Protein AF-A0A3D1F4R3-F1 (afdb_monomer_lite)

Foldseek 3Di:
DPPPPPVVVVVVVVVVQVVVCVVPQWQDTCLQQPDADPVQGRPQKDWDDDQKDKHKDQPADDPPHRIWIKIFHAQDFDPDKTKIKHKGAQDDAQFKKKKKWKKDKPDWPWKWKKKFFDAVNHTPDMDIFHTDDPGIDIDIDMDGSHRGRMMMIIIIGHGHNVRHRMMMIIGRTTMGRDLQQDDFDADDDAQDDDDPPPPPFFPDDDDAADDSFDDDDDVPDDDDHDHDDQDDLQQQWKKKKWWFAAAADQAWDWFWAKDDDLAKTWTWTRHHPQQQATKIKMWGQFPQGIWIAIADSQPAHRGHRDTKMKMKIAGAQFFQQDPPPPDGNIWIHIRNFIGDNVSRPGVDDTGRGGRDNDPDPDMDGQDHNPRDGGHGDIGTIDMHRHGDDPCSVVVSVPPPDPDPDRHDDHDDDDPPDDDDPVPPPAPPFWDKDWFAEFFKIKIKIAGDDPPPPPKWKWKWKDKQPDDIDGDDTFPDQVSSNITIDMDGRHHGQIKMKMKMWMDDPVCNPDIHIDIDIDTYHHPDAQAAAEDEDAFPDEAQAEADRNHAYEYDHPAAHAPAAVAQERYEYENHERYEDDQYEFEEHQQEPYEHGLYAQYEYANYEFEAYHDAADQDPLGFGADVVPVRHGAAARENYEYRGNYEHYEYAHYEQEYYNHAWGAPVSNQTGHYEHYEAELHPAPYEYAHYEFEYDLHHAHQENYYWPPLAELSIPPNENYEAEHYEFERHRAESYERGHNQGNYEYEHYEYAAYQEYYEPADQAGDDHEYAHYEYDNYAHSVRHHDENYEFEAPQDPRGYEYEYEHYEYEDQDEPYDYHPHHPRAGAAYEAWLYEANYQAPEDPHDPPRYAHEHYEYEPPRYPDDCVRRHVLYHYYDFAFPCVVVVGRDGDVPGPSPPSTDDPDPSCVVPD

Radius of gyration: 33.44 Å; chains: 1; bounding box: 70×73×120 Å

pLDDT: mean 76.3, std 21.91, range [22.16, 98.94]

Secondary structure (DSSP, 8-state):
--SSSHHHHHHHHHHHHHHHHHTTTB-STTTTS--B-TTSSBTT-EE--SSEEEEEESSS--TT-S-EEEEEE-S---SSPEEEEEEEESPPTT-EEEEEEEEEESSTT-EEEEEEEEETTEEEEEEEEEEP-SSPEEEEEEEE-TT-SEEEEEEEE--STTSTT-EEEEEEEEEEE-TTS---------S----TTS--S---------STT-----TTS-----PPPSS-TTTT-EEEEEEEEB---SS-EEEEEEEETTTEEEEEEE-STTSSEEEEEEEEEETTEEEEEE--TTTSEEEBTS-EEEEEEE-TTS-TT--TTS--SEEEEETTEEPPGGG---SS---S-PBP--S---EEESB-SSSPBP-SEEEEEEEEES---HHHHHHTTTSS---TT------SS--SPPPPTTSTTTTTSEEEEEEE-SS-EEEEEEE-S-SS---EEEEEEEETT---EEPPPBEEETTTTEEEEEE-SPPTT-EEEEEEEEE-GGGTT--EEEEEEEEPPPSS--EEEEEE--TTEEE--B-BTTBEEEEE-SS-EE-TTTSSEEEEEES-EEEEEES-EEE--SSEEEEEES-EEEEEES-EEE--S---EE-TTS-EEETTTTTEE--SEEEEEE-TT-EEEEEES-EEE--SS-PPPTTTSS--SEEEEEEES-----EEES-EEE-BTTB-BS-SEEEE-TTSTTSTT-BS-EEES-EEEEEEEEEEE--B--BTEEEES-EEEEEEEEEE---BSS--EEEES-EEES---TTS----SEE-B-TTSSSPPPEEEES-EE--SSBSEE--SSSSSSBPPEEEES-EE-SSB----PPBTTEE-TT-EE-TT--SS-GGGT-TT-EE----EEEGGGTEEEEPTT-TTSS-S---GGGGTT--

Structure (mmCIF, N/CA/C/O backbone):
data_AF-A0A3D1F4R3-F1
#
_entry.id   AF-A0A3D1F4R3-F1
#
loop_
_atom_site.group_PDB
_atom_site.id
_atom_site.type_symbol
_atom_site.label_atom_id
_atom_site.label_alt_id
_atom_site.label_comp_id
_atom_site.label_asym_id
_atom_site.label_entity_id
_atom_site.label_seq_id
_atom_site.pdbx_PDB_ins_code
_atom_site.Cartn_x
_atom_site.Cartn_y
_atom_site.Cartn_z
_atom_site.occupancy
_atom_site.B_iso_or_equiv
_atom_site.auth_seq_id
_atom_site.auth_comp_id
_atom_site.auth_asym_id
_atom_site.auth_atom_id
_atom_site.pdbx_PDB_model_num
ATOM 1 N N . MET A 1 1 ? -12.036 28.432 87.836 1.00 38.41 1 MET A N 1
ATOM 2 C CA . MET A 1 1 ? -12.453 29.304 86.710 1.00 38.41 1 MET A CA 1
ATOM 3 C C . MET A 1 1 ? -11.392 29.408 85.593 1.00 38.41 1 MET A C 1
ATOM 5 O O . MET A 1 1 ? -11.390 30.389 84.872 1.00 38.41 1 MET A O 1
ATOM 9 N N . ALA A 1 2 ? -10.542 28.392 85.364 1.00 32.62 2 ALA A N 1
ATOM 10 C CA . ALA A 1 2 ? -9.432 28.471 84.391 1.00 32.62 2 ALA A CA 1
ATOM 11 C C . ALA A 1 2 ? -9.363 27.272 83.414 1.00 32.62 2 ALA A C 1
ATOM 13 O O . ALA A 1 2 ? -8.291 26.897 82.965 1.00 32.62 2 ALA A O 1
ATOM 14 N N . GLN A 1 3 ? -10.503 26.640 83.102 1.00 31.12 3 GLN A N 1
ATOM 15 C CA . GLN A 1 3 ? -10.554 25.449 82.231 1.00 31.12 3 GLN A CA 1
ATOM 16 C C . GLN A 1 3 ? -11.621 25.517 81.125 1.00 31.12 3 GLN A C 1
ATOM 18 O O . GLN A 1 3 ? -11.899 24.519 80.470 1.00 31.12 3 GLN A O 1
ATOM 23 N N . ARG A 1 4 ? -12.225 26.691 80.892 1.00 30.98 4 ARG A N 1
ATOM 24 C CA . ARG A 1 4 ? -13.213 26.890 79.811 1.00 30.98 4 ARG A CA 1
ATOM 25 C C . ARG A 1 4 ? -12.735 27.785 78.667 1.00 30.98 4 ARG A C 1
ATOM 27 O O . ARG A 1 4 ? -13.433 27.894 77.669 1.00 30.98 4 ARG A O 1
ATOM 34 N N . THR A 1 5 ? -11.538 28.361 78.761 1.00 30.69 5 THR A N 1
ATOM 35 C CA . THR A 1 5 ? -10.995 29.275 77.743 1.00 30.69 5 THR A CA 1
ATOM 36 C C . THR A 1 5 ? -10.134 28.585 76.676 1.00 30.69 5 THR A C 1
ATOM 38 O O . THR A 1 5 ? -10.009 29.122 75.585 1.00 30.69 5 THR A O 1
ATOM 41 N N . SER A 1 6 ? -9.605 27.376 76.915 1.00 33.22 6 SER A N 1
ATOM 42 C CA . SER A 1 6 ? -8.703 26.700 75.955 1.00 33.22 6 SER A CA 1
ATOM 43 C C . SER A 1 6 ? -9.407 25.785 74.940 1.00 33.22 6 SER A C 1
ATOM 45 O O . SER A 1 6 ? -8.909 25.617 73.832 1.00 33.22 6 SER A O 1
ATOM 47 N N . PHE A 1 7 ? -10.584 25.231 75.262 1.00 31.80 7 PHE A N 1
ATOM 48 C CA . PHE A 1 7 ? -11.335 24.357 74.339 1.00 31.80 7 PHE A CA 1
ATOM 49 C C . PHE A 1 7 ? -12.100 25.132 73.253 1.00 31.80 7 PHE A C 1
ATOM 51 O O . PHE A 1 7 ? -12.283 24.629 72.148 1.00 31.80 7 PHE A O 1
ATOM 58 N N . ILE A 1 8 ? -12.498 26.375 73.542 1.00 36.41 8 ILE A N 1
ATOM 59 C CA . ILE A 1 8 ? -13.179 27.247 72.572 1.00 36.41 8 ILE A CA 1
ATOM 60 C C . ILE A 1 8 ? -12.174 27.798 71.544 1.00 36.41 8 ILE A C 1
ATOM 62 O O . ILE A 1 8 ? -12.519 27.923 70.373 1.00 36.41 8 ILE A O 1
ATOM 66 N N . CYS A 1 9 ? -10.908 28.016 71.926 1.00 35.34 9 CYS A N 1
ATOM 67 C CA . CYS A 1 9 ? -9.863 28.416 70.978 1.00 35.34 9 CYS A CA 1
ATOM 68 C C . CYS A 1 9 ? -9.461 27.290 70.009 1.00 35.34 9 CYS A C 1
ATOM 70 O O . CYS A 1 9 ? -9.210 27.582 68.848 1.00 35.34 9 CYS A O 1
ATOM 72 N N . LEU A 1 10 ? -9.447 26.014 70.423 1.00 35.97 10 LEU A N 1
ATOM 73 C CA . LEU A 1 10 ? -9.061 24.903 69.534 1.00 35.97 10 LEU A CA 1
ATOM 74 C C . LEU A 1 10 ? -10.151 24.572 68.493 1.00 35.97 10 LEU A C 1
ATOM 76 O O . LEU A 1 10 ? -9.836 24.331 67.332 1.00 35.97 10 LEU A O 1
ATOM 80 N N . LEU A 1 11 ? -11.432 24.632 68.885 1.00 38.41 11 LEU A N 1
ATOM 81 C CA . LEU A 1 11 ? -12.575 24.510 67.966 1.00 38.41 11 LEU A CA 1
ATOM 82 C C . LEU A 1 11 ? -12.727 25.746 67.065 1.00 38.41 11 LEU A C 1
ATOM 84 O O . LEU A 1 11 ? -13.069 25.601 65.896 1.00 38.41 11 LEU A O 1
ATOM 88 N N . GLY A 1 12 ? -12.410 26.941 67.577 1.00 34.69 12 GLY A N 1
ATOM 89 C CA . GLY A 1 12 ? -12.336 28.167 66.781 1.00 34.69 12 GLY A CA 1
ATOM 90 C C . GLY A 1 12 ? -11.224 28.116 65.731 1.00 34.69 12 GLY A C 1
ATOM 91 O O . GLY A 1 12 ? -11.466 28.467 64.586 1.00 34.69 12 GLY A O 1
ATOM 92 N N . ILE A 1 13 ? -10.041 27.599 66.075 1.00 42.53 13 ILE A N 1
ATOM 93 C CA . ILE A 1 13 ? -8.918 27.425 65.139 1.00 42.53 13 ILE A CA 1
ATOM 94 C C . ILE A 1 13 ? -9.228 26.329 64.099 1.00 42.53 13 ILE A C 1
ATOM 96 O O . ILE A 1 13 ? -8.999 26.551 62.916 1.00 42.53 13 ILE A O 1
ATOM 100 N N . LEU A 1 14 ? -9.835 25.194 64.478 1.00 40.38 14 LEU A N 1
ATOM 101 C CA . LEU A 1 14 ? -10.256 24.160 63.515 1.00 40.38 14 LEU A CA 1
ATOM 102 C C . LEU A 1 14 ? -11.372 24.628 62.564 1.00 40.38 14 LEU A C 1
ATOM 104 O O . LEU A 1 14 ? -11.345 24.261 61.389 1.00 40.38 14 LEU A O 1
ATOM 108 N N . ALA A 1 15 ? -12.321 25.440 63.044 1.00 39.28 15 ALA A N 1
ATOM 109 C CA . ALA A 1 15 ? -13.398 26.000 62.227 1.00 39.28 15 ALA A CA 1
ATOM 110 C C . ALA A 1 15 ? -12.913 27.144 61.320 1.00 39.28 15 ALA A C 1
ATOM 112 O O . ALA A 1 15 ? -13.314 27.209 60.161 1.00 39.28 15 ALA A O 1
ATOM 113 N N . ILE A 1 16 ? -12.004 28.000 61.805 1.00 40.66 16 ILE A N 1
ATOM 114 C CA . ILE A 1 16 ? -11.392 29.070 61.005 1.00 40.66 16 ILE A CA 1
ATOM 115 C C . ILE A 1 16 ? -10.488 28.468 59.913 1.00 40.66 16 ILE A C 1
ATOM 117 O O . ILE A 1 16 ? -10.554 28.928 58.777 1.00 40.66 16 ILE A O 1
ATOM 121 N N . ILE A 1 17 ? -9.750 27.380 60.183 1.00 44.03 17 ILE A N 1
ATOM 122 C CA . ILE A 1 17 ? -8.890 26.709 59.184 1.00 44.03 17 ILE A CA 1
ATOM 123 C C . ILE A 1 17 ? -9.695 25.843 58.188 1.00 44.03 17 ILE A C 1
ATOM 125 O O . ILE A 1 17 ? -9.365 25.823 57.005 1.00 44.03 17 ILE A O 1
ATOM 129 N N . HIS A 1 18 ? -10.789 25.182 58.604 1.00 37.56 18 HIS A N 1
ATOM 130 C CA . HIS A 1 18 ? -11.711 24.542 57.643 1.00 37.56 18 HIS A CA 1
ATOM 131 C C . HIS A 1 18 ? -12.412 25.580 56.750 1.00 37.56 18 HIS A C 1
ATOM 133 O O . HIS A 1 18 ? -12.652 25.311 55.575 1.00 37.56 18 HIS A O 1
ATOM 139 N N . SER A 1 19 ? -12.704 26.779 57.274 1.00 36.06 19 SER A N 1
ATOM 140 C CA . SER A 1 19 ? -13.330 27.849 56.487 1.00 36.06 19 SER A CA 1
ATOM 141 C C . SER A 1 19 ? -12.382 28.509 55.478 1.00 36.06 19 SER A C 1
ATOM 143 O O . SER A 1 19 ? -12.839 28.916 54.414 1.00 36.06 19 SER A O 1
ATOM 145 N N . THR A 1 20 ? -11.069 28.570 55.746 1.00 36.72 20 THR A N 1
ATOM 146 C CA . THR A 1 20 ? -10.085 29.118 54.795 1.00 36.72 20 THR A CA 1
ATOM 147 C C . THR A 1 20 ? -9.670 28.116 53.713 1.00 36.72 20 THR A C 1
ATOM 149 O O . THR A 1 20 ? -9.399 28.539 52.592 1.00 36.72 20 THR A O 1
ATOM 152 N N . ALA A 1 21 ? -9.685 26.804 53.991 1.00 41.25 21 ALA A N 1
ATOM 153 C CA . ALA A 1 21 ? -9.485 25.763 52.971 1.00 41.25 21 ALA A CA 1
ATOM 154 C C . ALA A 1 21 ? -10.664 25.696 51.975 1.00 41.25 21 ALA A C 1
ATOM 156 O O . ALA A 1 21 ? -10.457 25.629 50.763 1.00 41.25 21 ALA A O 1
ATOM 157 N N . LEU A 1 22 ? -11.903 25.831 52.468 1.00 39.38 22 LEU A N 1
ATOM 158 C CA . LEU A 1 22 ? -13.107 25.882 51.627 1.00 39.38 22 LEU A CA 1
ATOM 159 C C . LEU A 1 22 ? -13.257 27.192 50.834 1.00 39.38 22 LEU A C 1
ATOM 161 O O . LEU A 1 22 ? -13.937 27.199 49.813 1.00 39.38 22 LEU A O 1
ATOM 165 N N . ALA A 1 23 ? -12.611 28.286 51.252 1.00 37.50 23 ALA A N 1
ATOM 166 C CA . ALA A 1 23 ? -12.743 29.583 50.585 1.00 37.50 23 ALA A CA 1
ATOM 167 C C . ALA A 1 23 ? -12.067 29.660 49.196 1.00 37.50 23 ALA A C 1
ATOM 169 O O . ALA A 1 23 ? -12.434 30.532 48.417 1.00 37.50 23 ALA A O 1
ATOM 170 N N . ASN A 1 24 ? -11.129 28.754 48.866 1.00 46.06 24 ASN A N 1
ATOM 171 C CA . ASN A 1 24 ? -10.344 28.789 47.615 1.00 46.06 24 ASN A CA 1
ATOM 172 C C . ASN A 1 24 ? -10.316 27.456 46.827 1.00 46.06 24 ASN A C 1
ATOM 174 O O . ASN A 1 24 ? -9.510 27.313 45.909 1.00 46.06 24 ASN A O 1
ATOM 178 N N . GLY A 1 25 ? -11.132 26.457 47.188 1.00 60.62 25 GLY A N 1
ATOM 179 C CA . GLY A 1 25 ? -11.196 25.167 46.475 1.00 60.62 25 GLY A CA 1
ATOM 180 C C . GLY A 1 25 ? -10.001 24.218 46.680 1.00 60.62 25 GLY A C 1
ATOM 181 O O . GLY A 1 25 ? -9.913 23.201 45.995 1.00 60.62 25 GLY A O 1
ATOM 182 N N . ASN A 1 26 ? -9.084 24.519 47.610 1.00 77.88 26 ASN A N 1
ATOM 183 C CA . ASN A 1 26 ? -7.955 23.648 47.953 1.00 77.88 26 ASN A CA 1
ATOM 184 C C . ASN A 1 26 ? -8.375 22.605 49.000 1.00 77.88 26 ASN A C 1
ATOM 186 O O . ASN A 1 26 ? -8.787 22.945 50.108 1.00 77.88 26 ASN A O 1
ATOM 190 N N . LEU A 1 27 ? -8.211 21.333 48.664 1.00 85.62 27 LEU A N 1
ATOM 191 C CA . LEU A 1 27 ? -8.521 20.188 49.506 1.00 85.62 27 LEU A CA 1
ATOM 192 C C . LEU A 1 27 ? -7.416 19.857 50.517 1.00 85.62 27 LEU A C 1
ATOM 194 O O . LEU A 1 27 ? -7.692 19.164 51.493 1.00 85.62 27 LEU A O 1
ATOM 198 N N . VAL A 1 28 ? -6.184 20.348 50.328 1.00 89.44 28 VAL A N 1
ATOM 199 C CA . VAL A 1 28 ? -5.110 20.196 51.324 1.00 89.44 28 VAL A CA 1
ATOM 200 C C . VAL A 1 28 ? -5.215 21.297 52.378 1.00 89.44 28 VAL A C 1
ATOM 202 O O . VAL A 1 28 ? -5.102 22.487 52.088 1.00 89.44 28 VAL A O 1
ATOM 205 N N . SER A 1 29 ? -5.374 20.891 53.634 1.00 87.94 29 SER A N 1
ATOM 206 C CA . SER A 1 29 ? -5.374 21.778 54.797 1.00 87.94 29 SER A CA 1
ATOM 207 C C . SER A 1 29 ? -3.954 22.160 55.219 1.00 87.94 29 SER A C 1
ATOM 209 O O . SER A 1 29 ? -3.054 21.323 55.190 1.00 87.94 29 SER A O 1
ATOM 211 N N . ASN A 1 30 ? -3.759 23.404 55.676 1.00 89.06 30 ASN A N 1
ATOM 212 C CA . ASN A 1 30 ? -2.442 23.939 56.065 1.00 89.06 30 ASN A CA 1
ATOM 213 C C . ASN A 1 30 ? -1.376 23.732 54.966 1.00 89.06 30 ASN A C 1
ATOM 215 O O . ASN A 1 30 ? -0.253 23.303 55.239 1.00 89.06 30 ASN A O 1
ATOM 219 N N . SER A 1 31 ? -1.766 23.977 53.710 1.00 88.62 31 SER A N 1
ATOM 220 C CA . SER A 1 31 ? -0.953 23.737 52.510 1.00 88.62 31 SER A CA 1
ATOM 221 C C . SER A 1 31 ? 0.339 24.546 52.468 1.00 88.62 31 SER A C 1
ATOM 223 O O . SER A 1 31 ? 1.328 24.103 51.894 1.00 88.62 31 SER A O 1
ATOM 225 N N . ASP A 1 32 ? 0.331 25.733 53.071 1.00 86.88 32 ASP A N 1
ATOM 226 C CA . ASP A 1 32 ? 1.470 26.645 53.135 1.00 86.88 32 ASP A CA 1
ATOM 227 C C . ASP A 1 32 ? 2.368 26.405 54.359 1.00 86.88 32 ASP A C 1
ATOM 229 O O . ASP A 1 32 ? 3.336 27.135 54.533 1.00 86.88 32 ASP A O 1
ATOM 233 N N . PHE A 1 33 ? 2.053 25.417 55.206 1.00 92.81 33 PHE A N 1
ATOM 234 C CA . PHE A 1 33 ? 2.781 25.077 56.432 1.00 92.81 33 PHE A CA 1
ATOM 235 C C . PHE A 1 33 ? 2.866 26.190 57.496 1.00 92.81 33 PHE A C 1
ATOM 237 O O . PHE A 1 33 ? 3.702 26.111 58.396 1.00 92.81 33 PHE A O 1
ATOM 244 N N . SER A 1 34 ? 1.998 27.206 57.444 1.00 88.88 34 SER A N 1
ATOM 245 C CA . SER A 1 34 ? 2.044 28.357 58.362 1.00 88.88 34 SER A CA 1
ATOM 246 C C . SER A 1 34 ? 1.515 28.061 59.772 1.00 88.88 34 SER A C 1
ATOM 248 O O . SER A 1 34 ? 1.960 28.668 60.748 1.00 88.88 34 SER A O 1
ATOM 250 N N . ALA A 1 35 ? 0.561 27.135 59.919 1.00 88.62 35 ALA A N 1
ATOM 251 C CA . ALA A 1 35 ? -0.033 26.835 61.219 1.00 88.62 35 ALA A CA 1
ATOM 252 C C . ALA A 1 35 ? 0.818 25.813 61.986 1.00 88.62 35 ALA A C 1
ATOM 254 O O . ALA A 1 35 ? 0.887 24.648 61.591 1.00 88.62 35 ALA A O 1
ATOM 255 N N . LEU A 1 36 ? 1.431 26.229 63.101 1.00 91.25 36 LEU A N 1
ATOM 256 C CA . LEU A 1 36 ? 2.336 25.405 63.915 1.00 91.25 36 LEU A CA 1
ATOM 257 C C . LEU A 1 36 ? 1.682 24.867 65.195 1.00 91.25 36 LEU A C 1
ATOM 259 O O . LEU A 1 36 ? 0.836 25.513 65.813 1.00 91.25 36 LEU A O 1
ATOM 263 N N . GLY A 1 37 ? 2.093 23.665 65.603 1.00 87.62 37 GLY A N 1
ATOM 264 C CA . GLY A 1 37 ? 1.657 23.004 66.833 1.00 87.62 37 GLY A CA 1
ATOM 265 C C . GLY A 1 37 ? 2.615 23.239 68.001 1.00 87.62 37 GLY A C 1
ATOM 266 O O . GLY A 1 37 ? 3.648 23.885 67.862 1.00 87.62 37 GLY A O 1
ATOM 267 N N . GLY A 1 38 ? 2.319 22.645 69.163 1.00 82.25 38 GLY A N 1
ATOM 268 C CA . GLY A 1 38 ? 3.169 22.764 70.361 1.00 82.25 38 GLY A CA 1
ATOM 269 C C . GLY A 1 38 ? 4.591 22.198 70.210 1.00 82.25 38 GLY A C 1
ATOM 270 O O . GLY A 1 38 ? 5.454 22.511 71.022 1.00 82.25 38 GLY A O 1
ATOM 271 N N . SER A 1 39 ? 4.842 21.390 69.175 1.00 84.56 39 SER A N 1
ATOM 272 C CA . SER A 1 39 ? 6.164 20.875 68.798 1.00 84.56 39 SER A CA 1
ATOM 273 C C . SER A 1 39 ? 6.941 21.788 67.840 1.00 84.56 39 SER A C 1
ATOM 275 O O . SER A 1 39 ? 8.059 21.448 67.469 1.00 84.56 39 SER A O 1
ATOM 277 N N . GLY A 1 40 ? 6.355 22.906 67.395 1.00 89.25 40 GLY A N 1
ATOM 278 C CA . GLY A 1 40 ? 6.938 23.777 66.368 1.00 89.25 40 GLY A CA 1
ATOM 279 C C . GLY A 1 40 ? 6.824 23.242 64.934 1.00 89.25 40 GLY A C 1
ATOM 280 O O . GLY A 1 40 ? 7.346 23.868 64.019 1.00 89.25 40 GLY A O 1
ATOM 281 N N . LEU A 1 41 ? 6.142 22.110 64.720 1.00 94.31 41 LEU A N 1
ATOM 282 C CA . LEU A 1 41 ? 5.868 21.558 63.388 1.00 94.31 41 LEU A CA 1
ATOM 283 C C . LEU A 1 41 ? 4.496 21.987 62.857 1.00 94.31 41 LEU A C 1
ATOM 285 O O . LEU A 1 41 ? 3.577 22.182 63.662 1.00 94.31 41 LEU A O 1
ATOM 289 N N . PRO A 1 42 ? 4.316 22.052 61.524 1.00 93.38 42 PRO A N 1
ATOM 290 C CA . PRO A 1 42 ? 3.013 22.300 60.923 1.00 93.38 42 PRO A CA 1
ATOM 291 C C . PRO A 1 42 ? 1.938 21.299 61.382 1.00 93.38 42 PRO A C 1
ATOM 293 O O . PRO A 1 42 ? 2.134 20.081 61.342 1.00 93.38 42 PRO A O 1
ATOM 296 N N . ILE A 1 43 ? 0.781 21.793 61.826 1.00 89.56 43 ILE A N 1
ATOM 297 C CA . ILE A 1 43 ? -0.362 20.944 62.208 1.00 89.56 43 ILE A CA 1
ATOM 298 C C . ILE A 1 43 ? -1.113 20.426 60.973 1.00 89.56 43 ILE A C 1
ATOM 300 O O . ILE A 1 43 ? -0.937 20.944 59.876 1.00 89.56 43 ILE A O 1
ATOM 304 N N . LEU A 1 44 ? -1.977 19.418 61.153 1.00 90.44 44 LEU A N 1
ATOM 305 C CA . LEU A 1 44 ? -2.793 18.779 60.096 1.00 90.44 44 LEU A CA 1
ATOM 306 C C . LEU A 1 44 ? -2.005 17.958 59.056 1.00 90.44 44 LEU A C 1
ATOM 308 O O . LEU A 1 44 ? -2.591 17.421 58.118 1.00 90.44 44 LEU A O 1
ATOM 312 N N . TRP A 1 45 ? -0.702 17.788 59.261 1.00 94.19 45 TRP A N 1
ATOM 313 C CA . TRP A 1 45 ? 0.145 16.881 58.494 1.00 94.19 45 TRP A CA 1
ATOM 314 C C . TRP A 1 45 ? 0.579 15.691 59.349 1.00 94.19 45 TRP A C 1
ATOM 316 O O . TRP A 1 45 ? 0.777 15.808 60.558 1.00 94.19 45 TRP A O 1
ATOM 326 N N . SER A 1 46 ? 0.714 14.529 58.712 1.00 94.94 46 SER A N 1
ATOM 327 C CA . SER A 1 46 ? 1.279 13.323 59.315 1.00 94.94 46 SER A CA 1
ATOM 328 C C . SER A 1 46 ? 2.718 13.140 58.855 1.00 94.94 46 SER A C 1
ATOM 330 O O . SER A 1 46 ? 3.003 13.164 57.659 1.00 94.94 46 SER A O 1
ATOM 332 N N . TYR A 1 47 ? 3.614 12.912 59.806 1.00 95.44 47 TYR A N 1
ATOM 333 C CA . TYR A 1 47 ? 5.049 12.798 59.573 1.00 95.44 47 TYR A CA 1
ATOM 334 C C . TYR A 1 47 ? 5.477 11.341 59.712 1.00 95.44 47 TYR A C 1
ATOM 336 O O . TYR A 1 47 ? 5.083 10.665 60.663 1.00 95.44 47 TYR A O 1
ATOM 344 N N . GLY A 1 48 ? 6.268 10.840 58.765 1.00 92.06 48 GLY A N 1
ATOM 345 C CA . GLY A 1 48 ? 6.854 9.510 58.883 1.00 92.06 48 GLY A CA 1
ATOM 346 C C . GLY A 1 48 ? 7.879 9.436 60.019 1.00 92.06 48 GLY A C 1
ATOM 347 O O . GLY A 1 48 ? 8.432 10.450 60.436 1.00 92.06 48 GLY A O 1
ATOM 348 N N . SER A 1 49 ? 8.186 8.223 60.471 1.00 89.88 49 SER A N 1
ATOM 349 C CA . SER A 1 49 ? 9.213 7.955 61.487 1.00 89.88 49 SER A CA 1
ATOM 350 C C . SER A 1 49 ? 10.419 7.226 60.892 1.00 89.88 49 SER A C 1
ATOM 352 O O . SER A 1 49 ? 10.256 6.284 60.116 1.00 89.88 49 SER A O 1
ATOM 354 N N . GLY A 1 50 ? 11.627 7.599 61.301 1.00 91.25 50 GLY A N 1
ATOM 355 C CA . GLY A 1 50 ? 12.872 6.963 60.880 1.00 91.25 50 GLY A CA 1
ATOM 356 C C . GLY A 1 50 ? 14.083 7.758 61.355 1.00 91.25 50 GLY A C 1
ATOM 357 O O . GLY A 1 50 ? 13.943 8.639 62.197 1.00 91.25 50 GLY A O 1
ATOM 358 N N . ASP A 1 51 ? 15.261 7.468 60.800 1.00 94.44 51 ASP A N 1
ATOM 359 C CA . ASP A 1 51 ? 16.453 8.298 61.016 1.00 94.44 51 ASP A CA 1
ATOM 360 C C . ASP A 1 51 ? 16.400 9.521 60.090 1.00 94.44 51 ASP A C 1
ATOM 362 O O . ASP A 1 51 ? 17.042 9.567 59.039 1.00 94.44 51 ASP A O 1
ATOM 366 N N . TYR A 1 52 ? 15.496 10.440 60.423 1.00 95.62 52 TYR A N 1
ATOM 367 C CA . TYR A 1 52 ? 15.313 11.757 59.821 1.00 95.62 52 TYR A CA 1
ATOM 368 C C . TYR A 1 52 ? 14.452 12.631 60.743 1.00 95.62 52 TYR A C 1
ATOM 370 O O . TYR A 1 52 ? 13.677 12.119 61.554 1.00 95.62 52 TYR A O 1
ATOM 378 N N . SER A 1 53 ? 14.564 13.949 60.614 1.00 95.94 53 SER A N 1
ATOM 379 C CA . SER A 1 53 ? 13.801 14.925 61.398 1.00 95.94 53 SER A CA 1
ATOM 380 C C . SER A 1 53 ? 13.079 15.920 60.495 1.00 95.94 53 SER A C 1
ATOM 382 O O . SER A 1 53 ? 13.480 16.138 59.355 1.00 95.94 53 SER A O 1
ATOM 384 N N . PHE A 1 54 ? 12.006 16.521 61.012 1.00 97.44 54 PHE A N 1
ATOM 385 C CA . PHE A 1 54 ? 11.294 17.609 60.345 1.00 97.44 54 PHE A CA 1
ATOM 386 C C . PHE A 1 54 ? 11.487 18.913 61.111 1.00 97.44 54 PHE A C 1
ATOM 388 O O . PHE A 1 54 ? 11.594 18.890 62.341 1.00 97.44 54 PHE A O 1
ATOM 395 N N . ALA A 1 55 ? 11.475 20.038 60.402 1.00 95.94 55 ALA A N 1
ATOM 396 C CA . ALA A 1 55 ? 11.413 21.363 61.006 1.00 95.94 55 ALA A CA 1
ATOM 397 C C . ALA A 1 55 ? 10.648 22.344 60.108 1.00 95.94 55 ALA A C 1
ATOM 399 O O . ALA A 1 55 ? 10.626 22.216 58.888 1.00 95.94 55 ALA A O 1
ATOM 400 N N . TYR A 1 56 ? 10.019 23.340 60.721 1.00 95.69 56 TYR A N 1
ATOM 401 C CA . TYR A 1 56 ? 9.538 24.517 60.003 1.00 95.69 56 TYR A CA 1
ATOM 402 C C . TYR A 1 56 ? 10.729 25.408 59.611 1.00 95.69 56 TYR A C 1
ATOM 404 O O . TYR A 1 56 ? 11.660 25.560 60.405 1.00 95.69 56 TYR A O 1
ATOM 412 N N . SER A 1 57 ? 10.695 26.008 58.419 1.00 92.94 57 SER A N 1
ATOM 413 C CA . SER A 1 57 ? 11.680 27.001 57.979 1.00 92.94 57 SER A CA 1
ATOM 414 C C . SER A 1 57 ? 10.999 28.257 57.445 1.00 92.94 57 SER A C 1
ATOM 416 O O . SER A 1 57 ? 10.146 28.193 56.566 1.00 92.94 57 SER A O 1
ATOM 418 N N . ASP A 1 58 ? 11.437 29.407 57.947 1.00 92.50 58 ASP A N 1
ATOM 419 C CA . ASP A 1 58 ? 11.141 30.760 57.461 1.00 92.50 58 ASP A CA 1
ATOM 420 C C . ASP A 1 58 ? 12.390 31.431 56.864 1.00 92.50 58 ASP A C 1
ATOM 422 O O . ASP A 1 58 ? 12.484 32.656 56.790 1.00 92.50 58 ASP A O 1
ATOM 426 N N . THR A 1 59 ? 13.375 30.628 56.459 1.00 90.94 59 THR A N 1
ATOM 427 C CA . THR A 1 59 ? 14.655 31.100 55.911 1.00 90.94 59 THR A CA 1
ATOM 428 C C . THR A 1 59 ? 14.971 30.521 54.538 1.00 90.94 59 THR A C 1
ATOM 430 O O . THR A 1 59 ? 15.676 31.172 53.775 1.00 90.94 59 THR A O 1
ATOM 433 N N . GLU A 1 60 ? 14.430 29.347 54.203 1.00 92.12 60 GLU A N 1
ATOM 434 C CA . GLU A 1 60 ? 14.586 28.692 52.903 1.00 92.12 60 GLU A CA 1
ATOM 435 C C . GLU A 1 60 ? 13.201 28.362 52.330 1.00 92.12 60 GLU A C 1
ATOM 437 O O . GLU A 1 60 ? 12.496 27.484 52.834 1.00 92.12 60 GLU A O 1
ATOM 442 N N . TYR A 1 61 ? 12.775 29.097 51.304 1.00 93.25 61 TYR A N 1
ATOM 443 C CA . TYR A 1 61 ? 11.462 28.972 50.663 1.00 93.25 61 TYR A CA 1
ATOM 444 C C . TYR A 1 61 ? 11.506 29.514 49.221 1.00 93.25 61 TYR A C 1
ATOM 446 O O . TYR A 1 61 ? 12.333 30.374 48.910 1.00 93.25 61 TYR A O 1
ATOM 454 N N . PRO A 1 62 ? 10.617 29.053 48.321 1.00 88.62 62 PRO A N 1
ATOM 455 C CA . PRO A 1 62 ? 10.602 29.505 46.933 1.00 88.62 62 PRO A CA 1
ATOM 456 C C . PRO A 1 62 ? 10.099 30.949 46.809 1.00 88.62 62 PRO A C 1
ATOM 458 O O . PRO A 1 62 ? 9.359 31.455 47.660 1.00 88.62 62 PRO A O 1
ATOM 461 N N . ALA A 1 63 ? 10.456 31.607 45.703 1.00 77.88 63 ALA A N 1
ATOM 462 C CA . ALA A 1 63 ? 10.021 32.969 45.411 1.00 77.88 63 ALA A CA 1
ATOM 463 C C . ALA A 1 63 ? 8.486 33.104 45.483 1.00 77.88 63 ALA A C 1
ATOM 465 O O . ALA A 1 63 ? 7.739 32.297 44.930 1.00 77.88 63 ALA A O 1
ATOM 466 N N . GLY A 1 64 ? 8.009 34.138 46.183 1.00 78.69 64 GLY A N 1
ATOM 467 C CA . GLY A 1 64 ? 6.577 34.381 46.387 1.00 78.69 64 GLY A CA 1
ATOM 468 C C . GLY A 1 64 ? 5.932 33.563 47.513 1.00 78.69 64 GLY A C 1
ATOM 469 O O . GLY A 1 64 ? 4.717 33.656 47.694 1.00 78.69 64 GLY A O 1
ATOM 470 N N . LYS A 1 65 ? 6.710 32.784 48.277 1.00 88.50 65 LYS A N 1
ATOM 471 C CA . LYS A 1 65 ? 6.299 32.158 49.546 1.00 88.50 65 LYS A CA 1
ATOM 472 C C . LYS A 1 65 ? 7.060 32.779 50.718 1.00 88.50 65 LYS A C 1
ATOM 474 O O . LYS A 1 65 ? 7.927 33.624 50.517 1.00 88.50 65 LYS A O 1
ATOM 479 N N . SER A 1 66 ? 6.691 32.397 51.937 1.00 86.94 66 SER A N 1
ATOM 480 C CA . SER A 1 66 ? 7.293 32.931 53.171 1.00 86.94 66 SER A CA 1
ATOM 481 C C . SER A 1 66 ? 7.798 31.846 54.122 1.00 86.94 66 SER A C 1
ATOM 483 O O . SER A 1 66 ? 8.460 32.163 55.105 1.00 86.94 66 SER A O 1
ATOM 485 N N . GLN A 1 67 ? 7.508 30.577 53.824 1.00 93.44 67 GLN A N 1
ATOM 486 C CA . GLN A 1 67 ? 7.922 29.447 54.642 1.00 93.44 67 GLN A CA 1
ATOM 487 C C . GLN A 1 67 ? 7.955 28.137 53.845 1.00 93.44 67 GLN A C 1
ATOM 489 O O . GLN A 1 67 ? 7.360 28.026 52.767 1.00 93.44 67 GLN A O 1
ATOM 494 N N . SER A 1 68 ? 8.618 27.135 54.413 1.00 96.44 68 SER A N 1
ATOM 495 C CA . SER A 1 68 ? 8.630 25.751 53.951 1.00 96.44 68 SER A CA 1
ATOM 496 C C . SER A 1 68 ? 8.685 24.768 55.129 1.00 96.44 68 SER A C 1
ATOM 498 O O . SER A 1 68 ? 8.920 25.136 56.284 1.00 96.44 68 SER A O 1
ATOM 500 N N . LEU A 1 69 ? 8.456 23.493 54.831 1.00 97.44 69 LEU A N 1
ATOM 501 C CA . LEU A 1 69 ? 8.716 22.373 55.723 1.00 97.44 69 LEU A CA 1
ATOM 502 C C . LEU A 1 69 ? 9.987 21.656 55.269 1.00 97.44 69 LEU A C 1
ATOM 504 O O . LEU A 1 69 ? 10.084 21.237 54.115 1.00 97.44 69 LEU A O 1
ATOM 508 N N . THR A 1 70 ? 10.920 21.445 56.192 1.00 97.19 70 THR A N 1
ATOM 509 C CA . THR A 1 70 ? 12.161 20.713 55.942 1.00 97.19 70 THR A CA 1
ATOM 510 C C . THR A 1 70 ? 12.080 19.282 56.458 1.00 97.19 70 THR A C 1
ATOM 512 O O . THR A 1 70 ? 11.389 18.994 57.439 1.00 97.19 70 THR A O 1
ATOM 515 N N . ALA A 1 71 ? 12.805 18.384 55.797 1.00 97.12 71 ALA A N 1
ATOM 516 C CA . ALA A 1 71 ? 13.026 17.006 56.200 1.00 97.12 71 ALA A CA 1
ATOM 517 C C . ALA A 1 71 ? 14.514 16.657 56.040 1.00 97.12 71 ALA A C 1
ATOM 519 O O . ALA A 1 71 ? 15.000 16.492 54.920 1.00 97.12 71 ALA A O 1
ATOM 520 N N . THR A 1 72 ? 15.243 16.552 57.151 1.00 97.25 72 THR A N 1
ATOM 521 C CA . THR A 1 72 ? 16.683 16.258 57.161 1.00 97.25 72 THR A CA 1
ATOM 522 C C . THR A 1 72 ? 16.913 14.778 57.422 1.00 97.25 72 THR A C 1
ATOM 524 O O . THR A 1 72 ? 16.501 14.254 58.457 1.00 97.25 72 THR A O 1
ATOM 527 N N . VAL A 1 73 ? 17.579 14.093 56.493 1.00 96.50 73 VAL A N 1
ATOM 528 C CA . VAL A 1 73 ? 17.936 12.677 56.638 1.00 96.50 73 VAL A CA 1
ATOM 529 C C . VAL A 1 73 ? 19.083 12.535 57.630 1.00 96.50 73 VAL A C 1
ATOM 531 O O . VAL A 1 73 ? 20.062 13.268 57.551 1.00 96.50 73 VAL A O 1
ATOM 534 N N . GLY A 1 74 ? 18.978 11.580 58.552 1.00 92.25 74 GLY A N 1
ATOM 535 C CA . GLY A 1 74 ? 20.035 11.268 59.505 1.00 92.25 74 GLY A CA 1
ATOM 536 C C . GLY A 1 74 ? 21.207 10.500 58.885 1.00 92.25 74 GLY A C 1
ATOM 537 O O . GLY A 1 74 ? 21.454 10.520 57.677 1.00 92.25 74 GLY A O 1
ATOM 538 N N . SER A 1 75 ? 21.939 9.797 59.742 1.00 90.81 75 SER A N 1
ATOM 539 C CA . SER A 1 75 ? 23.169 9.073 59.388 1.00 90.81 75 SER A CA 1
ATOM 540 C C . SER A 1 75 ? 22.937 7.667 58.817 1.00 90.81 75 SER A C 1
ATOM 542 O O . SER A 1 75 ? 23.836 7.084 58.213 1.00 90.81 75 SER A O 1
ATOM 544 N N . GLN A 1 76 ? 21.743 7.103 59.003 1.00 89.75 76 GLN A N 1
ATOM 545 C CA . GLN A 1 76 ? 21.379 5.748 58.614 1.00 89.75 76 GLN A CA 1
ATOM 546 C C . GLN A 1 76 ? 20.550 5.746 57.336 1.00 89.75 76 GLN A C 1
ATOM 548 O O . GLN A 1 76 ? 19.400 6.210 57.286 1.00 89.75 76 GLN A O 1
ATOM 553 N N . SER A 1 77 ? 21.131 5.131 56.309 1.00 87.75 77 SER A N 1
ATOM 554 C CA . SER A 1 77 ? 20.450 4.937 55.041 1.00 87.75 77 SER A CA 1
ATOM 555 C C . SER A 1 77 ? 19.355 3.866 55.116 1.00 87.75 77 SER A C 1
ATOM 557 O O . SER A 1 77 ? 19.478 2.888 55.851 1.00 87.75 77 SER A O 1
ATOM 559 N N . SER A 1 78 ? 18.293 4.034 54.331 1.00 89.00 78 SER A N 1
ATOM 560 C CA . SER A 1 78 ? 17.232 3.045 54.133 1.00 89.00 78 SER A CA 1
ATOM 561 C C . SER A 1 78 ? 16.746 3.071 52.685 1.00 89.00 78 SER A C 1
ATOM 563 O O . SER A 1 78 ? 16.702 4.130 52.058 1.00 89.00 78 SER A O 1
ATOM 565 N N . SER A 1 79 ? 16.334 1.913 52.164 1.00 87.00 79 SER A N 1
ATOM 566 C CA . SER A 1 79 ? 15.635 1.813 50.875 1.00 87.00 79 SER A CA 1
ATOM 567 C C . SER A 1 79 ? 14.201 2.358 50.943 1.00 87.00 79 SER A C 1
ATOM 569 O O . SER A 1 79 ? 13.629 2.726 49.918 1.00 87.00 79 SER A O 1
ATOM 571 N N . SER A 1 80 ? 13.615 2.462 52.143 1.00 90.56 80 SER A N 1
ATOM 572 C CA . SER A 1 80 ? 12.301 3.078 52.350 1.00 90.56 80 SER A CA 1
ATOM 573 C C . SER A 1 80 ? 12.386 4.602 52.252 1.00 90.56 80 SER A C 1
ATOM 575 O O . SER A 1 80 ? 13.201 5.216 52.940 1.00 90.56 80 SER A O 1
ATOM 577 N N . GLN A 1 81 ? 11.489 5.228 51.497 1.00 94.12 81 GLN A N 1
ATOM 578 C CA . GLN A 1 81 ? 11.407 6.688 51.391 1.00 94.12 81 GLN A CA 1
ATOM 579 C C . GLN A 1 81 ? 10.811 7.321 52.655 1.00 94.12 81 GLN A C 1
ATOM 581 O O . GLN A 1 81 ? 9.889 6.769 53.262 1.00 94.12 81 GLN A O 1
ATOM 586 N N . GLY A 1 82 ? 11.303 8.505 53.022 1.00 96.69 82 GLY A N 1
ATOM 587 C CA . GLY A 1 82 ? 10.667 9.339 54.039 1.00 96.69 82 GLY A CA 1
ATOM 588 C C . GLY A 1 82 ? 9.425 10.045 53.490 1.00 96.69 82 GLY A C 1
ATOM 589 O O . GLY A 1 82 ? 9.222 10.111 52.272 1.00 96.69 82 GLY A O 1
ATOM 590 N N . TYR A 1 83 ? 8.553 10.527 54.381 1.00 97.44 83 TYR A N 1
ATOM 591 C CA . TYR A 1 83 ? 7.349 11.247 53.970 1.00 97.44 83 TYR A CA 1
ATOM 592 C C . TYR A 1 83 ? 6.799 12.226 54.994 1.00 97.44 83 TYR A C 1
ATOM 594 O O . TYR A 1 83 ? 6.848 11.988 56.200 1.00 97.44 83 TYR A O 1
ATOM 602 N N . VAL A 1 84 ? 6.158 13.256 54.459 1.00 97.06 84 VAL A N 1
ATOM 603 C CA . VAL A 1 84 ? 5.096 14.024 55.104 1.00 97.06 84 VAL A CA 1
ATOM 604 C C . VAL A 1 84 ? 3.829 13.844 54.267 1.00 97.06 84 VAL A C 1
ATOM 606 O O . VAL A 1 84 ? 3.909 13.843 53.041 1.00 97.06 84 VAL A O 1
ATOM 609 N N . GLN A 1 85 ? 2.673 13.619 54.891 1.00 96.69 85 GLN A N 1
ATOM 610 C CA . GLN A 1 85 ? 1.450 13.277 54.163 1.00 96.69 85 GLN A CA 1
ATOM 611 C C . GLN A 1 85 ? 0.179 13.868 54.771 1.00 96.69 85 GLN A C 1
ATOM 613 O O . GLN A 1 85 ? 0.099 14.095 55.980 1.00 96.69 85 GLN A O 1
ATOM 618 N N . GLN A 1 86 ? -0.843 14.025 53.936 1.00 96.06 86 GLN A N 1
ATOM 619 C CA . GLN A 1 86 ? -2.210 14.318 54.349 1.00 96.06 86 GLN A CA 1
ATOM 620 C C . GLN A 1 86 ? -3.181 13.463 53.531 1.00 96.06 86 GLN A C 1
ATOM 622 O O . GLN A 1 86 ? -3.040 13.335 52.314 1.00 96.06 86 GLN A O 1
ATOM 627 N N . GLN A 1 87 ? -4.149 12.846 54.207 1.00 93.75 87 GLN A N 1
ATOM 628 C CA . GLN A 1 87 ? -5.187 12.049 53.562 1.00 93.75 87 GLN A CA 1
ATOM 629 C C . GLN A 1 87 ? -6.462 12.876 53.409 1.00 93.75 87 GLN A C 1
ATOM 631 O O . GLN A 1 87 ? -6.950 13.463 54.373 1.00 93.75 87 GLN A O 1
ATOM 636 N N . ILE A 1 88 ? -6.980 12.895 52.190 1.00 92.94 88 ILE A N 1
ATOM 637 C CA . ILE A 1 88 ? -8.173 13.602 51.754 1.00 92.94 88 ILE A CA 1
ATOM 638 C C . ILE A 1 88 ? -9.291 12.575 51.586 1.00 92.94 88 ILE A C 1
ATOM 640 O O . ILE A 1 88 ? -9.137 11.571 50.885 1.00 92.94 88 ILE A O 1
ATOM 644 N N . TYR A 1 89 ? -10.408 12.819 52.261 1.00 86.81 89 TYR A N 1
ATOM 645 C CA . TYR A 1 89 ? -11.572 11.938 52.280 1.00 86.81 89 TYR A CA 1
ATOM 646 C C . TYR A 1 89 ? -12.693 12.507 51.414 1.00 86.81 89 TYR A C 1
ATOM 648 O O . TYR A 1 89 ? -12.766 13.718 51.222 1.00 86.81 89 TYR A O 1
ATOM 656 N N . ASN A 1 90 ? -13.599 11.637 50.961 1.00 82.31 90 ASN A N 1
ATOM 657 C CA . ASN A 1 90 ? -14.792 12.003 50.189 1.00 82.31 90 ASN A CA 1
ATOM 658 C C . ASN A 1 90 ? -14.470 12.707 48.864 1.00 82.31 90 ASN A C 1
ATOM 660 O O . ASN A 1 90 ? -15.211 13.589 48.434 1.00 82.31 90 ASN A O 1
ATOM 664 N N . ILE A 1 91 ? -13.369 12.316 48.221 1.00 81.00 91 ILE A N 1
ATOM 665 C CA . ILE A 1 91 ? -13.094 12.768 46.858 1.00 81.00 91 ILE A CA 1
ATOM 666 C C . ILE A 1 91 ? -14.089 12.112 45.894 1.00 81.00 91 ILE A C 1
ATOM 668 O O . ILE A 1 91 ? -14.565 10.998 46.129 1.00 81.00 91 ILE A O 1
ATOM 672 N N . LYS A 1 92 ? -14.419 12.816 44.815 1.00 71.44 92 LYS A N 1
ATOM 673 C CA . LYS A 1 92 ? -15.308 12.322 43.769 1.00 71.44 92 LYS A CA 1
ATOM 674 C C . LYS A 1 92 ? -14.566 11.224 42.996 1.00 71.44 92 LYS A C 1
ATOM 676 O O . LYS A 1 92 ? -13.458 11.494 42.526 1.00 71.44 92 LYS A O 1
ATOM 681 N N . PRO A 1 93 ? -15.116 10.005 42.873 1.00 60.94 93 PRO A N 1
ATOM 682 C CA . PRO A 1 93 ? -14.549 9.000 41.982 1.00 60.94 93 PRO A CA 1
ATOM 683 C C . PRO A 1 93 ? -14.689 9.463 40.526 1.00 60.94 93 PRO A C 1
ATOM 685 O O . PRO A 1 93 ? -15.630 10.186 40.199 1.00 60.94 93 PRO A O 1
ATOM 688 N N . HIS A 1 94 ? -13.762 9.042 39.669 1.00 54.25 94 HIS A N 1
ATOM 689 C CA . HIS A 1 94 ? -13.678 9.398 38.250 1.00 54.25 94 HIS A CA 1
ATOM 690 C C . HIS A 1 94 ? -13.740 10.910 38.014 1.00 54.25 94 HIS A C 1
ATOM 692 O O . HIS A 1 94 ? -14.492 11.413 37.179 1.00 54.25 94 HIS A O 1
ATOM 698 N N . HIS A 1 95 ? -13.000 11.643 38.838 1.00 59.56 95 HIS A N 1
ATOM 699 C CA . HIS A 1 95 ? -12.960 13.092 38.823 1.00 59.56 95 HIS A CA 1
ATOM 700 C C . HIS A 1 95 ? -11.517 13.562 38.767 1.00 59.56 95 HIS A C 1
ATOM 702 O O . HIS A 1 95 ? -10.621 12.934 39.332 1.00 59.56 95 HIS A O 1
ATOM 708 N N . GLN A 1 96 ? -11.295 14.664 38.070 1.00 65.44 96 GLN A N 1
ATOM 709 C CA . GLN A 1 96 ? -9.966 15.191 37.834 1.00 65.44 96 GLN A CA 1
ATOM 710 C C . GLN A 1 96 ? -9.527 16.099 38.974 1.00 65.44 96 GLN A C 1
ATOM 712 O O . GLN A 1 96 ? -10.290 16.894 39.526 1.00 65.44 96 GLN A O 1
ATOM 717 N N . TYR A 1 97 ? -8.268 15.927 39.341 1.00 75.44 97 TYR A N 1
ATOM 718 C CA . TYR A 1 97 ? -7.623 16.615 40.436 1.00 75.44 97 TYR A CA 1
ATOM 719 C C . TYR A 1 97 ? -6.274 17.133 39.977 1.00 75.44 97 TYR A C 1
ATOM 721 O O . TYR A 1 97 ? -5.565 16.474 39.218 1.00 75.44 97 TYR A O 1
ATOM 729 N N . ARG A 1 98 ? -5.882 18.286 40.512 1.00 79.00 98 ARG A N 1
ATOM 730 C CA . ARG A 1 98 ? -4.566 18.873 40.274 1.00 79.00 98 ARG A CA 1
ATOM 731 C C . ARG A 1 98 ? -3.811 19.021 41.586 1.00 79.00 98 ARG A C 1
ATOM 733 O O . ARG A 1 98 ? -4.236 19.766 42.471 1.00 79.00 98 ARG A O 1
ATOM 740 N N . LEU A 1 99 ? -2.692 18.311 41.711 1.00 86.38 99 LEU A N 1
ATOM 741 C CA . LEU A 1 99 ? -1.753 18.403 42.827 1.00 86.38 99 LEU A CA 1
ATOM 742 C C . LEU A 1 99 ? -0.584 19.303 42.434 1.00 86.38 99 LEU A C 1
ATOM 744 O O . LEU A 1 99 ? 0.161 18.988 41.509 1.00 86.38 99 LEU A O 1
ATOM 748 N N . THR A 1 100 ? -0.400 20.392 43.173 1.00 84.94 100 THR A N 1
ATOM 749 C CA . THR A 1 100 ? 0.701 21.335 42.969 1.00 84.94 100 THR A CA 1
ATOM 750 C C . THR A 1 100 ? 1.545 21.498 44.223 1.00 84.94 100 THR A C 1
ATOM 752 O O . THR A 1 100 ? 1.029 21.362 45.330 1.00 84.94 100 THR A O 1
ATOM 755 N N . GLY A 1 101 ? 2.806 21.883 44.078 1.00 89.62 101 GLY A N 1
ATOM 756 C CA . GLY A 1 101 ? 3.633 22.323 45.197 1.00 89.62 101 GLY A CA 1
ATOM 757 C C . GLY A 1 101 ? 5.079 22.531 44.789 1.00 89.62 101 GLY A C 1
ATOM 758 O O . GLY A 1 101 ? 5.485 22.177 43.690 1.00 89.62 101 GLY A O 1
ATOM 759 N N . TRP A 1 102 ? 5.869 23.110 45.678 1.00 93.19 102 TRP A N 1
ATOM 760 C CA . TRP A 1 102 ? 7.289 23.337 45.450 1.00 93.19 102 TRP A CA 1
ATOM 761 C C . TRP A 1 102 ? 8.121 22.308 46.205 1.00 93.19 102 TRP A C 1
ATOM 763 O O . TRP A 1 102 ? 7.864 22.044 47.384 1.00 93.19 102 TRP A O 1
ATOM 773 N N . VAL A 1 103 ? 9.134 21.764 45.534 1.00 95.81 103 VAL A N 1
ATOM 774 C CA . VAL A 1 103 ? 10.126 20.863 46.127 1.00 95.81 103 VAL A CA 1
ATOM 775 C C . VAL A 1 103 ? 11.533 21.400 45.897 1.00 95.81 103 VAL A C 1
ATOM 777 O O . VAL A 1 103 ? 11.843 21.934 44.835 1.00 95.81 103 VAL A O 1
ATOM 780 N N . HIS A 1 104 ? 12.394 21.252 46.891 1.00 94.56 104 HIS A N 1
ATOM 781 C CA . HIS A 1 104 ? 13.825 21.526 46.788 1.00 94.56 104 HIS A CA 1
ATOM 782 C C . HIS A 1 104 ? 14.581 20.529 47.664 1.00 94.56 104 HIS A C 1
ATOM 784 O O . HIS A 1 104 ? 14.006 19.952 48.587 1.00 94.56 104 HIS A O 1
ATOM 790 N N . ALA A 1 105 ? 15.861 20.311 47.398 1.00 96.62 105 ALA A N 1
ATOM 791 C CA . ALA A 1 105 ? 16.740 19.621 48.324 1.00 96.62 105 ALA A CA 1
ATOM 792 C C . ALA A 1 105 ? 18.182 20.093 48.152 1.00 96.62 105 ALA A C 1
ATOM 794 O O . ALA A 1 105 ? 18.557 20.613 47.105 1.00 96.62 105 ALA A O 1
ATOM 795 N N . THR A 1 106 ? 19.002 19.860 49.175 1.00 96.06 106 THR A N 1
ATOM 796 C CA . THR A 1 106 ? 20.438 20.188 49.159 1.00 96.06 106 THR A CA 1
ATOM 797 C C . THR A 1 106 ? 21.242 19.377 48.135 1.00 96.06 106 THR A C 1
ATOM 799 O O . THR A 1 106 ? 22.395 19.708 47.868 1.00 96.06 106 THR A O 1
ATOM 802 N N . ILE A 1 107 ? 20.641 18.327 47.567 1.00 94.75 107 ILE A N 1
ATOM 803 C CA . ILE A 1 107 ? 21.164 17.537 46.453 1.00 94.75 107 ILE A CA 1
ATOM 804 C C . ILE A 1 107 ? 20.030 17.210 45.474 1.00 94.75 107 ILE A C 1
ATOM 806 O O . ILE A 1 107 ? 18.871 17.063 45.878 1.00 94.75 107 ILE A O 1
ATOM 810 N N . ASP A 1 108 ? 20.366 17.078 44.198 1.00 93.50 108 ASP A N 1
ATOM 811 C CA . ASP A 1 108 ? 19.424 16.695 43.147 1.00 93.50 108 ASP A CA 1
ATOM 812 C C . ASP A 1 108 ? 18.869 15.279 43.356 1.00 93.50 108 ASP A C 1
ATOM 814 O O . ASP A 1 108 ? 19.418 14.456 44.097 1.00 93.50 108 ASP A O 1
ATOM 818 N N . ASP A 1 109 ? 17.732 15.005 42.721 1.00 94.62 109 ASP A N 1
ATOM 819 C CA . ASP A 1 109 ? 17.057 13.706 42.720 1.00 94.62 109 ASP A CA 1
ATOM 820 C C . ASP A 1 109 ? 16.576 13.200 44.096 1.00 94.62 109 ASP A C 1
ATOM 822 O O . ASP A 1 109 ? 16.226 12.024 44.264 1.00 94.62 109 ASP A O 1
ATOM 826 N N . MET A 1 110 ? 16.482 14.073 45.100 1.00 95.88 110 MET A N 1
ATOM 827 C CA . MET A 1 110 ? 16.124 13.687 46.466 1.00 95.88 110 MET A CA 1
ATOM 828 C C . MET A 1 110 ? 14.624 13.803 46.763 1.00 95.88 110 MET A C 1
ATOM 830 O O . MET A 1 110 ? 14.027 12.831 47.234 1.00 95.88 110 MET A O 1
ATOM 834 N N . ALA A 1 111 ? 14.025 14.973 46.542 1.00 97.06 111 ALA A N 1
ATOM 835 C CA . ALA A 1 111 ? 12.676 15.355 46.962 1.00 97.06 111 ALA A CA 1
ATOM 836 C C . ALA A 1 111 ? 11.683 15.369 45.791 1.00 97.06 111 ALA A C 1
ATOM 838 O O . ALA A 1 111 ? 12.028 15.773 44.685 1.00 97.06 111 ALA A O 1
ATOM 839 N N . PHE A 1 112 ? 10.444 14.935 46.025 1.00 97.88 112 PHE A N 1
ATOM 840 C CA . PHE A 1 112 ? 9.377 14.901 45.016 1.00 97.88 112 PHE A CA 1
ATOM 841 C C . PHE A 1 112 ? 7.991 14.867 45.676 1.00 97.88 112 PHE A C 1
ATOM 843 O O . PHE A 1 112 ? 7.865 14.556 46.864 1.00 97.88 112 PHE A O 1
ATOM 850 N N . LEU A 1 113 ? 6.938 15.160 44.912 1.00 96.50 113 LEU A N 1
ATOM 851 C CA . LEU A 1 113 ? 5.558 14.956 45.350 1.00 96.50 113 LEU A CA 1
ATOM 852 C C . LEU A 1 113 ? 5.048 13.589 44.896 1.00 96.50 113 LEU A C 1
ATOM 854 O O . LEU A 1 113 ? 5.446 13.042 43.870 1.00 96.50 113 LEU A O 1
ATOM 858 N N . GLN A 1 114 ? 4.142 13.014 45.670 1.00 97.50 114 GLN A N 1
ATOM 859 C CA . GLN A 1 114 ? 3.467 11.769 45.336 1.00 97.50 114 GLN A CA 1
ATOM 860 C C . GLN A 1 114 ? 2.018 11.866 45.787 1.00 97.50 114 GLN A C 1
ATOM 862 O O . GLN A 1 114 ? 1.719 12.504 46.795 1.00 97.50 114 GLN A O 1
ATOM 867 N N . PHE A 1 115 ? 1.124 11.174 45.096 1.00 96.12 115 PHE A N 1
ATOM 868 C CA . PHE A 1 115 ? -0.183 10.864 45.650 1.00 96.12 115 PHE A CA 1
ATOM 869 C C . PHE A 1 115 ? -0.489 9.373 45.546 1.00 96.12 115 PHE A C 1
ATOM 871 O O . PHE A 1 115 ? 0.077 8.650 44.723 1.00 96.12 115 PHE A O 1
ATOM 878 N N . LYS A 1 116 ? -1.390 8.910 46.409 1.00 96.00 116 LYS A N 1
ATOM 879 C CA . LYS A 1 116 ? -1.959 7.566 46.362 1.00 96.00 116 LYS A CA 1
ATOM 880 C C . LYS A 1 116 ? -3.465 7.635 46.217 1.00 96.00 116 LYS A C 1
ATOM 882 O O . LYS A 1 116 ? -4.113 8.396 46.935 1.00 96.00 116 LYS A O 1
ATOM 887 N N . ARG A 1 117 ? -4.002 6.796 45.341 1.00 94.38 117 ARG A N 1
ATOM 888 C CA . ARG A 1 117 ? -5.436 6.540 45.224 1.00 94.38 117 ARG A CA 1
ATOM 889 C C . ARG A 1 117 ? -5.824 5.467 46.221 1.00 94.38 117 ARG A C 1
ATOM 891 O O . ARG A 1 117 ? -5.188 4.415 46.270 1.00 94.38 117 ARG A O 1
ATOM 898 N N . LEU A 1 118 ? -6.841 5.744 47.023 1.00 87.44 118 LEU A N 1
ATOM 899 C CA . LEU A 1 118 ? -7.305 4.857 48.076 1.00 87.44 118 LEU A CA 1
ATOM 900 C C . LEU A 1 118 ? -8.805 4.582 47.894 1.00 87.44 118 LEU A C 1
ATOM 902 O O . LEU A 1 118 ? -9.586 5.495 47.620 1.00 87.44 118 LEU A O 1
ATOM 906 N N . ASN A 1 119 ? -9.220 3.334 48.092 1.00 85.06 119 ASN A N 1
ATOM 907 C CA . ASN A 1 119 ? -10.626 2.977 48.248 1.00 85.06 119 ASN A CA 1
ATOM 908 C C . ASN A 1 119 ? -10.823 2.333 49.618 1.00 85.06 119 ASN A C 1
ATOM 910 O O . ASN A 1 119 ? -10.242 1.288 49.900 1.00 85.06 119 ASN A O 1
ATOM 914 N N . GLN A 1 120 ? -11.601 2.980 50.490 1.00 82.94 120 GLN A N 1
ATOM 915 C CA . GLN A 1 120 ? -11.823 2.517 51.869 1.00 82.94 120 GLN A CA 1
ATOM 916 C C . GLN A 1 120 ? -10.506 2.246 52.635 1.00 82.94 120 GLN A C 1
ATOM 918 O O . GLN A 1 120 ? -10.401 1.302 53.413 1.00 82.94 120 GLN A O 1
ATOM 923 N N . GLY A 1 121 ? -9.481 3.074 52.406 1.00 79.56 121 GLY A N 1
ATOM 924 C CA . GLY A 1 121 ? -8.159 2.953 53.028 1.00 79.56 121 GLY A CA 1
ATOM 925 C C . GLY A 1 121 ? -7.192 1.976 52.348 1.00 79.56 121 GLY A C 1
ATOM 926 O O . GLY A 1 121 ? -6.002 2.012 52.661 1.00 79.56 121 GLY A O 1
ATOM 927 N N . ALA A 1 122 ? -7.648 1.148 51.402 1.00 86.00 122 ALA A N 1
ATOM 928 C CA . ALA A 1 122 ? -6.779 0.278 50.611 1.00 86.00 122 ALA A CA 1
ATOM 929 C C . ALA A 1 122 ? -6.198 1.030 49.407 1.00 86.00 122 ALA A C 1
ATOM 931 O O . ALA A 1 122 ? -6.917 1.732 48.700 1.00 86.00 122 ALA A O 1
ATOM 932 N N . GLU A 1 123 ? -4.896 0.880 49.167 1.00 90.69 123 GLU A N 1
ATOM 933 C CA . GLU A 1 123 ? -4.213 1.517 48.042 1.00 90.69 123 GLU A CA 1
ATOM 934 C C . GLU A 1 123 ? -4.553 0.844 46.712 1.00 90.69 123 GLU A C 1
ATOM 936 O O . GLU A 1 123 ? -4.342 -0.354 46.555 1.00 90.69 123 GLU A O 1
ATOM 941 N N . ILE A 1 124 ? -5.050 1.638 45.759 1.00 83.62 124 ILE A N 1
ATOM 942 C CA . ILE A 1 124 ? -5.291 1.226 44.371 1.00 83.62 124 ILE A CA 1
ATOM 943 C C . ILE A 1 124 ? -3.995 1.372 43.573 1.00 83.62 124 ILE A C 1
ATOM 945 O O . ILE A 1 124 ? -3.491 0.414 43.000 1.00 83.62 124 ILE A O 1
ATOM 949 N N . ASN A 1 125 ? -3.454 2.591 43.528 1.00 86.94 125 ASN A N 1
ATOM 950 C CA . ASN A 1 125 ? -2.185 2.891 42.878 1.00 86.94 125 ASN A CA 1
ATOM 951 C C . ASN A 1 125 ? -1.546 4.151 43.481 1.00 86.94 125 ASN A C 1
ATOM 953 O O . ASN A 1 125 ? -2.141 4.857 44.304 1.00 86.94 125 ASN A O 1
ATOM 957 N N . ARG A 1 126 ? -0.321 4.443 43.046 1.00 91.69 126 ARG A N 1
ATOM 958 C CA . ARG A 1 126 ? 0.433 5.641 43.420 1.00 91.69 126 ARG A CA 1
ATOM 959 C C . ARG A 1 126 ? 1.095 6.252 42.195 1.00 91.69 126 ARG A C 1
ATOM 961 O O . ARG A 1 126 ? 1.489 5.523 41.292 1.00 91.69 126 ARG A O 1
ATOM 968 N N . VAL A 1 127 ? 1.249 7.569 42.199 1.00 82.25 127 VAL A N 1
ATOM 969 C CA . VAL A 1 127 ? 1.930 8.319 41.136 1.00 82.25 127 VAL A CA 1
ATOM 970 C C . VAL A 1 127 ? 2.876 9.318 41.782 1.00 82.25 127 VAL A C 1
ATOM 972 O O . VAL A 1 127 ? 2.513 9.981 42.756 1.00 82.25 127 VAL A O 1
ATOM 975 N N . SER A 1 128 ? 4.093 9.395 41.255 1.00 91.81 128 SER A N 1
ATOM 976 C CA . SER A 1 128 ? 5.154 10.286 41.718 1.00 91.81 128 SER A CA 1
ATOM 977 C C . SER A 1 128 ? 5.478 11.325 40.657 1.00 91.81 128 SER A C 1
ATOM 979 O O . SER A 1 128 ? 5.495 11.002 39.475 1.00 91.81 128 SER A O 1
ATOM 981 N N . SER A 1 129 ? 5.766 12.549 41.091 1.00 89.75 129 SER A N 1
ATOM 982 C CA . SER A 1 129 ? 6.287 13.596 40.221 1.00 89.75 129 SER A CA 1
ATOM 983 C C . SER A 1 129 ? 7.746 13.340 39.848 1.00 89.75 129 SER A C 1
ATOM 985 O O . SER A 1 129 ? 8.428 12.512 40.461 1.00 89.75 129 SER A O 1
ATOM 987 N N . GLN A 1 130 ? 8.253 14.154 38.919 1.00 86.75 130 GLN A N 1
ATOM 988 C CA . GLN A 1 130 ? 9.689 14.399 38.799 1.00 86.75 130 GLN A CA 1
ATOM 989 C C . GLN A 1 130 ? 10.296 14.837 40.143 1.00 86.75 130 GLN A C 1
ATOM 991 O O . GLN A 1 130 ? 9.600 15.365 41.023 1.00 86.75 130 GLN A O 1
ATOM 996 N N . ARG A 1 131 ? 11.595 14.586 40.299 1.00 91.81 131 ARG A N 1
ATOM 997 C CA . ARG A 1 131 ? 12.370 14.956 41.487 1.00 91.81 131 ARG A CA 1
ATOM 998 C C . ARG A 1 131 ? 12.915 16.374 41.358 1.00 91.81 131 ARG A C 1
ATOM 1000 O O . ARG A 1 131 ? 12.891 16.951 40.275 1.00 91.81 131 ARG A O 1
ATOM 1007 N N . ASN A 1 132 ? 13.376 16.944 42.469 1.00 93.00 132 ASN A N 1
ATOM 1008 C CA . ASN A 1 132 ? 14.050 18.236 42.448 1.00 93.00 132 ASN A CA 1
ATOM 1009 C C . ASN A 1 132 ? 15.326 18.169 41.595 1.00 93.00 132 ASN A C 1
ATOM 1011 O O . ASN A 1 132 ? 16.079 17.198 41.679 1.00 93.00 132 ASN A O 1
ATOM 1015 N N . SER A 1 133 ? 15.576 19.234 40.839 1.00 84.31 133 SER A N 1
ATOM 1016 C CA . SER A 1 133 ? 16.798 19.433 40.061 1.00 84.31 133 SER A CA 1
ATOM 1017 C C . SER A 1 133 ? 17.259 20.878 40.242 1.00 84.31 133 SER A C 1
ATOM 1019 O O . SER A 1 133 ? 16.575 21.816 39.831 1.00 84.31 133 SER A O 1
ATOM 1021 N N . GLY A 1 134 ? 18.406 21.074 40.882 1.00 82.44 134 GLY A N 1
ATOM 1022 C CA . GLY A 1 134 ? 18.934 22.364 41.297 1.00 82.44 134 GLY A CA 1
ATOM 1023 C C . GLY A 1 134 ? 18.123 23.004 42.430 1.00 82.44 134 GLY A C 1
ATOM 1024 O O . GLY A 1 134 ? 17.899 22.418 43.490 1.00 82.44 134 GLY A O 1
ATOM 1025 N N . GLY A 1 135 ? 17.718 24.260 42.221 1.00 86.62 135 GLY A N 1
ATOM 1026 C CA . GLY A 1 135 ? 16.966 25.058 43.192 1.00 86.62 135 GLY A CA 1
ATOM 1027 C C . GLY A 1 135 ? 15.523 24.583 43.414 1.00 86.62 135 GLY A C 1
ATOM 1028 O O . GLY A 1 135 ? 15.181 23.407 43.277 1.00 86.62 135 GLY A O 1
ATOM 1029 N N . TRP A 1 136 ? 14.650 25.514 43.788 1.00 91.19 136 TRP A N 1
ATOM 1030 C CA . TRP A 1 136 ? 13.226 25.230 43.950 1.00 91.19 136 TRP A CA 1
ATOM 1031 C C . TRP A 1 136 ? 12.573 24.827 42.627 1.00 91.19 136 TRP A C 1
ATOM 1033 O O . TRP A 1 136 ? 12.550 25.593 41.669 1.00 91.19 136 TRP A O 1
ATOM 1043 N N . THR A 1 137 ? 12.003 23.625 42.603 1.00 87.50 137 THR A N 1
ATOM 1044 C CA . THR A 1 137 ? 11.274 23.050 41.471 1.00 87.50 137 THR A CA 1
ATOM 1045 C C . THR A 1 137 ? 9.775 23.125 41.751 1.00 87.50 137 THR A C 1
ATOM 1047 O O . THR A 1 137 ? 9.308 22.613 42.773 1.00 87.50 137 THR A O 1
ATOM 1050 N N . TYR A 1 138 ? 9.007 23.756 40.860 1.00 86.69 138 TYR A N 1
ATOM 1051 C CA . TYR A 1 138 ? 7.546 23.716 40.928 1.00 86.69 138 TYR A CA 1
ATOM 1052 C C . TYR A 1 138 ? 7.032 22.417 40.312 1.00 86.69 138 TYR A C 1
ATOM 1054 O O . TYR A 1 138 ? 7.420 22.043 39.207 1.00 86.69 138 TYR A O 1
ATOM 1062 N N . ILE A 1 139 ? 6.156 21.733 41.036 1.00 82.06 139 ILE A N 1
ATOM 1063 C CA . ILE A 1 139 ? 5.522 20.491 40.623 1.00 82.06 139 ILE A CA 1
ATOM 1064 C C . ILE A 1 139 ? 4.041 20.759 40.408 1.00 82.06 139 ILE A C 1
ATOM 1066 O O . ILE A 1 139 ? 3.373 21.288 41.294 1.00 82.06 139 ILE A O 1
ATOM 1070 N N . GLU A 1 140 ? 3.536 20.322 39.260 1.00 82.69 140 GLU A N 1
ATOM 1071 C CA . GLU A 1 140 ? 2.118 20.272 38.923 1.00 82.69 140 GLU A CA 1
ATOM 1072 C C . GLU A 1 140 ? 1.814 18.896 38.319 1.00 82.69 140 GLU A C 1
ATOM 1074 O O . GLU A 1 140 ? 2.501 18.441 37.406 1.00 82.69 140 GLU A O 1
ATOM 1079 N N . MET A 1 141 ? 0.827 18.199 38.878 1.00 75.69 141 MET A N 1
ATOM 1080 C CA . MET A 1 141 ? 0.356 16.895 38.415 1.00 75.69 141 MET A CA 1
ATOM 1081 C C . MET A 1 141 ? -1.167 16.919 38.316 1.00 75.69 141 MET A C 1
ATOM 1083 O O . MET A 1 141 ? -1.838 17.067 39.338 1.00 75.69 141 MET A O 1
ATOM 1087 N N . THR A 1 142 ? -1.702 16.705 37.118 1.00 73.38 142 THR A N 1
ATOM 1088 C CA . THR A 1 142 ? -3.142 16.521 36.889 1.00 73.38 142 THR A CA 1
ATOM 1089 C C . THR A 1 142 ? -3.460 15.036 36.749 1.00 73.38 142 THR A C 1
ATOM 1091 O O . THR A 1 142 ? -2.707 14.291 36.117 1.00 73.38 142 THR A O 1
ATOM 1094 N N . PHE A 1 143 ? -4.527 14.572 37.398 1.00 68.00 143 PHE A N 1
ATOM 1095 C CA . PHE A 1 143 ? -4.862 13.154 37.456 1.00 68.00 143 PHE A CA 1
ATOM 1096 C C . PHE A 1 143 ? -6.342 12.874 37.744 1.00 68.00 143 PHE A C 1
ATOM 1098 O O . PHE A 1 143 ? -6.973 13.528 38.568 1.00 68.00 143 PHE A O 1
ATOM 1105 N N . ASP A 1 144 ? -6.864 11.798 37.149 1.00 75.38 144 ASP A N 1
ATOM 1106 C CA . ASP A 1 144 ? -8.190 11.254 37.462 1.00 75.38 144 ASP A CA 1
ATOM 1107 C C . ASP A 1 144 ? -8.147 10.429 38.758 1.00 75.38 144 ASP A C 1
ATOM 1109 O O . ASP A 1 144 ? -7.201 9.664 38.978 1.00 75.38 144 ASP A O 1
ATOM 1113 N N . SER A 1 145 ? -9.144 10.552 39.630 1.00 71.25 145 SER A N 1
ATOM 1114 C CA . SER A 1 145 ? -9.243 9.786 40.878 1.00 71.25 145 SER A CA 1
ATOM 1115 C C . SER A 1 145 ? -9.554 8.297 40.686 1.00 71.25 145 SER A C 1
ATOM 1117 O O . SER A 1 145 ? -9.365 7.520 41.620 1.00 71.25 145 SER A O 1
ATOM 1119 N N . LEU A 1 146 ? -9.954 7.859 39.493 1.00 75.50 146 LEU A N 1
ATOM 1120 C CA . LEU A 1 146 ? -10.448 6.517 39.181 1.00 75.50 146 LEU A CA 1
ATOM 1121 C C . LEU A 1 146 ? -11.578 6.121 40.150 1.00 75.50 146 LEU A C 1
ATOM 1123 O O . LEU A 1 146 ? -12.286 6.969 40.680 1.00 75.50 146 LEU A O 1
ATOM 1127 N N . GLY A 1 147 ? -11.725 4.837 40.473 1.00 70.69 147 GLY A N 1
ATOM 1128 C CA . GLY A 1 147 ? -12.669 4.390 41.504 1.00 70.69 147 GLY A CA 1
ATOM 1129 C C . GLY A 1 147 ? -12.294 4.775 42.948 1.00 70.69 147 GLY A C 1
ATOM 1130 O O . GLY A 1 147 ? -12.851 4.200 43.883 1.00 70.69 147 GLY A O 1
ATOM 1131 N N . ALA A 1 148 ? -11.323 5.669 43.174 1.00 76.19 148 ALA A N 1
ATOM 1132 C CA . ALA A 1 148 ? -10.910 6.056 44.519 1.00 76.19 148 ALA A CA 1
ATOM 1133 C C . ALA A 1 148 ? -11.937 6.983 45.177 1.00 76.19 148 ALA A C 1
ATOM 1135 O O . ALA A 1 148 ? -12.438 7.919 44.562 1.00 76.19 148 ALA A O 1
ATOM 1136 N N . ASN A 1 149 ? -12.193 6.760 46.466 1.00 83.38 149 ASN A N 1
ATOM 1137 C CA . ASN A 1 149 ? -12.988 7.664 47.310 1.00 83.38 149 ASN A CA 1
ATOM 1138 C C . ASN A 1 149 ? -12.124 8.458 48.302 1.00 83.38 149 ASN A C 1
ATOM 1140 O O . ASN A 1 149 ? -12.630 9.282 49.070 1.00 83.38 149 ASN A O 1
ATOM 1144 N N . GLN A 1 150 ? -10.813 8.215 48.289 1.00 91.50 150 GLN A N 1
ATOM 1145 C CA . GLN A 1 150 ? -9.824 8.855 49.140 1.00 91.50 150 GLN A CA 1
ATOM 1146 C C . GLN A 1 150 ? -8.531 9.095 48.345 1.00 91.50 150 GLN A C 1
ATOM 1148 O O . GLN A 1 150 ? -8.130 8.278 47.512 1.00 91.50 150 GLN A O 1
ATOM 1153 N N . LEU A 1 151 ? -7.843 10.197 48.638 1.00 93.56 151 LEU A N 1
ATOM 1154 C CA . LEU A 1 151 ? -6.493 10.474 48.142 1.00 93.56 151 LEU A CA 1
ATOM 1155 C C . LEU A 1 151 ? -5.547 10.650 49.316 1.00 93.56 151 LEU A C 1
ATOM 1157 O O . LEU A 1 151 ? -5.920 11.200 50.343 1.00 93.56 151 LEU A O 1
ATOM 1161 N N . MET A 1 152 ? -4.301 10.228 49.170 1.00 96.31 152 MET A N 1
ATOM 1162 C CA . MET A 1 152 ? -3.243 10.582 50.110 1.00 96.31 152 MET A CA 1
ATOM 1163 C C . MET A 1 152 ? -2.183 11.369 49.365 1.00 96.31 152 MET A C 1
ATOM 1165 O O . MET A 1 152 ? -1.585 10.829 48.445 1.00 96.31 152 MET A O 1
ATOM 1169 N N . VAL A 1 153 ? -1.978 12.626 49.747 1.00 96.88 153 VAL A N 1
ATOM 1170 C CA . VAL A 1 153 ? -0.988 13.543 49.168 1.00 96.88 153 VAL A CA 1
ATOM 1171 C C . VAL A 1 153 ? 0.270 13.508 50.024 1.00 96.88 153 VAL A C 1
ATOM 1173 O O . VAL A 1 153 ? 0.174 13.552 51.251 1.00 96.88 153 VAL A O 1
ATOM 1176 N N . LEU A 1 154 ? 1.444 13.408 49.398 1.00 97.75 154 LEU A N 1
ATOM 1177 C CA . LEU A 1 154 ? 2.717 13.211 50.083 1.00 97.75 154 LEU A CA 1
ATOM 1178 C C . LEU A 1 154 ? 3.831 14.088 49.507 1.00 97.75 154 LEU A C 1
ATOM 1180 O O . LEU A 1 154 ? 4.042 14.118 48.297 1.00 97.75 154 LEU A O 1
ATOM 1184 N N . GLY A 1 155 ? 4.612 14.697 50.396 1.00 97.56 155 GLY A N 1
ATOM 1185 C CA . GLY A 1 155 ? 5.987 15.099 50.115 1.00 97.56 155 GLY A CA 1
ATOM 1186 C C . GLY A 1 155 ? 6.916 13.933 50.443 1.00 97.56 155 GLY A C 1
ATOM 1187 O O . GLY A 1 155 ? 6.904 13.428 51.569 1.00 97.56 155 GLY A O 1
ATOM 1188 N N . ARG A 1 156 ? 7.683 13.458 49.462 1.00 98.06 156 ARG A N 1
ATOM 1189 C CA . ARG A 1 156 ? 8.574 12.295 49.570 1.00 98.06 156 ARG A CA 1
ATOM 1190 C C . ARG A 1 156 ? 10.030 12.704 49.420 1.00 98.06 156 ARG A C 1
ATOM 1192 O O . ARG A 1 156 ? 10.349 13.614 48.663 1.00 98.06 156 ARG A O 1
ATOM 1199 N N . PHE A 1 157 ? 10.911 11.977 50.103 1.00 97.75 157 PHE A N 1
ATOM 1200 C CA . PHE A 1 157 ? 12.355 12.159 49.982 1.00 97.75 157 PHE A CA 1
ATOM 1201 C C . PHE A 1 157 ? 13.119 10.836 50.097 1.00 97.75 157 PHE A C 1
ATOM 1203 O O . PHE A 1 157 ? 12.714 9.911 50.814 1.00 97.75 157 PHE A O 1
ATOM 1210 N N . VAL A 1 158 ? 14.225 10.738 49.358 1.00 96.38 158 VAL A N 1
ATOM 1211 C CA . VAL A 1 158 ? 15.128 9.579 49.377 1.00 96.38 158 VAL A CA 1
ATOM 1212 C C . VAL A 1 158 ? 16.058 9.648 50.578 1.00 96.38 158 VAL A C 1
ATOM 1214 O O . VAL A 1 158 ? 16.447 10.721 51.024 1.00 96.38 158 VAL A O 1
ATOM 1217 N N . ARG A 1 159 ? 16.413 8.476 51.104 1.00 94.31 159 ARG A N 1
ATOM 1218 C CA . ARG A 1 159 ? 17.319 8.331 52.246 1.00 94.31 159 ARG A CA 1
ATOM 1219 C C . ARG A 1 159 ? 18.281 7.155 52.097 1.00 94.31 159 ARG A C 1
ATOM 1221 O O . ARG A 1 159 ? 18.654 6.540 53.087 1.00 94.31 159 ARG A O 1
ATOM 1228 N N . THR A 1 160 ? 18.653 6.795 50.872 1.00 93.56 160 THR A N 1
ATOM 1229 C CA . THR A 1 160 ? 19.727 5.822 50.611 1.00 93.56 160 THR A CA 1
ATOM 1230 C C . THR A 1 160 ? 21.098 6.463 50.877 1.00 93.56 160 THR A C 1
ATOM 1232 O O . THR A 1 160 ? 21.176 7.648 51.197 1.00 93.56 160 THR A O 1
ATOM 1235 N N . ALA A 1 161 ? 22.189 5.693 50.794 1.00 87.94 161 ALA A N 1
ATOM 1236 C CA . ALA A 1 161 ? 23.520 6.107 51.262 1.00 87.94 161 ALA A CA 1
ATOM 1237 C C . ALA A 1 161 ? 24.050 7.435 50.672 1.00 87.94 161 ALA A C 1
ATOM 1239 O O . ALA A 1 161 ? 24.841 8.102 51.327 1.00 87.94 161 ALA A O 1
ATOM 1240 N N . GLY A 1 162 ? 23.589 7.856 49.487 1.00 89.12 162 GLY A N 1
ATOM 1241 C CA . GLY A 1 162 ? 23.959 9.141 48.871 1.00 89.12 162 GLY A CA 1
ATOM 1242 C C . GLY A 1 162 ? 23.228 10.376 49.420 1.00 89.12 162 GLY A C 1
ATOM 1243 O O . GLY A 1 162 ? 23.608 11.495 49.099 1.00 89.12 162 GLY A O 1
ATOM 1244 N N . TYR A 1 163 ? 22.203 10.189 50.257 1.00 92.69 163 TYR A N 1
ATOM 1245 C CA . TYR A 1 163 ? 21.309 11.258 50.725 1.00 92.69 163 TYR A CA 1
ATOM 1246 C C . TYR A 1 163 ? 21.358 11.467 52.247 1.00 92.69 163 TYR A C 1
ATOM 1248 O O . TYR A 1 163 ? 20.590 12.255 52.792 1.00 92.69 163 TYR A O 1
ATOM 1256 N N . THR A 1 164 ? 22.237 10.763 52.969 1.00 91.94 164 THR A N 1
ATOM 1257 C CA . THR A 1 164 ? 22.403 10.952 54.421 1.00 91.94 164 THR A CA 1
ATOM 1258 C C . THR A 1 164 ? 22.899 12.361 54.733 1.00 91.94 164 THR A C 1
ATOM 1260 O O . THR A 1 164 ? 23.776 12.869 54.034 1.00 91.94 164 THR A O 1
ATOM 1263 N N . ASN A 1 165 ? 22.375 12.977 55.794 1.00 93.44 165 ASN A N 1
ATOM 1264 C CA . ASN A 1 165 ? 22.627 14.373 56.179 1.00 93.44 165 ASN A CA 1
ATOM 1265 C C . ASN A 1 165 ? 22.182 15.431 55.149 1.00 93.44 165 ASN A C 1
ATOM 1267 O O . ASN A 1 165 ? 22.504 16.607 55.313 1.00 93.44 165 ASN A O 1
ATOM 1271 N N . GLN A 1 166 ? 21.445 15.041 54.105 1.00 96.88 166 GLN A N 1
ATOM 1272 C CA . GLN A 1 166 ? 20.841 15.971 53.149 1.00 96.88 166 GLN A CA 1
ATOM 1273 C C . GLN A 1 166 ? 19.451 16.402 53.628 1.00 96.88 166 GLN A C 1
ATOM 1275 O O . GLN A 1 166 ? 18.806 15.705 54.417 1.00 96.88 166 GLN A O 1
ATOM 1280 N N . THR A 1 167 ? 18.987 17.560 53.160 1.00 97.62 167 THR A N 1
ATOM 1281 C CA . THR A 1 167 ? 17.693 18.132 53.555 1.00 97.62 167 THR A CA 1
ATOM 1282 C C . THR A 1 167 ? 16.799 18.317 52.340 1.00 97.62 167 THR A C 1
ATOM 1284 O O . THR A 1 167 ? 17.210 18.934 51.363 1.00 97.62 167 THR A O 1
ATOM 1287 N N . ALA A 1 168 ? 15.575 17.792 52.420 1.00 97.81 168 ALA A N 1
ATOM 1288 C CA . ALA A 1 168 ? 14.488 18.061 51.486 1.00 97.81 168 ALA A CA 1
ATOM 1289 C C . ALA A 1 168 ? 13.582 19.173 52.028 1.00 97.81 168 ALA A C 1
ATOM 1291 O O . ALA A 1 168 ? 13.369 19.267 53.235 1.00 97.81 168 ALA A O 1
ATOM 1292 N N . TYR A 1 169 ? 13.012 19.971 51.135 1.00 98.06 169 TYR A N 1
ATOM 1293 C CA . TYR A 1 169 ? 12.137 21.093 51.438 1.00 98.06 169 TYR A CA 1
ATOM 1294 C C . TYR A 1 169 ? 10.845 20.977 50.633 1.00 98.06 169 TYR A C 1
ATOM 1296 O O . TYR A 1 169 ? 10.864 20.652 49.443 1.00 98.06 169 TYR A O 1
ATOM 1304 N N . PHE A 1 170 ? 9.726 21.282 51.283 1.00 97.81 170 PHE A N 1
ATOM 1305 C CA . PHE A 1 170 ? 8.395 21.283 50.690 1.00 97.81 170 PHE A CA 1
ATOM 1306 C C . PHE A 1 170 ? 7.702 22.600 51.010 1.00 97.81 170 PHE A C 1
ATOM 1308 O O . PHE A 1 170 ? 7.654 23.007 52.170 1.00 97.81 170 PHE A O 1
ATOM 1315 N N . ALA A 1 171 ? 7.126 23.255 50.010 1.00 92.56 171 ALA A N 1
ATOM 1316 C CA . ALA A 1 171 ? 6.357 24.474 50.225 1.00 92.56 171 ALA A CA 1
ATOM 1317 C C . ALA A 1 171 ? 5.069 24.463 49.403 1.00 92.56 171 ALA A C 1
ATOM 1319 O O . ALA A 1 171 ? 5.059 24.058 48.242 1.00 92.56 171 ALA A O 1
ATOM 1320 N N . ASP A 1 172 ? 3.989 24.954 50.011 1.00 90.19 172 ASP A N 1
ATOM 1321 C CA . ASP A 1 172 ? 2.722 25.234 49.335 1.00 90.19 172 ASP A CA 1
ATOM 1322 C C . ASP A 1 172 ? 2.117 24.026 48.587 1.00 90.19 172 ASP A C 1
ATOM 1324 O O . ASP A 1 172 ? 1.759 24.131 47.415 1.00 90.19 172 ASP A O 1
ATOM 1328 N N . ILE A 1 173 ? 2.012 22.869 49.255 1.00 94.38 173 ILE A N 1
ATOM 1329 C CA . ILE A 1 173 ? 1.405 21.662 48.669 1.00 94.38 173 ILE A CA 1
ATOM 1330 C C . ILE A 1 173 ? -0.116 21.822 48.650 1.00 94.38 173 ILE A C 1
ATOM 1332 O O . ILE A 1 173 ? -0.755 21.830 49.701 1.00 94.38 173 ILE A O 1
ATOM 1336 N N . ARG A 1 174 ? -0.707 21.909 47.461 1.00 87.94 174 ARG A N 1
ATOM 1337 C CA . ARG A 1 174 ? -2.144 22.123 47.250 1.00 87.94 174 ARG A CA 1
ATOM 1338 C C . ARG A 1 174 ? -2.738 21.024 46.389 1.00 87.94 174 ARG A C 1
ATOM 1340 O O . ARG A 1 174 ? -2.089 20.541 45.468 1.00 87.94 174 ARG A O 1
ATOM 1347 N N . LEU A 1 175 ? -3.984 20.672 46.663 1.00 87.81 175 LEU A N 1
ATOM 1348 C CA . LEU A 1 175 ? -4.777 19.778 45.831 1.00 87.81 175 LEU A CA 1
ATOM 1349 C C . LEU A 1 175 ? -6.072 20.488 45.496 1.00 87.81 175 LEU A C 1
ATOM 1351 O O . LEU A 1 175 ? -6.794 20.880 46.401 1.00 87.81 175 LEU A O 1
ATOM 1355 N N . PHE A 1 176 ? -6.399 20.606 44.226 1.00 77.38 176 PHE A N 1
ATOM 1356 C CA . PHE A 1 176 ? -7.672 21.164 43.800 1.00 77.38 176 PHE A CA 1
ATOM 1357 C C . PHE A 1 176 ? -8.491 20.062 43.142 1.00 77.38 176 PHE A C 1
ATOM 1359 O O . PHE A 1 176 ? -7.923 19.218 42.444 1.00 77.38 176 PHE A O 1
ATOM 1366 N N . GLU A 1 177 ? -9.811 20.078 43.341 1.00 68.94 177 GLU A N 1
ATOM 1367 C CA . GLU A 1 177 ? -10.681 19.602 42.259 1.00 68.94 177 GLU A CA 1
ATOM 1368 C C . G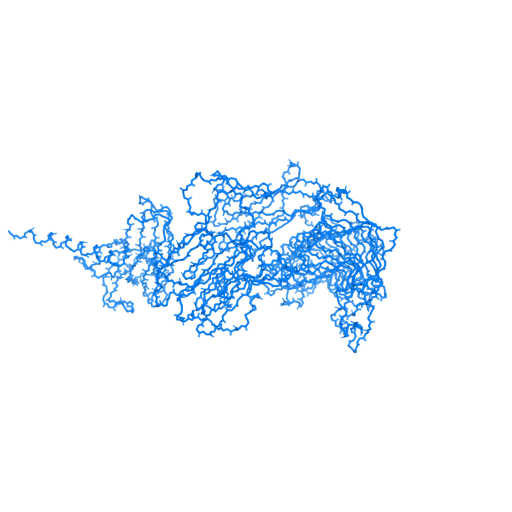LU A 1 177 ? -10.313 20.437 41.037 1.00 68.94 177 GLU A C 1
ATOM 1370 O O . GLU A 1 177 ? -10.164 21.654 41.165 1.00 68.94 177 GLU A O 1
ATOM 1375 N N . ASP A 1 178 ? -10.074 19.797 39.901 1.00 52.03 178 ASP A N 1
ATOM 1376 C CA . ASP A 1 178 ? -9.776 20.514 38.671 1.00 52.03 178 ASP A CA 1
ATOM 1377 C C . ASP A 1 178 ? -11.077 20.670 37.868 1.00 52.03 178 ASP A C 1
ATOM 1379 O O . ASP A 1 178 ? -11.449 19.758 37.125 1.00 52.03 178 ASP A O 1
ATOM 1383 N N . PRO A 1 179 ? -11.832 21.776 38.037 1.00 40.59 179 PRO A N 1
ATOM 1384 C CA . PRO A 1 179 ? -13.052 22.013 37.268 1.00 40.59 179 PRO A CA 1
ATOM 1385 C C . PRO A 1 179 ? -12.773 22.246 35.772 1.00 40.59 179 PRO A C 1
ATOM 1387 O O . PRO A 1 179 ? -13.709 22.195 34.974 1.00 40.59 179 PRO A O 1
ATOM 1390 N N . ASP A 1 180 ? -11.509 22.468 35.383 1.00 37.56 180 ASP A N 1
ATOM 1391 C CA . ASP A 1 180 ? -11.079 22.680 33.993 1.00 37.56 180 ASP A CA 1
ATOM 1392 C C . ASP A 1 180 ? -10.818 21.350 33.251 1.00 37.56 180 ASP A C 1
ATOM 1394 O O . ASP A 1 180 ? -10.387 21.341 32.099 1.00 37.56 180 ASP A O 1
ATOM 1398 N N . ALA A 1 181 ? -11.138 20.209 33.867 1.00 36.75 181 ALA A N 1
ATOM 1399 C CA . ALA A 1 181 ? -10.971 18.899 33.263 1.00 36.75 181 ALA A CA 1
ATOM 1400 C C . ALA A 1 181 ? -12.324 18.264 32.895 1.00 36.75 181 ALA A C 1
ATOM 1402 O O . ALA A 1 181 ? -12.890 17.431 33.603 1.00 36.75 181 ALA A O 1
ATOM 1403 N N . LEU A 1 182 ? -12.748 18.654 31.690 1.00 35.81 182 LEU A N 1
ATOM 1404 C CA . LEU A 1 182 ? -13.696 18.000 30.784 1.00 35.81 182 LEU A CA 1
ATOM 1405 C C . LEU A 1 182 ? -15.191 18.243 31.025 1.00 35.81 182 LEU A C 1
ATOM 1407 O O . LEU A 1 182 ? -15.858 17.558 31.799 1.00 35.81 182 LEU A O 1
ATOM 1411 N N . LEU A 1 183 ? -15.748 19.147 30.213 1.00 34.41 183 LEU A N 1
ATOM 1412 C CA . LEU A 1 183 ? -17.176 19.187 29.911 1.00 34.41 183 LEU A CA 1
ATOM 1413 C C . LEU A 1 183 ? -17.495 18.279 28.717 1.00 34.41 183 LEU A C 1
ATOM 1415 O O . LEU A 1 183 ? -16.826 18.320 27.685 1.00 34.41 183 LEU A O 1
ATOM 1419 N N . ARG A 1 184 ? -18.540 17.463 28.866 1.00 31.77 184 ARG A N 1
ATOM 1420 C CA . ARG A 1 184 ? -19.054 16.528 27.857 1.00 31.77 184 ARG A CA 1
ATOM 1421 C C . ARG A 1 184 ? -20.357 17.047 27.270 1.00 31.77 184 ARG A C 1
ATOM 1423 O O . ARG A 1 184 ? -21.218 17.490 28.026 1.00 31.77 184 ARG A O 1
ATOM 1430 N N . LEU A 1 185 ? -20.526 16.899 25.958 1.00 32.56 185 LEU A N 1
ATOM 1431 C CA . LEU A 1 185 ? -21.755 17.221 25.236 1.00 32.56 185 LEU A CA 1
ATOM 1432 C C . LEU A 1 185 ? -22.319 15.947 24.605 1.00 32.56 185 LEU A C 1
ATOM 1434 O O . LEU A 1 185 ? -21.774 15.469 23.615 1.00 32.56 185 LEU A O 1
ATOM 1438 N N . PRO A 1 186 ? -23.378 15.341 25.162 1.00 28.91 186 PRO A N 1
ATOM 1439 C CA . PRO A 1 186 ? -23.985 14.177 24.538 1.00 28.91 186 PRO A CA 1
ATOM 1440 C C . PRO A 1 186 ? -24.806 14.603 23.312 1.00 28.91 186 PRO A C 1
ATOM 1442 O O . PRO A 1 186 ? -25.816 15.292 23.446 1.00 28.91 186 PRO A O 1
ATOM 1445 N N . LEU A 1 187 ? -24.423 14.131 22.124 1.00 35.53 187 LEU A N 1
ATOM 1446 C CA . LEU A 1 187 ? -25.337 14.029 20.987 1.00 35.53 187 LEU A CA 1
ATOM 1447 C C . LEU A 1 187 ? -26.007 12.653 21.047 1.00 35.53 187 LEU A C 1
ATOM 1449 O O . LEU A 1 187 ? -25.355 11.643 20.817 1.00 35.53 187 LEU A O 1
ATOM 1453 N N . THR A 1 188 ? -27.299 12.568 21.357 1.00 28.38 188 THR A N 1
ATOM 1454 C CA . THR A 1 188 ? -28.058 11.326 21.122 1.00 28.38 188 THR A CA 1
ATOM 1455 C C . THR A 1 188 ? -29.371 11.654 20.436 1.00 28.38 188 THR A C 1
ATOM 1457 O O . THR A 1 188 ? -30.133 12.494 20.911 1.00 28.38 188 THR A O 1
ATOM 1460 N N . GLN A 1 189 ? -29.666 10.949 19.344 1.00 33.56 189 GLN A N 1
ATOM 1461 C CA . GLN A 1 189 ? -31.044 10.630 19.005 1.00 33.56 189 GLN A CA 1
ATOM 1462 C C . GLN A 1 189 ? -31.143 9.133 18.703 1.00 33.56 189 GLN A C 1
ATOM 1464 O O . GLN A 1 189 ? -30.288 8.546 18.045 1.00 33.56 189 GLN A O 1
ATOM 1469 N N . ASN A 1 190 ? -32.175 8.533 19.287 1.00 30.53 190 ASN A N 1
ATOM 1470 C CA . ASN A 1 190 ? -32.396 7.109 19.515 1.00 30.53 190 ASN A CA 1
ATOM 1471 C C . ASN A 1 190 ? -32.715 6.308 18.243 1.00 30.53 190 ASN A C 1
ATOM 1473 O O . ASN A 1 190 ? -33.802 5.747 18.138 1.00 30.53 190 ASN A O 1
ATOM 1477 N N . GLY A 1 191 ? -31.800 6.257 17.281 1.00 30.77 191 GLY A N 1
ATOM 1478 C CA . GLY A 1 191 ? -31.848 5.299 16.175 1.00 30.77 191 GLY A CA 1
ATOM 1479 C C . GLY A 1 191 ? -33.081 5.319 15.265 1.00 30.77 191 GLY A C 1
ATOM 1480 O O . GLY A 1 191 ? -33.216 4.438 14.423 1.00 30.77 191 GLY A O 1
ATOM 1481 N N . GLU A 1 192 ? -33.956 6.319 15.346 1.00 27.11 192 GLU A N 1
ATOM 1482 C CA . GLU A 1 192 ? -35.009 6.489 14.348 1.00 27.11 192 GLU A CA 1
ATOM 1483 C C . GLU A 1 192 ? -34.510 7.340 13.178 1.00 27.11 192 GLU A C 1
ATOM 1485 O O . GLU A 1 192 ? -33.863 8.374 13.345 1.00 27.11 192 GLU A O 1
ATOM 1490 N N . GLN A 1 193 ? -34.796 6.840 11.979 1.00 28.56 193 GLN A N 1
ATOM 1491 C CA . GLN A 1 193 ? -34.461 7.408 10.681 1.00 28.56 193 GLN A CA 1
ATOM 1492 C C . GLN A 1 193 ? -34.980 8.853 10.580 1.00 28.56 193 GLN A C 1
ATOM 1494 O O . GLN A 1 193 ? -36.182 9.077 10.454 1.00 28.56 193 GLN A O 1
ATOM 1499 N N . ALA A 1 194 ? -34.079 9.837 10.633 1.00 28.70 194 ALA A N 1
ATOM 1500 C CA . ALA A 1 194 ? -34.407 11.209 10.271 1.00 28.70 194 ALA A CA 1
ATOM 1501 C C . ALA A 1 194 ? -34.385 11.331 8.740 1.00 28.70 194 ALA A C 1
ATOM 1503 O O . ALA A 1 194 ? -33.366 11.068 8.098 1.00 28.70 194 ALA A O 1
ATOM 1504 N N . ASP A 1 195 ? -35.534 11.689 8.175 1.00 30.56 195 ASP A N 1
ATOM 1505 C CA . ASP A 1 195 ? -35.707 12.082 6.779 1.00 30.56 195 ASP A CA 1
ATOM 1506 C C . ASP A 1 195 ? -34.705 13.196 6.423 1.00 30.56 195 ASP A C 1
ATOM 1508 O O . ASP A 1 195 ? -34.629 14.229 7.090 1.00 30.56 195 ASP A O 1
ATOM 1512 N N . SER A 1 196 ? -33.883 12.961 5.402 1.00 28.75 196 SER A N 1
ATOM 1513 C CA . SER A 1 196 ? -32.697 13.755 5.068 1.00 28.75 196 SER A CA 1
ATOM 1514 C C . SER A 1 196 ? -33.001 15.055 4.312 1.00 28.75 196 SER A C 1
ATOM 1516 O O . SER A 1 196 ? -32.095 15.648 3.734 1.00 28.75 196 SER A O 1
ATOM 1518 N N . SER A 1 197 ? -34.250 15.526 4.300 1.00 28.14 197 SER A N 1
ATOM 1519 C CA . SER A 1 197 ? -34.662 16.738 3.579 1.00 28.14 197 SER A CA 1
ATOM 1520 C C . SER A 1 197 ? -34.715 18.019 4.433 1.00 28.14 197 SER A C 1
ATOM 1522 O O . SER A 1 197 ? -35.257 19.018 3.969 1.00 28.14 197 SER A O 1
ATOM 1524 N N . ILE A 1 198 ? -34.202 18.012 5.674 1.00 31.22 198 ILE A N 1
ATOM 1525 C CA . ILE A 1 198 ? -34.323 19.137 6.637 1.00 31.22 198 ILE A CA 1
ATOM 1526 C C . ILE A 1 198 ? -32.999 19.841 7.002 1.00 31.22 198 ILE A C 1
ATOM 1528 O O . ILE A 1 198 ? -33.032 20.832 7.726 1.00 31.22 198 ILE A O 1
ATOM 1532 N N . TYR A 1 199 ? -31.845 19.390 6.494 1.00 31.45 199 TYR A N 1
ATOM 1533 C CA . TYR A 1 199 ? -30.515 19.903 6.886 1.00 31.45 199 TYR A CA 1
ATOM 1534 C C . TYR A 1 199 ? -29.865 20.883 5.885 1.00 31.45 199 TYR A C 1
ATOM 1536 O O . TYR A 1 199 ? -28.671 21.148 5.980 1.00 31.45 199 TYR A O 1
ATOM 1544 N N . ASP A 1 200 ? -30.630 21.455 4.950 1.00 28.66 200 ASP A N 1
ATOM 1545 C CA . ASP A 1 200 ? -30.123 22.367 3.904 1.00 28.66 200 ASP A CA 1
ATOM 1546 C C . ASP A 1 200 ? -30.225 23.869 4.272 1.00 28.66 200 ASP A C 1
ATOM 1548 O O . ASP A 1 200 ? -30.518 24.712 3.426 1.00 28.66 200 ASP A O 1
ATOM 1552 N N . HIS A 1 201 ? -30.014 24.245 5.543 1.00 29.66 201 HIS A N 1
ATOM 1553 C CA . HIS A 1 201 ? -30.011 25.662 5.946 1.00 29.66 201 HIS A CA 1
ATOM 1554 C C . HIS A 1 201 ? -28.864 26.040 6.898 1.00 29.66 201 HIS A C 1
ATOM 1556 O O . HIS A 1 201 ? -28.618 25.387 7.910 1.00 29.66 201 HIS A O 1
ATOM 1562 N N . SER A 1 202 ? -28.199 27.154 6.562 1.00 28.89 202 SER A N 1
ATOM 1563 C CA . SER A 1 202 ? -27.167 27.850 7.339 1.00 28.89 202 SER A CA 1
ATOM 1564 C C . SER A 1 202 ? -27.618 28.151 8.772 1.00 28.89 202 SER A C 1
ATOM 1566 O O . SER A 1 202 ? -28.667 28.770 8.964 1.00 28.89 202 SER A O 1
ATOM 1568 N N . ILE A 1 203 ? -26.792 27.820 9.767 1.00 35.16 203 ILE A N 1
ATOM 1569 C CA . ILE A 1 203 ? -26.963 28.313 11.140 1.00 35.16 203 ILE A CA 1
ATOM 1570 C C . ILE A 1 203 ? -26.428 29.755 11.183 1.00 35.16 203 ILE A C 1
ATOM 1572 O O . ILE A 1 203 ? -25.236 29.976 11.370 1.00 35.16 203 ILE A O 1
ATOM 1576 N N . GLN A 1 204 ? -27.298 30.743 10.953 1.00 33.50 204 GLN A N 1
ATOM 1577 C CA . GLN A 1 204 ? -27.006 32.154 11.228 1.00 33.50 204 GLN A CA 1
ATOM 1578 C C . GLN A 1 204 ? -27.574 32.531 12.600 1.00 33.50 204 GLN A C 1
ATOM 1580 O O . GLN A 1 204 ? -28.793 32.562 12.715 1.00 33.50 204 GLN A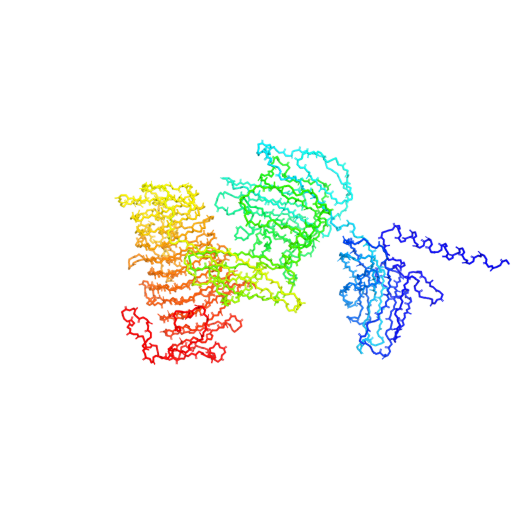 O 1
ATOM 1585 N N . ASP A 1 205 ? -26.747 32.878 13.595 1.00 36.56 205 ASP A N 1
ATOM 1586 C CA . ASP A 1 205 ? -27.079 33.996 14.500 1.00 36.56 205 ASP A CA 1
ATOM 1587 C C . ASP A 1 205 ? -25.890 34.510 15.346 1.00 36.56 205 ASP A C 1
ATOM 1589 O O . ASP A 1 205 ? -24.848 33.870 15.456 1.00 36.56 205 ASP A O 1
ATOM 1593 N N . THR A 1 206 ? -26.070 35.706 15.919 1.00 29.92 206 THR A N 1
ATOM 1594 C CA . THR A 1 206 ? -25.130 36.836 15.968 1.00 29.92 206 THR A CA 1
ATOM 1595 C C . THR A 1 206 ? -24.905 37.452 17.363 1.00 29.92 206 THR A C 1
ATOM 1597 O O . THR A 1 206 ? -24.533 38.618 17.438 1.00 29.92 206 THR A O 1
ATOM 1600 N N . ASN A 1 207 ? -25.079 36.746 18.491 1.00 29.47 207 ASN A N 1
ATOM 1601 C CA . ASN A 1 207 ? -24.776 37.323 19.822 1.00 29.47 207 ASN A CA 1
ATOM 1602 C C . ASN A 1 207 ? -24.296 36.281 20.859 1.00 29.47 207 ASN A C 1
ATOM 1604 O O . ASN A 1 207 ? -25.093 35.477 21.338 1.00 29.47 207 ASN A O 1
ATOM 1608 N N . LEU A 1 208 ? -23.011 36.325 21.256 1.00 36.25 208 LEU A N 1
ATOM 1609 C CA . LEU A 1 208 ? -22.355 35.340 22.141 1.00 36.25 208 LEU A CA 1
ATOM 1610 C C . LEU A 1 208 ? -21.826 35.939 23.450 1.00 36.25 208 LEU A C 1
ATOM 1612 O O . LEU A 1 208 ? -21.299 37.050 23.471 1.00 36.25 208 LEU A O 1
ATOM 1616 N N . SER A 1 209 ? -21.899 35.168 24.548 1.00 33.81 209 SER A N 1
ATOM 1617 C CA . SER A 1 209 ? -21.238 35.459 25.832 1.00 33.81 209 SER A CA 1
ATOM 1618 C C . SER A 1 209 ? -21.162 34.125 26.704 1.00 33.81 209 SER A C 1
ATOM 1620 O O . SER A 1 209 ? -22.068 33.321 26.491 1.00 33.81 209 SER A O 1
ATOM 1622 N N . TRP A 1 210 ? -20.131 33.838 27.589 1.00 30.77 210 TRP A N 1
ATOM 1623 C CA . TRP A 1 210 ? -19.873 32.655 28.553 1.00 30.77 210 TRP A CA 1
ATOM 1624 C C . TRP A 1 210 ? -20.154 32.617 30.126 1.00 30.77 210 TRP A C 1
ATOM 1626 O O . TRP A 1 210 ? -20.159 33.599 30.858 1.00 30.77 210 TRP A O 1
ATOM 1636 N N . GLY A 1 211 ? -20.294 31.411 30.699 1.00 29.19 211 GLY A N 1
ATOM 1637 C CA . GLY A 1 211 ? -20.209 31.155 32.147 1.00 29.19 211 GLY A CA 1
ATOM 1638 C C . GLY A 1 211 ? -19.710 29.735 32.442 1.00 29.19 211 GLY A C 1
ATOM 1639 O O . GLY A 1 211 ? -20.153 28.787 31.811 1.00 29.19 211 GLY A O 1
ATOM 1640 N N . ALA A 1 212 ? -18.771 29.582 33.385 1.00 32.34 212 ALA A N 1
ATOM 1641 C CA . ALA A 1 212 ? -18.233 28.297 33.875 1.00 32.34 212 ALA A CA 1
ATOM 1642 C C . ALA A 1 212 ? -17.557 27.347 32.851 1.00 32.34 212 ALA A C 1
ATOM 1644 O O . ALA A 1 212 ? -17.407 26.161 33.135 1.00 32.34 212 ALA A O 1
ATOM 1645 N N . GLY A 1 213 ? -17.062 27.862 31.719 1.00 35.91 213 GLY A N 1
ATOM 1646 C CA . GLY A 1 213 ? -15.939 27.233 31.010 1.00 35.91 213 GLY A CA 1
ATOM 1647 C C . GLY A 1 213 ? -16.182 26.600 29.631 1.00 35.91 213 GLY A C 1
ATOM 1648 O O . GLY A 1 213 ? -15.193 26.152 29.060 1.00 35.91 213 GLY A O 1
ATOM 1649 N N . TYR A 1 214 ? -17.408 26.536 29.080 1.00 34.97 214 TYR A N 1
ATOM 1650 C CA . TYR A 1 214 ? -17.686 25.725 27.870 1.00 34.97 214 TYR A CA 1
ATOM 1651 C C . TYR A 1 214 ? -18.973 26.130 27.087 1.00 34.97 214 TYR A C 1
ATOM 1653 O O . TYR A 1 214 ? -19.835 26.800 27.654 1.00 34.97 214 TYR A O 1
ATOM 1661 N N . LEU A 1 215 ? -19.127 25.683 25.819 1.00 34.38 215 LEU A N 1
ATOM 1662 C CA . LEU A 1 215 ? -20.257 25.959 24.887 1.00 34.38 215 LEU A CA 1
ATOM 1663 C C . LEU A 1 215 ? -20.692 24.694 24.093 1.00 34.38 215 LEU A C 1
ATOM 1665 O O . LEU A 1 215 ? -19.825 23.920 23.697 1.00 34.38 215 LEU A O 1
ATOM 1669 N N . SER A 1 216 ? -22.000 24.499 23.822 1.00 37.09 216 SER A N 1
ATOM 1670 C CA . SER A 1 216 ? -22.585 23.313 23.140 1.00 37.09 216 SER A CA 1
ATOM 1671 C C . SER A 1 216 ? -23.794 23.603 22.250 1.00 37.09 216 SER A C 1
ATOM 1673 O O . SER A 1 216 ? -24.535 24.516 22.589 1.00 37.09 216 SER A O 1
ATOM 1675 N N . CYS A 1 217 ? -24.079 22.796 21.214 1.00 35.69 217 CYS A N 1
ATOM 1676 C CA . CYS A 1 217 ? -25.331 22.884 20.438 1.00 35.69 217 CYS A CA 1
ATOM 1677 C C . CYS A 1 217 ? -25.977 21.507 20.165 1.00 35.69 217 CYS A C 1
ATOM 1679 O O . CYS A 1 217 ? -25.299 20.539 19.824 1.00 35.69 217 CYS A O 1
ATOM 1681 N N . ASN A 1 218 ? -27.303 21.420 20.319 1.00 35.81 218 ASN A N 1
ATOM 1682 C CA . ASN A 1 218 ? -28.152 20.336 19.826 1.00 35.81 218 ASN A CA 1
ATOM 1683 C C . ASN A 1 218 ? -28.856 20.849 18.561 1.00 35.81 218 ASN A C 1
ATOM 1685 O O . ASN A 1 218 ? -29.415 21.939 18.549 1.00 35.81 218 ASN A O 1
ATOM 1689 N N . GLY A 1 219 ? -28.842 20.091 17.472 1.00 35.62 219 GLY A N 1
ATOM 1690 C CA . GLY A 1 219 ? -29.393 20.548 16.194 1.00 35.62 219 GLY A CA 1
ATOM 1691 C C . GLY A 1 219 ? -30.919 20.711 16.138 1.00 35.62 219 GLY A C 1
ATOM 1692 O O . GLY A 1 219 ? -31.462 20.391 15.095 1.00 35.62 219 GLY A O 1
ATOM 1693 N N . ASN A 1 220 ? -31.619 21.129 17.209 1.00 30.52 220 ASN A N 1
ATOM 1694 C CA . ASN A 1 220 ? -33.069 21.373 17.189 1.00 30.52 220 ASN A CA 1
ATOM 1695 C C . ASN A 1 220 ? -33.650 22.401 18.200 1.00 30.52 220 ASN A C 1
ATOM 1697 O O . ASN A 1 220 ? -34.866 22.578 18.165 1.00 30.52 220 ASN A O 1
ATOM 1701 N N . GLN A 1 221 ? -32.899 23.102 19.071 1.00 29.52 221 GLN A N 1
ATOM 1702 C CA . GLN A 1 221 ? -33.445 24.269 19.814 1.00 29.52 221 GLN A CA 1
ATOM 1703 C C . GLN A 1 221 ? -32.378 25.114 20.544 1.00 29.52 221 GLN A C 1
ATOM 1705 O O . GLN A 1 221 ? -31.405 24.570 21.043 1.00 29.52 221 GLN A O 1
ATOM 1710 N N . GLU A 1 222 ? -32.611 26.434 20.610 1.00 31.12 222 GLU A N 1
ATOM 1711 C CA . GLU A 1 222 ? -31.841 27.496 21.297 1.00 31.12 222 GLU A CA 1
ATOM 1712 C C . GLU A 1 222 ? -31.083 27.073 22.573 1.00 31.12 222 GLU A C 1
ATOM 1714 O O . GLU A 1 222 ? -31.661 26.478 23.486 1.00 31.12 222 GLU A O 1
ATOM 1719 N N . ILE A 1 223 ? -29.821 27.508 22.692 1.00 32.34 223 ILE A N 1
ATOM 1720 C CA . ILE A 1 223 ? -29.161 27.688 23.992 1.00 32.34 223 ILE A CA 1
ATOM 1721 C C . ILE A 1 223 ? -28.827 29.173 24.163 1.00 32.34 223 ILE A C 1
ATOM 1723 O O . ILE A 1 223 ? -27.987 29.723 23.452 1.00 32.34 223 ILE A O 1
ATOM 1727 N N . ASP A 1 224 ? -29.524 29.786 25.122 1.00 29.44 224 ASP A N 1
ATOM 1728 C CA . ASP A 1 224 ? -29.368 31.159 25.608 1.00 29.44 224 ASP A CA 1
ATOM 1729 C C . ASP A 1 224 ? -27.958 31.446 26.169 1.00 29.44 224 ASP A C 1
ATOM 1731 O O . ASP A 1 224 ? -27.367 30.640 26.892 1.00 29.44 224 ASP A O 1
ATOM 1735 N N . ALA A 1 225 ? -27.449 32.643 25.862 1.00 30.34 225 ALA A N 1
ATOM 1736 C CA . ALA A 1 225 ? -26.114 33.159 26.179 1.00 30.34 225 ALA A CA 1
ATOM 1737 C C . ALA A 1 225 ? -25.920 33.661 27.633 1.00 30.34 225 ALA A C 1
ATOM 1739 O O . ALA A 1 225 ? -26.864 34.092 28.288 1.00 30.34 225 ALA A O 1
ATOM 1740 N N . LEU A 1 226 ? -24.666 33.738 28.104 1.00 31.22 226 LEU A N 1
ATOM 1741 C CA . LEU A 1 226 ? -24.196 34.414 29.350 1.00 31.22 226 LEU A CA 1
ATOM 1742 C C . LEU A 1 226 ? -22.667 34.485 29.305 1.00 31.22 226 LEU A C 1
ATOM 1744 O O . LEU A 1 226 ? -22.294 33.364 29.081 1.00 31.22 226 LEU A O 1
ATOM 1748 N N . GLY A 1 227 ? -21.909 35.614 29.555 1.00 31.53 227 GLY A N 1
ATOM 1749 C CA . GLY A 1 227 ? -20.552 36.209 29.137 1.00 31.53 227 GLY A CA 1
ATOM 1750 C C . GLY A 1 227 ? -19.074 35.829 29.511 1.00 31.53 227 GLY A C 1
ATOM 1751 O O . GLY A 1 227 ? -18.710 35.739 30.675 1.00 31.53 227 GLY A O 1
ATOM 1752 N N . LEU A 1 228 ? -18.134 35.781 28.520 1.00 35.78 228 LEU A N 1
ATOM 1753 C CA . LEU A 1 228 ? -16.686 35.491 28.749 1.00 35.78 228 LEU A CA 1
ATOM 1754 C C . LEU A 1 228 ? -16.014 36.592 29.546 1.00 35.78 228 LEU A C 1
ATOM 1756 O O . LEU A 1 228 ? -16.094 37.750 29.136 1.00 35.78 228 LEU A O 1
ATOM 1760 N N . PRO A 1 229 ? -15.246 36.258 30.598 1.00 35.12 229 PRO A N 1
ATOM 1761 C CA . PRO A 1 229 ? -14.331 37.215 31.182 1.00 35.12 229 PRO A CA 1
ATOM 1762 C C . PRO A 1 229 ? -13.241 37.556 30.161 1.00 35.12 229 PRO A C 1
ATOM 1764 O O . PRO A 1 229 ? -12.496 36.689 29.703 1.00 35.12 229 PRO A O 1
ATOM 1767 N N . SER A 1 230 ? -13.109 38.839 29.838 1.00 42.34 230 SER A N 1
ATOM 1768 C CA . SER A 1 230 ? -11.912 39.385 29.207 1.00 42.34 230 SER A CA 1
ATOM 1769 C C . SER A 1 230 ? -10.702 39.139 30.122 1.00 42.34 230 SER A C 1
ATOM 1771 O O . SER A 1 230 ? -10.586 39.774 31.172 1.00 42.34 230 SER A O 1
ATOM 1773 N N . GLY A 1 231 ? -9.813 38.214 29.743 1.00 43.44 231 GLY A N 1
ATOM 1774 C CA . GLY A 1 231 ? -8.540 37.973 30.432 1.00 43.44 231 GLY A CA 1
ATOM 1775 C C . GLY A 1 231 ? -7.954 36.573 30.205 1.00 43.44 231 GLY A C 1
ATOM 1776 O O . GLY A 1 231 ? -8.321 35.639 30.903 1.00 43.44 231 GLY A O 1
ATOM 1777 N N . ASN A 1 232 ? -7.027 36.443 29.245 1.00 52.41 232 ASN A N 1
ATOM 1778 C CA . ASN A 1 232 ? -6.062 35.338 29.049 1.00 52.41 232 ASN A CA 1
ATOM 1779 C C . ASN A 1 232 ? -6.528 33.898 29.368 1.00 52.41 232 ASN A C 1
ATOM 1781 O O . ASN A 1 232 ? -5.840 33.151 30.059 1.00 52.41 232 ASN A O 1
ATOM 1785 N N . VAL A 1 233 ? -7.668 33.469 28.821 1.00 50.06 233 VAL A N 1
ATOM 1786 C CA . VAL A 1 233 ? -8.226 32.122 29.058 1.00 50.06 233 VAL A CA 1
ATOM 1787 C C . VAL A 1 233 ? -7.426 31.015 28.341 1.00 50.06 233 VAL A C 1
ATOM 1789 O O . VAL A 1 233 ? -7.374 29.893 28.832 1.00 50.06 233 VAL A O 1
ATOM 1792 N N . LEU A 1 234 ? -6.736 31.318 27.236 1.00 58.34 234 LEU A N 1
ATOM 1793 C CA . LEU A 1 234 ? -6.028 30.329 26.402 1.00 58.34 234 LEU A CA 1
ATOM 1794 C C . LEU A 1 234 ? -4.500 30.322 26.576 1.00 58.34 234 LEU A C 1
ATOM 1796 O O . LEU A 1 234 ? -3.783 29.768 25.745 1.00 58.34 234 LEU A O 1
ATOM 1800 N N . SER A 1 235 ? -3.967 30.908 27.654 1.00 59.72 235 SER A N 1
ATOM 1801 C CA . SER A 1 235 ? -2.511 30.940 27.894 1.00 59.72 235 SER A CA 1
ATOM 1802 C C . SER A 1 235 ? -1.866 29.549 27.949 1.00 59.72 235 SER A C 1
ATOM 1804 O O . SER A 1 235 ? -0.667 29.427 27.733 1.00 59.72 235 SER A O 1
ATOM 1806 N N . ASN A 1 236 ? -2.666 28.512 28.217 1.00 59.06 236 ASN A N 1
ATOM 1807 C CA . ASN A 1 236 ? -2.224 27.125 28.362 1.00 59.06 236 ASN A CA 1
ATOM 1808 C C . ASN A 1 236 ? -2.565 26.256 27.134 1.00 59.06 236 ASN A C 1
ATOM 1810 O O . ASN A 1 236 ? -2.395 25.039 27.182 1.00 59.06 236 ASN A O 1
ATOM 1814 N N . GLY A 1 237 ? -3.070 26.860 26.052 1.00 70.38 237 GLY A N 1
ATOM 1815 C CA . GLY A 1 237 ? -3.383 26.194 24.786 1.00 70.38 237 GLY A CA 1
ATOM 1816 C C . GLY A 1 237 ? -4.864 26.057 24.476 1.00 70.38 237 GLY A C 1
ATOM 1817 O O . GLY A 1 237 ? -5.718 26.625 25.158 1.00 70.38 237 GLY A O 1
ATOM 1818 N N . VAL A 1 238 ? -5.156 25.305 23.418 1.00 71.31 238 VAL A N 1
ATOM 1819 C CA . VAL A 1 238 ? -6.516 24.994 22.964 1.00 71.31 238 VAL A CA 1
ATOM 1820 C C . VAL A 1 238 ? -6.533 23.606 22.342 1.00 71.31 238 VAL A C 1
ATOM 1822 O O . VAL A 1 238 ? -5.587 23.229 21.649 1.00 71.31 238 VAL A O 1
ATOM 1825 N N . SER A 1 239 ? -7.599 22.847 22.588 1.00 71.50 239 SER A N 1
ATOM 1826 C CA . SER A 1 239 ? -7.805 21.553 21.937 1.00 71.50 239 SER A CA 1
ATOM 1827 C C . SER A 1 239 ? -9.231 21.413 21.424 1.00 71.50 239 SER A C 1
ATOM 1829 O O . SER A 1 239 ? -10.173 21.878 22.059 1.00 71.50 239 SER A O 1
ATOM 1831 N N . PHE A 1 240 ? -9.391 20.761 20.284 1.00 75.00 240 PHE A N 1
ATOM 1832 C CA . PHE A 1 240 ? -10.655 20.551 19.592 1.00 75.00 240 PHE A CA 1
ATOM 1833 C C . PHE A 1 240 ? -10.776 19.084 19.171 1.00 75.00 240 PHE A C 1
ATOM 1835 O O . PHE A 1 240 ? -9.773 18.451 18.839 1.00 75.00 240 PHE A O 1
ATOM 1842 N N . GLY A 1 241 ? -11.992 18.545 19.163 1.00 69.06 241 GLY A N 1
ATOM 1843 C CA . GLY A 1 241 ? -12.271 17.203 18.661 1.00 69.06 241 GLY A CA 1
ATOM 1844 C C . GLY A 1 241 ? -13.689 17.081 18.121 1.00 69.06 241 GLY A C 1
ATOM 1845 O O . GLY A 1 241 ? -14.611 17.616 18.727 1.00 69.06 241 GLY A O 1
ATOM 1846 N N . ALA A 1 242 ? -13.877 16.377 17.010 1.00 65.19 242 ALA A N 1
ATOM 1847 C CA . ALA A 1 242 ? -15.194 16.090 16.452 1.00 65.19 242 ALA A CA 1
ATOM 1848 C C . ALA A 1 242 ? -15.193 14.768 15.684 1.00 65.19 242 ALA A C 1
ATOM 1850 O O . ALA A 1 242 ? -14.211 14.471 15.002 1.00 65.19 242 ALA A O 1
ATOM 1851 N N . TRP A 1 243 ? -16.284 13.997 15.724 1.00 58.47 243 TRP A N 1
ATOM 1852 C CA . TRP A 1 243 ? -16.511 13.020 14.656 1.00 58.47 243 TRP A CA 1
ATOM 1853 C C . TRP A 1 243 ? -17.262 13.676 13.531 1.00 58.47 243 TRP A C 1
ATOM 1855 O O . TRP A 1 243 ? -18.234 14.398 13.729 1.00 58.47 243 TRP A O 1
ATOM 1865 N N . VAL A 1 244 ? -16.799 13.408 12.329 1.00 61.03 244 VAL A N 1
ATOM 1866 C CA . VAL A 1 244 ? -17.323 14.009 11.120 1.00 61.03 244 VAL A CA 1
ATOM 1867 C C . VAL A 1 244 ? -17.490 12.912 10.088 1.00 61.03 244 VAL A C 1
ATOM 1869 O O . VAL A 1 244 ? -16.708 11.965 10.030 1.00 61.03 244 VAL A O 1
ATOM 1872 N N . LYS A 1 245 ? -18.527 13.026 9.279 1.00 62.09 245 LYS A N 1
ATOM 1873 C CA . LYS A 1 245 ? -18.730 12.222 8.088 1.00 62.09 245 LYS A CA 1
ATOM 1874 C C . LYS A 1 245 ? -19.124 13.177 6.981 1.00 62.09 245 LYS A C 1
ATOM 1876 O O . LYS A 1 245 ? -20.164 13.826 7.046 1.00 62.09 245 LYS A O 1
ATOM 1881 N N . ILE A 1 246 ? -18.259 13.301 5.990 1.00 66.31 246 ILE A N 1
ATOM 1882 C CA . ILE A 1 246 ? -18.439 14.222 4.870 1.00 66.31 246 ILE A CA 1
ATOM 1883 C C . ILE A 1 246 ? -18.840 13.445 3.619 1.00 66.31 246 ILE A C 1
ATOM 1885 O O . ILE A 1 246 ? -18.599 12.242 3.525 1.00 66.31 246 ILE A O 1
ATOM 1889 N N . GLN A 1 247 ? -19.440 14.136 2.659 1.00 63.22 247 GLN A N 1
ATOM 1890 C CA . GLN A 1 247 ? -19.766 13.573 1.351 1.00 63.22 247 GLN A CA 1
ATOM 1891 C C . GLN A 1 247 ? -18.769 14.068 0.308 1.00 63.22 247 GLN A C 1
ATOM 1893 O O . GLN A 1 247 ? -18.197 15.151 0.460 1.00 63.22 247 GLN A O 1
ATOM 1898 N N . ALA A 1 248 ? -18.570 13.273 -0.743 1.00 59.81 248 ALA A N 1
ATOM 1899 C CA . ALA A 1 248 ? -17.808 13.712 -1.903 1.00 59.81 248 ALA A CA 1
ATOM 1900 C C . ALA A 1 248 ? -18.463 14.954 -2.533 1.00 59.81 248 ALA A C 1
ATOM 1902 O O . ALA A 1 248 ? -19.689 15.093 -2.534 1.00 59.81 248 ALA A O 1
ATOM 1903 N N . SER A 1 249 ? -17.643 15.860 -3.064 1.00 60.25 249 SER A N 1
ATOM 1904 C CA . SER A 1 249 ? -18.085 17.087 -3.729 1.00 60.25 249 SER A CA 1
ATOM 1905 C C . SER A 1 249 ? -17.420 17.189 -5.097 1.00 60.25 249 SER A C 1
ATOM 1907 O O . SER A 1 249 ? -16.218 16.974 -5.216 1.00 60.25 249 SER A O 1
ATOM 1909 N N . SER A 1 250 ? -18.182 17.567 -6.126 1.00 57.41 250 SER A N 1
ATOM 1910 C CA . SER A 1 250 ? -17.659 17.807 -7.482 1.00 57.41 250 SER A CA 1
ATOM 1911 C C . SER A 1 250 ? -16.968 19.172 -7.629 1.00 57.41 250 SER A C 1
ATOM 1913 O O . SER A 1 250 ? -16.569 19.561 -8.723 1.00 57.41 250 SER A O 1
ATOM 1915 N N . THR A 1 251 ? -16.895 19.953 -6.550 1.00 63.38 251 THR A N 1
ATOM 1916 C CA . THR A 1 251 ? -16.245 21.268 -6.497 1.00 63.38 251 THR A CA 1
ATOM 1917 C C . THR A 1 251 ? -15.516 21.445 -5.176 1.00 63.38 251 THR A C 1
ATOM 1919 O O . THR A 1 251 ? -16.038 21.027 -4.137 1.00 63.38 251 THR A O 1
ATOM 1922 N N . ASP A 1 252 ? -14.393 22.159 -5.203 1.00 75.94 252 ASP A N 1
ATOM 1923 C CA . ASP A 1 252 ? -13.682 22.578 -3.998 1.00 75.94 252 ASP A CA 1
ATOM 1924 C C . ASP A 1 252 ? -14.613 23.340 -3.041 1.00 75.94 252 ASP A C 1
ATOM 1926 O O . ASP A 1 252 ? -15.305 24.289 -3.425 1.00 75.94 252 ASP A O 1
ATOM 1930 N N . ARG A 1 253 ? -14.635 22.926 -1.775 1.00 77.56 253 ARG A N 1
ATOM 1931 C 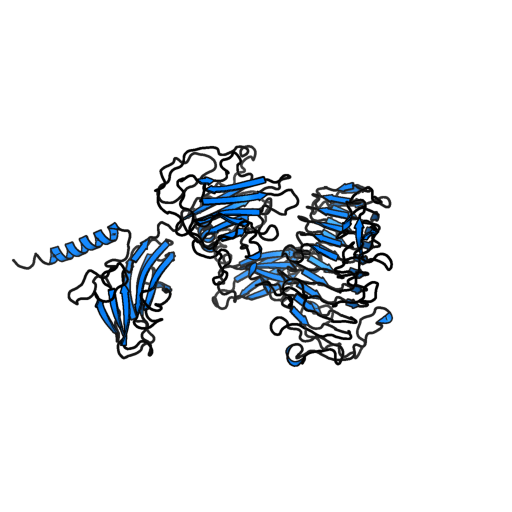CA . ARG A 1 253 ? -15.431 23.533 -0.711 1.00 77.56 253 ARG A CA 1
ATOM 1932 C C . ARG A 1 253 ? -14.690 23.442 0.617 1.00 77.56 253 ARG A C 1
ATOM 1934 O O . ARG A 1 253 ? -14.157 22.400 0.980 1.00 77.56 253 ARG A O 1
ATOM 1941 N N . TYR A 1 254 ? -14.734 24.523 1.384 1.00 83.75 254 TYR A N 1
ATOM 1942 C CA . TYR A 1 254 ? -14.314 24.520 2.779 1.00 83.75 254 TYR A CA 1
ATOM 1943 C C . TYR A 1 254 ? -15.518 24.247 3.683 1.00 83.75 254 TYR A C 1
ATOM 1945 O O . TYR A 1 254 ? -16.543 24.921 3.580 1.00 83.75 254 TYR A O 1
ATOM 1953 N N . LEU A 1 255 ? -15.404 23.245 4.550 1.00 80.56 255 LEU A N 1
ATOM 1954 C CA . LEU A 1 255 ? -16.412 22.883 5.539 1.00 80.56 255 LEU A CA 1
ATOM 1955 C C . LEU A 1 255 ? -15.930 23.362 6.916 1.00 80.56 255 LEU A C 1
ATOM 1957 O O . LEU A 1 255 ? -15.097 22.689 7.530 1.00 80.56 255 LEU A O 1
ATOM 1961 N N . PRO A 1 256 ? -16.400 24.520 7.412 1.00 76.81 256 PRO A N 1
ATOM 1962 C CA . PRO A 1 256 ? -15.937 25.050 8.690 1.00 76.81 256 PRO A CA 1
ATOM 1963 C C . PRO A 1 256 ? -16.351 24.113 9.825 1.00 76.81 256 PRO A C 1
ATOM 1965 O O . PRO A 1 256 ? -17.508 23.715 9.899 1.00 76.81 256 PRO A O 1
ATOM 1968 N N . LEU A 1 257 ? -15.424 23.769 10.720 1.00 74.94 257 LEU A N 1
ATOM 1969 C CA . LEU A 1 257 ? -15.733 23.035 11.950 1.00 74.94 257 LEU A CA 1
ATOM 1970 C C . LEU A 1 257 ? -15.832 23.990 13.139 1.00 74.94 257 LEU A C 1
ATOM 1972 O O . LEU A 1 257 ? -16.802 23.955 13.897 1.00 74.94 257 LEU A O 1
ATOM 1976 N N . ILE A 1 258 ? -14.851 24.879 13.269 1.00 76.69 258 ILE A N 1
ATOM 1977 C CA . ILE A 1 258 ? -14.821 25.937 14.275 1.00 76.69 258 ILE A CA 1
ATOM 1978 C C . ILE A 1 258 ? -14.051 27.145 13.735 1.00 76.69 258 ILE A C 1
ATOM 1980 O O . ILE A 1 258 ? -12.994 27.003 13.123 1.00 76.69 258 ILE A O 1
ATOM 1984 N N . GLN A 1 259 ? -14.575 28.336 13.993 1.00 75.25 259 GLN A N 1
ATOM 1985 C CA . GLN A 1 259 ? -13.955 29.615 13.683 1.00 75.25 259 GLN A CA 1
ATOM 1986 C C . GLN A 1 259 ? -14.039 30.500 14.931 1.00 75.25 259 GLN A C 1
ATOM 1988 O O . GLN A 1 259 ? -15.103 30.942 15.345 1.00 75.25 259 GLN A O 1
ATOM 1993 N N . TRP A 1 260 ? -12.900 30.733 15.566 1.00 75.38 260 TRP A N 1
ATOM 1994 C CA . TRP A 1 260 ? -12.731 31.638 16.692 1.00 75.38 260 TRP A CA 1
ATOM 1995 C C . TRP A 1 260 ? -11.910 32.832 16.221 1.00 75.38 260 TRP A C 1
ATOM 1997 O O . TRP A 1 260 ? -10.693 32.733 16.029 1.00 75.38 260 TRP A O 1
ATOM 2007 N N . ASP A 1 261 ? -12.589 33.957 16.014 1.00 70.56 261 ASP A N 1
ATOM 2008 C CA . ASP A 1 261 ? -12.009 35.110 15.336 1.00 70.56 261 ASP A CA 1
ATOM 2009 C C . ASP A 1 261 ? -10.746 35.624 16.032 1.00 70.56 261 ASP A C 1
ATOM 2011 O O . ASP A 1 261 ? -10.732 35.950 17.218 1.00 70.56 261 ASP A O 1
ATOM 2015 N N . GLY A 1 262 ? -9.657 35.671 15.260 1.00 70.06 262 GLY A N 1
ATOM 2016 C CA . GLY A 1 262 ? -8.340 36.084 15.734 1.00 70.06 262 GLY A CA 1
ATOM 2017 C C . GLY A 1 262 ? -7.630 35.081 16.651 1.00 70.06 262 GLY A C 1
ATOM 2018 O O . GLY A 1 262 ? -6.579 35.443 17.173 1.00 70.06 262 GLY A O 1
ATOM 2019 N N . ILE A 1 263 ? -8.156 33.861 16.842 1.00 72.88 263 ILE A N 1
ATOM 2020 C CA . ILE A 1 263 ? -7.592 32.822 17.727 1.00 72.88 263 ILE A CA 1
ATOM 2021 C C . ILE A 1 263 ? -7.341 31.498 17.006 1.00 72.88 263 ILE A C 1
ATOM 2023 O O . ILE A 1 263 ? -6.205 31.034 16.985 1.00 72.88 263 ILE A O 1
ATOM 2027 N N . LEU A 1 264 ? -8.381 30.861 16.471 1.00 78.12 264 LEU A N 1
ATOM 2028 C CA . LEU A 1 264 ? -8.330 29.493 15.947 1.00 78.12 264 LEU A CA 1
ATOM 2029 C C . LEU A 1 264 ? -9.311 29.362 14.787 1.00 78.12 264 LEU A C 1
ATOM 2031 O O . LEU A 1 264 ? -10.483 29.664 14.958 1.00 78.12 264 LEU A O 1
ATOM 2035 N N . SER A 1 265 ? -8.879 28.831 13.655 1.00 83.44 265 SER A N 1
ATOM 2036 C CA . SER A 1 265 ? -9.769 28.297 12.628 1.00 83.44 265 SER A CA 1
ATOM 2037 C C . SER A 1 265 ? -9.461 26.821 12.418 1.00 83.44 265 SER A C 1
ATOM 2039 O O . SER A 1 265 ? -8.306 26.402 12.453 1.00 83.44 265 SER A O 1
ATOM 2041 N N . CYS A 1 266 ? -10.497 26.010 12.248 1.00 86.19 266 CYS A N 1
ATOM 2042 C CA . CYS A 1 266 ? -10.377 24.619 11.846 1.00 86.19 266 CYS A CA 1
ATOM 2043 C C . CYS A 1 266 ? -11.549 24.262 10.936 1.00 86.19 266 CYS A C 1
ATOM 2045 O O . CYS A 1 266 ? -12.707 24.584 11.221 1.00 86.19 266 CYS A O 1
ATOM 2047 N N . GLY A 1 267 ? -11.251 23.572 9.847 1.00 87.62 267 GLY A N 1
ATOM 2048 C CA . GLY A 1 267 ? -12.249 23.100 8.906 1.00 87.62 267 GLY A CA 1
ATOM 2049 C C . GLY A 1 267 ? -11.678 22.058 7.969 1.00 87.62 267 GLY A C 1
ATOM 2050 O O . GLY A 1 267 ? -10.512 21.679 8.065 1.00 87.62 267 GLY A O 1
ATOM 2051 N N . ILE A 1 268 ? -12.534 21.561 7.088 1.00 85.12 268 ILE A N 1
ATOM 2052 C CA . ILE A 1 268 ? -12.194 20.502 6.150 1.00 85.12 268 ILE A CA 1
ATOM 2053 C C . ILE A 1 268 ? -12.242 21.077 4.737 1.00 85.12 268 ILE A C 1
ATOM 2055 O O . ILE A 1 268 ? -13.312 21.426 4.246 1.00 85.12 268 ILE A O 1
ATOM 2059 N N . GLU A 1 269 ? -11.096 21.162 4.074 1.00 84.00 269 GLU A N 1
ATOM 2060 C CA . GLU A 1 269 ? -11.019 21.406 2.637 1.00 84.00 269 GLU A CA 1
ATOM 2061 C C . GLU A 1 269 ? -11.394 20.124 1.896 1.00 84.00 269 GLU A C 1
ATOM 2063 O O . GLU A 1 269 ? -10.613 19.175 1.801 1.00 84.00 269 GLU A O 1
ATOM 2068 N N . VAL A 1 270 ? -12.607 20.090 1.365 1.00 74.00 270 VAL A N 1
ATOM 2069 C CA . VAL A 1 270 ? -13.016 19.103 0.373 1.00 74.00 270 VAL A CA 1
ATOM 2070 C C . VAL A 1 270 ? -12.558 19.638 -0.970 1.00 74.00 270 VAL A C 1
ATOM 2072 O O . VAL A 1 270 ? -13.051 20.672 -1.410 1.00 74.00 270 VAL A O 1
ATOM 2075 N N . LYS A 1 271 ? -11.579 18.985 -1.592 1.00 63.88 271 LYS A N 1
ATOM 2076 C CA . LYS A 1 271 ? -11.189 19.303 -2.971 1.00 63.88 271 LYS A CA 1
ATOM 2077 C C . LYS A 1 271 ? -12.030 18.471 -3.934 1.00 63.88 271 LYS A C 1
ATOM 2079 O O . LYS A 1 271 ? -12.765 17.593 -3.478 1.00 63.88 271 LYS A O 1
ATOM 2084 N N . ASP A 1 272 ? -11.983 18.799 -5.221 1.00 52.41 272 ASP A N 1
ATOM 2085 C CA . ASP A 1 272 ? -12.707 18.072 -6.262 1.00 52.41 272 ASP A CA 1
ATOM 2086 C C . ASP A 1 272 ? -12.539 16.539 -6.150 1.00 52.41 272 ASP A C 1
ATOM 2088 O O . ASP A 1 272 ? -11.652 16.013 -5.470 1.00 52.41 272 ASP A O 1
ATOM 2092 N N . GLU A 1 273 ? -13.451 15.820 -6.802 1.00 42.00 273 GLU A N 1
ATOM 2093 C CA . GLU A 1 273 ? -13.710 14.372 -6.725 1.00 42.00 273 GLU A CA 1
ATOM 2094 C C . GLU A 1 273 ? -12.493 13.425 -6.863 1.00 42.00 273 GLU A C 1
ATOM 2096 O O . GLU A 1 273 ? -12.622 12.215 -6.679 1.00 42.00 273 GLU A O 1
ATOM 2101 N N . TYR A 1 274 ? -11.292 13.945 -7.122 1.00 44.12 274 TYR A N 1
ATOM 2102 C CA . TYR A 1 274 ? -10.054 13.186 -7.260 1.00 44.12 274 TYR A CA 1
ATOM 2103 C C . TYR A 1 274 ? -9.235 13.053 -5.958 1.00 44.12 274 TYR A C 1
ATOM 2105 O O . TYR A 1 274 ? -8.213 12.356 -5.962 1.00 44.12 274 TYR A O 1
ATOM 2113 N N . THR A 1 275 ? -9.648 13.650 -4.827 1.00 50.00 275 THR A N 1
ATOM 2114 C CA . THR A 1 275 ? -9.050 13.384 -3.498 1.00 50.00 275 THR A CA 1
ATOM 2115 C C . THR A 1 275 ? -9.885 12.375 -2.702 1.00 50.00 275 THR A C 1
ATOM 2117 O O . THR A 1 275 ? -11.086 12.532 -2.561 1.00 50.00 275 THR A O 1
ATOM 2120 N N . ARG A 1 276 ? -9.263 11.334 -2.118 1.00 51.66 276 ARG A N 1
ATOM 2121 C CA . ARG A 1 276 ? -9.908 10.248 -1.320 1.00 51.66 276 ARG A CA 1
ATOM 2122 C C . ARG A 1 276 ? -10.634 10.700 -0.030 1.00 51.66 276 ARG A C 1
ATOM 2124 O O . ARG A 1 276 ? -10.992 9.864 0.800 1.00 51.66 276 ARG A O 1
ATOM 2131 N N . GLY A 1 277 ? -10.791 12.001 0.181 1.00 66.38 277 GLY A N 1
ATOM 2132 C CA . GLY A 1 277 ? -11.326 12.604 1.392 1.00 66.38 277 GLY A CA 1
ATOM 2133 C C . GLY A 1 277 ? -10.986 14.089 1.498 1.00 66.38 277 GLY A C 1
ATOM 2134 O O . GLY A 1 277 ? -10.289 14.643 0.645 1.00 66.38 277 GLY A O 1
ATOM 2135 N N . GLY A 1 278 ? -11.468 14.712 2.570 1.00 71.88 278 GLY A N 1
ATOM 2136 C CA . GLY A 1 278 ? -11.217 16.110 2.903 1.00 71.88 278 GLY A CA 1
ATOM 2137 C C . GLY A 1 278 ? -9.971 16.303 3.769 1.00 71.88 278 GLY A C 1
ATOM 2138 O O . GLY A 1 278 ? -9.606 15.439 4.568 1.00 71.88 278 GLY A O 1
ATOM 2139 N N . ILE A 1 279 ? -9.317 17.445 3.613 1.00 79.44 279 ILE A N 1
ATOM 2140 C CA . ILE A 1 279 ? -8.082 17.817 4.307 1.00 79.44 279 ILE A CA 1
ATOM 2141 C C . ILE A 1 279 ? -8.453 18.675 5.500 1.00 79.44 279 ILE A C 1
ATOM 2143 O O . ILE A 1 279 ? -9.156 19.666 5.345 1.00 79.44 279 ILE A O 1
ATOM 2147 N N . VAL A 1 280 ? -7.989 18.314 6.687 1.00 81.50 280 VAL A N 1
ATOM 2148 C CA . VAL A 1 280 ? -8.212 19.135 7.873 1.00 81.50 280 VAL A CA 1
ATOM 2149 C C . VAL A 1 280 ? -7.202 20.271 7.854 1.00 81.50 280 VAL A C 1
ATOM 2151 O O . VAL A 1 280 ? -6.005 20.036 7.997 1.00 81.50 280 VAL A O 1
ATOM 2154 N N . THR A 1 281 ? -7.691 21.493 7.700 1.00 84.00 281 THR A N 1
ATOM 2155 C CA . THR A 1 281 ? -6.888 22.712 7.780 1.00 84.00 281 THR A CA 1
ATOM 2156 C C . THR A 1 281 ? -7.135 23.366 9.128 1.00 84.00 281 THR A C 1
ATOM 2158 O O . THR A 1 281 ? -8.282 23.543 9.543 1.00 84.00 281 THR A O 1
ATOM 2161 N N . VAL A 1 282 ? -6.055 23.729 9.812 1.00 83.94 282 VAL A N 1
ATOM 2162 C CA . VAL A 1 282 ? -6.078 24.414 11.103 1.00 83.94 282 VAL A CA 1
ATOM 2163 C C . VAL A 1 282 ? -5.177 25.631 11.053 1.00 83.94 282 VAL A C 1
ATOM 2165 O O . VAL A 1 282 ? -4.033 25.519 10.625 1.00 83.94 282 VAL A O 1
ATOM 2168 N N . THR A 1 283 ? -5.635 26.757 11.590 1.00 83.75 283 THR A N 1
ATOM 2169 C CA . THR A 1 283 ? -4.798 27.928 11.858 1.00 83.75 283 THR A CA 1
ATOM 2170 C C . THR A 1 283 ? -4.975 28.392 13.293 1.00 83.75 283 THR A C 1
ATOM 2172 O O . THR A 1 283 ? -6.092 28.596 13.750 1.00 83.75 283 THR A O 1
ATOM 2175 N N . VAL A 1 284 ? -3.873 28.630 14.000 1.00 80.69 284 VAL A N 1
ATOM 2176 C CA . VAL A 1 284 ? -3.850 29.256 15.326 1.00 80.69 284 VAL A CA 1
ATOM 2177 C C . VAL A 1 284 ? -3.140 30.598 15.234 1.00 80.69 284 VAL A C 1
ATOM 2179 O O . VAL A 1 284 ? -2.019 30.688 14.745 1.00 80.69 284 VAL A O 1
ATOM 2182 N N . GLN A 1 285 ? -3.771 31.658 15.722 1.00 80.44 285 GLN A N 1
ATOM 2183 C CA . GLN A 1 285 ? -3.180 32.990 15.775 1.00 80.44 285 GLN A CA 1
ATOM 2184 C C . GLN A 1 285 ? -2.359 33.151 17.053 1.00 80.44 285 GLN A C 1
ATOM 2186 O O . GLN A 1 285 ? -2.865 33.008 18.171 1.00 80.44 285 GLN A O 1
ATOM 2191 N N . THR A 1 286 ? -1.081 33.485 16.898 1.00 77.50 286 THR A N 1
ATOM 2192 C CA . THR A 1 286 ? -0.160 33.687 18.019 1.00 77.50 286 THR A CA 1
ATOM 2193 C C . THR A 1 286 ? 0.326 35.131 18.079 1.00 77.50 286 THR A C 1
ATOM 2195 O O . THR A 1 286 ? 0.217 35.894 17.119 1.00 77.50 286 THR A O 1
ATOM 2198 N N . ASN A 1 287 ? 0.922 35.519 19.203 1.00 75.88 287 ASN A N 1
ATOM 2199 C CA . ASN A 1 287 ? 1.587 36.811 19.352 1.00 75.88 287 ASN A CA 1
ATOM 2200 C C . ASN A 1 287 ? 2.824 36.989 18.444 1.00 75.88 287 ASN A C 1
ATOM 2202 O O . ASN A 1 287 ? 3.365 38.092 18.397 1.00 75.88 287 ASN A O 1
ATOM 2206 N N . GLN A 1 288 ? 3.279 35.933 17.762 1.00 74.25 288 GLN A N 1
ATOM 2207 C CA . GLN A 1 288 ? 4.359 35.967 16.770 1.00 74.25 288 GLN A CA 1
ATOM 2208 C C . GLN A 1 288 ? 3.845 35.879 15.319 1.00 74.25 288 GLN A C 1
ATOM 2210 O O . GLN A 1 288 ? 4.646 35.983 14.396 1.00 74.25 288 GLN A O 1
ATOM 2215 N N . GLY A 1 289 ? 2.532 35.720 15.109 1.00 73.75 289 GLY A N 1
ATOM 2216 C CA . GLY A 1 289 ? 1.911 35.495 13.798 1.00 73.75 289 GLY A CA 1
ATOM 2217 C C . GLY A 1 289 ? 1.058 34.215 13.744 1.00 73.75 289 GLY A C 1
ATOM 2218 O O . GLY A 1 289 ? 1.026 33.456 14.718 1.00 73.75 289 GLY A O 1
ATOM 2219 N N . PRO A 1 290 ? 0.326 33.972 12.643 1.00 76.19 290 PRO A N 1
ATOM 2220 C CA . PRO A 1 290 ? -0.445 32.745 12.449 1.00 76.19 290 PRO A CA 1
ATOM 2221 C C . PRO A 1 290 ? 0.457 31.516 12.301 1.00 76.19 290 PRO A C 1
ATOM 2223 O O . PRO A 1 290 ? 1.488 31.575 11.636 1.00 76.19 290 PRO A O 1
ATOM 2226 N N . VAL A 1 291 ? 0.021 30.391 12.860 1.00 73.00 291 VAL A N 1
ATOM 2227 C CA . VAL A 1 291 ? 0.594 29.058 12.650 1.00 73.00 291 VAL A CA 1
ATOM 2228 C C . VAL A 1 291 ? -0.489 28.186 12.027 1.00 73.00 291 VAL A C 1
ATOM 2230 O O . VAL A 1 291 ? -1.518 27.953 12.660 1.00 73.00 291 VAL A O 1
ATOM 2233 N N . SER A 1 292 ? -0.267 27.714 10.801 1.00 76.25 292 SER A N 1
ATOM 2234 C CA . SER A 1 292 ? -1.200 26.831 10.093 1.00 76.25 292 SER A CA 1
ATOM 2235 C C . SER A 1 292 ? -0.633 25.425 9.928 1.00 76.25 292 SER A C 1
ATOM 2237 O O . SER A 1 292 ? 0.570 25.257 9.732 1.00 76.25 292 SER A O 1
ATOM 2239 N N . LEU A 1 293 ? -1.514 24.429 9.976 1.00 73.19 293 LEU A N 1
ATOM 2240 C CA . LEU A 1 293 ? -1.225 23.026 9.709 1.00 73.19 293 LEU A CA 1
ATOM 2241 C C . LEU A 1 293 ? -2.340 22.446 8.836 1.00 73.19 293 LEU A C 1
ATOM 2243 O O . LEU A 1 293 ? -3.521 22.666 9.102 1.00 73.19 293 LEU A O 1
ATOM 2247 N N . LEU A 1 294 ? -1.951 21.684 7.818 1.00 72.12 294 LEU A N 1
ATOM 2248 C CA . LEU A 1 294 ? -2.858 20.900 6.993 1.00 72.12 294 LEU A CA 1
ATOM 2249 C C . LEU A 1 294 ? -2.600 19.423 7.277 1.00 72.12 294 LEU A C 1
ATOM 2251 O O . LEU A 1 294 ? -1.449 19.007 7.417 1.00 72.12 294 LEU A O 1
ATOM 2255 N N . SER A 1 295 ? -3.658 18.626 7.361 1.00 67.25 295 SER A N 1
ATOM 2256 C CA . SER A 1 295 ? -3.505 17.180 7.430 1.00 67.25 295 SER A CA 1
ATOM 2257 C C . SER A 1 295 ? -2.973 16.637 6.101 1.00 67.25 295 SER A C 1
ATOM 2259 O O . SER A 1 295 ? -3.234 17.183 5.026 1.00 67.25 295 SER A O 1
ATOM 2261 N N . ASP A 1 296 ? -2.193 15.559 6.151 1.00 60.41 296 ASP A N 1
ATOM 2262 C CA . ASP A 1 296 ? -1.645 14.966 4.933 1.00 60.41 296 ASP A CA 1
ATOM 2263 C C . ASP A 1 296 ? -2.784 14.413 4.055 1.00 60.41 296 ASP A C 1
ATOM 2265 O O . ASP A 1 296 ? -3.474 13.467 4.441 1.00 60.41 296 ASP A O 1
ATOM 2269 N N . GLN A 1 297 ? -2.957 14.959 2.844 1.00 54.94 297 GLN A N 1
ATOM 2270 C CA . GLN A 1 297 ? -3.952 14.495 1.860 1.00 54.94 297 GLN A CA 1
ATOM 2271 C C . GLN A 1 297 ? -3.812 12.992 1.546 1.00 54.94 297 GLN A C 1
ATOM 2273 O O . GLN A 1 297 ? -4.752 12.327 1.099 1.00 54.94 297 GLN A O 1
ATOM 2278 N N . SER A 1 298 ? -2.608 12.467 1.761 1.00 48.56 298 SER A N 1
ATOM 2279 C CA . SER A 1 298 ? -2.182 11.118 1.452 1.00 48.56 298 SER A CA 1
ATOM 2280 C C . SER A 1 298 ? -2.219 10.181 2.670 1.00 48.56 298 SER A C 1
ATOM 2282 O O . SER A 1 298 ? -2.088 8.981 2.511 1.00 48.56 298 SER A O 1
ATOM 2284 N N . GLU A 1 299 ? -2.462 10.647 3.893 1.00 52.91 299 GLU A N 1
ATOM 2285 C CA . GLU A 1 299 ? -2.448 9.752 5.069 1.00 52.91 299 GLU A CA 1
ATOM 2286 C C . GLU A 1 299 ? -3.538 10.076 6.092 1.00 52.91 299 GLU A C 1
ATOM 2288 O O . GLU A 1 299 ? -4.044 9.183 6.765 1.00 52.91 299 GLU A O 1
ATOM 2293 N N . GLN A 1 300 ? -3.947 11.340 6.169 1.00 60.97 300 GLN A N 1
ATOM 2294 C CA . GLN A 1 300 ? -4.766 11.917 7.230 1.00 60.97 300 GLN A CA 1
ATOM 2295 C C . GLN A 1 300 ? -5.909 12.731 6.627 1.00 60.97 300 GLN A C 1
ATOM 2297 O O . GLN A 1 300 ? -6.111 13.898 6.950 1.00 60.97 300 GLN A O 1
ATOM 2302 N N . CYS A 1 301 ? -6.659 12.132 5.711 1.00 64.19 301 CYS A N 1
ATOM 2303 C CA . CYS A 1 301 ? -7.862 12.751 5.167 1.00 64.19 301 CYS A CA 1
ATOM 2304 C C . CYS A 1 301 ? -9.110 12.228 5.880 1.00 64.19 301 CYS A C 1
ATOM 2306 O O . CYS A 1 301 ? -9.182 11.064 6.277 1.00 64.19 301 CYS A O 1
ATOM 2308 N N . VAL A 1 302 ? -10.122 13.078 5.984 1.00 65.69 302 VAL A N 1
ATOM 2309 C CA . VAL A 1 302 ? -11.473 12.677 6.364 1.00 65.69 302 VAL A CA 1
ATOM 2310 C C . VAL A 1 302 ? -12.079 11.946 5.170 1.00 65.69 302 VAL A C 1
ATOM 2312 O O . VAL A 1 302 ? -12.402 12.580 4.171 1.00 65.69 302 VAL A O 1
ATOM 2315 N N . THR A 1 303 ? -12.172 10.620 5.223 1.00 62.75 303 THR A N 1
ATOM 2316 C CA . THR A 1 303 ? -12.728 9.817 4.127 1.00 62.75 303 THR A CA 1
ATOM 2317 C C . THR A 1 303 ? -14.213 10.110 3.912 1.00 62.75 303 THR A C 1
ATOM 2319 O O . THR A 1 303 ? -14.952 10.420 4.850 1.00 62.75 303 THR A O 1
ATOM 2322 N N . TYR A 1 304 ? -14.656 10.031 2.655 1.00 62.94 304 TYR A N 1
ATOM 2323 C CA . TYR A 1 304 ? -16.063 10.231 2.316 1.00 62.94 304 TYR A CA 1
ATOM 2324 C C . TYR A 1 304 ? -16.933 9.096 2.854 1.00 62.94 304 TYR A C 1
ATOM 2326 O O . TYR A 1 304 ? -16.511 7.943 2.929 1.00 62.94 304 TYR A O 1
ATOM 2334 N N . ASP A 1 305 ? -18.159 9.443 3.240 1.00 53.38 3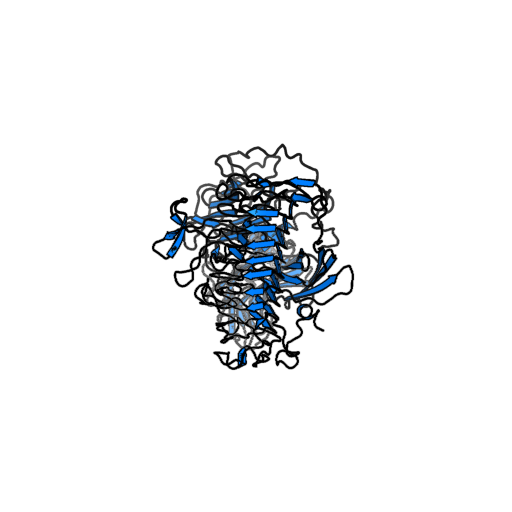05 ASP A N 1
ATOM 2335 C CA . ASP A 1 305 ? -19.208 8.529 3.691 1.00 53.38 305 ASP A CA 1
ATOM 2336 C C . ASP A 1 305 ? -18.847 7.632 4.889 1.00 53.38 305 ASP A C 1
ATOM 2338 O O . ASP A 1 305 ? -19.596 6.712 5.240 1.00 53.38 305 ASP A O 1
ATOM 2342 N N . GLN A 1 306 ? -17.766 7.951 5.599 1.00 50.94 306 GLN A N 1
ATOM 2343 C CA . GLN A 1 306 ? -17.312 7.264 6.801 1.00 50.94 306 GLN A CA 1
ATOM 2344 C C . GLN A 1 306 ? -17.223 8.236 7.975 1.00 50.94 306 GLN A C 1
ATOM 2346 O O . GLN A 1 306 ? -16.912 9.412 7.811 1.00 50.94 306 GLN A O 1
ATOM 2351 N N . TRP A 1 307 ? -17.513 7.732 9.173 1.00 55.31 307 TRP A N 1
ATOM 2352 C CA . TRP A 1 307 ? -17.275 8.476 10.403 1.00 55.31 307 TRP A CA 1
ATOM 2353 C C . TRP A 1 307 ? -15.780 8.498 10.703 1.00 55.31 307 TRP A C 1
ATOM 2355 O O . TRP A 1 307 ? -15.159 7.450 10.865 1.00 55.31 307 TRP A O 1
ATOM 2365 N N . VAL A 1 308 ? -15.224 9.697 10.813 1.00 55.91 308 VAL A N 1
ATOM 2366 C CA . VAL A 1 308 ? -13.814 9.937 11.105 1.00 55.91 308 VAL A CA 1
ATOM 2367 C C . VAL A 1 308 ? -13.707 10.879 12.289 1.00 55.91 308 VAL A C 1
ATOM 2369 O O . VAL A 1 308 ? -14.348 11.928 12.318 1.00 55.91 308 VAL A O 1
ATOM 2372 N N . TYR A 1 309 ? -12.869 10.526 13.259 1.00 64.38 309 TYR A N 1
ATOM 2373 C CA . TYR A 1 309 ? -12.507 11.447 14.325 1.00 64.38 309 TYR A CA 1
ATOM 2374 C C . TYR A 1 309 ? -11.423 12.411 13.850 1.00 64.38 309 TYR A C 1
ATOM 2376 O O . TYR A 1 309 ? -10.371 11.980 13.371 1.00 64.38 309 TYR A O 1
ATOM 2384 N N . VAL A 1 310 ? -11.679 13.702 14.021 1.00 70.50 310 VAL A N 1
ATOM 2385 C CA . VAL A 1 310 ? -10.723 14.787 13.820 1.00 70.50 310 VAL A CA 1
ATOM 2386 C C . VAL A 1 310 ? -10.414 15.389 15.180 1.00 70.50 310 VAL A C 1
ATOM 2388 O O . VAL A 1 310 ? -11.332 15.711 15.929 1.00 70.50 310 VAL A O 1
ATOM 2391 N N . SER A 1 311 ? -9.137 15.580 15.502 1.00 74.44 311 SER A N 1
ATOM 2392 C CA . SER A 1 311 ? -8.752 16.380 16.665 1.00 74.44 311 SER A CA 1
ATOM 2393 C C . SER A 1 311 ? -7.565 17.277 16.384 1.00 74.44 311 SER A C 1
ATOM 2395 O O . SER A 1 311 ? -6.731 16.990 15.531 1.00 74.44 311 SER A O 1
ATOM 2397 N N . VAL A 1 312 ? -7.521 18.386 17.106 1.00 78.38 312 VAL A N 1
ATOM 2398 C CA . VAL A 1 312 ? -6.553 19.459 16.932 1.00 78.38 312 VAL A CA 1
ATOM 2399 C C . VAL A 1 312 ? -6.092 19.894 18.307 1.00 78.38 312 VAL A C 1
ATOM 2401 O O . VAL A 1 312 ? -6.918 20.093 19.193 1.00 78.38 312 VAL A O 1
ATOM 2404 N N . MET A 1 313 ? -4.790 20.058 18.498 1.00 77.19 313 MET A N 1
ATOM 2405 C CA . MET A 1 313 ? -4.218 20.490 19.770 1.00 77.19 313 MET A CA 1
ATOM 2406 C C . MET A 1 313 ? -3.133 21.527 19.523 1.00 77.19 313 MET A C 1
ATOM 2408 O O . MET A 1 313 ? -2.231 21.287 18.725 1.00 77.19 313 MET A O 1
ATOM 2412 N N . TYR A 1 314 ? -3.190 22.648 20.237 1.00 77.75 314 TYR A N 1
ATOM 2413 C CA . TYR A 1 314 ? -2.140 23.661 20.245 1.00 77.75 314 TYR A CA 1
ATOM 2414 C C . TYR A 1 314 ? -1.591 23.867 21.654 1.00 77.75 314 TYR A C 1
ATOM 2416 O O . TYR A 1 314 ? -2.350 24.131 22.595 1.00 77.75 314 TYR A O 1
ATOM 2424 N N . LYS A 1 315 ? -0.266 23.794 21.784 1.00 76.25 315 LYS A N 1
ATOM 2425 C CA . LYS A 1 315 ? 0.491 23.995 23.017 1.00 76.25 315 LYS A CA 1
ATOM 2426 C C . LYS A 1 315 ? 1.387 25.240 22.892 1.00 76.25 315 LYS A C 1
ATOM 2428 O O . LYS A 1 315 ? 2.413 25.192 22.215 1.00 76.25 315 LYS A O 1
ATOM 2433 N N . PRO A 1 316 ? 1.032 26.352 23.560 1.00 73.88 316 PRO A N 1
ATOM 2434 C CA . PRO A 1 316 ? 1.824 27.574 23.568 1.00 73.88 316 PRO A CA 1
ATOM 2435 C C . PRO A 1 316 ? 3.254 27.346 24.060 1.00 73.88 316 PRO A C 1
ATOM 2437 O O . PRO A 1 316 ? 3.479 26.590 25.005 1.00 73.88 316 PRO A O 1
ATOM 2440 N N . GLY A 1 317 ? 4.217 28.038 23.450 1.00 68.06 317 GLY A N 1
ATOM 2441 C CA . GLY A 1 317 ? 5.614 28.029 23.901 1.00 68.06 317 GLY A CA 1
ATOM 2442 C C . GLY A 1 317 ? 6.433 26.787 23.523 1.00 68.06 317 GLY A C 1
ATOM 2443 O O . GLY A 1 317 ? 7.612 26.743 23.855 1.00 68.06 317 GLY A O 1
ATOM 2444 N N . VAL A 1 318 ? 5.854 25.820 22.807 1.00 64.56 318 VAL A N 1
ATOM 2445 C CA . VAL A 1 318 ? 6.588 24.706 22.185 1.00 64.56 318 VAL A CA 1
ATOM 2446 C C . VAL A 1 318 ? 6.784 25.020 20.705 1.00 64.56 318 VAL A C 1
ATOM 2448 O O . VAL A 1 318 ? 5.867 25.526 20.055 1.00 64.56 318 VAL A O 1
ATOM 2451 N N . ASP A 1 319 ? 7.984 24.774 20.177 1.00 62.34 319 ASP A N 1
ATOM 2452 C CA . ASP A 1 319 ? 8.251 24.948 18.749 1.00 62.34 319 ASP A CA 1
ATOM 2453 C C . ASP A 1 319 ? 7.344 23.988 17.949 1.00 62.34 319 ASP A C 1
ATOM 2455 O O . ASP A 1 319 ? 7.269 22.800 18.281 1.00 62.34 319 ASP A O 1
ATOM 2459 N N . PRO A 1 320 ? 6.636 24.463 16.908 1.00 57.59 320 PRO A N 1
ATOM 2460 C CA . PRO A 1 320 ? 5.834 23.600 16.042 1.00 57.59 320 PRO A CA 1
ATOM 2461 C C . PRO A 1 320 ? 6.609 22.409 15.445 1.00 57.59 320 PRO A C 1
ATOM 2463 O O . PRO A 1 320 ? 5.993 21.409 15.092 1.00 57.59 320 PRO A O 1
ATOM 2466 N N . SER A 1 321 ? 7.941 22.493 15.357 1.00 52.16 321 SER A N 1
ATOM 2467 C CA . SER A 1 321 ? 8.832 21.480 14.780 1.00 52.16 321 SER A CA 1
ATOM 2468 C C . SER A 1 321 ? 9.615 20.627 15.794 1.00 52.16 321 SER A C 1
ATOM 2470 O O . SER A 1 321 ? 10.235 19.645 15.386 1.00 52.16 321 SER A O 1
ATOM 2472 N N . ASP A 1 322 ? 9.587 20.938 17.098 1.00 52.19 322 ASP A N 1
ATOM 2473 C CA . ASP A 1 322 ? 10.363 20.198 18.110 1.00 52.19 322 ASP A CA 1
ATOM 2474 C C . ASP A 1 322 ? 9.770 18.800 18.361 1.00 52.19 322 ASP A C 1
ATOM 2476 O O . ASP A 1 322 ? 8.605 18.645 18.727 1.00 52.19 322 ASP A O 1
ATOM 2480 N N . SER A 1 323 ? 10.587 17.772 18.120 1.00 43.94 323 SER A N 1
ATOM 2481 C CA . SER A 1 323 ? 10.240 16.350 18.193 1.00 43.94 323 SER A CA 1
ATOM 2482 C C . SER A 1 323 ? 10.789 15.645 19.437 1.00 43.94 323 SER A C 1
ATOM 2484 O O . SER A 1 323 ? 10.515 14.461 19.639 1.00 43.94 323 SER A O 1
ATOM 2486 N N . THR A 1 324 ? 11.529 16.345 20.305 1.00 38.06 324 THR A N 1
ATOM 2487 C CA . THR A 1 324 ? 12.280 15.732 21.418 1.00 38.06 324 THR A CA 1
ATOM 2488 C C . THR A 1 324 ? 11.403 15.100 22.506 1.00 38.06 324 THR A C 1
ATOM 2490 O O . THR A 1 324 ? 11.906 14.330 23.324 1.00 38.06 324 THR A O 1
ATOM 2493 N N . MET A 1 325 ? 10.090 15.366 22.500 1.00 32.00 325 MET A N 1
ATOM 2494 C CA . MET A 1 325 ? 9.117 14.802 23.449 1.00 32.00 325 MET A CA 1
ATOM 2495 C C . MET A 1 325 ? 7.955 14.036 22.789 1.00 32.00 325 MET A C 1
ATOM 2497 O O . MET A 1 325 ? 6.984 13.713 23.467 1.00 32.00 325 MET A O 1
ATOM 2501 N N . GLY A 1 326 ? 8.012 13.753 21.482 1.00 40.78 326 GLY A N 1
ATOM 2502 C CA . GLY A 1 326 ? 6.950 13.016 20.779 1.00 40.78 326 GLY A CA 1
ATOM 2503 C C . GLY A 1 326 ? 5.661 13.807 20.493 1.00 40.78 326 GLY A C 1
ATOM 2504 O O . GLY A 1 326 ? 4.700 13.230 19.981 1.00 40.78 326 GLY A O 1
ATOM 2505 N N . GLU A 1 327 ? 5.612 15.121 20.754 1.00 48.72 327 GLU A N 1
ATOM 2506 C CA . GLU A 1 327 ? 4.429 15.984 20.572 1.00 48.72 327 GLU A CA 1
ATOM 2507 C C . GLU A 1 327 ? 4.819 17.382 20.049 1.00 48.72 327 GLU A C 1
ATOM 2509 O O . GLU A 1 327 ? 5.742 17.994 20.579 1.00 48.72 327 GLU A O 1
ATOM 2514 N N . HIS A 1 328 ? 4.103 17.889 19.032 1.00 57.31 328 HIS A N 1
ATOM 2515 C CA . HIS A 1 328 ? 4.366 19.185 18.382 1.00 57.31 328 HIS A CA 1
ATOM 2516 C C . HIS A 1 328 ? 3.547 20.321 19.012 1.00 57.31 328 HIS A C 1
ATOM 2518 O O . HIS A 1 328 ? 2.437 20.094 19.500 1.00 57.31 328 HIS A O 1
ATOM 2524 N N . GLY A 1 329 ? 4.045 21.564 18.925 1.00 60.62 329 GLY A N 1
ATOM 2525 C CA . GLY A 1 329 ? 3.325 22.766 19.376 1.00 60.62 329 GLY A CA 1
ATOM 2526 C C . GLY A 1 329 ? 1.945 22.971 18.724 1.00 60.62 329 GLY A C 1
ATOM 2527 O O . GLY A 1 329 ? 1.065 23.556 19.348 1.00 60.62 329 GLY A O 1
ATOM 2528 N N . LEU A 1 330 ? 1.715 22.435 17.519 1.00 72.44 330 LEU A N 1
ATOM 2529 C CA . LEU A 1 330 ? 0.404 22.281 16.876 1.00 72.44 330 LEU A CA 1
ATOM 2530 C C . LEU A 1 330 ? 0.311 20.862 16.300 1.00 72.44 330 LEU A C 1
ATOM 2532 O O . LEU A 1 330 ? 1.201 20.449 15.567 1.00 72.44 330 LEU A O 1
ATOM 2536 N N . THR A 1 331 ? -0.746 20.117 16.618 1.00 69.62 331 THR A N 1
ATOM 2537 C CA . THR A 1 331 ? -0.936 18.736 16.145 1.00 69.62 331 THR A CA 1
ATOM 2538 C C . THR A 1 331 ? -2.355 18.536 15.620 1.00 69.62 331 THR A C 1
ATOM 2540 O O . THR A 1 331 ? -3.313 18.965 16.264 1.00 69.62 331 THR A O 1
ATOM 2543 N N . VAL A 1 332 ? -2.491 17.832 14.494 1.00 74.12 332 VAL A N 1
ATOM 2544 C CA . VAL A 1 332 ? -3.770 17.363 13.941 1.00 74.12 332 VAL A CA 1
ATOM 2545 C C . VAL A 1 332 ? -3.785 15.836 13.953 1.00 74.12 332 VAL A C 1
ATOM 2547 O O . VAL A 1 332 ? -2.795 15.195 13.609 1.00 74.12 332 VAL A O 1
ATOM 2550 N N . TRP A 1 333 ? -4.911 15.246 14.345 1.00 67.12 333 TRP A N 1
ATOM 2551 C CA . TRP A 1 333 ? -5.174 13.819 14.199 1.00 67.12 333 TRP A CA 1
ATOM 2552 C C . TRP A 1 333 ? -6.409 13.609 13.348 1.00 67.12 333 TRP A C 1
ATOM 2554 O O . TRP A 1 333 ? -7.440 14.238 13.589 1.00 67.12 333 TRP A O 1
ATOM 2564 N N . VAL A 1 334 ? -6.320 12.673 12.410 1.00 64.12 334 VAL A N 1
ATOM 2565 C CA . VAL A 1 334 ? -7.440 12.251 11.569 1.00 64.12 334 VAL A CA 1
ATOM 2566 C C . VAL A 1 334 ? -7.484 10.731 11.571 1.00 64.12 334 VAL A C 1
ATOM 2568 O O . VAL A 1 334 ? -6.468 10.085 11.324 1.00 64.12 334 VAL A O 1
ATOM 2571 N N . ALA A 1 335 ? -8.638 10.154 11.911 1.00 56.34 335 ALA A N 1
ATOM 2572 C CA . ALA A 1 335 ? -8.830 8.702 12.006 1.00 56.34 335 ALA A CA 1
ATOM 2573 C C . ALA A 1 335 ? -7.785 7.996 12.903 1.00 56.34 335 ALA A C 1
ATOM 2575 O O . ALA A 1 335 ? -7.323 6.901 12.597 1.00 56.34 335 ALA A O 1
ATOM 2576 N N . GLY A 1 336 ? -7.368 8.643 13.998 1.00 50.88 336 GLY A N 1
ATOM 2577 C CA . GLY A 1 336 ? -6.361 8.092 14.915 1.00 50.88 336 GLY A CA 1
ATOM 2578 C C . GLY A 1 336 ? -4.916 8.142 14.403 1.00 50.88 336 GLY A C 1
ATOM 2579 O O . GLY A 1 336 ? -4.028 7.658 15.094 1.00 50.88 336 GLY A O 1
ATOM 2580 N N . THR A 1 337 ? -4.663 8.767 13.248 1.00 50.94 337 THR A N 1
ATOM 2581 C CA . THR A 1 337 ? -3.315 8.999 12.702 1.00 50.94 337 THR A CA 1
ATOM 2582 C C . THR A 1 337 ? -2.876 10.441 12.972 1.00 50.94 337 THR A C 1
ATOM 2584 O O . THR A 1 337 ? -3.638 11.370 12.698 1.00 50.94 337 THR A O 1
ATOM 2587 N N . LYS A 1 338 ? -1.666 10.633 13.513 1.00 57.78 338 LYS A N 1
ATOM 2588 C CA . LYS A 1 338 ? -1.083 11.937 13.887 1.00 57.78 338 LYS A CA 1
ATOM 2589 C C . LYS A 1 338 ? -0.348 12.592 12.716 1.00 57.78 338 LYS A C 1
ATOM 2591 O O . LYS A 1 338 ? 0.427 11.915 12.053 1.00 57.78 338 LYS A O 1
ATOM 2596 N N . SER A 1 339 ? -0.497 13.903 12.516 1.00 56.75 339 SER A N 1
ATOM 2597 C CA . SER A 1 339 ? 0.310 14.705 11.578 1.00 56.75 339 SER A CA 1
ATOM 2598 C C . SER A 1 339 ? 1.810 14.592 11.854 1.00 56.75 339 SER A C 1
ATOM 2600 O O . SER A 1 339 ? 2.265 15.014 12.919 1.00 56.75 339 SER A O 1
ATOM 2602 N N . GLU A 1 340 ? 2.557 14.042 10.890 1.00 48.66 340 GLU A N 1
ATOM 2603 C CA . GLU A 1 340 ? 4.022 13.986 10.915 1.00 48.66 340 GLU A CA 1
ATOM 2604 C C . GLU A 1 340 ? 4.621 15.355 10.539 1.00 48.66 340 GLU A C 1
ATOM 2606 O O . GLU A 1 340 ? 4.029 16.089 9.739 1.00 48.66 340 GLU A O 1
ATOM 2611 N N . PRO A 1 341 ? 5.811 15.715 11.050 1.00 40.62 341 PRO A N 1
ATOM 2612 C CA . PRO A 1 341 ? 6.417 17.028 10.827 1.00 40.62 341 PRO A CA 1
ATOM 2613 C C . PRO A 1 341 ? 6.786 17.320 9.362 1.00 40.62 341 PRO A C 1
ATOM 2615 O O . PRO A 1 341 ? 6.973 18.473 9.002 1.00 40.62 341 PRO A O 1
ATOM 2618 N N . GLU A 1 342 ? 6.852 16.328 8.474 1.00 40.88 342 GLU A N 1
ATOM 2619 C CA . GLU A 1 342 ? 7.046 16.572 7.033 1.00 40.88 342 GLU A CA 1
ATOM 2620 C C . GLU A 1 342 ? 5.750 16.971 6.295 1.00 40.88 342 GLU A C 1
ATOM 2622 O O . GLU A 1 342 ? 5.810 17.452 5.163 1.00 40.88 342 GLU A O 1
ATOM 2627 N N . ALA A 1 343 ? 4.579 16.802 6.927 1.00 39.00 343 ALA A N 1
ATOM 2628 C CA . ALA A 1 343 ? 3.285 17.298 6.442 1.00 39.00 343 ALA A CA 1
ATOM 2629 C C . ALA A 1 343 ? 3.037 18.775 6.820 1.00 39.00 343 ALA A C 1
ATOM 2631 O O . ALA A 1 343 ? 2.007 19.353 6.471 1.00 39.00 343 ALA A O 1
ATOM 2632 N N . LEU A 1 344 ? 3.996 19.408 7.505 1.00 41.53 344 LEU A N 1
ATOM 2633 C CA . LEU A 1 344 ? 3.996 20.826 7.848 1.00 41.53 344 LEU A CA 1
ATOM 2634 C C . LEU A 1 344 ? 4.233 21.685 6.593 1.00 41.53 344 LEU A C 1
ATOM 2636 O O . LEU A 1 344 ? 5.310 22.248 6.402 1.00 41.53 344 LEU A O 1
ATOM 2640 N N . TYR A 1 345 ? 3.212 21.861 5.749 1.00 44.75 345 TYR A N 1
ATOM 2641 C CA . TYR A 1 345 ? 3.154 23.041 4.882 1.00 44.75 345 TYR A CA 1
ATOM 2642 C C . TYR A 1 345 ? 2.770 24.244 5.751 1.00 44.75 345 TYR A C 1
ATOM 2644 O O . TYR A 1 345 ? 1.635 24.717 5.747 1.00 44.75 345 TYR A O 1
ATOM 2652 N N . ILE A 1 346 ? 3.710 24.696 6.583 1.00 48.50 346 ILE A N 1
ATOM 2653 C CA . ILE A 1 346 ? 3.536 25.919 7.359 1.00 48.50 346 ILE A CA 1
ATOM 2654 C C . ILE A 1 346 ? 3.690 27.062 6.355 1.00 48.50 346 ILE A C 1
ATOM 2656 O O . ILE A 1 346 ? 4.811 27.446 6.025 1.00 48.50 346 ILE A O 1
ATOM 2660 N N . GLU A 1 347 ? 2.578 27.621 5.869 1.00 44.28 347 GLU A N 1
ATOM 2661 C CA . GLU A 1 347 ? 2.610 28.795 4.977 1.00 44.28 347 GLU A CA 1
ATOM 2662 C C . GLU A 1 347 ? 3.374 29.983 5.597 1.00 44.28 347 GLU A C 1
ATOM 2664 O O . GLU A 1 347 ? 3.853 30.860 4.880 1.00 44.28 347 GLU A O 1
ATOM 2669 N N . HIS A 1 348 ? 3.558 29.987 6.922 1.00 46.78 348 HIS A N 1
ATOM 2670 C CA . HIS A 1 348 ? 4.265 31.024 7.662 1.00 46.78 348 HIS A CA 1
ATOM 2671 C C . HIS A 1 348 ? 5.102 30.468 8.832 1.00 46.78 348 HIS A C 1
ATOM 2673 O O . HIS A 1 348 ? 4.576 30.196 9.908 1.00 46.78 348 HIS A O 1
ATOM 2679 N N . GLN A 1 349 ? 6.418 30.301 8.645 1.00 47.12 349 GLN A N 1
ATOM 2680 C CA . GLN A 1 349 ? 7.326 29.904 9.731 1.00 47.12 349 GLN A CA 1
ATOM 2681 C C . GLN A 1 349 ? 7.428 31.011 10.792 1.00 47.12 349 GLN A C 1
ATOM 2683 O O . GLN A 1 349 ? 8.141 31.997 10.602 1.00 47.12 349 GLN A O 1
ATOM 2688 N N . TYR A 1 350 ? 6.766 30.824 11.933 1.00 51.84 350 TYR A N 1
ATOM 2689 C CA . TYR A 1 350 ? 6.986 31.630 13.133 1.00 51.84 350 TYR A CA 1
ATOM 2690 C C . TYR A 1 350 ? 7.246 30.717 14.336 1.00 51.84 350 TYR A C 1
ATOM 2692 O O . TYR A 1 350 ? 6.611 29.675 14.490 1.00 51.84 350 TYR A O 1
ATOM 2700 N N . GLY A 1 351 ? 8.226 31.096 15.163 1.00 54.12 351 GLY A N 1
ATOM 2701 C CA . GLY A 1 351 ? 8.644 30.329 16.339 1.00 54.12 351 GLY A CA 1
ATOM 2702 C C . GLY A 1 351 ? 7.575 30.270 17.434 1.00 54.12 351 GLY A C 1
ATOM 2703 O O . GLY A 1 351 ? 6.613 31.037 17.426 1.00 54.12 351 GLY A O 1
ATOM 2704 N N . SER A 1 352 ? 7.778 29.363 18.394 1.00 60.19 352 SER A N 1
ATOM 2705 C CA . SER A 1 352 ? 6.939 29.130 19.580 1.00 60.19 352 SER A CA 1
ATOM 2706 C C . SER A 1 352 ? 6.290 30.413 20.137 1.00 60.19 352 SER A C 1
ATOM 2708 O O . SER A 1 352 ? 6.978 31.277 20.689 1.00 60.19 352 SER A O 1
ATOM 2710 N N . GLY A 1 353 ? 4.965 30.536 20.008 1.00 66.56 353 GLY A N 1
ATOM 2711 C CA . GLY A 1 353 ? 4.213 31.735 20.390 1.00 66.56 353 GLY A CA 1
ATOM 2712 C C . GLY A 1 353 ? 3.110 31.460 21.413 1.00 66.56 353 GLY A C 1
ATOM 2713 O O . GLY A 1 353 ? 2.566 30.356 21.500 1.00 66.56 353 GLY A O 1
ATOM 2714 N N . ASN A 1 354 ? 2.740 32.482 22.182 1.00 73.19 354 ASN A N 1
ATOM 2715 C CA . ASN A 1 354 ? 1.512 32.450 22.978 1.00 73.19 354 ASN A CA 1
ATOM 2716 C C . ASN A 1 354 ? 0.319 32.736 22.066 1.00 73.19 354 ASN A C 1
ATOM 2718 O O . ASN A 1 354 ? 0.459 33.536 21.142 1.00 73.19 354 ASN A O 1
ATOM 2722 N N . ILE A 1 355 ? -0.851 32.144 22.334 1.00 71.50 355 ILE A N 1
ATOM 2723 C CA . ILE A 1 355 ? -2.086 32.512 21.620 1.00 71.50 355 ILE A CA 1
ATOM 2724 C C . ILE A 1 355 ? -2.266 34.034 21.708 1.00 71.50 355 ILE A C 1
ATOM 2726 O O . ILE A 1 355 ? -2.095 34.621 22.782 1.00 71.50 355 ILE A O 1
ATOM 2730 N N . ALA A 1 356 ? -2.529 34.672 20.564 1.00 69.19 356 ALA A N 1
ATOM 2731 C CA . ALA A 1 356 ? -2.643 36.120 20.475 1.00 69.19 356 ALA A CA 1
ATOM 2732 C C . ALA A 1 356 ? -3.720 36.626 21.448 1.00 69.19 356 ALA A C 1
ATOM 2734 O O . ALA A 1 356 ? -4.788 36.034 21.586 1.00 69.19 356 ALA A O 1
ATOM 2735 N N . SER A 1 357 ? -3.450 37.733 22.140 1.00 61.66 357 SER A N 1
ATOM 2736 C CA . SER A 1 357 ? -4.471 38.385 22.959 1.00 61.66 357 SER A CA 1
ATOM 2737 C C . SER A 1 357 ? -5.489 39.052 22.035 1.00 61.66 357 SER A C 1
ATOM 2739 O O . SER A 1 357 ? -5.143 40.022 21.358 1.00 61.66 357 SER A O 1
ATOM 2741 N N . VAL A 1 358 ? -6.725 38.561 22.010 1.00 56.94 358 VAL A N 1
ATOM 2742 C CA . VAL A 1 358 ? -7.782 39.098 21.138 1.00 56.94 358 VAL A CA 1
ATOM 2743 C C . VAL A 1 358 ? -8.852 39.794 21.962 1.00 56.94 358 VAL A C 1
ATOM 2745 O O . VAL A 1 358 ? -9.062 39.476 23.132 1.00 56.94 358 VAL A O 1
ATOM 2748 N N . GLN A 1 359 ? -9.492 40.794 21.358 1.00 49.12 359 GLN A N 1
ATOM 2749 C CA . GLN A 1 359 ? -10.519 41.606 22.013 1.00 49.12 359 GLN A CA 1
ATOM 2750 C C . GLN A 1 359 ? -11.938 41.042 21.873 1.00 49.12 359 GLN A C 1
ATOM 2752 O O . GLN A 1 359 ? -12.837 41.536 22.549 1.00 49.12 359 GLN A O 1
ATOM 2757 N N . THR A 1 360 ? -12.148 40.034 21.024 1.00 51.25 360 THR A N 1
ATOM 2758 C CA . THR A 1 360 ? -13.464 39.437 20.758 1.00 51.25 360 THR A CA 1
ATOM 2759 C C . THR A 1 360 ? -13.613 38.080 21.452 1.00 51.25 360 THR A C 1
ATOM 2761 O O . THR A 1 360 ? -12.642 37.355 21.672 1.00 51.25 360 THR A O 1
ATOM 2764 N N . THR A 1 361 ? -14.847 37.744 21.830 1.00 52.34 361 THR A N 1
ATOM 2765 C CA . THR A 1 361 ? -15.218 36.488 22.513 1.00 52.34 361 THR A CA 1
ATOM 2766 C C . THR A 1 361 ? -16.028 35.550 21.618 1.00 52.34 361 THR A C 1
ATOM 2768 O O . THR A 1 361 ? -16.585 34.568 22.109 1.00 52.34 361 THR A O 1
ATOM 2771 N N . ASP A 1 362 ? -16.106 35.861 20.323 1.00 56.56 362 ASP A N 1
ATOM 2772 C CA . ASP A 1 362 ? -17.025 35.219 19.392 1.00 56.56 362 ASP A CA 1
ATOM 2773 C C . ASP A 1 362 ? -16.409 33.948 18.800 1.00 56.56 362 ASP A C 1
ATOM 2775 O O . ASP A 1 362 ? -15.335 33.964 18.195 1.00 56.56 362 ASP A O 1
ATOM 2779 N N . VAL A 1 363 ? -17.110 32.836 19.007 1.00 60.19 363 VAL A N 1
ATOM 2780 C CA . VAL A 1 363 ? -16.779 31.507 18.495 1.00 60.19 363 VAL A CA 1
ATOM 2781 C C . VAL A 1 363 ? -17.932 31.046 17.618 1.00 60.19 363 VAL A C 1
ATOM 2783 O O . VAL A 1 363 ? -19.045 30.840 18.095 1.00 60.19 363 VAL A O 1
ATOM 2786 N N . GLN A 1 364 ? -17.657 30.863 16.338 1.00 64.06 364 GLN A N 1
ATOM 2787 C CA . GLN A 1 364 ? -18.563 30.281 15.362 1.00 64.06 364 GLN A CA 1
ATOM 2788 C C . GLN A 1 364 ? -18.264 28.781 15.262 1.00 64.06 364 GLN A C 1
ATOM 2790 O O . GLN A 1 364 ? -17.108 28.356 15.223 1.00 64.06 364 GLN A O 1
ATOM 2795 N N . ILE A 1 365 ? -19.308 27.960 15.254 1.00 62.78 365 ILE A N 1
ATOM 2796 C CA . ILE A 1 365 ? -19.208 26.500 15.185 1.00 62.78 365 ILE A CA 1
ATOM 2797 C C . ILE A 1 365 ? -19.988 26.048 13.959 1.00 62.78 365 ILE A C 1
ATOM 2799 O O . ILE A 1 365 ? -21.117 26.488 13.754 1.00 62.78 365 ILE A O 1
ATOM 2803 N N . LEU A 1 366 ? -19.376 25.185 13.145 1.00 59.53 366 LEU A N 1
ATOM 2804 C CA . LEU A 1 366 ? -19.942 24.695 11.884 1.00 59.53 366 LEU A CA 1
ATOM 2805 C C . LEU A 1 366 ? -20.318 25.801 10.878 1.00 59.53 366 LEU A C 1
ATOM 2807 O O . LEU A 1 366 ? -21.126 25.578 9.977 1.00 59.53 366 LEU A O 1
ATOM 2811 N N . HIS A 1 367 ? -19.745 26.995 11.028 1.00 63.56 367 HIS A N 1
ATOM 2812 C CA . HIS A 1 367 ? -19.988 28.161 10.187 1.00 63.56 367 HIS A CA 1
ATOM 2813 C C . HIS A 1 367 ? -18.745 29.064 10.188 1.00 63.56 367 HIS A C 1
ATOM 2815 O O . HIS A 1 367 ? -18.022 29.104 11.182 1.00 63.56 367 HIS A O 1
ATOM 2821 N N . ASP A 1 368 ? -18.492 29.775 9.089 1.00 62.97 368 ASP A N 1
ATOM 2822 C CA . ASP A 1 368 ? -17.291 30.611 8.892 1.00 62.97 368 ASP A CA 1
ATOM 2823 C C . ASP A 1 368 ? -17.514 32.119 9.127 1.00 62.97 368 ASP A C 1
ATOM 2825 O O . ASP A 1 368 ? -16.635 32.944 8.872 1.00 62.97 368 ASP A O 1
ATOM 2829 N N . GLY A 1 369 ? -18.727 32.490 9.541 1.00 57.59 369 GLY A N 1
ATOM 2830 C CA . GLY A 1 369 ? -19.128 33.878 9.798 1.00 57.59 369 GLY A CA 1
ATOM 2831 C C . GLY A 1 369 ? -19.431 34.685 8.534 1.00 57.59 369 GLY A C 1
ATOM 2832 O O . GLY A 1 369 ? -19.899 35.818 8.629 1.00 57.59 369 GLY A O 1
ATOM 2833 N N . GLN A 1 370 ? -19.224 34.098 7.354 1.00 61.69 370 GLN A N 1
ATOM 2834 C CA . GLN A 1 370 ? -19.398 34.716 6.036 1.00 61.69 370 GLN A CA 1
ATOM 2835 C C . GLN A 1 370 ? -20.612 34.150 5.284 1.00 61.69 370 GLN A C 1
ATOM 2837 O O . GLN A 1 370 ? -20.920 34.589 4.177 1.00 61.69 370 GLN A O 1
ATOM 2842 N N . GLY A 1 371 ? -21.339 33.221 5.909 1.00 53.72 371 GLY A N 1
ATOM 2843 C CA . GLY A 1 371 ? -22.574 32.637 5.391 1.00 53.72 371 GLY A CA 1
ATOM 2844 C C . GLY A 1 371 ? -22.423 31.191 4.922 1.00 53.72 371 GLY A C 1
ATOM 2845 O O . GLY A 1 371 ? -23.418 30.612 4.486 1.00 53.72 371 GLY A O 1
ATOM 2846 N N . ASN A 1 372 ? -21.222 30.602 5.004 1.00 58.38 372 ASN A N 1
ATOM 2847 C CA . ASN A 1 372 ? -20.998 29.211 4.624 1.00 58.38 372 ASN A CA 1
ATOM 2848 C C . ASN A 1 372 ? -21.051 28.309 5.862 1.00 58.38 372 ASN A C 1
ATOM 2850 O O . ASN A 1 372 ? -20.334 28.517 6.841 1.00 58.38 372 ASN A O 1
ATOM 2854 N N . GLY A 1 373 ? -21.910 27.289 5.807 1.00 58.25 373 GLY A N 1
ATOM 2855 C CA . GLY A 1 373 ? -22.058 26.281 6.855 1.00 58.25 373 GLY A CA 1
ATOM 2856 C C . GLY A 1 373 ? -21.337 24.974 6.532 1.00 58.25 373 GLY A C 1
ATOM 2857 O O . GLY A 1 373 ? -21.009 24.688 5.379 1.00 58.25 373 GLY A O 1
ATOM 2858 N N . PHE A 1 374 ? -21.122 24.157 7.557 1.00 64.81 374 PHE A N 1
ATOM 2859 C CA . PHE A 1 374 ? -20.675 22.780 7.397 1.00 64.81 374 PHE A CA 1
ATOM 2860 C C . PHE A 1 374 ? -21.710 21.967 6.610 1.00 64.81 374 PHE A C 1
ATOM 2862 O O . PHE A 1 374 ? -22.902 22.006 6.909 1.00 64.81 374 PHE A O 1
ATOM 2869 N N . VAL A 1 375 ? -21.245 21.190 5.633 1.00 63.53 375 VAL A N 1
ATOM 2870 C CA . VAL A 1 375 ? -22.077 20.300 4.812 1.00 63.53 375 VAL A CA 1
ATOM 2871 C C . VAL A 1 375 ? -21.589 18.869 5.006 1.00 63.53 375 VAL A C 1
ATOM 2873 O O . VAL A 1 375 ? -20.520 18.495 4.530 1.00 63.53 375 VAL A O 1
ATOM 2876 N N . GLY A 1 376 ? -22.365 18.080 5.747 1.00 61.69 376 GLY A N 1
ATOM 2877 C CA . GLY A 1 376 ? -22.031 16.716 6.152 1.00 61.69 376 GLY A CA 1
ATOM 2878 C C . GLY A 1 376 ? -22.730 16.343 7.458 1.00 61.69 376 GLY A C 1
ATOM 2879 O O . GLY A 1 376 ? -23.664 17.010 7.895 1.00 61.69 376 GLY A O 1
ATOM 2880 N N . GLN A 1 377 ? -22.262 15.280 8.102 1.00 58.16 377 GLN A N 1
ATOM 2881 C CA . GLN A 1 377 ? -22.728 14.835 9.410 1.00 58.16 377 GLN A CA 1
ATOM 2882 C C . GLN A 1 377 ? -21.631 15.076 10.448 1.00 58.16 377 GLN A C 1
ATOM 2884 O O . GLN A 1 377 ? -20.457 14.818 10.193 1.00 58.16 377 GLN A O 1
ATOM 2889 N N . VAL A 1 378 ? -22.013 15.551 11.631 1.00 53.22 378 VAL A N 1
ATOM 2890 C CA . VAL A 1 378 ? -21.107 15.717 12.772 1.00 53.22 378 VAL A CA 1
ATOM 2891 C C . VAL A 1 378 ? -21.684 14.951 13.951 1.00 53.22 378 VAL A C 1
ATOM 2893 O O . VAL A 1 378 ? -22.872 15.061 14.251 1.00 53.22 378 VAL A O 1
ATOM 2896 N N . TYR A 1 379 ? -20.844 14.157 14.602 1.00 47.50 379 TYR A N 1
ATOM 2897 C CA . TYR A 1 379 ? -21.164 13.412 15.802 1.00 47.50 379 TYR A CA 1
ATOM 2898 C C . TYR A 1 379 ? -20.196 13.843 16.911 1.00 47.50 379 TYR A C 1
ATOM 2900 O O . TYR A 1 379 ? -19.007 13.579 16.853 1.00 47.50 379 TYR A O 1
ATOM 2908 N N . ASP A 1 380 ? -20.734 14.563 17.892 1.00 48.53 380 ASP A N 1
ATOM 2909 C CA . ASP A 1 380 ? -20.105 15.108 19.099 1.00 48.53 380 ASP A CA 1
ATOM 2910 C C . ASP A 1 380 ? -18.849 15.964 18.825 1.00 48.53 380 ASP A C 1
ATOM 2912 O O . ASP A 1 380 ? -17.808 15.490 18.382 1.00 48.53 380 ASP A O 1
ATOM 2916 N N . LEU A 1 381 ? -18.982 17.270 19.077 1.00 55.91 381 LEU A N 1
ATOM 2917 C CA . LEU A 1 381 ? -17.959 18.296 18.874 1.00 55.91 381 LEU A CA 1
ATOM 2918 C C . LEU A 1 381 ? -17.566 18.879 20.231 1.00 55.91 381 LEU A C 1
ATOM 2920 O O . LEU A 1 381 ? -18.422 19.298 21.009 1.00 55.91 381 LEU A O 1
ATOM 2924 N N . ARG A 1 382 ? -16.261 18.933 20.504 1.00 58.62 382 ARG A N 1
ATOM 2925 C CA . ARG A 1 382 ? -15.686 19.336 21.788 1.00 58.62 382 ARG A CA 1
ATOM 2926 C C . ARG A 1 382 ? -14.619 20.404 21.598 1.00 58.62 382 ARG A C 1
ATOM 2928 O O . ARG A 1 382 ? -13.783 20.305 20.703 1.00 58.62 382 ARG A O 1
ATOM 2935 N N . LEU A 1 383 ? -14.621 21.385 22.496 1.00 59.81 383 LEU A N 1
ATOM 2936 C CA . LEU A 1 383 ? -13.593 22.414 22.618 1.00 59.81 383 LEU A CA 1
ATOM 2937 C C . LEU A 1 383 ? -13.113 22.452 24.071 1.00 59.81 383 LEU A C 1
ATOM 2939 O O . LEU A 1 383 ? -13.918 22.590 24.992 1.00 59.81 383 LEU A O 1
ATOM 2943 N N . ALA A 1 384 ? -11.805 22.329 24.270 1.00 55.78 384 ALA A N 1
ATOM 2944 C CA . ALA A 1 384 ? -11.156 22.388 25.568 1.00 55.78 384 ALA A CA 1
ATOM 2945 C C . ALA A 1 384 ? -10.239 23.610 25.653 1.00 55.78 384 ALA A C 1
ATOM 2947 O O . ALA A 1 384 ? -9.457 23.910 24.744 1.00 55.78 384 ALA A O 1
ATOM 2948 N N . LYS A 1 385 ? -10.323 24.295 26.792 1.00 56.16 385 LYS A N 1
ATOM 2949 C CA . LYS A 1 385 ? -9.359 25.309 27.201 1.00 56.16 385 LYS A CA 1
ATOM 2950 C C . LYS A 1 385 ? -8.082 24.593 27.647 1.00 56.16 385 LYS A C 1
ATOM 2952 O O . LYS A 1 385 ? -8.108 23.834 28.608 1.00 56.16 385 LYS A O 1
ATOM 2957 N N . GLY A 1 386 ? -6.967 24.869 26.980 1.00 57.31 386 GLY A N 1
ATOM 2958 C CA . GLY A 1 386 ? -5.679 24.242 27.262 1.00 57.31 386 GLY A CA 1
ATOM 2959 C C . GLY A 1 386 ? -5.321 23.087 26.326 1.00 57.31 386 GLY A C 1
ATOM 2960 O O . GLY A 1 386 ? -6.153 22.543 25.594 1.00 57.31 386 GLY A O 1
ATOM 2961 N N . TYR A 1 387 ? -4.044 22.719 26.354 1.00 59.47 387 TYR A N 1
ATOM 2962 C CA . TYR A 1 387 ? -3.547 21.505 25.719 1.00 59.47 387 TYR A CA 1
ATOM 2963 C C . TYR A 1 387 ? -4.098 20.261 26.436 1.00 59.47 387 TYR A C 1
ATOM 2965 O O . TYR A 1 387 ? -3.827 20.055 27.618 1.00 59.47 387 TYR A O 1
ATOM 2973 N N . THR A 1 388 ? -4.866 19.436 25.722 1.00 55.09 388 THR A N 1
ATOM 2974 C CA . THR A 1 388 ? -5.434 18.176 26.216 1.00 55.09 388 THR A CA 1
ATOM 2975 C C . THR A 1 388 ? -5.000 17.046 25.285 1.00 55.09 388 THR A C 1
ATOM 2977 O O . THR A 1 388 ? -5.437 17.051 24.138 1.00 55.09 388 THR A O 1
ATOM 2980 N N . PRO A 1 389 ? -4.191 16.077 25.749 1.00 52.72 389 PRO A N 1
ATOM 2981 C CA . PRO A 1 389 ? -3.773 14.923 24.954 1.00 52.72 389 PRO A CA 1
ATOM 2982 C C . PRO A 1 389 ? -4.931 14.187 24.262 1.00 52.72 389 PRO A C 1
ATOM 2984 O O . PRO A 1 389 ? -6.028 14.055 24.816 1.00 52.72 389 PRO A O 1
ATOM 2987 N N . VAL A 1 390 ? -4.682 13.668 23.054 1.00 51.97 390 VAL A N 1
ATOM 2988 C CA . VAL A 1 390 ? -5.710 13.016 22.219 1.00 51.97 390 VAL A CA 1
ATOM 2989 C C . VAL A 1 390 ? -6.325 11.783 22.883 1.00 51.97 390 VAL A C 1
ATOM 2991 O O . VAL A 1 390 ? -7.523 11.534 22.739 1.00 51.97 390 VAL A O 1
ATOM 2994 N N . ASP A 1 391 ? -5.546 11.025 23.655 1.00 46.38 391 ASP A N 1
ATOM 2995 C CA . ASP A 1 391 ? -6.027 9.861 24.398 1.00 46.38 391 ASP A CA 1
ATOM 2996 C C . ASP A 1 391 ? -7.005 10.284 25.502 1.00 46.38 391 ASP A C 1
ATOM 2998 O O . ASP A 1 391 ? -7.982 9.591 25.761 1.00 46.38 391 ASP A O 1
ATOM 3002 N N . ILE A 1 392 ? -6.807 11.454 26.111 1.00 46.38 392 ILE A N 1
ATOM 3003 C CA . ILE A 1 392 ? -7.738 12.028 27.085 1.00 46.38 392 ILE A CA 1
ATOM 3004 C C . ILE A 1 392 ? -8.995 12.545 26.376 1.00 46.38 392 ILE A C 1
ATOM 3006 O O . ILE A 1 392 ? -10.103 12.232 26.819 1.00 46.38 392 ILE A O 1
ATOM 3010 N N . LEU A 1 393 ? -8.847 13.259 25.252 1.00 48.69 393 LEU A N 1
ATOM 3011 C CA . LEU A 1 393 ? -9.976 13.738 24.438 1.00 48.69 393 LEU A CA 1
ATOM 3012 C C . LEU A 1 393 ? -10.882 12.582 23.963 1.00 48.69 393 LEU A C 1
ATOM 3014 O O . LEU A 1 393 ? -12.106 12.718 23.982 1.00 48.69 393 LEU A O 1
ATOM 3018 N N . THR A 1 394 ? -10.296 11.433 23.607 1.00 45.78 394 THR A N 1
ATOM 3019 C CA . THR A 1 394 ? -10.998 10.231 23.107 1.00 45.78 394 THR A CA 1
ATOM 3020 C C . THR A 1 394 ? -11.437 9.241 24.198 1.00 45.78 394 THR A C 1
ATOM 3022 O O . THR A 1 394 ? -12.451 8.568 24.041 1.00 45.78 394 THR A O 1
ATOM 3025 N N . ARG A 1 395 ? -10.755 9.135 25.348 1.00 37.69 395 ARG A N 1
ATOM 3026 C CA . ARG A 1 395 ? -11.208 8.280 26.476 1.00 37.69 395 ARG A CA 1
ATOM 3027 C C . ARG A 1 395 ? -12.455 8.835 27.156 1.00 37.69 395 ARG A C 1
ATOM 3029 O O . ARG A 1 395 ? -13.349 8.096 27.557 1.00 37.69 395 ARG A O 1
ATOM 3036 N N . GLN A 1 396 ? -12.550 10.155 27.230 1.00 37.50 396 GLN A N 1
ATOM 3037 C CA . GLN A 1 396 ? -13.701 10.885 27.762 1.00 37.50 396 GLN A CA 1
ATOM 3038 C C . GLN A 1 396 ? -14.959 10.806 26.879 1.00 37.50 396 GLN A C 1
ATOM 3040 O O . GLN A 1 396 ? -16.009 11.343 27.241 1.00 37.50 396 GLN A O 1
ATOM 3045 N N . TRP A 1 397 ? -14.849 10.176 25.710 1.00 37.31 397 TRP A N 1
ATOM 3046 C CA . TRP A 1 397 ? -15.914 9.940 24.738 1.00 37.31 397 TRP A CA 1
ATOM 3047 C C . TRP A 1 397 ? -16.835 8.770 25.128 1.00 37.31 397 TRP A C 1
ATOM 3049 O O . TRP A 1 397 ? -18.022 8.806 24.826 1.00 37.31 397 TRP A O 1
ATOM 3059 N N . VAL A 1 398 ? -16.323 7.775 25.868 1.00 33.53 398 VAL A N 1
ATOM 3060 C CA . VAL A 1 398 ? -17.033 6.509 26.158 1.00 33.53 398 VAL A CA 1
ATOM 3061 C C . VAL A 1 398 ? -17.815 6.528 27.481 1.00 33.53 398 VAL A C 1
ATOM 3063 O O . VAL A 1 398 ? -18.863 5.903 27.584 1.00 33.53 398 VAL A O 1
ATOM 3066 N N . ASP A 1 399 ? -17.377 7.288 28.486 1.00 30.61 399 ASP A N 1
ATOM 3067 C CA . ASP A 1 399 ? -17.937 7.200 29.851 1.00 30.61 399 ASP A CA 1
ATOM 3068 C C . ASP A 1 399 ? -19.118 8.161 30.124 1.00 30.61 399 ASP A C 1
ATOM 3070 O O . ASP A 1 399 ? -19.448 8.443 31.278 1.00 30.61 399 ASP A O 1
ATOM 3074 N N . GLY A 1 400 ? -19.734 8.719 29.075 1.00 29.59 400 GLY A N 1
ATOM 3075 C CA . GLY A 1 400 ? -20.688 9.837 29.121 1.00 29.59 400 GLY A CA 1
ATOM 3076 C C . GLY A 1 400 ? -22.038 9.612 29.813 1.00 29.59 400 GLY A C 1
ATOM 3077 O O . GLY A 1 400 ? -22.594 10.591 30.299 1.00 29.59 400 GLY A O 1
ATOM 3078 N N . ASN A 1 401 ? -22.575 8.388 29.879 1.00 31.52 401 ASN A N 1
ATOM 3079 C CA . ASN A 1 401 ? -23.929 8.139 30.397 1.00 31.52 401 ASN A CA 1
ATOM 3080 C C . ASN A 1 401 ? -24.059 6.765 31.081 1.00 31.52 401 ASN A C 1
ATOM 3082 O O . ASN A 1 401 ? -24.040 5.731 30.423 1.00 31.52 401 ASN A O 1
ATOM 3086 N N . ASN A 1 402 ? -24.296 6.766 32.395 1.00 30.94 402 ASN A N 1
ATOM 3087 C CA . ASN A 1 402 ? -24.738 5.603 33.179 1.00 30.94 402 ASN A CA 1
ATOM 3088 C C . ASN A 1 402 ? -26.262 5.367 33.041 1.00 30.94 402 ASN A C 1
ATOM 3090 O O . ASN A 1 402 ? -26.970 5.318 34.047 1.00 30.94 402 ASN A O 1
ATOM 3094 N N . ASP A 1 403 ? -26.795 5.244 31.821 1.00 32.22 403 ASP A N 1
ATOM 3095 C CA . ASP A 1 403 ? -28.200 4.850 31.612 1.00 32.22 403 ASP A CA 1
ATOM 3096 C C . ASP A 1 403 ? -28.315 3.761 30.536 1.00 32.22 403 ASP A C 1
ATOM 3098 O O . ASP A 1 403 ? -28.264 4.017 29.335 1.00 32.22 403 ASP A O 1
ATOM 3102 N N . THR A 1 404 ? -28.468 2.519 30.994 1.00 28.80 404 THR A N 1
ATOM 3103 C CA . THR A 1 404 ? -28.518 1.288 30.191 1.00 28.80 404 THR A CA 1
ATOM 3104 C C . THR A 1 404 ? -29.857 1.069 29.469 1.00 28.80 404 THR A C 1
ATOM 3106 O O . THR A 1 404 ? -30.069 0.015 28.874 1.00 28.80 404 THR A O 1
ATOM 3109 N N . THR A 1 405 ? -30.791 2.028 29.498 1.00 26.78 405 THR A N 1
ATOM 3110 C CA . THR A 1 405 ? -32.188 1.796 29.077 1.00 26.78 405 THR A CA 1
ATOM 3111 C C . THR A 1 405 ? -32.588 2.354 27.700 1.00 26.78 405 THR A C 1
ATOM 3113 O O . THR A 1 405 ? -33.760 2.257 27.336 1.00 26.78 405 THR A O 1
ATOM 3116 N N . ARG A 1 406 ? -31.664 2.915 26.899 1.00 27.09 406 ARG A N 1
ATOM 3117 C CA . ARG A 1 406 ? -32.011 3.695 25.681 1.00 27.09 406 ARG A CA 1
ATOM 3118 C C . ARG A 1 406 ? -31.370 3.279 24.345 1.00 27.09 406 ARG A C 1
ATOM 3120 O O . ARG A 1 406 ? -31.369 4.065 23.403 1.00 27.09 406 ARG A O 1
ATOM 3127 N N . ILE A 1 407 ? -30.882 2.049 24.198 1.00 25.75 407 ILE A N 1
ATOM 3128 C CA . ILE A 1 407 ? -30.359 1.571 22.903 1.00 25.75 407 ILE A CA 1
ATOM 3129 C C . ILE A 1 407 ? -31.528 1.078 22.030 1.00 25.75 407 ILE A C 1
ATOM 3131 O O . ILE A 1 407 ? -31.945 -0.074 22.143 1.00 25.75 407 ILE A O 1
ATOM 3135 N N . THR A 1 408 ? -32.062 1.933 21.154 1.00 23.56 408 THR A N 1
ATOM 3136 C CA . THR A 1 408 ? -32.934 1.508 20.043 1.00 23.56 408 THR A CA 1
ATOM 3137 C C . THR A 1 408 ? -32.215 1.652 18.698 1.00 23.56 408 THR A C 1
ATOM 3139 O O . THR A 1 408 ? -31.704 2.708 18.347 1.00 23.56 408 THR A O 1
ATOM 3142 N N . THR A 1 409 ? -32.159 0.506 18.018 1.00 27.61 409 THR A N 1
ATOM 3143 C CA . THR A 1 409 ? -31.705 0.098 16.672 1.00 27.61 409 THR A CA 1
ATOM 3144 C C . THR A 1 409 ? -31.563 1.138 15.548 1.00 27.61 409 THR A C 1
ATOM 3146 O O . THR A 1 409 ? -32.540 1.785 15.202 1.00 27.61 409 THR A O 1
ATOM 3149 N N . VAL A 1 410 ? -30.400 1.131 14.868 1.00 22.16 410 VAL A N 1
ATOM 3150 C CA . VAL A 1 410 ? -30.106 1.742 13.543 1.00 22.16 410 VAL A CA 1
ATOM 3151 C C . VAL A 1 410 ? -29.901 0.623 12.482 1.00 22.16 410 VAL A C 1
ATOM 3153 O O . VAL A 1 410 ? -29.455 -0.461 12.864 1.00 22.16 410 VAL A O 1
ATOM 3156 N N . PRO A 1 411 ? -30.228 0.822 11.180 1.00 23.25 411 PRO A N 1
ATOM 3157 C CA . PRO A 1 411 ? -30.362 -0.246 10.170 1.00 23.25 411 PRO A CA 1
ATOM 3158 C C . PRO A 1 411 ? -29.062 -0.898 9.651 1.00 23.25 411 PRO A C 1
ATOM 3160 O O . PRO A 1 411 ? -27.964 -0.357 9.730 1.00 23.25 411 PRO A O 1
ATOM 3163 N N . SER A 1 412 ? -29.234 -2.078 9.050 1.00 24.72 412 SER A N 1
ATOM 3164 C CA . SER A 1 412 ? -28.302 -3.210 8.960 1.00 24.72 412 SER A CA 1
ATOM 3165 C C . SER A 1 412 ? -27.422 -3.315 7.697 1.00 24.72 412 SER A C 1
ATOM 3167 O O . SER A 1 412 ? -27.528 -4.312 6.984 1.00 24.72 412 SER A O 1
ATOM 3169 N N . TYR A 1 413 ? -26.525 -2.359 7.420 1.00 22.75 413 TYR A N 1
ATOM 3170 C CA . TYR A 1 413 ? -25.530 -2.527 6.332 1.00 22.75 413 TYR A CA 1
ATOM 3171 C C . TYR A 1 413 ? -24.107 -2.015 6.633 1.00 22.75 413 TYR A C 1
ATOM 3173 O O . TYR A 1 413 ? -23.388 -1.618 5.723 1.00 22.75 413 TYR A O 1
ATOM 3181 N N . ILE A 1 414 ? -23.653 -2.089 7.889 1.00 23.31 414 ILE A N 1
ATOM 3182 C CA . ILE A 1 414 ? -22.224 -2.014 8.249 1.00 23.31 414 ILE A CA 1
ATOM 3183 C C . ILE A 1 414 ? -21.971 -3.052 9.349 1.00 23.31 414 ILE A C 1
ATOM 3185 O O . ILE A 1 414 ? -22.332 -2.830 10.501 1.00 23.31 414 ILE A O 1
ATOM 3189 N N . ASN A 1 415 ? -21.370 -4.198 9.018 1.00 25.11 415 ASN A N 1
ATOM 3190 C CA . ASN A 1 415 ? -20.881 -5.142 10.028 1.00 25.11 415 ASN A CA 1
ATOM 3191 C C . ASN A 1 415 ? -19.513 -4.677 10.555 1.00 25.11 415 ASN A C 1
ATOM 3193 O O . ASN A 1 415 ? -18.484 -5.277 10.267 1.00 25.11 415 ASN A O 1
ATOM 3197 N N . ALA A 1 416 ? -19.531 -3.615 11.360 1.00 23.48 416 ALA A N 1
ATOM 3198 C CA . ALA A 1 416 ? -18.686 -3.526 12.542 1.00 23.48 416 ALA A CA 1
ATOM 3199 C C . ALA A 1 416 ? -19.626 -3.783 13.725 1.00 23.48 416 ALA A C 1
ATOM 3201 O O . ALA A 1 416 ? -20.605 -3.062 13.919 1.00 23.48 416 ALA A O 1
ATOM 3202 N N . SER A 1 417 ? -19.399 -4.873 14.452 1.00 26.22 417 SER A N 1
ATOM 3203 C CA . SER A 1 417 ? -20.239 -5.309 15.568 1.00 26.22 417 SER A CA 1
ATOM 3204 C C . SER A 1 417 ? -20.476 -4.180 16.576 1.00 26.22 417 SER A C 1
ATOM 3206 O O . SER A 1 417 ? -19.523 -3.669 17.165 1.00 26.22 417 SER A O 1
ATOM 3208 N N . THR A 1 418 ? -21.740 -3.830 16.822 1.00 28.41 418 THR A N 1
ATOM 3209 C CA . THR A 1 418 ? -22.127 -2.994 17.964 1.00 28.41 418 THR A CA 1
ATOM 3210 C C . THR A 1 418 ? -21.878 -3.797 19.253 1.00 28.41 418 THR A C 1
ATOM 3212 O O . THR A 1 418 ? -22.402 -4.909 19.364 1.00 28.41 418 THR A O 1
ATOM 3215 N N . PRO A 1 419 ? -21.081 -3.303 20.217 1.00 28.94 419 PRO A N 1
ATOM 3216 C CA . PRO A 1 419 ? -20.782 -4.042 21.441 1.00 28.94 419 PRO A CA 1
ATOM 3217 C C . PRO A 1 419 ? -22.040 -4.207 22.305 1.00 28.94 419 PRO A C 1
ATOM 3219 O O . PRO A 1 419 ? -22.700 -3.230 22.649 1.00 28.94 419 PRO A O 1
ATOM 3222 N N . THR A 1 420 ? -22.377 -5.442 22.672 1.00 28.22 420 THR A N 1
ATOM 3223 C CA . THR A 1 420 ? -23.329 -5.735 23.756 1.00 28.22 420 THR A CA 1
ATOM 3224 C C . THR A 1 420 ? -22.606 -5.691 25.102 1.00 28.22 420 THR A C 1
ATOM 3226 O O . THR A 1 420 ? -21.453 -6.107 25.171 1.00 28.22 420 THR A O 1
ATOM 3229 N N . ASP A 1 421 ? -23.295 -5.286 26.176 1.00 28.55 421 ASP A N 1
ATOM 3230 C CA . ASP A 1 421 ? -22.781 -5.071 27.551 1.00 28.55 421 ASP A CA 1
ATOM 3231 C C . ASP A 1 421 ? -21.892 -6.182 28.164 1.00 28.55 421 ASP A C 1
ATOM 3233 O O . ASP A 1 421 ? -21.232 -5.966 29.178 1.00 28.55 421 ASP A O 1
ATOM 3237 N N . SER A 1 422 ? -21.797 -7.364 27.553 1.00 28.19 422 SER A N 1
ATOM 3238 C CA . SER A 1 422 ? -20.896 -8.447 27.961 1.00 28.19 422 SER A CA 1
ATOM 3239 C C . SER A 1 422 ? -19.514 -8.467 27.278 1.00 28.19 422 SER A C 1
ATOM 3241 O O . SER A 1 422 ? -18.706 -9.321 27.631 1.00 28.19 422 SER A O 1
ATOM 3243 N N . SER A 1 423 ? -19.199 -7.570 26.330 1.00 28.91 423 SER A N 1
ATOM 3244 C CA . SER A 1 423 ? -17.899 -7.547 25.614 1.00 28.91 423 SER A CA 1
ATOM 3245 C C . SER A 1 423 ? -16.858 -6.563 26.180 1.00 28.91 423 SER A C 1
ATOM 3247 O O . SER A 1 423 ? -15.736 -6.481 25.679 1.00 28.91 423 SER A O 1
ATOM 3249 N N . TYR A 1 424 ? -17.191 -5.813 27.234 1.00 31.81 424 TYR A N 1
ATOM 3250 C CA . TYR A 1 424 ? -16.434 -4.626 27.663 1.00 31.81 424 TYR A CA 1
ATOM 3251 C C . TYR A 1 424 ? -15.144 -4.865 28.465 1.00 31.81 424 TYR A C 1
ATOM 3253 O O . TYR A 1 424 ? -14.512 -3.892 28.883 1.00 31.81 424 TYR A O 1
ATOM 3261 N N . THR A 1 425 ? -14.703 -6.111 28.654 1.00 29.47 425 THR A N 1
ATOM 3262 C CA . THR A 1 425 ? -13.444 -6.417 29.362 1.00 29.47 425 THR A CA 1
ATOM 3263 C C . THR A 1 425 ? -12.313 -6.934 28.471 1.00 29.47 425 THR A C 1
ATOM 3265 O O . THR A 1 425 ? -11.178 -6.951 28.936 1.00 29.47 425 THR A O 1
ATOM 3268 N N . GLN A 1 426 ? -12.557 -7.280 27.198 1.00 30.45 426 GLN A N 1
ATOM 3269 C CA . GLN A 1 426 ? -11.499 -7.765 26.287 1.00 30.45 426 GLN A CA 1
ATOM 3270 C C . GLN A 1 426 ? -11.148 -6.803 25.137 1.00 30.45 426 GLN A C 1
ATOM 3272 O O . GLN A 1 426 ? -9.990 -6.764 24.732 1.00 30.45 426 GLN A O 1
ATOM 3277 N N . SER A 1 427 ? -12.077 -5.973 24.644 1.00 34.44 427 SER A N 1
ATOM 3278 C CA . SER A 1 427 ? -11.888 -5.214 23.388 1.00 34.44 427 SER A CA 1
ATOM 3279 C C . SER A 1 427 ? -11.237 -3.824 23.516 1.00 34.44 427 SER A C 1
ATOM 3281 O O . SER A 1 427 ? -11.244 -3.064 22.553 1.00 34.44 427 SER A O 1
ATOM 3283 N N . ARG A 1 428 ? -10.729 -3.428 24.693 1.00 44.66 428 ARG A N 1
ATOM 3284 C CA . ARG A 1 428 ? -10.224 -2.052 24.925 1.00 44.66 428 ARG A CA 1
ATOM 3285 C C . ARG A 1 428 ? -8.773 -1.811 24.481 1.00 44.66 428 ARG A C 1
ATOM 3287 O O . ARG A 1 428 ? -8.349 -0.662 24.448 1.00 44.66 428 ARG A O 1
ATOM 3294 N N . TRP A 1 429 ? -8.029 -2.866 24.154 1.00 52.25 429 TRP A N 1
ATOM 3295 C CA . TRP A 1 429 ? -6.589 -2.791 23.862 1.00 52.25 429 TRP A CA 1
ATOM 3296 C C . TRP A 1 429 ? -6.239 -3.017 22.394 1.00 52.25 429 TRP A C 1
ATOM 3298 O O . TRP A 1 429 ? -5.188 -2.564 21.951 1.00 52.25 429 TRP A O 1
ATOM 3308 N N . LEU A 1 430 ? -7.103 -3.719 21.658 1.00 62.38 430 LEU A N 1
ATOM 3309 C CA . LEU A 1 430 ? -6.769 -4.289 20.363 1.00 62.38 430 LEU A CA 1
ATOM 3310 C C . LEU A 1 430 ? -7.984 -4.247 19.435 1.00 62.38 430 LEU A C 1
ATOM 3312 O O . LEU A 1 430 ? -9.064 -4.714 19.801 1.00 62.38 430 LEU A O 1
ATOM 3316 N N . SER A 1 431 ? -7.800 -3.725 18.229 1.00 66.38 431 SER A N 1
ATOM 3317 C CA . SER A 1 431 ? -8.731 -3.911 17.111 1.00 66.38 431 SER A CA 1
ATOM 3318 C C . SER A 1 431 ? -7.941 -4.329 15.881 1.00 66.38 431 SER A C 1
ATOM 3320 O O . SER A 1 431 ? -6.731 -4.122 15.830 1.00 66.38 431 SER A O 1
ATOM 3322 N N . GLY A 1 432 ? -8.586 -4.956 14.903 1.00 68.12 432 GLY A N 1
ATOM 3323 C CA . GLY A 1 432 ? -7.878 -5.373 13.703 1.00 68.12 432 GLY A CA 1
ATOM 3324 C C . GLY A 1 432 ? -8.737 -5.364 12.453 1.00 68.12 432 GLY A C 1
ATOM 3325 O O . GLY A 1 432 ? -9.962 -5.449 12.515 1.00 68.12 432 GLY A O 1
ATOM 3326 N N . GLU A 1 433 ? -8.050 -5.257 11.327 1.00 80.75 433 GLU A N 1
ATOM 3327 C CA . GLU A 1 433 ? -8.565 -5.306 9.968 1.00 80.75 433 GLU A CA 1
ATOM 3328 C C . GLU A 1 433 ? -7.873 -6.461 9.238 1.00 80.75 433 GLU A C 1
ATOM 3330 O O . GLU A 1 433 ? -6.669 -6.680 9.400 1.00 80.75 433 GLU A O 1
ATOM 3335 N N . ILE A 1 434 ? -8.645 -7.193 8.437 1.00 83.81 434 ILE A N 1
ATOM 3336 C CA . ILE A 1 434 ? -8.132 -8.170 7.480 1.00 83.81 434 ILE A CA 1
ATOM 3337 C C . ILE A 1 434 ? -8.603 -7.777 6.080 1.00 83.81 434 ILE A C 1
ATOM 3339 O O . ILE A 1 434 ? -9.791 -7.529 5.870 1.00 83.81 434 ILE A O 1
ATOM 3343 N N . VAL A 1 435 ? -7.671 -7.707 5.133 1.00 88.94 435 VAL A N 1
ATOM 3344 C CA . VAL A 1 435 ? -7.923 -7.320 3.741 1.00 88.94 435 VAL A CA 1
ATOM 3345 C C . VAL A 1 435 ? -7.445 -8.444 2.835 1.00 88.94 435 VAL A C 1
ATOM 3347 O O . VAL A 1 435 ? -6.248 -8.692 2.722 1.00 88.94 435 VAL A O 1
ATOM 3350 N N . CYS A 1 436 ? -8.384 -9.154 2.215 1.00 94.19 436 CYS A N 1
ATOM 3351 C CA . CYS A 1 436 ? -8.077 -10.303 1.370 1.00 94.19 436 CYS A CA 1
ATOM 3352 C C . CYS A 1 436 ? -7.944 -9.925 -0.107 1.00 94.19 436 CYS A C 1
ATOM 3354 O O . CYS A 1 436 ? -8.676 -9.063 -0.596 1.00 94.19 436 CYS A O 1
ATOM 3356 N N . THR A 1 437 ? -7.074 -10.660 -0.795 1.00 98.00 437 THR A N 1
ATOM 3357 C CA . THR A 1 437 ? -6.977 -10.798 -2.254 1.00 98.00 437 THR A CA 1
ATOM 3358 C C . THR A 1 437 ? -7.343 -12.245 -2.636 1.00 98.00 437 THR A C 1
ATOM 3360 O O . THR A 1 437 ? -8.072 -12.913 -1.898 1.00 98.00 437 THR A O 1
ATOM 3363 N N . PHE A 1 438 ? -6.886 -12.758 -3.785 1.00 98.12 438 PHE A N 1
ATOM 3364 C CA . PHE A 1 438 ? -7.125 -14.154 -4.185 1.00 98.12 438 PHE A CA 1
ATOM 3365 C C . PHE A 1 438 ? -6.352 -15.160 -3.326 1.00 98.12 438 PHE A C 1
ATOM 3367 O O . PHE A 1 438 ? -6.922 -16.165 -2.919 1.00 98.12 438 PHE A O 1
ATOM 3374 N N . GLU A 1 439 ? -5.075 -14.891 -3.053 1.00 96.50 439 GLU A N 1
ATOM 3375 C CA . GLU A 1 439 ? -4.157 -15.878 -2.457 1.00 96.50 439 GLU A CA 1
ATOM 3376 C C . GLU A 1 439 ? -3.461 -15.352 -1.199 1.00 96.50 439 GLU A C 1
ATOM 3378 O O . GLU A 1 439 ? -2.578 -15.996 -0.635 1.00 96.50 439 GLU A O 1
ATOM 3383 N N . SER A 1 440 ? -3.868 -14.173 -0.728 1.00 96.94 440 SER A N 1
ATOM 3384 C CA . SER A 1 440 ? -3.293 -13.538 0.449 1.00 96.94 440 SER A CA 1
ATOM 3385 C C . SER A 1 440 ? -4.335 -12.788 1.274 1.00 96.94 440 SER A C 1
ATOM 3387 O O . SER A 1 440 ? -5.434 -12.454 0.821 1.00 96.94 440 SER A O 1
ATOM 3389 N N . ALA A 1 441 ? -3.974 -12.511 2.522 1.00 96.25 441 ALA A N 1
ATOM 3390 C CA . ALA A 1 441 ? -4.722 -11.651 3.420 1.00 96.25 441 ALA A CA 1
ATOM 3391 C C . ALA A 1 441 ? -3.766 -10.737 4.190 1.00 96.25 441 ALA A C 1
ATOM 3393 O O . ALA A 1 441 ? -2.968 -11.205 5.001 1.00 96.25 441 ALA A O 1
ATOM 3394 N N . GLY A 1 442 ? -3.860 -9.432 3.943 1.00 95.06 442 GLY A N 1
ATOM 3395 C CA . GLY A 1 442 ? -3.195 -8.404 4.732 1.00 95.06 442 GLY A CA 1
ATOM 3396 C C . GLY A 1 442 ? -3.884 -8.209 6.077 1.00 95.06 442 GLY A C 1
ATOM 3397 O O . GLY A 1 442 ? -5.104 -8.318 6.188 1.00 95.06 442 GLY A O 1
ATOM 3398 N N . ILE A 1 443 ? -3.097 -7.932 7.108 1.00 90.62 443 ILE A N 1
ATOM 3399 C CA . ILE A 1 443 ? -3.533 -7.735 8.487 1.00 90.62 443 ILE A CA 1
ATOM 3400 C C . ILE A 1 443 ? -3.068 -6.351 8.929 1.00 90.62 443 ILE A C 1
ATOM 3402 O O . ILE A 1 443 ? -1.921 -5.967 8.688 1.00 90.62 443 ILE A O 1
ATOM 3406 N N . ALA A 1 444 ? -3.944 -5.623 9.613 1.00 85.25 444 ALA A N 1
ATOM 3407 C CA . ALA A 1 444 ? -3.582 -4.471 10.425 1.00 85.25 444 ALA A CA 1
ATOM 3408 C C . ALA A 1 444 ? -4.168 -4.657 11.826 1.00 85.25 444 ALA A C 1
ATOM 3410 O O . ALA A 1 444 ? -5.351 -4.941 11.978 1.00 85.25 444 ALA A O 1
ATOM 3411 N N . LEU A 1 445 ? -3.342 -4.520 12.853 1.00 80.44 445 LEU A N 1
ATOM 3412 C CA . LEU A 1 445 ? -3.689 -4.736 14.248 1.00 80.44 445 LEU A CA 1
ATOM 3413 C C . LEU A 1 445 ? -3.404 -3.456 15.029 1.00 80.44 445 LEU A C 1
ATOM 3415 O O . LEU A 1 445 ? -2.262 -3.175 15.385 1.00 80.44 445 LEU A O 1
ATOM 3419 N N . MET A 1 446 ? -4.435 -2.663 15.282 1.00 73.88 446 MET A N 1
ATOM 3420 C CA . MET A 1 446 ? -4.320 -1.426 16.046 1.00 73.88 446 MET A CA 1
ATOM 3421 C C . MET A 1 446 ? -4.205 -1.750 17.531 1.00 73.88 446 MET A C 1
ATOM 3423 O O . MET A 1 446 ? -5.021 -2.512 18.058 1.00 73.88 446 MET A O 1
ATOM 3427 N N . TYR A 1 447 ? -3.235 -1.138 18.208 1.00 63.00 447 TYR A N 1
ATOM 3428 C CA . TYR A 1 447 ? -3.016 -1.317 19.641 1.00 63.00 447 TYR A CA 1
ATOM 3429 C C . TYR A 1 447 ? -3.072 0.023 20.384 1.00 63.00 447 TYR A C 1
ATOM 3431 O O . TYR A 1 447 ? -2.783 1.084 19.831 1.00 63.00 447 TYR A O 1
ATOM 3439 N N . HIS A 1 448 ? -3.440 -0.021 21.664 1.00 62.19 448 HIS A N 1
ATOM 3440 C CA . HIS A 1 448 ? -3.470 1.152 22.540 1.00 62.19 448 HIS A CA 1
ATOM 3441 C C . HIS A 1 448 ? -2.702 0.895 23.835 1.00 62.19 448 HIS A C 1
ATOM 3443 O O . HIS A 1 448 ? -2.588 -0.239 24.272 1.00 62.19 448 HIS A O 1
ATOM 3449 N N . GLY A 1 449 ? -2.221 1.961 24.480 1.00 55.53 449 GLY A N 1
ATOM 3450 C CA . GLY A 1 449 ? -1.707 1.908 25.854 1.00 55.53 449 GLY A CA 1
ATOM 3451 C C . GLY A 1 449 ? -0.305 1.316 26.045 1.00 55.53 449 GLY A C 1
ATOM 3452 O O . GLY A 1 449 ? 0.118 1.204 27.190 1.00 55.53 449 GLY A O 1
ATOM 3453 N N . ASP A 1 450 ? 0.420 1.031 24.963 1.00 59.25 450 ASP A N 1
ATOM 3454 C CA . ASP A 1 450 ? 1.867 0.795 24.976 1.00 59.25 450 ASP A CA 1
ATOM 3455 C C . ASP A 1 450 ? 2.593 2.125 24.695 1.00 59.25 450 ASP A C 1
ATOM 3457 O O . ASP A 1 450 ? 2.683 2.587 23.556 1.00 59.25 450 ASP A O 1
ATOM 3461 N N . SER A 1 451 ? 3.035 2.797 25.761 1.00 53.75 451 SER A N 1
ATOM 3462 C CA . SER A 1 451 ? 3.680 4.114 25.675 1.00 53.75 451 SER A CA 1
ATOM 3463 C C . SER A 1 451 ? 5.177 4.065 25.366 1.00 53.75 451 SER A C 1
ATOM 3465 O O . SER A 1 451 ? 5.751 5.113 25.082 1.00 53.75 451 SER A O 1
ATOM 3467 N N . ASN A 1 452 ? 5.822 2.901 25.479 1.00 59.62 452 ASN A N 1
ATOM 3468 C CA . ASN A 1 452 ? 7.254 2.750 25.197 1.00 59.62 452 ASN A CA 1
ATOM 3469 C C . ASN A 1 452 ? 7.529 1.973 23.898 1.00 59.62 452 ASN A C 1
ATOM 3471 O O . ASN A 1 452 ? 8.695 1.793 23.550 1.00 59.62 452 ASN A O 1
ATOM 3475 N N . ASP A 1 453 ? 6.472 1.571 23.181 1.00 64.62 453 ASP A N 1
ATOM 3476 C CA . ASP A 1 453 ? 6.515 0.906 21.879 1.00 64.62 453 ASP A CA 1
ATOM 3477 C C . ASP A 1 453 ? 7.350 -0.392 21.903 1.00 64.62 453 ASP A C 1
ATOM 3479 O O . ASP A 1 453 ? 8.028 -0.738 20.926 1.00 64.62 453 ASP A O 1
ATOM 3483 N N . ASN A 1 454 ? 7.300 -1.130 23.019 1.00 71.12 454 ASN A N 1
ATOM 3484 C CA . ASN A 1 454 ? 8.031 -2.388 23.202 1.00 71.12 454 ASN A CA 1
ATOM 3485 C C . ASN A 1 454 ? 7.198 -3.648 22.896 1.00 71.12 454 ASN A C 1
ATOM 3487 O O . ASN A 1 454 ? 7.732 -4.760 22.955 1.00 71.12 454 ASN A O 1
ATOM 3491 N N . SER A 1 455 ? 5.911 -3.491 22.572 1.00 78.06 455 SER A N 1
ATOM 3492 C CA . SER A 1 455 ? 5.017 -4.615 22.297 1.00 78.06 455 SER A CA 1
ATOM 3493 C C . SER A 1 455 ? 5.385 -5.366 21.013 1.00 78.06 455 SER A C 1
ATOM 3495 O O . SER A 1 455 ? 5.974 -4.809 20.080 1.00 78.06 455 SER A O 1
ATOM 3497 N N . THR A 1 456 ? 4.985 -6.635 20.941 1.00 85.25 456 THR A N 1
ATOM 3498 C CA . THR A 1 456 ? 5.091 -7.502 19.754 1.00 85.25 456 THR A CA 1
ATOM 3499 C C . THR A 1 456 ? 3.750 -8.174 19.472 1.00 85.25 456 THR A C 1
ATOM 3501 O O . THR A 1 456 ? 2.905 -8.244 20.365 1.00 85.25 456 THR A O 1
ATOM 3504 N N . ALA A 1 457 ? 3.532 -8.688 18.259 1.00 88.31 457 ALA A N 1
ATOM 3505 C CA . ALA A 1 457 ? 2.311 -9.430 17.955 1.00 88.31 457 ALA A CA 1
ATOM 3506 C C . ALA A 1 457 ? 2.576 -10.700 17.135 1.00 88.31 457 ALA A C 1
ATOM 3508 O O . ALA A 1 457 ? 3.262 -10.672 16.114 1.00 88.31 457 ALA A O 1
ATOM 3509 N N . THR A 1 458 ? 2.001 -11.813 17.585 1.00 89.44 458 THR A N 1
ATOM 3510 C CA . THR A 1 458 ? 2.088 -13.129 16.936 1.00 89.44 458 THR A CA 1
ATOM 3511 C C . THR A 1 458 ? 0.783 -13.457 16.223 1.00 89.44 458 THR A C 1
ATOM 3513 O O . THR A 1 458 ? -0.287 -13.036 16.673 1.00 89.44 458 THR A O 1
ATOM 3516 N N . VAL A 1 459 ? 0.853 -14.255 15.159 1.00 91.12 459 VAL A N 1
ATOM 3517 C CA . VAL A 1 459 ? -0.317 -14.663 14.372 1.00 91.12 459 VAL A CA 1
ATOM 3518 C C . VAL A 1 459 ? -0.371 -16.171 14.209 1.00 91.12 459 VAL A C 1
ATOM 3520 O O . VAL A 1 459 ? 0.644 -16.818 13.983 1.00 91.12 459 VAL A O 1
ATOM 3523 N N . ARG A 1 460 ? -1.584 -16.717 14.249 1.00 93.44 460 ARG A N 1
ATOM 3524 C CA . ARG A 1 460 ? -1.912 -18.025 13.672 1.00 93.44 460 ARG A CA 1
ATOM 3525 C C . ARG A 1 460 ? -3.184 -17.913 12.846 1.00 93.44 460 ARG A C 1
ATOM 3527 O O . ARG A 1 460 ? -4.021 -17.055 13.117 1.00 93.44 460 ARG A O 1
ATOM 3534 N N . TYR A 1 461 ? -3.357 -18.766 11.850 1.00 94.62 461 TYR A N 1
ATOM 3535 C CA . TYR A 1 461 ? -4.501 -18.715 10.944 1.00 94.62 461 TYR A CA 1
ATOM 3536 C C . TYR A 1 461 ? -5.048 -20.105 10.624 1.00 94.62 461 TYR A C 1
ATOM 3538 O O . TYR A 1 461 ? -4.395 -21.112 10.868 1.00 94.62 461 TYR A O 1
ATOM 3546 N N . ARG A 1 462 ? -6.269 -20.175 10.102 1.00 94.81 462 ARG A N 1
ATOM 3547 C CA . ARG A 1 462 ? -6.860 -21.403 9.556 1.00 94.81 462 ARG A CA 1
ATOM 3548 C C . ARG A 1 462 ? -7.759 -21.086 8.373 1.00 94.81 462 ARG A C 1
ATOM 3550 O O . ARG A 1 462 ? -8.338 -20.001 8.309 1.00 94.81 462 ARG A O 1
ATOM 3557 N N . ILE A 1 463 ? -7.903 -22.060 7.486 1.00 95.12 463 ILE A N 1
ATOM 3558 C CA . ILE A 1 463 ? -8.670 -21.956 6.242 1.00 95.12 463 ILE A CA 1
ATOM 3559 C C . ILE A 1 463 ? -9.882 -22.885 6.347 1.00 95.12 463 ILE A C 1
ATOM 3561 O O . ILE A 1 463 ? -9.740 -24.020 6.804 1.00 95.12 463 ILE A O 1
ATOM 3565 N N . ASP A 1 464 ? -11.074 -22.385 6.017 1.00 93.62 464 ASP A N 1
ATOM 3566 C CA . ASP A 1 464 ? -12.353 -23.116 5.993 1.00 93.62 464 ASP A CA 1
ATOM 3567 C C . ASP A 1 464 ? -12.643 -23.947 7.257 1.00 93.62 464 ASP A C 1
ATOM 3569 O O . ASP A 1 464 ? -13.176 -25.057 7.220 1.00 93.62 464 ASP A O 1
ATOM 3573 N N . GLY A 1 465 ? -12.272 -23.403 8.420 1.00 91.19 465 GLY A N 1
ATOM 3574 C CA . GLY A 1 465 ? -12.470 -24.057 9.717 1.00 91.19 465 GLY A CA 1
ATOM 3575 C C . GLY A 1 465 ? -11.519 -25.226 10.002 1.00 91.19 465 GLY A C 1
ATOM 3576 O O . GLY A 1 465 ? -11.752 -25.964 10.962 1.00 91.19 465 GLY A O 1
ATOM 3577 N N . GLY A 1 466 ? -10.456 -25.383 9.209 1.00 94.75 466 GLY A N 1
ATOM 3578 C CA . GLY A 1 466 ? -9.406 -26.382 9.386 1.00 94.75 466 GLY A CA 1
ATOM 3579 C C . GLY A 1 466 ? -8.534 -26.185 10.634 1.00 94.75 466 GLY A C 1
ATOM 3580 O O . GLY A 1 466 ? -8.888 -25.484 11.589 1.00 94.75 466 GLY A O 1
ATOM 3581 N N . ALA A 1 467 ? -7.374 -26.845 10.642 1.00 94.69 467 ALA A N 1
ATOM 3582 C CA . ALA A 1 467 ? -6.407 -26.725 11.730 1.00 94.69 467 ALA A CA 1
ATOM 3583 C C . ALA A 1 467 ? -5.751 -25.335 11.748 1.00 94.69 467 ALA A C 1
ATOM 3585 O O . ALA A 1 467 ? -5.580 -24.710 10.704 1.00 94.69 467 ALA A O 1
ATOM 3586 N N . TRP A 1 468 ? -5.385 -24.871 12.945 1.00 94.38 468 TRP A N 1
ATOM 3587 C CA . TRP A 1 468 ? -4.585 -23.658 13.100 1.00 94.38 468 TRP A CA 1
ATOM 3588 C C . TRP A 1 468 ? -3.147 -23.909 12.644 1.00 94.38 468 TRP A C 1
ATOM 3590 O O . TRP A 1 468 ? -2.553 -24.923 13.007 1.00 94.38 468 TRP A O 1
ATOM 3600 N N . ILE A 1 469 ? -2.621 -22.964 11.877 1.00 90.88 469 ILE A N 1
ATOM 3601 C CA . ILE A 1 469 ? -1.276 -22.914 11.318 1.00 90.88 469 ILE A CA 1
ATOM 3602 C C . ILE A 1 469 ? -0.609 -21.663 11.882 1.00 90.88 469 ILE A C 1
ATOM 3604 O O . ILE A 1 469 ? -1.222 -20.591 11.901 1.00 90.88 469 ILE A O 1
ATOM 3608 N N . ASP A 1 470 ? 0.627 -21.788 12.351 1.00 88.56 470 ASP A N 1
ATOM 3609 C CA . ASP A 1 470 ? 1.387 -20.629 12.809 1.00 88.56 470 ASP A CA 1
ATOM 3610 C C . ASP A 1 470 ? 1.715 -19.721 11.616 1.00 88.56 470 ASP A C 1
ATOM 3612 O O . ASP A 1 470 ? 2.130 -20.174 10.547 1.00 88.56 470 ASP A O 1
ATOM 3616 N N . GLY A 1 471 ? 1.457 -18.426 11.783 1.00 86.38 471 GLY A N 1
ATOM 3617 C CA . GLY A 1 471 ? 1.764 -17.398 10.799 1.00 86.38 471 GLY A CA 1
ATOM 3618 C C . GLY A 1 471 ? 3.041 -16.648 11.156 1.00 86.38 471 GLY A C 1
ATOM 3619 O O . GLY A 1 471 ? 3.590 -16.782 12.250 1.00 86.38 471 GLY A O 1
ATOM 3620 N N . MET A 1 472 ? 3.494 -15.802 10.233 1.00 85.12 472 MET A N 1
ATOM 3621 C CA . MET A 1 472 ? 4.567 -14.859 10.529 1.00 85.12 472 MET A CA 1
ATOM 3622 C C . MET A 1 472 ? 4.104 -13.840 11.570 1.00 85.12 472 MET A C 1
ATOM 3624 O O . MET A 1 472 ? 2.963 -13.373 11.541 1.00 85.12 472 MET A O 1
ATOM 3628 N N . ASN A 1 473 ? 5.007 -13.468 12.476 1.00 87.19 473 ASN A N 1
ATOM 3629 C CA . ASN A 1 473 ? 4.744 -12.389 13.421 1.00 87.19 473 ASN A CA 1
ATOM 3630 C C . ASN A 1 473 ? 4.456 -11.085 12.674 1.00 87.19 473 ASN A C 1
ATOM 3632 O O . ASN A 1 473 ? 5.044 -10.809 11.626 1.00 87.19 473 ASN A O 1
ATOM 3636 N N . LEU A 1 474 ? 3.565 -10.269 13.235 1.00 89.12 474 LEU A N 1
ATOM 3637 C CA . LEU A 1 474 ? 3.290 -8.960 12.666 1.00 89.12 474 LEU A CA 1
ATOM 3638 C C . LEU A 1 474 ? 4.424 -7.993 12.998 1.00 89.12 474 LEU A C 1
ATOM 3640 O O . LEU A 1 474 ? 5.029 -8.030 14.072 1.00 89.12 474 LEU A O 1
ATOM 3644 N N . ILE A 1 475 ? 4.652 -7.075 12.076 1.00 85.88 475 ILE A N 1
ATOM 3645 C CA . ILE A 1 475 ? 5.694 -6.065 12.133 1.00 85.88 475 ILE A CA 1
ATOM 3646 C C . ILE A 1 475 ? 5.099 -4.774 12.685 1.00 85.88 475 ILE A C 1
ATOM 3648 O O . ILE A 1 475 ? 4.031 -4.356 12.233 1.00 85.88 475 ILE A O 1
ATOM 3652 N N . PRO A 1 476 ? 5.755 -4.124 13.654 1.00 76.56 476 PRO A N 1
ATOM 3653 C CA . PRO A 1 476 ? 5.269 -2.864 14.186 1.00 76.56 476 PRO A CA 1
ATOM 3654 C C . PRO A 1 476 ? 5.371 -1.732 13.155 1.00 76.56 476 PRO A C 1
ATOM 3656 O O . PRO A 1 476 ? 6.455 -1.399 12.688 1.00 76.56 476 PRO A O 1
ATOM 3659 N N . ASP A 1 477 ? 4.245 -1.078 12.883 1.00 75.69 477 ASP A N 1
ATOM 3660 C CA . ASP A 1 477 ? 4.157 0.235 12.243 1.00 75.69 477 ASP A CA 1
ATOM 3661 C C . ASP A 1 477 ? 3.871 1.265 13.343 1.00 75.69 477 ASP A C 1
ATOM 3663 O O . ASP A 1 477 ? 2.721 1.538 13.716 1.00 75.69 477 ASP A O 1
ATOM 3667 N N . ARG A 1 478 ? 4.954 1.794 13.924 1.00 70.44 478 ARG A N 1
ATOM 3668 C CA . ARG A 1 478 ? 4.890 2.689 15.089 1.00 70.44 478 ARG A CA 1
ATOM 3669 C C . ARG A 1 478 ? 4.296 4.056 14.751 1.00 70.44 478 ARG A C 1
ATOM 3671 O O . ARG A 1 478 ? 3.584 4.607 15.590 1.00 70.44 478 ARG A O 1
ATOM 3678 N N . ALA A 1 479 ? 4.495 4.549 13.527 1.00 62.28 479 ALA A N 1
ATOM 3679 C CA . ALA A 1 479 ? 3.840 5.765 13.038 1.00 62.28 479 ALA A CA 1
ATOM 3680 C C . ALA A 1 479 ? 2.313 5.589 12.983 1.00 62.28 479 ALA A C 1
ATOM 3682 O O . ALA A 1 479 ? 1.554 6.459 13.407 1.00 62.28 479 ALA A O 1
ATOM 3683 N N . GLY A 1 480 ? 1.848 4.423 12.524 1.00 57.75 480 GLY A N 1
ATOM 3684 C CA . GLY A 1 480 ? 0.431 4.064 12.495 1.00 57.75 480 GLY A CA 1
ATOM 3685 C C . GLY A 1 480 ? -0.157 3.580 13.824 1.00 57.75 480 GLY A C 1
ATOM 3686 O O . GLY A 1 480 ? -1.354 3.315 13.859 1.00 57.75 480 GLY A O 1
ATOM 3687 N N . LYS A 1 481 ? 0.643 3.419 14.891 1.00 65.44 481 LYS A N 1
ATOM 3688 C CA . LYS A 1 481 ? 0.246 2.751 16.152 1.00 65.44 481 LYS A CA 1
ATOM 3689 C C . LYS A 1 481 ? -0.473 1.418 15.915 1.00 65.44 481 LYS A C 1
ATOM 3691 O O . LYS A 1 481 ? -1.513 1.110 16.504 1.00 65.44 481 LYS A O 1
ATOM 3696 N N . CYS A 1 482 ? 0.101 0.618 15.021 1.00 74.50 482 CYS A N 1
ATOM 3697 C CA . CYS A 1 482 ? -0.437 -0.681 14.653 1.00 74.50 482 CYS A CA 1
ATOM 3698 C C . CYS A 1 482 ? 0.666 -1.706 14.395 1.00 74.50 482 CYS A C 1
ATOM 3700 O O . CYS A 1 482 ? 1.839 -1.360 14.284 1.00 74.50 482 CYS A O 1
ATOM 3702 N N . PHE A 1 483 ? 0.289 -2.974 14.300 1.00 83.25 483 PHE A N 1
ATOM 3703 C CA . PHE A 1 483 ? 1.113 -4.014 13.701 1.00 83.25 483 PHE A CA 1
ATOM 3704 C C . PHE A 1 483 ? 0.531 -4.417 12.357 1.00 83.25 483 PHE A C 1
ATOM 3706 O O . PHE A 1 483 ? -0.685 -4.420 12.182 1.00 83.25 483 PHE A O 1
ATOM 3713 N N . ARG A 1 484 ? 1.388 -4.788 11.413 1.00 88.25 484 ARG A N 1
ATOM 3714 C CA . ARG A 1 484 ? 0.995 -5.169 10.060 1.00 88.25 484 ARG A CA 1
ATOM 3715 C C . ARG A 1 484 ? 1.669 -6.459 9.635 1.00 88.25 484 ARG A C 1
ATOM 3717 O O . ARG A 1 484 ? 2.749 -6.791 10.111 1.00 88.25 484 ARG A O 1
ATOM 3724 N N . GLY A 1 485 ? 1.033 -7.197 8.748 1.00 91.50 485 GLY A N 1
ATOM 3725 C CA . GLY A 1 485 ? 1.579 -8.443 8.232 1.00 91.50 485 GLY A CA 1
ATOM 3726 C C . GLY A 1 485 ? 0.642 -9.082 7.231 1.00 91.50 485 GLY A C 1
ATOM 3727 O O . GLY A 1 485 ? -0.418 -8.542 6.923 1.00 91.50 485 GLY A O 1
ATOM 3728 N N . SER A 1 486 ? 1.022 -10.231 6.689 1.00 94.75 486 SER A N 1
ATOM 3729 C CA . SER A 1 486 ? 0.175 -10.955 5.747 1.00 94.75 486 SER A CA 1
ATOM 3730 C C . SER A 1 486 ? 0.210 -12.457 5.974 1.00 94.75 486 SER A C 1
ATOM 3732 O O . SER A 1 486 ? 1.230 -13.015 6.369 1.00 94.75 486 SER A O 1
ATOM 3734 N N . VAL A 1 487 ? -0.914 -13.101 5.677 1.00 94.06 487 VAL A N 1
ATOM 3735 C CA . VAL A 1 487 ? -0.990 -14.538 5.405 1.00 94.06 487 VAL A CA 1
ATOM 3736 C C . VAL A 1 487 ? -0.961 -14.712 3.888 1.00 94.06 487 VAL A C 1
ATOM 3738 O O . VAL A 1 487 ? -1.646 -13.970 3.187 1.00 94.06 487 VAL A O 1
ATOM 3741 N N . MET A 1 488 ? -0.163 -15.652 3.390 1.00 91.50 488 MET A N 1
ATOM 3742 C CA . MET A 1 488 ? 0.091 -15.885 1.959 1.00 91.50 488 MET A CA 1
ATOM 3743 C C . MET A 1 488 ? -0.183 -17.351 1.607 1.00 91.50 488 MET A C 1
ATOM 3745 O O . MET A 1 488 ? -0.339 -18.169 2.516 1.00 91.50 488 MET A O 1
ATOM 3749 N N . TYR A 1 489 ? -0.213 -17.676 0.311 1.00 89.38 489 TYR A N 1
ATOM 3750 C CA . TYR A 1 489 ? -0.510 -19.018 -0.214 1.00 89.38 489 TYR A CA 1
ATOM 3751 C C . TYR A 1 489 ? -1.875 -19.561 0.242 1.00 89.38 489 TYR A C 1
ATOM 3753 O O . TYR A 1 489 ? -2.059 -20.749 0.512 1.00 89.38 489 TYR A O 1
ATOM 3761 N N . LEU A 1 490 ? -2.860 -18.669 0.357 1.00 93.75 490 LEU A N 1
ATOM 3762 C CA . LEU A 1 490 ? -4.249 -19.045 0.584 1.00 93.75 490 LEU A CA 1
ATOM 3763 C C . LEU A 1 490 ? -4.868 -19.562 -0.716 1.00 93.75 490 LEU A C 1
ATOM 3765 O O . LEU A 1 490 ? -4.521 -19.125 -1.808 1.00 93.75 490 LEU A O 1
ATOM 3769 N N . SER A 1 491 ? -5.850 -20.451 -0.600 1.00 93.75 491 SER A N 1
ATOM 3770 C CA . SER A 1 491 ? -6.678 -20.808 -1.751 1.00 93.75 491 SER A CA 1
ATOM 3771 C C . SER A 1 491 ? -7.680 -19.683 -2.066 1.00 93.75 491 SER A C 1
ATOM 3773 O O . SER A 1 491 ? -8.237 -19.086 -1.136 1.00 93.75 491 SER A O 1
ATOM 3775 N N . PRO A 1 492 ? -7.958 -19.399 -3.351 1.00 96.56 492 PRO A N 1
ATOM 3776 C CA . PRO A 1 492 ? -9.064 -18.532 -3.749 1.00 96.56 492 PRO A CA 1
ATOM 3777 C C . PRO A 1 492 ? -10.414 -19.034 -3.224 1.00 96.56 492 PRO A C 1
ATOM 3779 O O . PRO A 1 492 ? -10.599 -20.229 -2.998 1.00 96.56 492 PRO A O 1
ATOM 3782 N N . ASP A 1 493 ? -11.369 -18.118 -3.067 1.00 96.69 493 ASP A N 1
ATOM 3783 C CA . ASP A 1 493 ? -12.734 -18.401 -2.592 1.00 96.69 493 ASP A CA 1
ATOM 3784 C C . ASP A 1 493 ? -12.812 -19.189 -1.267 1.00 96.69 493 ASP A C 1
ATOM 3786 O O . ASP A 1 493 ? -13.703 -20.009 -1.054 1.00 96.69 493 ASP A O 1
ATOM 3790 N N . SER A 1 494 ? -11.879 -18.930 -0.355 1.00 96.31 494 SER A N 1
ATOM 3791 C CA . SER A 1 494 ? -11.767 -19.610 0.935 1.00 96.31 494 SER A CA 1
ATOM 3792 C C . SER A 1 494 ? -11.967 -18.638 2.096 1.00 96.31 494 SER A C 1
ATOM 3794 O O . SER A 1 494 ? -11.520 -17.485 2.069 1.00 96.31 494 SER A O 1
ATOM 3796 N N . GLN A 1 495 ? -12.622 -19.106 3.156 1.00 97.19 495 GLN A N 1
ATOM 3797 C CA . GLN A 1 495 ? -12.722 -18.350 4.394 1.00 97.19 495 GLN A CA 1
ATOM 3798 C C . GLN A 1 495 ? -11.419 -18.497 5.176 1.00 97.19 495 GLN A C 1
ATOM 3800 O O . GLN A 1 495 ? -11.002 -19.603 5.519 1.00 97.19 495 GLN A O 1
ATOM 3805 N N . VAL A 1 496 ? -10.812 -17.373 5.544 1.00 94.06 496 VAL A N 1
ATOM 3806 C CA . VAL A 1 496 ? -9.627 -17.338 6.401 1.00 94.06 496 VAL A CA 1
ATOM 3807 C C . VAL A 1 496 ? -9.985 -16.746 7.758 1.00 94.06 496 VAL A C 1
ATOM 3809 O O . VAL A 1 496 ? -10.638 -15.707 7.856 1.00 94.06 496 VAL A O 1
ATOM 3812 N N . GLN A 1 497 ? -9.557 -17.412 8.827 1.00 95.88 497 GLN A N 1
ATOM 3813 C CA . GLN A 1 497 ? -9.627 -16.882 10.184 1.00 95.88 497 GLN A CA 1
ATOM 3814 C C . GLN A 1 497 ? -8.218 -16.697 10.718 1.00 95.88 497 GLN A C 1
ATOM 3816 O O . GLN A 1 497 ? -7.418 -17.625 10.660 1.00 95.88 497 GLN A O 1
ATOM 3821 N N . VAL A 1 498 ? -7.932 -15.516 11.251 1.00 93.62 498 VAL A N 1
ATOM 3822 C CA . VAL A 1 498 ? -6.611 -15.126 11.746 1.00 93.62 498 VAL A CA 1
ATOM 3823 C C . VAL A 1 498 ? -6.749 -14.727 13.204 1.00 93.62 498 VAL A C 1
ATOM 3825 O O . VAL A 1 498 ? -7.516 -13.826 13.521 1.00 93.62 498 VAL A O 1
ATOM 3828 N N . GLU A 1 499 ? -6.023 -15.387 14.095 1.00 94.25 499 GLU A N 1
ATOM 3829 C CA . GLU A 1 499 ? -5.890 -14.968 15.485 1.00 94.25 499 GLU A CA 1
ATOM 3830 C C . GLU A 1 499 ? -4.593 -14.176 15.648 1.00 94.25 499 GLU A C 1
ATOM 3832 O O . GLU A 1 499 ? -3.502 -14.701 15.426 1.00 94.25 499 GLU A O 1
ATOM 3837 N N . CYS A 1 500 ? -4.722 -12.920 16.062 1.00 90.81 500 CYS A N 1
ATOM 3838 C CA . CYS A 1 500 ? -3.605 -12.039 16.371 1.00 90.81 500 CYS A CA 1
ATOM 3839 C C . CYS A 1 500 ? -3.507 -11.890 17.887 1.00 90.81 500 CYS A C 1
ATOM 3841 O O . CYS A 1 500 ? -4.495 -11.517 18.520 1.00 90.81 500 CYS A O 1
ATOM 3843 N N . THR A 1 501 ? -2.332 -12.137 18.464 1.00 89.56 501 THR A N 1
ATOM 3844 C CA . THR A 1 501 ? -2.079 -11.986 19.905 1.00 89.56 501 THR A CA 1
ATOM 3845 C C . THR A 1 501 ? -1.001 -10.937 20.136 1.00 89.56 501 THR A C 1
ATOM 3847 O O . THR A 1 501 ? 0.109 -11.085 19.634 1.00 89.56 501 THR A O 1
ATOM 3850 N N . LEU A 1 502 ? -1.327 -9.893 20.897 1.00 85.38 502 LEU A N 1
ATOM 3851 C CA . LEU A 1 502 ? -0.396 -8.859 21.344 1.00 85.38 502 LEU A CA 1
ATOM 3852 C C . LEU A 1 502 ? 0.303 -9.297 22.640 1.00 85.38 502 LEU A C 1
ATOM 3854 O O . LEU A 1 502 ? -0.351 -9.762 23.578 1.00 85.38 502 LEU A O 1
ATOM 3858 N N . HIS A 1 503 ? 1.613 -9.075 22.704 1.00 84.94 503 HIS A N 1
ATOM 3859 C CA . HIS A 1 503 ? 2.461 -9.320 23.868 1.00 84.94 503 HIS A CA 1
ATOM 3860 C C . HIS A 1 503 ? 3.145 -8.015 24.280 1.00 84.94 503 HIS A C 1
ATOM 3862 O O . HIS A 1 503 ? 3.927 -7.456 23.511 1.00 84.94 503 HIS A O 1
ATOM 3868 N N . ASP A 1 504 ? 2.854 -7.544 25.492 1.00 77.94 504 ASP A N 1
ATOM 3869 C CA . ASP A 1 504 ? 3.452 -6.356 26.111 1.00 77.94 504 ASP A CA 1
ATOM 3870 C C . ASP A 1 504 ? 4.177 -6.780 27.402 1.00 77.94 504 ASP A C 1
ATOM 3872 O O . ASP A 1 504 ? 3.577 -7.349 28.323 1.00 77.94 504 ASP A O 1
ATOM 3876 N N . ASN A 1 505 ? 5.485 -6.517 27.462 1.00 73.88 505 ASN A N 1
ATOM 3877 C CA . ASN A 1 505 ? 6.345 -6.919 28.576 1.00 73.88 505 ASN A CA 1
ATOM 3878 C C . ASN A 1 505 ? 6.039 -6.166 29.877 1.00 73.88 505 ASN A C 1
ATOM 3880 O O . ASN A 1 505 ? 6.382 -6.659 30.958 1.00 73.88 505 ASN A O 1
ATOM 3884 N N . ASP A 1 506 ? 5.390 -5.006 29.792 1.00 66.44 506 ASP A N 1
ATOM 3885 C CA . ASP A 1 506 ? 4.993 -4.199 30.944 1.00 66.44 506 ASP A CA 1
ATOM 3886 C C . ASP A 1 506 ? 3.665 -4.678 31.550 1.00 66.44 506 ASP A C 1
ATOM 3888 O O . ASP A 1 506 ? 3.347 -4.371 32.703 1.00 66.44 506 ASP A O 1
ATOM 3892 N N . GLN A 1 507 ? 2.913 -5.503 30.812 1.00 59.72 507 GLN A N 1
ATOM 3893 C CA . GLN A 1 507 ? 1.603 -6.025 31.200 1.00 59.72 507 GLN A CA 1
ATOM 3894 C C . GLN A 1 507 ? 1.540 -7.557 31.217 1.00 59.72 507 GLN A C 1
ATOM 3896 O O . GLN A 1 507 ? 0.530 -8.149 30.844 1.00 59.72 507 GLN A O 1
ATOM 3901 N N . GLN A 1 508 ? 2.580 -8.203 31.762 1.00 50.28 508 GLN A N 1
ATOM 3902 C CA . GLN A 1 508 ? 2.823 -9.667 31.789 1.00 50.28 508 GLN A CA 1
ATOM 3903 C C . GLN A 1 508 ? 1.668 -10.581 32.263 1.00 50.28 508 GLN A C 1
ATOM 3905 O O . GLN A 1 508 ? 1.805 -11.801 32.250 1.00 50.28 508 GLN A O 1
ATOM 3910 N N . THR A 1 509 ? 0.542 -10.034 32.724 1.00 50.06 509 THR A N 1
ATOM 3911 C CA . THR A 1 509 ? -0.628 -10.794 33.194 1.00 50.06 509 THR A CA 1
ATOM 3912 C C . THR A 1 509 ? -1.836 -10.742 32.253 1.00 50.06 509 THR A C 1
ATOM 3914 O O . THR A 1 509 ? -2.840 -11.389 32.551 1.00 50.06 509 THR A O 1
ATOM 3917 N N . GLN A 1 510 ? -1.767 -10.024 31.124 1.00 56.78 510 GLN A N 1
ATOM 3918 C CA . GLN A 1 510 ? -2.868 -9.910 30.162 1.00 56.78 510 GLN A CA 1
ATOM 3919 C C . GLN A 1 510 ? -2.383 -10.187 28.733 1.00 56.78 510 GLN A C 1
ATOM 3921 O O . GLN A 1 510 ? -1.665 -9.390 28.144 1.00 56.78 510 GLN A O 1
ATOM 3926 N N . SER A 1 511 ? -2.795 -11.322 28.162 1.00 62.22 511 SER A N 1
ATOM 3927 C CA . SER A 1 511 ? -2.691 -11.552 26.717 1.00 62.22 511 SER A CA 1
ATOM 3928 C C . SER A 1 511 ? -3.934 -10.985 26.042 1.00 62.22 511 SER A C 1
ATOM 3930 O O . SER A 1 511 ? -5.059 -11.361 26.386 1.00 62.22 511 SER A O 1
ATOM 3932 N N . HIS A 1 512 ? -3.733 -10.086 25.082 1.00 74.00 512 HIS A N 1
ATOM 3933 C CA . HIS A 1 512 ? -4.811 -9.501 24.293 1.00 74.00 512 HIS A CA 1
ATOM 3934 C C . HIS A 1 512 ? -4.822 -10.160 22.918 1.00 74.00 512 HIS A C 1
ATOM 3936 O O . HIS A 1 512 ? -3.849 -10.043 22.178 1.00 74.00 512 HIS A O 1
ATOM 3942 N N . ALA A 1 513 ? -5.908 -10.853 22.578 1.00 84.19 513 ALA A N 1
ATOM 3943 C CA . ALA A 1 513 ? -6.057 -11.503 21.282 1.00 84.19 513 ALA A CA 1
ATOM 3944 C C . ALA A 1 513 ? -7.347 -11.075 20.582 1.00 84.19 513 ALA A C 1
ATOM 3946 O O . ALA A 1 513 ? -8.366 -10.824 21.229 1.00 84.19 513 ALA A O 1
ATOM 3947 N N . VAL A 1 514 ? -7.302 -11.021 19.253 1.00 83.38 514 VAL A N 1
ATOM 3948 C CA . VAL A 1 514 ? -8.460 -10.788 18.386 1.00 83.38 514 VAL A CA 1
ATOM 3949 C C . VAL A 1 514 ? -8.476 -11.832 17.277 1.00 83.38 514 VAL A C 1
ATOM 3951 O O . VAL A 1 514 ? -7.425 -12.212 16.767 1.00 83.38 514 VAL A O 1
ATOM 3954 N N . ILE A 1 515 ? -9.670 -12.295 16.908 1.00 88.69 515 ILE A N 1
ATOM 3955 C CA . ILE A 1 515 ? -9.865 -13.157 15.741 1.00 88.69 515 ILE A CA 1
ATOM 3956 C C . ILE A 1 515 ? -10.494 -12.323 14.632 1.00 88.69 515 ILE A C 1
ATOM 3958 O O . ILE A 1 515 ? -11.590 -11.787 14.789 1.00 88.69 515 ILE A O 1
ATOM 3962 N N . LEU A 1 516 ? -9.798 -12.243 13.507 1.00 87.31 516 LEU A N 1
ATOM 3963 C CA . LEU A 1 516 ? -10.246 -11.619 12.272 1.00 87.31 516 LEU A CA 1
ATOM 3964 C C . LEU A 1 516 ? -10.763 -12.708 11.334 1.00 87.31 516 LEU A C 1
ATOM 3966 O O . LEU A 1 516 ? -10.249 -13.825 11.325 1.00 87.31 516 LEU A O 1
ATOM 3970 N N . THR A 1 517 ? -11.803 -12.411 10.561 1.00 89.44 517 THR A N 1
ATOM 3971 C CA . THR A 1 517 ? -12.342 -13.333 9.552 1.00 89.44 517 THR A CA 1
ATOM 3972 C C . THR A 1 517 ? -12.435 -12.602 8.223 1.00 89.44 517 THR A C 1
ATOM 3974 O O . THR A 1 517 ? -13.035 -11.532 8.157 1.00 89.44 517 THR A O 1
ATOM 3977 N N . GLY A 1 518 ? -11.835 -13.182 7.188 1.00 89.06 518 GLY A N 1
ATOM 3978 C CA . GLY A 1 518 ? -11.833 -12.673 5.822 1.00 89.06 518 GLY A CA 1
ATOM 3979 C C . GLY A 1 518 ? -12.258 -13.749 4.825 1.00 89.06 518 GLY A C 1
ATOM 3980 O O . GLY A 1 518 ? -12.342 -14.931 5.165 1.00 89.06 518 GLY A O 1
ATOM 3981 N N . GLN A 1 519 ? -12.534 -13.325 3.596 1.00 93.69 519 GLN A N 1
ATOM 3982 C CA . GLN A 1 519 ? -12.880 -14.194 2.475 1.00 93.69 519 GLN A CA 1
ATOM 3983 C C . GLN A 1 519 ? -11.943 -13.857 1.317 1.00 93.69 519 GLN A C 1
ATOM 3985 O O . GLN A 1 519 ? -11.956 -12.717 0.842 1.00 93.69 519 GLN A O 1
ATOM 3990 N N . THR A 1 520 ? -11.138 -14.822 0.871 1.00 97.12 520 THR A N 1
ATOM 3991 C CA . THR A 1 520 ? -10.323 -14.634 -0.333 1.00 97.12 520 THR A CA 1
ATOM 3992 C C . THR A 1 520 ? -11.211 -14.541 -1.565 1.00 97.12 520 THR A C 1
ATOM 3994 O O . THR A 1 520 ? -12.328 -15.065 -1.615 1.00 97.12 520 THR A O 1
ATOM 3997 N N . TRP A 1 521 ? -10.743 -13.804 -2.565 1.00 96.44 521 TRP A N 1
ATOM 3998 C CA . TRP A 1 521 ? -11.539 -13.530 -3.752 1.00 96.44 521 TRP A CA 1
ATOM 3999 C C . TRP A 1 521 ? -11.726 -14.779 -4.603 1.00 96.44 521 TRP A C 1
ATOM 4001 O O . TRP A 1 521 ? -10.822 -15.600 -4.750 1.00 96.44 521 TRP A O 1
ATOM 4011 N N . SER A 1 522 ? -12.898 -14.892 -5.225 1.00 95.62 522 SER A N 1
ATOM 4012 C CA . SER A 1 522 ? -13.140 -15.917 -6.235 1.00 95.62 522 SER A CA 1
ATOM 4013 C C . SER A 1 522 ? -12.508 -15.521 -7.565 1.00 95.62 522 SER A C 1
ATOM 4015 O O . SER A 1 522 ? -12.689 -14.396 -8.045 1.00 95.62 522 SER A O 1
ATOM 4017 N N . ASN A 1 523 ? -11.832 -16.474 -8.212 1.00 94.06 523 ASN A N 1
ATOM 4018 C CA . ASN A 1 523 ? -11.342 -16.317 -9.583 1.00 94.06 523 ASN A CA 1
ATOM 4019 C C . ASN A 1 523 ? -12.477 -15.988 -10.563 1.00 94.06 523 ASN A C 1
ATOM 4021 O O . ASN A 1 523 ? -12.265 -15.249 -11.522 1.00 94.06 523 ASN A O 1
ATOM 4025 N N . ALA A 1 524 ? -13.694 -16.469 -10.311 1.00 92.38 524 ALA A N 1
ATOM 4026 C CA . ALA A 1 524 ? -14.852 -16.158 -11.137 1.00 92.38 524 ALA A CA 1
ATOM 4027 C C . ALA A 1 524 ? -15.538 -14.854 -10.695 1.00 92.38 524 ALA A C 1
ATOM 4029 O O . ALA A 1 524 ? -15.555 -14.499 -9.519 1.00 92.38 524 ALA A O 1
ATOM 4030 N N . VAL A 1 525 ? -16.161 -14.161 -11.652 1.00 92.81 525 VAL A N 1
ATOM 4031 C CA . VAL A 1 525 ? -17.177 -13.138 -11.363 1.00 92.81 525 VAL A CA 1
ATOM 4032 C C . VAL A 1 525 ? -18.566 -13.695 -11.625 1.00 92.81 525 VAL A C 1
ATOM 4034 O O . VAL A 1 525 ? -18.774 -14.443 -12.583 1.00 92.81 525 VAL A O 1
ATOM 4037 N N . THR A 1 526 ? -19.547 -13.251 -10.845 1.00 93.56 526 THR A N 1
ATOM 4038 C CA . THR A 1 526 ? -20.955 -13.471 -11.183 1.00 93.56 526 THR A CA 1
ATOM 4039 C C . THR A 1 526 ? -21.368 -12.461 -12.249 1.00 93.56 526 THR A C 1
ATOM 4041 O O . THR A 1 526 ? -21.608 -11.288 -11.955 1.00 93.56 526 THR A O 1
ATOM 4044 N N . GLN A 1 527 ? -21.408 -12.899 -13.507 1.00 93.31 527 GLN A N 1
ATOM 4045 C CA . GLN A 1 527 ? -21.759 -12.039 -14.635 1.00 93.31 527 GLN A CA 1
ATOM 4046 C C . GLN A 1 527 ? -23.239 -11.635 -14.588 1.00 93.31 527 GLN A C 1
ATOM 4048 O O . GLN A 1 527 ? -24.126 -12.484 -14.542 1.00 93.31 527 GLN A O 1
ATOM 4053 N N . GLY A 1 528 ? -23.487 -10.326 -14.636 1.00 93.50 528 GLY A N 1
ATOM 4054 C CA . GLY A 1 528 ? -24.816 -9.731 -14.719 1.00 93.50 528 GLY A CA 1
ATOM 4055 C C . GLY A 1 528 ? -25.172 -9.328 -16.146 1.00 93.50 528 GLY A C 1
ATOM 4056 O O . GLY A 1 528 ? -25.773 -10.098 -16.893 1.00 93.50 528 GLY A O 1
ATOM 4057 N N . SER A 1 529 ? -24.801 -8.104 -16.533 1.00 94.06 529 SER A N 1
ATOM 4058 C CA . SER A 1 529 ? -25.100 -7.555 -17.864 1.00 94.06 529 SER A CA 1
ATOM 4059 C C . SER A 1 529 ? -23.875 -7.563 -18.778 1.00 94.06 529 SER A C 1
ATOM 4061 O O . SER A 1 529 ? -22.751 -7.372 -18.321 1.00 94.06 529 SER A O 1
ATOM 4063 N N . GLY A 1 530 ? -24.098 -7.803 -20.073 1.00 97.00 530 GLY A N 1
ATOM 4064 C CA . GLY A 1 530 ? -23.076 -7.700 -21.115 1.00 97.00 530 GLY A CA 1
ATOM 4065 C C . GLY A 1 530 ? -23.245 -6.415 -21.922 1.00 97.00 530 GLY A C 1
ATOM 4066 O O . GLY A 1 530 ? -24.366 -6.081 -22.313 1.00 97.00 530 GLY A O 1
ATOM 4067 N N . LYS A 1 531 ? -22.147 -5.707 -22.187 1.00 98.38 531 LYS A N 1
ATOM 4068 C CA . LYS A 1 531 ? -22.119 -4.481 -22.992 1.00 98.38 531 LYS A CA 1
ATOM 4069 C C . LYS A 1 531 ? -21.004 -4.522 -24.033 1.00 98.38 531 LYS A C 1
ATOM 4071 O O . LYS A 1 531 ? -20.015 -5.239 -23.889 1.00 98.38 531 LYS A O 1
ATOM 4076 N N . THR A 1 532 ? -21.182 -3.741 -25.093 1.00 98.19 532 THR A N 1
ATOM 4077 C CA . THR A 1 532 ? -20.184 -3.582 -26.151 1.00 98.19 532 THR A CA 1
ATOM 4078 C C . THR A 1 532 ? -19.455 -2.258 -25.978 1.00 98.19 532 THR A C 1
ATOM 4080 O O . THR A 1 532 ? -20.092 -1.206 -25.984 1.00 98.19 532 THR A O 1
ATOM 4083 N N . ALA A 1 533 ? -18.134 -2.315 -25.830 1.00 97.94 533 ALA A N 1
ATOM 4084 C CA . ALA A 1 533 ? -17.283 -1.137 -25.759 1.00 97.94 533 ALA A CA 1
ATOM 4085 C C . ALA A 1 533 ? -17.028 -0.541 -27.154 1.00 97.94 533 ALA A C 1
ATOM 4087 O O . ALA A 1 533 ? -17.029 -1.248 -28.164 1.00 97.94 533 ALA A O 1
ATOM 4088 N N . THR A 1 534 ? -16.783 0.768 -27.200 1.00 97.06 534 THR A N 1
ATOM 4089 C CA . THR A 1 534 ? -16.340 1.496 -28.400 1.00 97.06 534 THR A CA 1
ATOM 4090 C C . THR A 1 534 ? -15.112 2.342 -28.067 1.00 97.06 534 THR A C 1
ATOM 4092 O O . THR A 1 534 ? -14.926 2.723 -26.914 1.00 97.06 534 THR A O 1
ATOM 4095 N N . ALA A 1 535 ? -14.282 2.674 -29.059 1.00 96.50 535 ALA A N 1
ATOM 4096 C CA . ALA A 1 535 ? -13.112 3.527 -28.840 1.00 96.50 535 ALA A CA 1
ATOM 4097 C C . ALA A 1 535 ? -13.516 4.917 -28.307 1.00 96.50 535 ALA A C 1
ATOM 4099 O O . ALA A 1 535 ? -14.481 5.513 -28.789 1.00 96.50 535 ALA A O 1
ATOM 4100 N N . GLY A 1 536 ? -12.789 5.416 -27.304 1.00 94.88 536 GLY A N 1
ATOM 4101 C CA . GLY A 1 536 ? -13.060 6.681 -26.613 1.00 94.88 536 GLY A CA 1
ATOM 4102 C C . GLY A 1 536 ? -14.231 6.630 -25.622 1.00 94.88 536 GLY A C 1
ATOM 4103 O O . GLY A 1 536 ? -14.689 7.675 -25.162 1.00 94.88 536 GLY A O 1
ATOM 4104 N N . MET A 1 537 ? -14.761 5.442 -25.310 1.00 97.25 537 MET A N 1
ATOM 4105 C CA . MET A 1 537 ? -15.903 5.291 -24.407 1.00 97.25 537 MET A CA 1
ATOM 4106 C C . MET A 1 537 ? -15.531 5.636 -22.961 1.00 97.25 537 MET A C 1
ATOM 4108 O O . MET A 1 537 ? -14.493 5.213 -22.450 1.00 97.25 537 MET A O 1
ATOM 4112 N N . THR A 1 538 ? -16.437 6.352 -22.290 1.00 97.75 538 THR A N 1
ATOM 4113 C CA . THR A 1 538 ? -16.433 6.484 -20.829 1.00 97.75 538 THR A CA 1
ATOM 4114 C C . THR A 1 538 ? -17.348 5.435 -20.204 1.00 97.75 538 THR A C 1
ATOM 4116 O O . THR A 1 538 ? -18.488 5.273 -20.642 1.00 97.75 538 THR A O 1
ATOM 4119 N N . ILE A 1 539 ? -16.844 4.724 -19.198 1.00 96.06 539 ILE A N 1
ATOM 4120 C CA . ILE A 1 539 ? -17.532 3.651 -18.480 1.00 96.06 539 ILE A CA 1
ATOM 4121 C C . ILE A 1 539 ? -17.675 4.069 -17.015 1.00 96.06 539 ILE A C 1
ATOM 4123 O O . ILE A 1 539 ? -16.673 4.234 -16.327 1.00 96.06 539 ILE A O 1
ATOM 4127 N N . SER A 1 540 ? -18.917 4.197 -16.548 1.00 90.94 540 SER A N 1
ATOM 4128 C CA . SER A 1 540 ? -19.271 4.582 -15.170 1.00 90.94 540 SER A CA 1
ATOM 4129 C C . SER A 1 540 ? -20.359 3.689 -14.566 1.00 90.94 540 SER A C 1
ATOM 4131 O O . SER A 1 540 ? -21.171 4.097 -13.737 1.00 90.94 540 SER A O 1
ATOM 4133 N N . ASP A 1 541 ? -20.432 2.446 -15.040 1.00 92.31 541 ASP A N 1
ATOM 4134 C CA . ASP A 1 541 ? -21.447 1.500 -14.593 1.00 92.31 541 ASP A CA 1
ATOM 4135 C C . ASP A 1 541 ? -21.262 1.054 -13.143 1.00 92.31 541 ASP A C 1
ATOM 4137 O O . ASP A 1 541 ? -20.148 0.875 -12.653 1.00 92.31 541 ASP A O 1
ATOM 4141 N N . GLN A 1 542 ? -22.399 0.796 -12.498 1.00 91.62 542 GLN A N 1
ATOM 4142 C CA . GLN A 1 542 ? -22.509 0.391 -11.101 1.00 91.62 542 GLN A CA 1
ATOM 4143 C C . GLN A 1 542 ? -23.086 -1.026 -11.013 1.00 91.62 542 GLN A C 1
ATOM 4145 O O . GLN A 1 542 ? -24.302 -1.228 -10.950 1.00 91.62 542 GLN A O 1
ATOM 4150 N N . GLY A 1 543 ? -22.206 -2.024 -11.071 1.00 88.31 543 GLY A N 1
ATOM 4151 C CA . GLY A 1 543 ? -22.532 -3.418 -10.784 1.00 88.31 543 GLY A CA 1
ATOM 4152 C C . GLY A 1 543 ? -22.527 -3.723 -9.282 1.00 88.31 543 GLY A C 1
ATOM 4153 O O . GLY A 1 543 ? -22.450 -2.840 -8.430 1.00 88.31 543 GLY A O 1
ATOM 4154 N N . ASN A 1 544 ? -22.591 -5.009 -8.941 1.00 89.94 544 ASN A N 1
ATOM 4155 C CA . ASN A 1 544 ? -22.374 -5.491 -7.574 1.00 89.94 544 ASN A CA 1
ATOM 4156 C C . ASN A 1 544 ? -21.746 -6.892 -7.577 1.00 89.94 544 ASN A C 1
ATOM 4158 O O . ASN A 1 544 ? -21.663 -7.537 -8.622 1.00 89.94 544 ASN A O 1
ATOM 4162 N N . GLN A 1 545 ? -21.368 -7.390 -6.395 1.00 86.88 545 GLN A N 1
ATOM 4163 C CA . GLN A 1 545 ? -20.719 -8.697 -6.209 1.00 86.88 545 GLN A CA 1
ATOM 4164 C C . GLN A 1 545 ? -21.446 -9.879 -6.885 1.00 86.88 545 GLN A C 1
ATOM 4166 O O . GLN A 1 545 ? -20.801 -10.835 -7.311 1.00 86.88 545 GLN A O 1
ATOM 4171 N N . ASN A 1 546 ? -22.772 -9.794 -7.039 1.00 91.31 546 ASN A N 1
ATOM 4172 C CA . ASN A 1 546 ? -23.615 -10.840 -7.621 1.00 91.31 546 ASN A CA 1
ATOM 4173 C C . ASN A 1 546 ? -24.031 -10.552 -9.074 1.00 91.31 546 ASN A C 1
ATOM 4175 O O . ASN A 1 546 ? -24.794 -11.320 -9.650 1.00 91.31 546 ASN A O 1
ATOM 4179 N N . SER A 1 547 ? -23.609 -9.429 -9.658 1.00 93.31 547 SER A N 1
ATOM 4180 C CA . SER A 1 547 ? -24.042 -9.002 -10.991 1.00 93.31 547 SER A CA 1
ATOM 4181 C C . SER A 1 547 ? -23.075 -7.963 -11.566 1.00 93.31 547 SER A C 1
ATOM 4183 O O . SER A 1 547 ? -23.377 -6.766 -11.607 1.00 93.31 547 SER A O 1
ATOM 4185 N N . TRP A 1 548 ? -21.914 -8.423 -12.026 1.00 98.00 548 TRP A N 1
ATOM 4186 C CA . TRP A 1 548 ? -20.898 -7.584 -12.666 1.00 98.00 548 TRP A CA 1
ATOM 4187 C C . TRP A 1 548 ? -21.329 -7.144 -14.070 1.00 98.00 548 TRP A C 1
ATOM 4189 O O . TRP A 1 548 ? -21.998 -7.895 -14.790 1.00 98.00 548 TRP A O 1
ATOM 4199 N N . VAL A 1 549 ? -20.921 -5.943 -14.482 1.00 98.56 549 VAL A N 1
ATOM 4200 C CA . VAL A 1 549 ? -21.105 -5.462 -15.860 1.00 98.56 549 VAL A CA 1
ATOM 4201 C C . VAL A 1 549 ? -19.880 -5.846 -16.680 1.00 98.56 549 VAL A C 1
ATOM 4203 O O . VAL A 1 549 ? -18.774 -5.400 -16.394 1.00 98.56 549 VAL A O 1
ATOM 4206 N N . VAL A 1 550 ? -20.069 -6.685 -17.694 1.00 98.62 550 VAL A N 1
ATOM 4207 C CA . VAL A 1 550 ? -18.982 -7.204 -18.529 1.00 98.62 550 VAL A CA 1
ATOM 4208 C C . VAL A 1 550 ? -18.996 -6.503 -19.878 1.00 98.62 550 VAL A C 1
ATOM 4210 O O . VAL A 1 550 ? -19.950 -6.625 -20.648 1.00 98.62 550 VAL A O 1
ATOM 4213 N N . TYR A 1 551 ? -17.919 -5.790 -20.174 1.00 98.75 551 TYR A N 1
ATOM 4214 C CA . TYR A 1 551 ? -17.662 -5.184 -21.465 1.00 98.75 551 TYR A CA 1
ATOM 4215 C C . TYR A 1 551 ? -16.802 -6.104 -22.331 1.00 98.75 551 TYR A C 1
ATOM 4217 O O . TYR A 1 551 ? -15.792 -6.641 -21.880 1.00 98.75 551 TYR A O 1
ATOM 4225 N N . THR A 1 552 ? -17.199 -6.232 -23.596 1.00 98.31 552 THR A N 1
ATOM 4226 C CA . THR A 1 552 ? -16.445 -6.892 -24.680 1.00 98.31 552 THR A CA 1
ATOM 4227 C C . THR A 1 552 ? -16.476 -6.008 -25.930 1.00 98.31 552 THR A C 1
ATOM 4229 O O . THR A 1 552 ? -17.223 -5.026 -25.976 1.00 98.31 552 THR A O 1
ATOM 4232 N N . ALA A 1 553 ? -15.686 -6.324 -26.954 1.00 97.62 553 ALA A N 1
ATOM 4233 C CA . ALA A 1 553 ? -15.709 -5.604 -28.226 1.00 97.62 553 ALA A CA 1
ATOM 4234 C C . ALA A 1 553 ? -15.765 -6.585 -29.412 1.00 97.62 553 ALA A C 1
ATOM 4236 O O . ALA A 1 553 ? -15.120 -7.628 -29.369 1.00 97.62 553 ALA A O 1
ATOM 4237 N N . PRO A 1 554 ? -16.509 -6.275 -30.494 1.00 93.94 554 PRO A N 1
ATOM 4238 C CA . PRO A 1 554 ? -16.586 -7.133 -31.680 1.00 93.94 554 PRO A CA 1
ATOM 4239 C C . PRO A 1 554 ? -15.316 -7.091 -32.549 1.00 93.94 554 PRO A C 1
ATOM 4241 O O . PRO A 1 554 ? -15.202 -7.855 -33.505 1.00 93.94 554 PRO A O 1
ATOM 4244 N N . GLY A 1 555 ? -14.389 -6.178 -32.257 1.00 95.56 555 GLY A N 1
ATOM 4245 C CA . GLY A 1 555 ? -13.125 -5.987 -32.959 1.00 95.56 555 GLY A CA 1
ATOM 4246 C C . GLY A 1 555 ? -12.243 -4.965 -32.231 1.00 95.56 555 GLY A C 1
ATOM 4247 O O . GLY A 1 555 ? -12.634 -4.498 -31.158 1.00 95.56 555 GLY A O 1
ATOM 4248 N N . PRO A 1 556 ? -11.075 -4.607 -32.798 1.00 98.12 556 PRO A N 1
ATOM 4249 C CA . PRO A 1 556 ? -10.150 -3.677 -32.161 1.00 98.12 556 PRO A CA 1
ATOM 4250 C C . PRO A 1 556 ? -10.777 -2.308 -31.882 1.00 98.12 556 PRO A C 1
ATOM 4252 O O . PRO A 1 556 ? -11.449 -1.732 -32.742 1.00 98.12 556 PRO A O 1
ATOM 4255 N N . LEU A 1 557 ? -10.523 -1.778 -30.687 1.00 98.12 557 LEU A N 1
ATOM 4256 C CA . LEU A 1 557 ? -10.863 -0.413 -30.304 1.00 98.12 557 LEU A CA 1
ATOM 4257 C C . LEU A 1 557 ? -9.635 0.463 -30.522 1.00 98.12 557 LEU A C 1
ATOM 4259 O O . LEU A 1 557 ? -8.685 0.351 -29.762 1.00 98.12 557 LEU A O 1
ATOM 4263 N N . ASP A 1 558 ? -9.643 1.323 -31.538 1.00 97.06 558 ASP A N 1
ATOM 4264 C CA . ASP A 1 558 ? -8.522 2.223 -31.826 1.00 97.06 558 ASP A CA 1
ATOM 4265 C C . ASP A 1 558 ? -8.961 3.683 -31.732 1.00 97.06 558 ASP A C 1
ATOM 4267 O O . ASP A 1 558 ? -9.787 4.145 -32.524 1.00 97.06 558 ASP A O 1
ATOM 4271 N N . SER A 1 559 ? -8.426 4.411 -30.752 1.00 95.00 559 SER A N 1
ATOM 4272 C CA . SER A 1 559 ? -8.653 5.857 -30.631 1.00 95.00 559 SER A CA 1
ATOM 4273 C C . SER A 1 559 ? -7.541 6.699 -31.274 1.00 95.00 559 SER A C 1
ATOM 4275 O O . SER A 1 559 ? -7.638 7.932 -31.315 1.00 95.00 559 SER A O 1
ATOM 4277 N N . GLY A 1 560 ? -6.491 6.067 -31.810 1.00 93.12 560 GLY A N 1
ATOM 4278 C CA . GLY A 1 560 ? -5.318 6.732 -32.364 1.00 93.12 560 GLY A CA 1
ATOM 4279 C C . GLY A 1 560 ? -4.746 7.744 -31.374 1.00 93.12 560 GLY A C 1
ATOM 4280 O O . GLY A 1 560 ? -4.403 7.404 -30.248 1.00 93.12 560 GLY A O 1
ATOM 4281 N N . THR A 1 561 ? -4.681 9.009 -31.784 1.00 90.88 561 THR A N 1
ATOM 4282 C CA . THR A 1 561 ? -4.343 10.156 -30.920 1.00 90.88 561 THR A CA 1
ATOM 4283 C C . THR A 1 561 ? -5.520 11.127 -30.752 1.00 90.88 561 THR A C 1
ATOM 4285 O O . THR A 1 561 ? -5.331 12.273 -30.347 1.00 90.88 561 THR A O 1
ATOM 4288 N N . THR A 1 562 ? -6.737 10.694 -31.102 1.00 88.56 562 THR A N 1
ATOM 4289 C CA . THR A 1 562 ? -7.938 11.551 -31.145 1.00 88.56 562 THR A CA 1
ATOM 4290 C C . THR A 1 562 ? -8.623 11.714 -29.790 1.00 88.56 562 THR A C 1
ATOM 4292 O O . THR A 1 562 ? -9.291 12.723 -29.570 1.00 88.56 562 THR A O 1
ATOM 4295 N N . ALA A 1 563 ? -8.430 10.757 -28.882 1.00 93.94 563 ALA A N 1
ATOM 4296 C CA . ALA A 1 563 ? -8.865 10.815 -27.492 1.00 93.94 563 ALA A CA 1
ATOM 4297 C C . ALA A 1 563 ? -7.653 10.680 -26.566 1.00 93.94 563 ALA A C 1
ATOM 4299 O O . ALA A 1 563 ? -6.661 10.049 -26.934 1.00 93.94 563 ALA A O 1
ATOM 4300 N N . ASP A 1 564 ? -7.733 11.241 -25.358 1.00 95.12 564 ASP A N 1
ATOM 4301 C CA . ASP A 1 564 ? -6.669 11.079 -24.361 1.00 95.12 564 ASP A CA 1
ATOM 4302 C C . ASP A 1 564 ? -6.490 9.605 -23.964 1.00 95.12 564 ASP A C 1
ATOM 4304 O O . ASP A 1 564 ? -5.364 9.174 -23.711 1.00 95.12 564 ASP A O 1
ATOM 4308 N N . GLN A 1 565 ? -7.571 8.820 -23.970 1.00 97.81 565 GLN A N 1
ATOM 4309 C CA . GLN A 1 565 ? -7.562 7.394 -23.671 1.00 97.81 565 GLN A CA 1
ATOM 4310 C C . GLN A 1 565 ? -8.511 6.617 -24.577 1.00 97.81 565 GLN A C 1
ATOM 4312 O O . GLN A 1 565 ? -9.537 7.151 -25.004 1.00 97.81 565 GLN A O 1
ATOM 4317 N N . THR A 1 566 ? -8.207 5.345 -24.843 1.00 98.56 566 THR A N 1
ATOM 4318 C CA . THR A 1 566 ? -9.118 4.487 -25.616 1.00 98.56 566 THR A CA 1
ATOM 4319 C C . THR A 1 566 ? -10.315 4.034 -24.786 1.00 98.56 566 THR A C 1
ATOM 4321 O O . THR A 1 566 ? -11.426 4.012 -25.315 1.00 98.56 566 THR A O 1
ATOM 4324 N N . LEU A 1 567 ? -10.124 3.740 -23.498 1.00 98.62 567 LEU A N 1
ATOM 4325 C CA . LEU A 1 567 ? -11.205 3.535 -22.529 1.00 98.62 567 LEU A CA 1
ATOM 4326 C C . LEU A 1 567 ? -10.968 4.390 -21.280 1.00 98.62 567 LEU A C 1
ATOM 4328 O O . LEU A 1 567 ? -9.868 4.406 -20.728 1.00 98.62 567 LEU A O 1
ATOM 4332 N N . ASN A 1 568 ? -12.011 5.077 -20.818 1.00 97.94 568 ASN A N 1
ATOM 4333 C CA . ASN A 1 568 ? -11.975 5.890 -19.603 1.00 97.94 568 ASN A CA 1
ATOM 4334 C C . ASN A 1 568 ? -12.981 5.339 -18.584 1.00 97.94 568 ASN A C 1
ATOM 4336 O O . ASN A 1 568 ? -14.186 5.490 -18.754 1.00 97.94 568 ASN A O 1
ATOM 4340 N N . ILE A 1 569 ? -12.494 4.670 -17.545 1.00 96.50 569 ILE A N 1
ATOM 4341 C CA . ILE A 1 569 ? -13.298 4.098 -16.465 1.00 96.50 569 ILE A CA 1
ATOM 4342 C C . ILE A 1 569 ? -13.301 5.096 -15.307 1.00 96.50 569 ILE A C 1
ATOM 4344 O O . ILE A 1 569 ? -12.250 5.401 -14.745 1.00 96.50 569 ILE A O 1
ATOM 4348 N N . VAL A 1 570 ? -14.471 5.626 -14.971 1.00 86.88 570 VAL A N 1
ATOM 4349 C CA . VAL A 1 570 ? -14.629 6.682 -13.965 1.00 86.88 570 VAL A CA 1
ATOM 4350 C C . VAL A 1 570 ? -15.876 6.419 -13.144 1.00 86.88 570 VAL A C 1
ATOM 4352 O O . VAL A 1 570 ? -16.908 6.078 -13.717 1.00 86.88 570 VAL A O 1
ATOM 4355 N N . ASP A 1 571 ? -15.783 6.551 -11.821 1.00 80.81 571 ASP A N 1
ATOM 4356 C CA . ASP A 1 571 ? -16.902 6.312 -10.902 1.00 80.81 571 ASP A CA 1
ATOM 4357 C C . ASP A 1 571 ? -17.613 4.983 -11.187 1.00 80.81 571 ASP A C 1
ATOM 4359 O O . ASP A 1 571 ? -18.840 4.914 -11.245 1.00 80.81 571 ASP A O 1
ATOM 4363 N N . ALA A 1 572 ? -16.842 3.928 -11.458 1.00 79.88 572 ALA A N 1
ATOM 4364 C CA . ALA A 1 572 ? -17.358 2.620 -11.830 1.00 79.88 572 ALA A CA 1
ATOM 4365 C C . ALA A 1 572 ? -17.168 1.611 -10.696 1.00 79.88 572 ALA A C 1
ATOM 4367 O O . ALA A 1 572 ? -16.180 1.652 -9.956 1.00 79.88 572 ALA A O 1
ATOM 4368 N N . ALA A 1 573 ? -18.093 0.658 -10.594 1.00 87.50 573 ALA A N 1
ATOM 4369 C CA . ALA A 1 573 ? -18.007 -0.418 -9.620 1.00 87.50 573 ALA A CA 1
ATOM 4370 C C . ALA A 1 573 ? -18.406 -1.770 -10.215 1.00 87.50 573 ALA A C 1
ATOM 4372 O O . ALA A 1 573 ? -19.410 -1.865 -10.919 1.00 87.50 573 ALA A O 1
ATOM 4373 N N . TYR A 1 574 ? -17.659 -2.831 -9.892 1.00 93.19 574 TYR A N 1
ATOM 4374 C CA . TYR A 1 574 ? -17.948 -4.208 -10.332 1.00 93.19 574 TYR A CA 1
ATOM 4375 C C . TYR A 1 574 ? -18.076 -4.327 -11.862 1.00 93.19 574 TYR A C 1
ATOM 4377 O O . TYR A 1 574 ? -19.082 -4.809 -12.401 1.00 93.19 574 TYR A O 1
ATOM 4385 N N . VAL A 1 575 ? -17.038 -3.869 -12.564 1.00 98.44 575 VAL A N 1
ATOM 4386 C CA . VAL A 1 575 ? -16.950 -3.860 -14.031 1.00 98.44 575 VAL A CA 1
ATOM 4387 C C . VAL A 1 575 ? -15.814 -4.761 -14.500 1.00 98.44 575 VAL A C 1
ATOM 4389 O O . VAL A 1 575 ? -14.734 -4.772 -13.914 1.00 98.44 575 VAL A O 1
ATOM 4392 N N . VAL A 1 576 ? -16.046 -5.501 -15.583 1.00 98.88 576 VAL A N 1
ATOM 4393 C CA . VAL A 1 576 ? -15.022 -6.294 -16.268 1.00 98.88 576 VAL A CA 1
ATOM 4394 C C . VAL A 1 576 ? -14.805 -5.752 -17.678 1.00 98.88 576 VAL A C 1
ATOM 4396 O O . VAL A 1 576 ? -15.764 -5.616 -18.434 1.00 98.88 576 VAL A O 1
ATOM 4399 N N . ILE A 1 577 ? -13.553 -5.496 -18.046 1.00 98.75 577 ILE A N 1
ATOM 4400 C CA . ILE A 1 577 ? -13.080 -5.297 -19.418 1.00 98.75 577 ILE A CA 1
ATOM 4401 C C . ILE A 1 577 ? -12.409 -6.601 -19.842 1.00 98.75 577 ILE A C 1
ATOM 4403 O O . ILE A 1 577 ? -11.418 -6.991 -19.226 1.00 98.75 577 ILE A O 1
ATOM 4407 N N . ARG A 1 578 ? -12.973 -7.300 -20.834 1.00 98.00 578 ARG A N 1
ATOM 4408 C CA . ARG A 1 578 ? -12.550 -8.663 -21.177 1.00 98.00 578 ARG A CA 1
ATOM 4409 C C . ARG A 1 578 ? -12.408 -8.892 -22.680 1.00 98.00 578 ARG A C 1
ATOM 4411 O O . ARG A 1 578 ? -13.255 -8.439 -23.453 1.00 98.00 578 ARG A O 1
ATOM 4418 N N . ASP A 1 579 ? -11.391 -9.671 -23.054 1.00 98.25 579 ASP A N 1
ATOM 4419 C CA . ASP A 1 579 ? -11.175 -10.226 -24.399 1.00 98.25 579 ASP A CA 1
ATOM 4420 C C . ASP A 1 579 ? -11.126 -9.137 -25.495 1.00 98.25 579 ASP A C 1
ATOM 4422 O O . ASP A 1 579 ? -11.745 -9.264 -26.555 1.00 98.25 579 ASP A O 1
ATOM 4426 N N . MET A 1 580 ? -10.428 -8.023 -25.234 1.00 98.56 580 MET A N 1
ATOM 4427 C CA . MET A 1 580 ? -10.362 -6.880 -26.156 1.00 98.56 580 MET A CA 1
ATOM 4428 C C . MET A 1 580 ? -8.969 -6.648 -26.738 1.00 98.56 580 MET A C 1
ATOM 4430 O O . MET A 1 580 ? -7.955 -6.782 -26.063 1.00 98.56 580 MET A O 1
ATOM 4434 N N . THR A 1 581 ? -8.929 -6.175 -27.983 1.00 98.81 581 THR A N 1
ATOM 4435 C CA . THR A 1 581 ? -7.754 -5.492 -28.540 1.00 98.81 581 THR A CA 1
ATOM 4436 C C . THR A 1 581 ? -7.968 -3.985 -28.434 1.00 98.81 581 THR A C 1
ATOM 4438 O O . THR A 1 581 ? -8.920 -3.455 -29.009 1.00 98.81 581 THR A O 1
ATOM 4441 N N . ILE A 1 582 ? -7.100 -3.301 -27.696 1.00 98.75 582 ILE A N 1
ATOM 4442 C CA . ILE A 1 582 ? -7.174 -1.874 -27.379 1.00 98.75 582 ILE A CA 1
ATOM 4443 C C . ILE A 1 582 ? -5.929 -1.203 -27.952 1.00 98.75 582 ILE A C 1
ATOM 4445 O O . ILE A 1 582 ? -4.803 -1.504 -27.568 1.00 98.75 582 ILE A O 1
ATOM 4449 N N . LEU A 1 583 ? -6.148 -0.290 -28.888 1.00 97.88 583 LEU A N 1
ATOM 4450 C CA . LEU A 1 583 ? -5.118 0.420 -29.626 1.00 97.88 583 LEU A CA 1
ATOM 4451 C C . LEU A 1 583 ? -5.233 1.921 -29.366 1.00 97.88 583 LEU A C 1
ATOM 4453 O O . LEU A 1 583 ? -6.333 2.476 -29.258 1.00 97.88 583 LEU A O 1
ATOM 4457 N N . GLY A 1 584 ? -4.094 2.597 -29.302 1.00 95.50 584 GLY A N 1
ATOM 4458 C CA . GLY A 1 584 ? -4.070 4.053 -29.256 1.00 95.50 584 GLY A CA 1
ATOM 4459 C C . GLY A 1 584 ? -4.389 4.644 -27.884 1.00 95.50 584 GLY A C 1
ATOM 4460 O O . GLY A 1 584 ? -4.199 4.020 -26.843 1.00 95.50 584 GLY A O 1
ATOM 4461 N N . GLY A 1 585 ? -4.842 5.892 -27.917 1.00 96.75 585 GLY A N 1
ATOM 4462 C CA . GLY A 1 585 ? -4.964 6.790 -26.779 1.00 96.75 585 GLY A CA 1
ATOM 4463 C C . GLY A 1 585 ? -3.780 7.744 -26.760 1.00 96.75 585 GLY A C 1
ATOM 4464 O O . GLY A 1 585 ? -2.628 7.316 -26.681 1.00 96.75 585 GLY A O 1
ATOM 4465 N N . LYS A 1 586 ? -4.045 9.054 -26.834 1.00 95.25 586 LYS A N 1
ATOM 4466 C CA . LYS A 1 586 ? -2.997 10.087 -26.838 1.00 95.25 586 LYS A CA 1
ATOM 4467 C C . LYS A 1 586 ? -2.124 9.994 -25.583 1.00 95.25 586 LYS A C 1
ATOM 4469 O O . LYS A 1 586 ? -0.935 10.269 -25.663 1.00 95.25 586 LYS A O 1
ATOM 4474 N N . LYS A 1 587 ? -2.693 9.604 -24.440 1.00 94.69 587 LYS A N 1
ATOM 4475 C CA . LYS A 1 587 ? -1.980 9.434 -23.167 1.00 94.69 587 LYS A CA 1
ATOM 4476 C C . LYS A 1 587 ? -2.010 7.996 -22.664 1.00 94.69 587 LYS A C 1
ATOM 4478 O O . LYS A 1 587 ? -0.961 7.493 -22.271 1.00 94.69 587 LYS A O 1
ATOM 4483 N N . HIS A 1 588 ? -3.176 7.345 -22.664 1.00 98.12 588 HIS A N 1
ATOM 4484 C CA . HIS A 1 588 ? -3.313 6.010 -22.071 1.00 98.12 588 HIS A CA 1
ATOM 4485 C C . HIS A 1 588 ? -4.142 5.049 -22.918 1.00 98.12 588 HIS A C 1
ATOM 4487 O O . HIS A 1 588 ? -5.054 5.479 -23.612 1.00 98.12 588 HIS A O 1
ATOM 4493 N N . GLY A 1 589 ? -3.893 3.745 -22.819 1.00 98.62 589 GLY A N 1
ATOM 4494 C CA . GLY A 1 589 ? -4.812 2.754 -23.390 1.00 98.62 589 GLY A CA 1
ATOM 4495 C C . GLY A 1 589 ? -6.127 2.739 -22.607 1.00 98.62 589 GLY A C 1
ATOM 4496 O O . GLY A 1 589 ? -7.202 3.024 -23.141 1.00 98.62 589 GLY A O 1
ATOM 4497 N N . ILE A 1 590 ? -6.018 2.490 -21.303 1.00 98.88 590 ILE A N 1
ATOM 4498 C CA . ILE A 1 590 ? -7.116 2.502 -20.336 1.00 98.88 590 ILE A CA 1
ATOM 4499 C C . ILE A 1 590 ? -6.743 3.436 -19.184 1.00 98.88 590 ILE A C 1
ATOM 4501 O O . ILE A 1 590 ? -5.640 3.346 -18.648 1.00 98.88 590 ILE A O 1
ATOM 4505 N N . ARG A 1 591 ? -7.663 4.305 -18.759 1.00 98.62 591 ARG A N 1
ATOM 4506 C CA . ARG A 1 591 ? -7.539 5.056 -17.499 1.00 98.62 591 ARG A CA 1
ATOM 4507 C C . ARG A 1 591 ? -8.648 4.666 -16.538 1.00 98.62 591 ARG A C 1
ATOM 4509 O O . ARG A 1 591 ? -9.785 4.495 -16.965 1.00 98.62 591 ARG A O 1
ATOM 4516 N N . VAL A 1 592 ? -8.299 4.525 -15.263 1.00 95.56 592 VAL A N 1
ATOM 4517 C CA . VAL A 1 592 ? -9.205 4.173 -14.169 1.00 95.56 592 VAL A CA 1
ATOM 4518 C C . VAL A 1 592 ? -9.083 5.214 -13.065 1.00 95.56 592 VAL A C 1
ATOM 4520 O O . VAL A 1 592 ? -8.012 5.375 -12.479 1.00 95.56 592 VAL A O 1
ATOM 4523 N N . THR A 1 593 ? -10.184 5.889 -12.754 1.00 83.62 593 THR A N 1
ATOM 4524 C CA . THR A 1 593 ? -10.240 6.930 -11.722 1.00 83.62 593 THR A CA 1
ATOM 4525 C C . THR A 1 593 ? -11.463 6.705 -10.832 1.00 83.62 593 THR A C 1
ATOM 4527 O O . THR A 1 593 ? -12.519 6.311 -11.327 1.00 83.62 593 THR A O 1
ATOM 4530 N N . ASN A 1 594 ? -11.325 6.918 -9.518 1.00 76.31 594 ASN A N 1
ATOM 4531 C CA . ASN A 1 594 ? -12.411 6.797 -8.535 1.00 76.31 594 ASN A CA 1
ATOM 4532 C C . ASN A 1 594 ? -13.298 5.540 -8.693 1.00 76.31 594 ASN A C 1
ATOM 4534 O O . ASN A 1 594 ? -14.520 5.601 -8.615 1.00 76.31 594 ASN A O 1
ATOM 4538 N N . SER A 1 595 ? -12.689 4.389 -8.987 1.00 78.88 595 SER A N 1
ATOM 4539 C CA . SER A 1 595 ? -13.424 3.160 -9.325 1.00 78.88 595 SER A CA 1
ATOM 4540 C C . SER A 1 595 ? -12.971 1.972 -8.482 1.00 78.88 595 SER A C 1
ATOM 4542 O O . SER A 1 595 ? -11.809 1.901 -8.080 1.00 78.88 595 SER A O 1
ATOM 4544 N N . HIS A 1 596 ? -13.856 1.007 -8.220 1.00 90.38 596 HIS A N 1
ATOM 4545 C CA . HIS A 1 596 ? -13.495 -0.153 -7.402 1.00 90.38 596 HIS A CA 1
ATOM 4546 C C . HIS A 1 596 ? -14.138 -1.473 -7.832 1.00 90.38 596 HIS A C 1
ATOM 4548 O O . HIS A 1 596 ? -15.226 -1.501 -8.392 1.00 90.38 596 HIS A O 1
ATOM 4554 N N . HIS A 1 597 ? -13.468 -2.596 -7.559 1.00 92.75 597 HIS A N 1
ATOM 4555 C CA . HIS A 1 597 ? -13.816 -3.905 -8.133 1.00 92.75 597 HIS A CA 1
ATOM 4556 C C . HIS A 1 597 ? -13.847 -3.842 -9.665 1.00 92.75 597 HIS A C 1
ATOM 4558 O O . HIS A 1 597 ? -14.879 -4.053 -10.298 1.00 92.75 597 HIS A O 1
ATOM 4564 N N . ILE A 1 598 ? -12.710 -3.511 -10.270 1.00 98.00 598 ILE A N 1
ATOM 4565 C CA . ILE A 1 598 ? -12.555 -3.504 -11.726 1.00 98.00 598 ILE A CA 1
ATOM 4566 C C . ILE A 1 598 ? -11.661 -4.674 -12.114 1.00 98.00 598 ILE A C 1
ATOM 4568 O O . ILE A 1 598 ? -10.619 -4.874 -11.495 1.00 98.00 598 ILE A O 1
ATOM 4572 N N . ARG A 1 599 ? -12.048 -5.436 -13.136 1.00 98.69 599 ARG A N 1
ATOM 4573 C CA . ARG A 1 599 ? -11.190 -6.454 -13.753 1.00 98.69 599 ARG A CA 1
ATOM 4574 C C . ARG A 1 599 ? -10.856 -6.043 -15.176 1.00 98.69 599 ARG A C 1
ATOM 4576 O O . ARG A 1 599 ? -11.763 -5.780 -15.958 1.00 98.69 599 ARG A O 1
ATOM 4583 N N . ILE A 1 600 ? -9.575 -5.987 -15.503 1.00 98.94 600 ILE A N 1
ATOM 4584 C CA . ILE A 1 600 ? -9.062 -5.805 -16.859 1.00 98.94 600 ILE A CA 1
ATOM 4585 C C . ILE A 1 600 ? -8.340 -7.100 -17.194 1.00 98.94 600 ILE A C 1
ATOM 4587 O O . ILE A 1 600 ? -7.288 -7.383 -16.617 1.00 98.94 600 ILE A O 1
ATOM 4591 N N . GLU A 1 601 ? -8.950 -7.911 -18.052 1.00 98.69 601 GLU A N 1
ATOM 4592 C CA . GLU A 1 601 ? -8.484 -9.271 -18.288 1.00 98.69 601 GLU A CA 1
ATOM 4593 C C . GLU A 1 601 ? -8.495 -9.695 -19.752 1.00 98.69 601 GLU A C 1
ATOM 4595 O O . GLU A 1 601 ? -9.359 -9.286 -20.530 1.00 98.69 601 GLU A O 1
ATOM 4600 N N . ASN A 1 602 ? -7.528 -10.533 -20.129 1.00 98.62 602 ASN A N 1
ATOM 4601 C CA . ASN A 1 602 ? -7.384 -11.068 -21.485 1.00 98.62 602 ASN A CA 1
ATOM 4602 C C . ASN A 1 602 ? -7.353 -9.982 -22.578 1.00 98.62 602 ASN A C 1
ATOM 4604 O O . ASN A 1 602 ? -7.890 -10.176 -23.673 1.00 98.62 602 ASN A O 1
ATOM 4608 N N . CYS A 1 603 ? -6.782 -8.809 -22.292 1.00 98.88 603 CYS A N 1
ATOM 4609 C CA . CYS A 1 603 ? -6.686 -7.722 -23.260 1.00 98.88 603 CYS A CA 1
ATOM 4610 C C . CYS A 1 603 ? -5.301 -7.664 -23.916 1.00 98.88 603 CYS A C 1
ATOM 4612 O O . CYS A 1 603 ? -4.276 -7.865 -23.269 1.00 98.88 603 CYS A O 1
ATOM 4614 N N . ASN A 1 604 ? -5.272 -7.324 -25.205 1.00 98.88 604 ASN A N 1
ATOM 4615 C CA . ASN A 1 604 ? -4.069 -6.878 -25.905 1.00 98.88 604 ASN A CA 1
ATOM 4616 C C . ASN A 1 604 ? -4.117 -5.349 -25.998 1.00 98.88 604 ASN A C 1
ATOM 4618 O O . ASN A 1 604 ? -5.030 -4.811 -26.626 1.00 98.88 604 ASN A O 1
ATOM 4622 N N . ILE A 1 605 ? -3.166 -4.664 -25.365 1.00 98.88 605 ILE A N 1
ATOM 4623 C CA . ILE A 1 605 ? -3.123 -3.206 -25.241 1.00 98.88 605 ILE A CA 1
ATOM 4624 C C . ILE A 1 605 ? -1.826 -2.693 -25.868 1.00 98.88 605 ILE A C 1
ATOM 4626 O O . ILE A 1 605 ? -0.742 -3.055 -25.414 1.00 98.88 605 ILE A O 1
ATOM 4630 N N . SER A 1 606 ? -1.925 -1.839 -26.891 1.00 98.44 606 SER A N 1
ATOM 4631 C CA . SER A 1 606 ? -0.751 -1.279 -27.578 1.00 98.44 606 SER A CA 1
ATOM 4632 C C . SER A 1 606 ? -0.977 0.099 -28.208 1.00 98.44 606 SER A C 1
ATOM 4634 O O . SER A 1 606 ? -2.096 0.605 -28.305 1.00 98.44 606 SER A O 1
ATOM 4636 N N . GLY A 1 607 ? 0.108 0.762 -28.614 1.00 97.19 607 GLY A N 1
ATOM 4637 C CA . GLY A 1 607 ? 0.064 2.021 -29.365 1.00 97.19 607 GLY A CA 1
ATOM 4638 C C . GLY A 1 607 ? -0.411 3.251 -28.580 1.00 97.19 607 GLY A C 1
ATOM 4639 O O . GLY A 1 607 ? -0.766 4.257 -29.204 1.00 97.19 607 GLY A O 1
ATOM 4640 N N . TRP A 1 608 ? -0.436 3.197 -27.246 1.00 98.00 608 TRP A N 1
ATOM 4641 C CA . TRP A 1 608 ? -0.770 4.348 -26.402 1.00 98.00 608 TRP A CA 1
ATOM 4642 C C . TRP A 1 608 ? 0.357 5.388 -26.384 1.00 98.00 608 TRP A C 1
ATOM 4644 O O . TRP A 1 608 ? 1.510 5.106 -26.719 1.00 98.00 608 TRP A O 1
ATOM 4654 N N . GLY A 1 609 ? 0.022 6.595 -25.941 1.00 96.62 609 GLY A N 1
ATOM 4655 C CA . GLY A 1 609 ? 0.978 7.672 -25.734 1.00 96.62 609 GLY A CA 1
ATOM 4656 C C . GLY A 1 609 ? 1.347 8.430 -27.009 1.00 96.62 609 GLY A C 1
ATOM 4657 O O . GLY A 1 609 ? 0.823 8.198 -28.107 1.00 96.62 609 GLY A O 1
ATOM 4658 N N . VAL A 1 610 ? 2.278 9.365 -26.847 1.00 95.06 610 VAL A N 1
ATOM 4659 C CA . VAL A 1 610 ? 2.813 10.228 -27.906 1.00 95.06 610 VAL A CA 1
ATOM 4660 C C . VAL A 1 610 ? 4.253 9.815 -28.205 1.00 95.06 610 VAL A C 1
ATOM 4662 O O . VAL A 1 610 ? 5.028 9.604 -27.280 1.00 95.06 610 VAL A O 1
ATOM 4665 N N . ALA A 1 611 ? 4.620 9.727 -29.489 1.00 94.44 611 ALA A N 1
ATOM 4666 C CA . ALA A 1 611 ? 6.001 9.443 -29.900 1.00 94.44 611 ALA A CA 1
ATOM 4667 C C . ALA A 1 611 ? 6.983 10.534 -29.438 1.00 94.44 611 ALA A C 1
ATOM 4669 O O . ALA A 1 611 ? 8.084 10.243 -28.989 1.00 94.44 611 ALA A O 1
ATOM 4670 N N . GLY A 1 612 ? 6.549 11.792 -29.533 1.00 94.06 612 GLY A N 1
ATOM 4671 C CA . GLY A 1 612 ? 7.342 12.959 -29.171 1.00 94.06 612 GLY A CA 1
ATOM 4672 C C . GLY A 1 612 ? 8.452 13.282 -30.165 1.00 94.06 612 GLY A C 1
ATOM 4673 O O . GLY A 1 612 ? 8.614 12.635 -31.199 1.00 94.06 612 GLY A O 1
ATOM 4674 N N . ILE A 1 613 ? 9.204 14.328 -29.840 1.00 96.44 613 ILE A N 1
ATOM 4675 C CA . ILE A 1 613 ? 10.491 14.657 -30.457 1.00 96.44 613 ILE A CA 1
ATOM 4676 C C . ILE A 1 613 ? 11.512 14.896 -29.347 1.00 96.44 613 ILE A C 1
ATOM 4678 O O . ILE A 1 613 ? 11.134 15.328 -28.259 1.00 96.44 613 ILE A O 1
ATOM 4682 N N . LEU A 1 614 ? 12.790 14.650 -29.625 1.00 96.69 614 LEU A N 1
ATOM 4683 C CA . LEU A 1 614 ? 13.863 14.995 -28.695 1.00 96.69 614 LEU A CA 1
ATOM 4684 C C . LEU A 1 614 ? 14.017 16.517 -28.596 1.00 96.69 614 LEU A C 1
ATOM 4686 O O . LEU A 1 614 ? 14.075 17.216 -29.614 1.00 96.69 614 LEU A O 1
ATOM 4690 N N . ASP A 1 615 ? 14.104 17.020 -27.371 1.00 96.12 615 ASP A N 1
ATOM 4691 C CA . ASP A 1 615 ? 14.522 18.387 -27.089 1.00 96.12 615 ASP A CA 1
ATOM 4692 C C . ASP A 1 615 ? 16.057 18.533 -27.162 1.00 96.12 615 ASP A C 1
ATOM 4694 O O . ASP A 1 615 ? 16.796 17.588 -27.447 1.00 96.12 615 ASP A O 1
ATOM 4698 N N . ALA A 1 616 ? 16.563 19.745 -26.914 1.00 95.62 616 ALA A N 1
ATOM 4699 C CA . ALA A 1 616 ? 18.002 20.020 -26.956 1.00 95.62 616 ALA A CA 1
ATOM 4700 C C . ALA A 1 616 ? 18.810 19.307 -25.853 1.00 95.62 616 ALA A C 1
ATOM 4702 O O . ALA A 1 616 ? 20.035 19.250 -25.954 1.00 95.62 616 ALA A O 1
ATOM 4703 N N . ASN A 1 617 ? 18.143 18.796 -24.815 1.00 94.38 617 ASN A N 1
ATOM 4704 C CA . ASN A 1 617 ? 18.760 18.105 -23.690 1.00 94.38 617 ASN A CA 1
ATOM 4705 C C . ASN A 1 617 ? 18.669 16.579 -23.820 1.00 94.38 617 ASN A C 1
ATOM 4707 O O . ASN A 1 617 ? 19.290 15.894 -23.021 1.00 94.38 617 ASN A O 1
ATOM 4711 N N . GLY A 1 618 ? 17.947 16.051 -24.813 1.00 94.56 618 GLY A N 1
ATOM 4712 C CA . GLY A 1 618 ? 17.794 14.613 -25.042 1.00 94.56 618 GLY A CA 1
ATOM 4713 C C . GLY A 1 618 ? 16.547 13.989 -24.407 1.00 94.56 618 GLY A C 1
ATOM 4714 O O . GLY A 1 618 ? 16.460 12.766 -24.350 1.00 94.56 618 GLY A O 1
ATOM 4715 N N . PHE A 1 619 ? 15.580 14.793 -23.957 1.00 96.81 619 PHE A N 1
ATOM 4716 C CA . PHE A 1 619 ? 14.296 14.311 -23.439 1.00 96.81 619 PHE A CA 1
ATOM 4717 C C . PHE A 1 619 ? 13.205 14.365 -24.508 1.00 96.81 619 PHE A C 1
ATOM 4719 O O . PHE A 1 619 ? 13.184 15.271 -25.343 1.00 96.81 619 PHE A O 1
ATOM 4726 N N . TYR A 1 620 ? 12.254 13.431 -24.459 1.00 97.00 620 TYR A N 1
ATOM 4727 C CA . TYR A 1 620 ? 11.104 13.445 -25.361 1.00 97.00 620 TYR A CA 1
ATOM 4728 C C . TYR A 1 620 ? 10.031 14.432 -24.888 1.00 97.00 620 TYR A C 1
ATOM 4730 O O . TYR A 1 620 ? 9.535 14.367 -23.763 1.00 97.00 620 TYR A O 1
ATOM 4738 N N . ILE A 1 621 ? 9.637 15.339 -25.778 1.00 96.81 621 ILE A N 1
ATOM 4739 C CA . ILE A 1 621 ? 8.597 16.347 -25.547 1.00 96.81 621 ILE A CA 1
ATOM 4740 C C . ILE A 1 621 ? 7.457 16.206 -26.557 1.00 96.81 621 ILE A C 1
ATOM 4742 O O . ILE A 1 621 ? 7.666 15.764 -27.690 1.00 96.81 621 ILE A O 1
ATOM 4746 N N . ASP A 1 622 ? 6.246 16.616 -26.174 1.00 95.00 622 ASP A N 1
ATOM 4747 C CA .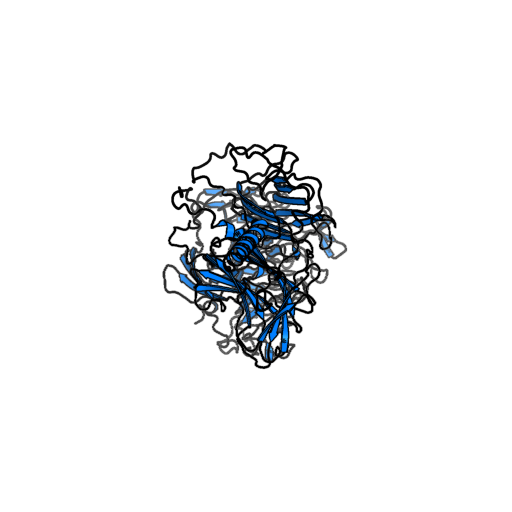 ASP A 1 622 ? 5.118 16.746 -27.101 1.00 95.00 622 ASP A CA 1
ATOM 4748 C C . ASP A 1 622 ? 5.081 18.176 -27.679 1.00 95.00 622 ASP A C 1
ATOM 4750 O O . ASP A 1 622 ? 4.681 19.118 -26.982 1.00 95.00 622 ASP A O 1
ATOM 4754 N N . PRO A 1 623 ? 5.454 18.380 -28.958 1.00 93.00 623 PRO A N 1
ATOM 4755 C CA . PRO A 1 623 ? 5.421 19.703 -29.578 1.00 93.00 623 PRO A CA 1
ATOM 4756 C C . PRO A 1 623 ? 3.995 20.245 -29.751 1.00 93.00 623 PRO A C 1
ATOM 4758 O O . PRO A 1 623 ? 3.814 21.444 -29.962 1.00 93.00 623 PRO A O 1
ATOM 4761 N N . ASN A 1 624 ? 2.974 19.388 -29.646 1.00 90.62 624 ASN A N 1
ATOM 4762 C CA . ASN A 1 624 ? 1.568 19.783 -29.715 1.00 90.62 624 ASN A CA 1
ATOM 4763 C C . ASN A 1 624 ? 0.969 20.098 -28.335 1.00 90.62 624 ASN A C 1
ATOM 4765 O O . ASN A 1 624 ? -0.192 20.498 -28.261 1.00 90.62 624 ASN A O 1
ATOM 4769 N N . ASP A 1 625 ? 1.737 19.929 -27.256 1.00 88.31 625 ASP A N 1
ATOM 4770 C CA . ASP A 1 625 ? 1.348 20.263 -25.883 1.00 88.31 625 ASP A CA 1
ATOM 4771 C C . ASP A 1 625 ? 2.399 21.181 -25.245 1.00 88.31 625 ASP A C 1
ATOM 4773 O O . ASP A 1 625 ? 3.013 20.862 -24.234 1.00 88.31 625 ASP A O 1
ATOM 4777 N N . ASN A 1 626 ? 2.665 22.326 -25.885 1.00 92.44 626 ASN A N 1
ATOM 4778 C CA . ASN A 1 626 ? 3.600 23.350 -25.399 1.00 92.44 626 ASN A CA 1
ATOM 4779 C C . ASN A 1 626 ? 4.999 22.815 -25.035 1.00 92.44 626 ASN A C 1
ATOM 4781 O O . ASN A 1 626 ? 5.609 23.291 -24.077 1.00 92.44 626 ASN A O 1
ATOM 4785 N N . ASN A 1 627 ? 5.514 21.842 -25.797 1.00 91.94 627 ASN A N 1
ATOM 4786 C CA . ASN A 1 627 ? 6.791 21.174 -25.526 1.00 91.94 627 ASN A CA 1
ATOM 4787 C C . ASN A 1 627 ? 6.843 20.521 -24.132 1.00 91.94 627 ASN A C 1
ATOM 4789 O O . ASN A 1 627 ? 7.899 20.469 -23.503 1.00 91.94 627 ASN A O 1
ATOM 4793 N N . ARG A 1 628 ? 5.701 20.045 -23.625 1.00 94.12 628 ARG A N 1
ATOM 4794 C CA . ARG A 1 628 ? 5.622 19.338 -22.347 1.00 94.12 628 ARG A CA 1
ATOM 4795 C C . ARG A 1 628 ? 6.436 18.045 -22.416 1.00 94.12 628 ARG A C 1
ATOM 4797 O O . ARG A 1 628 ? 6.308 17.291 -23.378 1.00 94.12 628 ARG A O 1
ATOM 4804 N N . LEU A 1 629 ? 7.218 17.783 -21.368 1.00 95.62 629 LEU A N 1
ATOM 4805 C CA . LEU A 1 629 ? 7.905 16.507 -21.158 1.00 95.62 629 LEU A CA 1
ATOM 4806 C C . LEU A 1 629 ? 6.897 15.354 -21.214 1.00 95.62 629 LEU A C 1
ATOM 4808 O O . LEU A 1 629 ? 5.884 15.369 -20.506 1.00 95.62 629 LEU A O 1
ATOM 4812 N N . ILE A 1 630 ? 7.183 14.362 -22.049 1.00 95.75 630 ILE A N 1
ATOM 4813 C CA . ILE A 1 630 ? 6.394 13.139 -22.117 1.00 95.75 630 ILE A CA 1
ATOM 4814 C C . ILE A 1 630 ? 6.850 12.247 -20.972 1.00 95.75 630 ILE A C 1
ATOM 4816 O O . ILE A 1 630 ? 7.968 11.751 -20.969 1.00 95.75 630 ILE A O 1
ATOM 4820 N N . ASN A 1 631 ? 5.977 12.073 -19.985 1.00 95.38 631 ASN A N 1
ATOM 4821 C CA . ASN A 1 631 ? 6.212 11.162 -18.878 1.00 95.38 631 ASN A CA 1
ATOM 4822 C C . ASN A 1 631 ? 4.883 10.608 -18.351 1.00 95.38 631 ASN A C 1
ATOM 4824 O O . ASN A 1 631 ? 3.846 11.276 -18.467 1.00 95.38 631 ASN A O 1
ATOM 4828 N N . ASN A 1 632 ? 4.919 9.425 -17.740 1.00 92.69 632 ASN A N 1
ATOM 4829 C CA . ASN A 1 632 ? 3.799 8.772 -17.058 1.00 92.69 632 ASN A CA 1
ATOM 4830 C C . ASN A 1 632 ? 2.599 8.434 -17.968 1.00 92.69 632 ASN A C 1
ATOM 4832 O O . ASN A 1 632 ? 1.477 8.260 -17.501 1.00 92.69 632 ASN A O 1
ATOM 4836 N N . GLN A 1 633 ? 2.784 8.367 -19.284 1.00 96.44 633 GLN A N 1
ATOM 4837 C CA . GLN A 1 633 ? 1.756 7.859 -20.204 1.00 96.44 633 GLN A CA 1
ATOM 4838 C C . GLN A 1 633 ? 1.727 6.332 -20.113 1.00 96.44 633 GLN A C 1
ATOM 4840 O O . GLN A 1 633 ? 2.790 5.735 -20.057 1.00 96.44 633 GLN A O 1
ATOM 4845 N N . ALA A 1 634 ? 0.565 5.676 -20.095 1.00 98.25 634 ALA A N 1
ATOM 4846 C CA . ALA A 1 634 ? 0.520 4.258 -19.703 1.00 98.25 634 ALA A CA 1
ATOM 4847 C C . ALA A 1 634 ? -0.474 3.406 -20.484 1.00 98.25 634 ALA A C 1
ATOM 4849 O O . ALA A 1 634 ? -1.548 3.886 -20.838 1.00 98.25 634 ALA A O 1
ATOM 4850 N N . GLY A 1 635 ? -0.158 2.128 -20.688 1.00 98.69 635 GLY A N 1
ATOM 4851 C CA . GLY A 1 635 ? -1.116 1.161 -21.223 1.00 98.69 635 GLY A CA 1
ATOM 4852 C C . GLY A 1 635 ? -2.360 1.095 -20.335 1.00 98.69 635 GLY A C 1
ATOM 4853 O O . GLY A 1 635 ? -3.478 1.277 -20.820 1.00 98.69 635 GLY A O 1
ATOM 4854 N N . ILE A 1 636 ? -2.150 0.958 -19.023 1.00 98.88 636 ILE A N 1
ATOM 4855 C CA . ILE A 1 636 ? -3.187 1.070 -17.994 1.00 98.88 636 ILE A CA 1
ATOM 4856 C C . ILE A 1 636 ? -2.753 2.089 -16.936 1.00 98.88 636 ILE A C 1
ATOM 4858 O O . ILE A 1 636 ? -1.719 1.942 -16.290 1.00 98.88 636 ILE A O 1
ATOM 4862 N N . TYR A 1 637 ? -3.561 3.125 -16.734 1.00 98.56 637 TYR A N 1
ATOM 4863 C CA . TYR A 1 637 ? -3.298 4.191 -15.772 1.00 98.56 637 TYR A CA 1
ATOM 4864 C C . TYR A 1 637 ? -4.344 4.171 -14.656 1.00 98.56 637 TYR A C 1
ATOM 4866 O O . TYR A 1 637 ? -5.511 4.472 -14.906 1.00 98.56 637 TYR A O 1
ATOM 4874 N N . VAL A 1 638 ? -3.944 3.820 -13.433 1.00 96.31 638 VAL A N 1
ATOM 4875 C CA . VAL A 1 638 ? -4.832 3.764 -12.263 1.00 96.31 638 VAL A CA 1
ATOM 4876 C C . VAL A 1 638 ? -4.539 4.942 -11.341 1.00 96.31 638 VAL A C 1
ATOM 4878 O O . VAL A 1 638 ? -3.408 5.145 -10.903 1.00 96.31 638 VAL A O 1
ATOM 4881 N N . GLU A 1 639 ? -5.572 5.718 -11.031 1.00 84.62 639 GLU A N 1
ATOM 4882 C CA . GLU A 1 639 ? -5.468 6.958 -10.265 1.00 84.62 639 GLU A CA 1
ATOM 4883 C C . GLU A 1 639 ? -6.098 6.898 -8.876 1.00 84.62 639 GLU A C 1
ATOM 4885 O O . GLU A 1 639 ? -6.725 5.912 -8.464 1.00 84.62 639 GLU A O 1
ATOM 4890 N N . SER A 1 640 ? -5.953 8.031 -8.185 1.00 72.19 640 SER A N 1
ATOM 4891 C CA . SER A 1 640 ? -6.611 8.420 -6.953 1.00 72.19 640 SER A CA 1
ATOM 4892 C C . SER A 1 640 ? -8.027 7.871 -6.825 1.00 72.19 640 SER A C 1
ATOM 4894 O O . SER A 1 640 ? -8.796 7.791 -7.784 1.00 72.19 640 SER A O 1
ATOM 4896 N N . ALA A 1 641 ? -8.367 7.500 -5.595 1.00 66.56 641 ALA A N 1
ATOM 4897 C CA . ALA A 1 641 ? -9.662 6.936 -5.223 1.00 66.56 641 ALA A CA 1
ATOM 4898 C C . ALA A 1 641 ? -10.019 5.566 -5.840 1.00 66.56 641 ALA A C 1
ATOM 4900 O O . ALA A 1 641 ? -10.943 4.925 -5.351 1.00 66.56 641 ALA A O 1
ATOM 4901 N N . SER A 1 642 ? -9.181 4.992 -6.717 1.00 78.56 642 SER A N 1
ATOM 4902 C CA . SER A 1 642 ? -9.385 3.620 -7.216 1.00 78.56 642 SER A CA 1
ATOM 4903 C C . SER A 1 642 ? -8.783 2.525 -6.323 1.00 78.56 642 SER A C 1
ATOM 4905 O O . SER A 1 642 ? -7.634 2.650 -5.905 1.00 78.56 642 SER A O 1
ATOM 4907 N N . SER A 1 643 ? -9.518 1.452 -6.018 1.00 85.75 643 SER A N 1
ATOM 4908 C CA . SER A 1 643 ? -9.065 0.291 -5.213 1.00 85.75 643 SER A CA 1
ATOM 4909 C C . SER A 1 643 ? -9.613 -1.017 -5.787 1.00 85.75 643 SER A C 1
ATOM 4911 O O . SER A 1 643 ? -10.563 -0.979 -6.558 1.00 85.75 643 SER A O 1
ATOM 4913 N N . GLN A 1 644 ? -9.066 -2.188 -5.436 1.00 91.25 644 GLN A N 1
ATOM 4914 C CA . GLN A 1 644 ? -9.619 -3.469 -5.930 1.00 91.25 644 GLN A CA 1
ATOM 4915 C C . GLN A 1 644 ? -9.668 -3.526 -7.458 1.00 91.25 644 GLN A C 1
ATOM 4917 O O . GLN A 1 644 ? -10.706 -3.765 -8.075 1.00 91.25 644 GLN A O 1
ATOM 4922 N N . ILE A 1 645 ? -8.512 -3.244 -8.052 1.00 97.94 645 ILE A N 1
ATOM 4923 C CA . ILE A 1 645 ? -8.294 -3.283 -9.495 1.00 97.94 645 ILE A CA 1
ATOM 4924 C C . ILE A 1 645 ? -7.477 -4.534 -9.761 1.00 97.94 645 ILE A C 1
ATOM 4926 O O . ILE A 1 645 ? -6.412 -4.708 -9.166 1.00 97.94 645 ILE A O 1
ATOM 4930 N N . VAL A 1 646 ? -8.010 -5.399 -10.612 1.00 98.94 646 VAL A N 1
ATOM 4931 C CA . VAL A 1 646 ? -7.350 -6.613 -11.071 1.00 98.94 646 VAL A CA 1
ATOM 4932 C C . VAL A 1 646 ? -6.906 -6.381 -12.506 1.00 98.94 646 VAL A C 1
ATOM 4934 O O . VAL A 1 646 ? -7.745 -6.156 -13.378 1.00 98.94 646 VAL A O 1
ATOM 4937 N N . ILE A 1 647 ? -5.601 -6.426 -12.740 1.00 98.94 647 ILE A N 1
ATOM 4938 C CA . ILE A 1 647 ? -4.992 -6.399 -14.070 1.00 98.94 647 ILE A CA 1
ATOM 4939 C C . ILE A 1 647 ? -4.419 -7.793 -14.272 1.00 98.94 647 ILE A C 1
ATOM 4941 O O . ILE A 1 647 ? -3.440 -8.143 -13.614 1.00 98.94 647 ILE A O 1
ATOM 4945 N N . GLN A 1 648 ? -5.061 -8.614 -15.104 1.00 98.81 648 GLN A N 1
ATOM 4946 C CA . GLN A 1 648 ? -4.638 -10.002 -15.259 1.00 98.81 648 GLN A CA 1
ATOM 4947 C C . GLN A 1 648 ? -4.661 -10.533 -16.685 1.00 98.81 648 GLN A C 1
ATOM 4949 O O . GLN A 1 648 ? -5.530 -10.157 -17.464 1.00 98.81 648 GLN A O 1
ATOM 4954 N N . ASN A 1 649 ? -3.752 -11.447 -17.025 1.00 98.75 649 ASN A N 1
ATOM 4955 C CA . ASN A 1 649 ? -3.770 -12.143 -18.318 1.00 98.75 649 ASN A CA 1
ATOM 4956 C C . ASN A 1 649 ? -3.738 -11.185 -19.525 1.00 98.75 649 ASN A C 1
ATOM 4958 O O . ASN A 1 649 ? -4.308 -11.485 -20.575 1.00 98.75 649 ASN A O 1
ATOM 4962 N N . ASN A 1 650 ? -3.131 -10.004 -19.378 1.00 98.94 650 ASN A N 1
ATOM 4963 C CA . ASN A 1 650 ? -3.041 -9.016 -20.449 1.00 98.94 650 ASN A CA 1
ATOM 4964 C C . ASN A 1 650 ? -1.672 -9.056 -21.123 1.00 98.94 650 ASN A C 1
ATOM 4966 O O . ASN A 1 650 ? -0.655 -9.291 -20.477 1.00 98.94 650 ASN A O 1
ATOM 4970 N N . LEU A 1 651 ? -1.658 -8.719 -22.411 1.00 98.88 651 LEU A N 1
ATOM 4971 C CA . LEU A 1 651 ? -0.452 -8.355 -23.142 1.00 98.88 651 LEU A CA 1
ATOM 4972 C C . LEU A 1 651 ? -0.437 -6.830 -23.304 1.00 98.88 651 LEU A C 1
ATOM 4974 O O . LEU A 1 651 ? -1.243 -6.282 -24.058 1.00 98.88 651 LEU A O 1
ATOM 4978 N N . ILE A 1 652 ? 0.459 -6.143 -22.596 1.00 98.88 652 ILE A N 1
ATOM 4979 C CA . ILE A 1 652 ? 0.589 -4.679 -22.599 1.00 98.88 652 ILE A CA 1
ATOM 4980 C C . ILE A 1 652 ? 1.931 -4.327 -23.228 1.00 98.88 652 ILE A C 1
ATOM 4982 O O . ILE A 1 652 ? 2.980 -4.523 -22.614 1.00 98.88 652 ILE A O 1
ATOM 4986 N N . HIS A 1 653 ? 1.913 -3.840 -24.468 1.00 98.31 653 HIS A N 1
ATOM 4987 C CA . HIS A 1 653 ? 3.142 -3.754 -25.246 1.00 98.31 653 HIS A CA 1
ATOM 4988 C C . HIS A 1 653 ? 3.182 -2.634 -26.276 1.00 98.31 653 HIS A C 1
ATOM 4990 O O . HIS A 1 653 ? 2.156 -2.157 -26.747 1.00 98.31 653 HIS A O 1
ATOM 4996 N N . SER A 1 654 ? 4.394 -2.287 -26.717 1.00 96.50 654 SER A N 1
ATOM 4997 C CA . SER A 1 654 ? 4.604 -1.409 -27.881 1.00 96.50 654 SER A CA 1
ATOM 4998 C C . SER A 1 654 ? 3.884 -0.053 -27.745 1.00 96.50 654 SER A C 1
ATOM 5000 O O . SER A 1 654 ? 2.950 0.235 -28.508 1.00 96.50 654 SER A O 1
ATOM 5002 N N . PRO A 1 655 ? 4.293 0.786 -26.770 1.00 97.25 655 PRO A N 1
ATOM 5003 C CA . PRO A 1 655 ? 3.871 2.184 -26.732 1.00 97.25 655 PRO A CA 1
ATOM 5004 C C . PRO A 1 655 ? 4.251 2.898 -28.036 1.00 97.25 655 PRO A C 1
ATOM 5006 O O . PRO A 1 655 ? 5.086 2.437 -28.812 1.00 97.25 655 PRO A O 1
ATOM 5009 N N . ARG A 1 656 ? 3.641 4.058 -28.287 1.00 96.44 656 ARG A N 1
ATOM 5010 C CA . ARG A 1 656 ? 3.944 4.871 -29.475 1.00 96.44 656 ARG A CA 1
ATOM 5011 C C . ARG A 1 656 ? 5.287 5.599 -29.383 1.00 96.44 656 ARG A C 1
ATOM 5013 O O . ARG A 1 656 ? 5.845 5.958 -30.416 1.00 96.44 656 ARG A O 1
ATOM 5020 N N . GLY A 1 657 ? 5.735 5.914 -28.174 1.00 94.56 657 GLY A N 1
ATOM 5021 C CA . GLY A 1 657 ? 7.012 6.580 -27.934 1.00 94.56 657 GLY A CA 1
ATOM 5022 C C . GLY A 1 657 ? 7.933 5.746 -27.063 1.00 94.56 657 GLY A C 1
ATOM 5023 O O . GLY A 1 657 ? 7.612 4.609 -26.730 1.00 94.56 657 GLY A O 1
ATOM 5024 N N . THR A 1 658 ? 9.074 6.332 -26.726 1.00 95.75 658 THR A N 1
ATOM 5025 C CA . THR A 1 658 ? 10.138 5.697 -25.950 1.00 95.75 658 THR A CA 1
ATOM 5026 C C . THR A 1 658 ? 10.644 6.653 -24.876 1.00 95.75 658 THR A C 1
ATOM 5028 O O . THR A 1 658 ? 10.513 7.871 -25.021 1.00 95.75 658 THR A O 1
ATOM 5031 N N . SER A 1 659 ? 11.251 6.104 -23.828 1.00 95.75 659 SER A N 1
ATOM 5032 C CA . SER A 1 659 ? 11.965 6.879 -22.812 1.00 95.75 659 SER A CA 1
ATOM 5033 C C . SER A 1 659 ? 13.378 7.277 -23.265 1.00 95.75 659 SER A C 1
ATOM 5035 O O . SER A 1 659 ? 13.951 6.669 -24.176 1.00 95.75 659 SER A O 1
ATOM 5037 N N . ASN A 1 660 ? 13.950 8.301 -22.626 1.00 95.81 660 ASN A N 1
ATOM 5038 C CA . ASN A 1 660 ? 15.398 8.539 -22.621 1.00 95.81 660 ASN A CA 1
ATOM 5039 C C . ASN A 1 660 ? 16.125 7.562 -21.675 1.00 95.81 660 ASN A C 1
ATOM 5041 O O . ASN A 1 660 ? 15.498 6.887 -20.865 1.00 95.81 660 ASN A O 1
ATOM 5045 N N . THR A 1 661 ? 17.457 7.521 -21.751 1.00 94.56 661 THR A N 1
ATOM 5046 C CA . THR A 1 661 ? 18.320 6.710 -20.875 1.00 94.56 661 THR A CA 1
ATOM 5047 C C . THR A 1 661 ? 18.960 7.552 -19.772 1.00 94.56 661 THR A C 1
ATOM 5049 O O . THR A 1 661 ? 19.022 8.787 -19.860 1.00 94.56 661 THR A O 1
ATOM 5052 N N . TRP A 1 662 ? 19.528 6.871 -18.772 1.00 94.38 662 TRP A N 1
ATOM 5053 C CA . TRP A 1 662 ? 20.314 7.482 -17.696 1.00 94.38 662 TRP A CA 1
ATOM 5054 C C . TRP A 1 662 ? 21.573 8.227 -18.177 1.00 94.38 662 TRP A C 1
ATOM 5056 O O . TRP A 1 662 ? 22.077 9.090 -17.456 1.00 94.38 662 TRP A O 1
ATOM 5066 N N . THR A 1 663 ? 22.057 7.971 -19.400 1.00 94.31 663 THR A N 1
ATOM 5067 C CA . THR A 1 663 ? 23.147 8.745 -20.029 1.00 94.31 663 THR A CA 1
ATOM 5068 C C . THR A 1 663 ? 22.756 10.208 -20.259 1.00 94.31 663 THR A C 1
ATOM 5070 O O . THR A 1 663 ? 23.611 11.096 -20.227 1.00 94.31 663 THR A O 1
ATOM 5073 N N . VAL A 1 664 ? 21.461 10.470 -20.456 1.00 93.25 664 VAL A N 1
ATOM 5074 C CA . VAL A 1 664 ? 20.894 11.818 -20.583 1.00 93.25 664 VAL A CA 1
ATOM 5075 C C . VAL A 1 664 ? 20.502 12.388 -19.216 1.00 93.25 664 VAL A C 1
ATOM 5077 O O . VAL A 1 664 ? 20.817 13.535 -18.895 1.00 93.25 664 VAL A O 1
ATOM 5080 N N . GLY A 1 665 ? 19.813 11.591 -18.404 1.00 93.81 665 GLY A N 1
ATOM 5081 C CA . GLY A 1 665 ? 19.277 11.960 -17.096 1.00 93.81 665 GLY A CA 1
ATOM 5082 C C . GLY A 1 665 ? 18.236 10.939 -16.648 1.00 93.81 665 GLY A C 1
ATOM 5083 O O . GLY A 1 665 ? 18.053 9.938 -17.333 1.00 93.81 665 GLY A O 1
ATOM 5084 N N . HIS A 1 666 ? 17.545 11.189 -15.529 1.00 93.50 666 HIS A N 1
ATOM 5085 C CA . HIS A 1 666 ? 16.471 10.298 -15.068 1.00 93.50 666 HIS A CA 1
ATOM 5086 C C . HIS A 1 666 ? 15.500 10.019 -16.227 1.00 93.50 666 HIS A C 1
ATOM 5088 O O . HIS A 1 666 ? 15.002 10.987 -16.816 1.00 93.50 666 HIS A O 1
ATOM 5094 N N . PRO A 1 667 ? 15.275 8.752 -16.601 1.00 95.81 667 PRO A N 1
ATOM 5095 C CA . PRO A 1 667 ? 14.347 8.396 -17.659 1.00 95.81 667 PRO A CA 1
ATOM 5096 C C . PRO A 1 667 ? 12.957 9.010 -17.430 1.00 95.81 667 PRO A C 1
ATOM 5098 O O . PRO A 1 667 ? 12.508 9.217 -16.299 1.00 95.81 667 PRO A O 1
ATOM 5101 N N . ALA A 1 668 ? 12.329 9.420 -18.526 1.00 95.94 668 ALA A N 1
ATOM 5102 C CA . ALA A 1 668 ? 10.991 9.980 -18.564 1.00 95.94 668 ALA A CA 1
ATOM 5103 C C . ALA A 1 668 ? 10.313 9.501 -19.847 1.00 95.94 668 ALA A C 1
ATOM 5105 O O . ALA A 1 668 ? 10.836 9.682 -20.951 1.00 95.94 668 ALA A O 1
ATOM 5106 N N . GLY A 1 669 ? 9.139 8.891 -19.711 1.00 94.75 669 GLY A N 1
ATOM 5107 C CA . GLY A 1 669 ? 8.499 8.249 -20.849 1.00 94.75 669 GLY A CA 1
ATOM 5108 C C . GLY A 1 669 ? 7.229 7.486 -20.508 1.00 94.75 669 GLY A C 1
ATOM 5109 O O . GLY A 1 669 ? 6.482 7.820 -19.587 1.00 94.75 669 GLY A O 1
ATOM 5110 N N . GLN A 1 670 ? 6.932 6.496 -21.339 1.00 96.50 670 GLN A N 1
ATOM 5111 C CA . GLN A 1 670 ? 5.738 5.670 -21.251 1.00 96.50 670 GLN A CA 1
ATOM 5112 C C . GLN A 1 670 ? 5.954 4.500 -20.287 1.00 96.50 670 GLN A C 1
ATOM 5114 O O . GLN A 1 670 ? 7.069 4.037 -20.116 1.00 96.50 670 GLN A O 1
ATOM 5119 N N . GLN A 1 671 ? 4.877 3.978 -19.716 1.00 97.88 671 GLN A N 1
ATOM 5120 C CA . GLN A 1 671 ? 4.871 2.814 -18.831 1.00 97.88 671 GLN A CA 1
ATOM 5121 C C . GLN A 1 671 ? 3.847 1.784 -19.306 1.00 97.88 671 GLN A C 1
ATOM 5123 O O . GLN A 1 671 ? 2.913 2.127 -20.037 1.00 97.88 671 GLN A O 1
ATOM 5128 N N . ALA A 1 672 ? 3.969 0.526 -18.888 1.00 98.62 672 ALA A N 1
ATOM 5129 C CA . ALA A 1 672 ? 2.903 -0.446 -19.124 1.00 98.62 672 ALA A CA 1
ATOM 5130 C C . ALA A 1 672 ? 1.740 -0.185 -18.154 1.00 98.62 672 ALA A C 1
ATOM 5132 O O . ALA A 1 672 ? 0.593 -0.010 -18.581 1.00 98.62 672 ALA A O 1
ATOM 5133 N N . VAL A 1 673 ? 2.057 -0.056 -16.863 1.00 98.75 673 VAL A N 1
ATOM 5134 C CA . VAL A 1 673 ? 1.108 0.286 -15.800 1.00 98.75 673 VAL A CA 1
ATOM 5135 C C . VAL A 1 673 ? 1.610 1.497 -15.015 1.00 98.75 673 VAL A C 1
ATOM 5137 O O . VAL A 1 673 ? 2.807 1.663 -14.786 1.00 98.75 673 VAL A O 1
ATOM 5140 N N . MET A 1 674 ? 0.689 2.363 -14.597 1.00 97.50 674 MET A N 1
ATOM 5141 C CA . MET A 1 674 ? 0.968 3.428 -13.633 1.00 97.50 674 MET A CA 1
ATOM 5142 C C . MET A 1 674 ? 0.002 3.352 -12.453 1.00 97.50 674 MET A C 1
ATOM 5144 O O . MET A 1 674 ? -1.215 3.325 -12.655 1.00 97.50 674 MET A O 1
ATOM 5148 N N . LEU A 1 675 ? 0.545 3.393 -11.235 1.00 95.88 675 LEU A N 1
ATOM 5149 C CA . LEU A 1 675 ? -0.208 3.456 -9.983 1.00 95.88 675 LEU A CA 1
ATOM 5150 C C . LEU A 1 675 ? -0.010 4.815 -9.307 1.00 95.88 675 LEU A C 1
ATOM 5152 O O . LEU A 1 675 ? 0.952 5.041 -8.574 1.00 95.88 675 LEU A O 1
ATOM 5156 N N . ARG A 1 676 ? -0.957 5.731 -9.516 1.00 87.75 676 ARG A N 1
ATOM 5157 C CA . ARG A 1 676 ? -0.891 7.091 -8.974 1.00 87.75 676 ARG A CA 1
ATOM 5158 C C . ARG A 1 676 ? -1.869 7.291 -7.822 1.00 87.75 676 ARG A C 1
ATOM 5160 O O . ARG A 1 676 ? -3.060 7.485 -8.047 1.00 87.75 676 ARG A O 1
ATOM 5167 N N . ARG A 1 677 ? -1.355 7.322 -6.588 1.00 79.69 677 ARG A N 1
ATOM 5168 C CA . ARG A 1 677 ? -2.095 7.601 -5.339 1.00 79.69 677 ARG A CA 1
ATOM 5169 C C . ARG A 1 677 ? -3.349 6.737 -5.174 1.00 79.69 677 ARG A C 1
ATOM 5171 O O . ARG A 1 677 ? -4.404 7.203 -4.727 1.00 79.69 677 ARG A O 1
ATOM 5178 N N . THR A 1 678 ? -3.248 5.478 -5.584 1.00 81.94 678 THR A N 1
ATOM 5179 C CA . THR A 1 678 ? -4.368 4.541 -5.575 1.00 81.94 678 THR A CA 1
ATOM 5180 C C . THR A 1 678 ? -4.757 4.157 -4.142 1.00 81.94 678 THR A C 1
ATOM 5182 O O . THR A 1 678 ? -4.248 4.680 -3.153 1.00 81.94 678 THR A O 1
ATOM 5185 N N . GLY A 1 679 ? -5.749 3.287 -3.998 1.00 73.56 679 GLY A N 1
ATOM 5186 C CA . GLY A 1 679 ? -6.246 2.819 -2.699 1.00 73.56 679 GLY A CA 1
ATOM 5187 C C . GLY A 1 679 ? -5.655 1.546 -2.208 1.00 73.56 679 GLY A C 1
ATOM 5188 O O . GLY A 1 679 ? -6.052 1.105 -1.133 1.00 73.56 679 GLY A O 1
ATOM 5189 N N . GLY A 1 680 ? -4.769 0.967 -3.008 1.00 87.56 680 GLY A N 1
ATOM 5190 C CA . GLY A 1 680 ? -4.305 -0.377 -2.794 1.00 87.56 680 GLY A CA 1
ATOM 5191 C C . GLY A 1 680 ? -5.424 -1.405 -2.936 1.00 87.56 680 GLY A C 1
ATOM 5192 O O . GLY A 1 680 ? -6.472 -1.173 -3.561 1.00 87.56 680 GLY A O 1
ATOM 5193 N N . ASN A 1 681 ? -5.166 -2.556 -2.330 1.00 92.19 681 ASN A N 1
ATOM 5194 C CA . ASN A 1 681 ? -5.901 -3.789 -2.521 1.00 92.19 681 ASN A CA 1
ATOM 5195 C C . ASN A 1 681 ? -6.007 -4.152 -4.009 1.00 92.19 681 ASN A C 1
ATOM 5197 O O . ASN A 1 681 ? -7.095 -4.414 -4.501 1.00 92.19 681 ASN A O 1
ATOM 5201 N N . HIS A 1 682 ? -4.915 -4.031 -4.768 1.00 97.88 682 HIS A N 1
ATOM 5202 C CA . HIS A 1 682 ? -4.878 -4.400 -6.185 1.00 97.88 682 HIS A CA 1
ATOM 5203 C C . HIS A 1 682 ? -4.320 -5.810 -6.372 1.00 97.88 682 HIS A C 1
ATOM 5205 O O . HIS A 1 682 ? -3.655 -6.350 -5.490 1.00 97.88 682 HIS A O 1
ATOM 5211 N N . VAL A 1 683 ? -4.575 -6.390 -7.543 1.00 98.88 683 VAL A N 1
ATOM 5212 C CA . VAL A 1 683 ? -3.923 -7.625 -7.984 1.00 98.88 683 VAL A CA 1
ATOM 5213 C C . VAL A 1 683 ? -3.432 -7.419 -9.411 1.00 98.88 683 VAL A C 1
ATOM 5215 O O . VAL A 1 683 ? -4.231 -7.142 -10.304 1.00 98.88 683 VAL A O 1
ATOM 5218 N N . ILE A 1 684 ? -2.129 -7.546 -9.629 1.00 98.88 684 ILE A N 1
ATOM 5219 C CA . ILE A 1 684 ? -1.506 -7.481 -10.953 1.00 98.88 684 ILE A CA 1
ATOM 5220 C C . ILE A 1 684 ? -0.853 -8.835 -11.200 1.00 98.88 684 ILE A C 1
ATOM 5222 O O . ILE A 1 684 ? 0.157 -9.143 -10.571 1.00 98.88 684 ILE A O 1
ATOM 5226 N N . ARG A 1 685 ? -1.446 -9.671 -12.057 1.00 98.75 685 ARG A N 1
ATOM 5227 C CA . ARG A 1 685 ? -0.967 -11.047 -12.233 1.00 98.75 685 ARG A CA 1
ATOM 5228 C C . ARG A 1 685 ? -1.027 -11.595 -13.642 1.00 98.75 685 ARG A C 1
ATOM 5230 O O . ARG A 1 685 ? -1.886 -11.190 -14.410 1.00 98.75 685 ARG A O 1
ATOM 5237 N N . ASP A 1 686 ? -0.194 -12.575 -13.959 1.00 98.81 686 ASP A N 1
ATOM 5238 C CA . ASP A 1 686 ? -0.270 -13.302 -15.233 1.00 98.81 686 ASP A CA 1
ATOM 5239 C C . ASP A 1 686 ? -0.184 -12.377 -16.468 1.00 98.81 686 ASP A C 1
ATOM 5241 O O . ASP A 1 686 ? -0.776 -12.679 -17.504 1.00 98.81 686 ASP A O 1
ATOM 5245 N N . ASN A 1 687 ? 0.458 -11.204 -16.364 1.00 98.94 687 ASN A N 1
ATOM 5246 C CA . ASN A 1 687 ? 0.564 -10.255 -17.475 1.00 98.94 687 ASN A CA 1
ATOM 5247 C C . ASN A 1 687 ? 1.938 -10.310 -18.140 1.00 98.94 687 ASN A C 1
ATOM 5249 O O . ASN A 1 687 ? 2.963 -10.393 -17.465 1.00 98.94 687 ASN A O 1
ATOM 5253 N N . ASP A 1 688 ? 1.933 -10.090 -19.450 1.00 98.81 688 ASP A N 1
ATOM 5254 C CA . ASP A 1 688 ? 3.121 -9.810 -20.243 1.00 98.81 688 ASP A CA 1
ATOM 5255 C C . ASP A 1 688 ? 3.192 -8.300 -20.499 1.00 98.81 688 ASP A C 1
ATOM 5257 O O . ASP A 1 688 ? 2.392 -7.741 -21.257 1.00 98.81 688 ASP A O 1
ATOM 5261 N N . MET A 1 689 ? 4.133 -7.617 -19.849 1.00 98.75 689 MET A N 1
ATOM 5262 C CA . MET A 1 689 ? 4.264 -6.160 -19.877 1.00 98.75 689 MET A CA 1
ATOM 5263 C C . MET A 1 689 ? 5.640 -5.773 -20.401 1.00 98.75 689 MET A C 1
ATOM 5265 O O . MET A 1 689 ? 6.652 -5.969 -19.731 1.00 98.75 689 MET A O 1
ATOM 5269 N N . MET A 1 690 ? 5.692 -5.237 -21.619 1.00 96.06 690 MET A N 1
ATOM 5270 C CA . MET A 1 690 ? 6.975 -5.039 -22.286 1.00 96.06 690 MET A CA 1
ATOM 5271 C C . MET A 1 690 ? 7.018 -3.827 -23.215 1.00 96.06 690 MET A C 1
ATOM 5273 O O . MET A 1 690 ? 6.102 -3.568 -23.998 1.00 96.06 690 MET A O 1
ATOM 5277 N N . GLY A 1 691 ? 8.137 -3.107 -23.180 1.00 95.44 691 GLY A N 1
ATOM 5278 C CA . GLY A 1 691 ? 8.557 -2.273 -24.303 1.00 95.44 691 GLY A CA 1
ATOM 5279 C C . GLY A 1 691 ? 8.948 -3.127 -25.516 1.00 95.44 691 GLY A C 1
ATOM 5280 O O . GLY A 1 691 ? 8.480 -4.252 -25.707 1.00 95.44 691 GLY A O 1
ATOM 5281 N N . ASN A 1 692 ? 9.813 -2.593 -26.367 1.00 94.44 692 ASN A N 1
ATOM 5282 C CA . ASN A 1 692 ? 10.518 -3.364 -27.389 1.00 94.44 692 ASN A CA 1
ATOM 5283 C C . ASN A 1 692 ? 11.836 -2.664 -27.757 1.00 94.44 692 ASN A C 1
ATOM 5285 O O . ASN A 1 692 ? 12.097 -1.558 -27.292 1.00 94.44 692 ASN A O 1
ATOM 5289 N N . GLU A 1 693 ? 12.631 -3.284 -28.631 1.00 92.19 693 GLU A N 1
ATOM 5290 C CA . GLU A 1 693 ? 13.934 -2.769 -29.088 1.00 92.19 693 GLU A CA 1
ATOM 5291 C C . GLU A 1 693 ? 13.901 -1.319 -29.618 1.00 92.19 693 GLU A C 1
ATOM 5293 O O . GLU A 1 693 ? 14.914 -0.627 -29.570 1.00 92.19 693 GLU A O 1
ATOM 5298 N N . GLU A 1 694 ? 12.755 -0.841 -30.117 1.00 92.69 694 GLU A N 1
ATOM 5299 C CA . GLU A 1 694 ? 12.580 0.523 -30.637 1.00 92.69 694 GLU A CA 1
ATOM 5300 C C . GLU A 1 694 ? 11.894 1.470 -29.635 1.00 92.69 694 GLU A C 1
ATOM 5302 O O . GLU A 1 694 ? 12.040 2.693 -29.732 1.00 92.69 694 GLU A O 1
ATOM 5307 N N . HIS A 1 695 ? 11.115 0.928 -28.698 1.00 95.38 695 HIS A N 1
ATOM 5308 C CA . HIS A 1 695 ? 10.215 1.666 -27.813 1.00 95.38 695 HIS A CA 1
ATOM 5309 C C . HIS A 1 695 ? 10.321 1.151 -26.375 1.00 95.38 695 HIS A C 1
ATOM 5311 O O . HIS A 1 695 ? 9.490 0.365 -25.909 1.00 95.38 695 HIS A O 1
ATOM 5317 N N . TRP A 1 696 ? 11.366 1.599 -25.684 1.00 96.62 696 TRP A N 1
ATOM 5318 C CA . TRP A 1 696 ? 11.631 1.265 -24.289 1.00 96.62 696 TRP A CA 1
ATOM 5319 C C . TRP A 1 696 ? 10.727 2.074 -23.363 1.00 96.62 696 TRP A C 1
ATOM 5321 O O . TRP A 1 696 ? 10.483 3.266 -23.586 1.00 96.62 696 TRP A O 1
ATOM 5331 N N . LEU A 1 697 ? 10.236 1.418 -22.318 1.00 98.12 697 LEU A N 1
ATOM 5332 C CA . LEU A 1 697 ? 9.453 2.059 -21.270 1.00 98.12 697 LEU A CA 1
ATOM 5333 C C . LEU A 1 697 ? 10.364 2.905 -20.371 1.00 98.12 697 LEU A C 1
ATOM 5335 O O . LEU A 1 697 ? 11.578 2.716 -20.350 1.00 98.12 697 LEU A O 1
ATOM 5339 N N . ASN A 1 698 ? 9.775 3.860 -19.656 1.00 96.69 698 ASN A N 1
ATOM 5340 C CA . ASN A 1 698 ? 10.408 4.502 -18.512 1.00 96.69 698 ASN A CA 1
ATOM 5341 C C . ASN A 1 698 ? 10.569 3.472 -17.396 1.00 96.69 698 ASN A C 1
ATOM 5343 O O . ASN A 1 698 ? 11.671 2.994 -17.184 1.00 96.69 698 ASN A O 1
ATOM 5347 N N . ASP A 1 699 ? 9.427 3.080 -16.825 1.00 97.06 699 ASP A N 1
ATOM 5348 C CA . ASP A 1 699 ? 9.254 1.954 -15.915 1.00 97.06 699 ASP A CA 1
ATOM 5349 C C . ASP A 1 699 ? 8.254 0.974 -16.531 1.00 97.06 699 ASP A C 1
ATOM 5351 O O . ASP A 1 699 ? 7.326 1.399 -17.233 1.00 97.06 699 ASP A O 1
ATOM 5355 N N . VAL A 1 700 ? 8.352 -0.331 -16.255 1.00 98.62 700 VAL A N 1
ATOM 5356 C CA . VAL A 1 700 ? 7.266 -1.236 -16.687 1.00 98.62 700 VAL A CA 1
ATOM 5357 C C . VAL A 1 700 ? 6.020 -0.967 -15.848 1.00 98.62 700 VAL A C 1
ATOM 5359 O O . VAL A 1 700 ? 4.956 -0.647 -16.391 1.00 98.62 700 VAL A O 1
ATOM 5362 N N . ILE A 1 701 ? 6.167 -1.008 -14.524 1.00 98.56 701 ILE A N 1
ATOM 5363 C CA . ILE A 1 701 ? 5.156 -0.551 -13.568 1.00 98.56 701 ILE A CA 1
ATOM 5364 C C . ILE A 1 701 ? 5.744 0.606 -12.761 1.00 98.56 701 ILE A C 1
ATOM 5366 O O . ILE A 1 701 ? 6.597 0.380 -11.914 1.00 98.56 701 ILE A O 1
ATOM 5370 N N . GLY A 1 702 ? 5.264 1.825 -12.992 1.00 96.31 702 GLY A N 1
ATOM 5371 C CA . GLY A 1 702 ? 5.665 2.997 -12.202 1.00 96.31 702 GLY A CA 1
ATOM 5372 C C . GLY A 1 702 ? 4.640 3.366 -11.129 1.00 96.31 702 GLY A C 1
ATOM 5373 O O . GLY A 1 702 ? 3.465 2.963 -11.187 1.00 96.31 702 GLY A O 1
ATOM 5374 N N . SER A 1 703 ? 5.067 4.175 -10.165 1.00 91.06 703 SER A N 1
ATOM 5375 C CA . SER A 1 703 ? 4.295 4.569 -8.992 1.00 91.06 703 SER A CA 1
ATOM 5376 C C . SER A 1 703 ? 4.452 6.062 -8.678 1.00 91.06 703 SER A C 1
ATOM 5378 O O . SER A 1 703 ? 5.503 6.662 -8.847 1.00 91.06 703 SER A O 1
ATOM 5380 N N . ILE A 1 704 ? 3.365 6.711 -8.239 1.00 85.62 704 ILE A N 1
ATOM 5381 C CA . ILE A 1 704 ? 3.377 8.133 -7.851 1.00 85.62 704 ILE A CA 1
ATOM 5382 C C . ILE A 1 704 ? 2.460 8.359 -6.634 1.00 85.62 704 ILE A C 1
ATOM 5384 O O . ILE A 1 704 ? 1.330 7.879 -6.613 1.00 85.62 704 ILE A O 1
ATOM 5388 N N . ASP A 1 705 ? 2.823 9.126 -5.602 1.00 81.62 705 ASP A N 1
ATOM 5389 C CA . ASP A 1 705 ? 4.128 9.764 -5.379 1.00 81.62 705 ASP A CA 1
ATOM 5390 C C . ASP A 1 705 ? 5.048 8.845 -4.553 1.00 81.62 705 ASP A C 1
ATOM 5392 O O . ASP A 1 705 ? 4.689 8.479 -3.432 1.00 81.62 705 ASP A O 1
ATOM 5396 N N . ASN A 1 706 ? 6.256 8.568 -5.049 1.00 84.50 706 ASN A N 1
ATOM 5397 C CA . ASN A 1 706 ? 7.230 7.619 -4.477 1.00 84.50 706 ASN A CA 1
ATOM 5398 C C . ASN A 1 706 ? 7.633 7.923 -3.015 1.00 84.50 706 ASN A C 1
ATOM 5400 O O . ASN A 1 706 ? 7.994 7.032 -2.252 1.00 84.50 706 ASN A O 1
ATOM 5404 N N . SER A 1 707 ? 7.559 9.190 -2.585 1.00 78.62 707 SER A N 1
ATOM 5405 C CA . SER A 1 707 ? 7.947 9.615 -1.225 1.00 78.62 707 SER A CA 1
ATOM 5406 C C . SER A 1 707 ? 6.818 9.574 -0.188 1.00 78.62 707 SER A C 1
ATOM 5408 O O . SER A 1 707 ? 7.038 9.898 0.981 1.00 78.62 707 SER A O 1
ATOM 5410 N N . LYS A 1 708 ? 5.590 9.224 -0.586 1.00 77.31 708 LYS A N 1
ATOM 5411 C CA . LYS A 1 708 ? 4.399 9.310 0.276 1.00 77.31 708 LYS A CA 1
ATOM 5412 C C . LYS A 1 708 ? 3.911 7.928 0.678 1.00 77.31 708 LYS A C 1
ATOM 5414 O O . LYS A 1 708 ? 3.970 6.993 -0.110 1.00 77.31 708 LYS A O 1
ATOM 5419 N N . ARG A 1 709 ? 3.338 7.774 1.877 1.00 76.81 709 ARG A N 1
ATOM 5420 C CA . ARG A 1 709 ? 2.805 6.469 2.319 1.00 76.81 709 ARG A CA 1
ATOM 5421 C C . ARG A 1 709 ? 1.542 6.045 1.575 1.00 76.81 709 ARG A C 1
ATOM 5423 O O . ARG A 1 709 ? 1.157 4.896 1.701 1.00 76.81 709 ARG A O 1
ATOM 5430 N N . ARG A 1 710 ? 0.919 6.928 0.785 1.00 74.12 710 ARG A N 1
ATOM 5431 C CA . ARG A 1 710 ? -0.090 6.583 -0.242 1.00 74.12 710 ARG A CA 1
ATOM 5432 C C . ARG A 1 710 ? 0.471 6.489 -1.668 1.00 74.12 710 ARG A C 1
ATOM 5434 O O . ARG A 1 710 ? -0.311 6.366 -2.607 1.00 74.12 710 ARG A O 1
ATOM 5441 N N . GLY A 1 711 ? 1.791 6.565 -1.841 1.00 80.50 711 GLY A N 1
ATOM 5442 C CA . GLY A 1 711 ? 2.469 6.230 -3.096 1.00 80.50 711 GLY A CA 1
ATOM 5443 C C . GLY A 1 711 ? 2.219 4.775 -3.486 1.00 80.50 711 GLY A C 1
ATOM 5444 O O . GLY A 1 711 ? 1.980 3.941 -2.608 1.00 80.50 711 GLY A O 1
ATOM 5445 N N . GLY A 1 712 ? 2.185 4.492 -4.788 1.00 80.75 712 GLY A N 1
ATOM 5446 C CA . GLY A 1 712 ? 1.768 3.200 -5.334 1.00 80.75 712 GLY A CA 1
ATOM 5447 C C . GLY A 1 712 ? 2.780 2.077 -5.057 1.00 80.75 712 GLY A C 1
ATOM 5448 O O . GLY A 1 712 ? 3.972 2.328 -5.093 1.00 80.75 712 GLY A O 1
ATOM 5449 N N . PRO A 1 713 ? 2.347 0.832 -4.795 1.00 91.06 713 PRO A N 1
ATOM 5450 C CA . PRO A 1 713 ? 0.971 0.323 -4.810 1.00 91.06 713 PRO A CA 1
ATOM 5451 C C . PRO A 1 713 ? 0.170 0.580 -3.516 1.00 91.06 713 PRO A C 1
ATOM 5453 O O . PRO A 1 713 ? -0.903 0.012 -3.313 1.00 91.06 713 PRO A O 1
ATOM 5456 N N . TYR A 1 714 ? 0.654 1.466 -2.646 1.00 89.62 714 TYR A N 1
ATOM 5457 C CA . TYR A 1 714 ? 0.071 1.847 -1.360 1.00 89.62 714 TYR A CA 1
ATOM 5458 C C . TYR A 1 714 ? -0.041 0.703 -0.353 1.00 89.62 714 TYR A C 1
ATOM 5460 O O . TYR A 1 714 ? 0.788 0.626 0.557 1.00 89.62 714 TYR A O 1
ATOM 5468 N N . ARG A 1 715 ? -1.084 -0.129 -0.453 1.00 89.56 715 ARG A N 1
ATOM 5469 C CA . ARG A 1 715 ? -1.388 -1.150 0.553 1.00 89.56 715 ARG A CA 1
ATOM 5470 C C . ARG A 1 715 ? -2.046 -2.410 -0.001 1.00 89.56 715 ARG A C 1
ATOM 5472 O O . ARG A 1 715 ? -2.699 -2.355 -1.038 1.00 89.56 715 ARG A O 1
ATOM 5479 N N . ASP A 1 716 ? -1.900 -3.518 0.718 1.00 94.31 716 ASP A N 1
ATOM 5480 C CA . ASP A 1 716 ? -2.604 -4.797 0.561 1.00 94.31 716 ASP A CA 1
ATOM 5481 C C . ASP A 1 716 ? -2.648 -5.321 -0.887 1.00 94.31 716 ASP A C 1
ATOM 5483 O O . ASP A 1 716 ? -3.640 -5.913 -1.296 1.00 94.31 716 ASP A O 1
ATOM 5487 N N . THR A 1 717 ? -1.595 -5.088 -1.673 1.00 98.06 717 THR A N 1
ATOM 5488 C CA . THR A 1 717 ? -1.566 -5.358 -3.120 1.00 98.06 717 THR A CA 1
ATOM 5489 C C . THR A 1 717 ? -0.684 -6.555 -3.457 1.00 98.06 717 THR A C 1
ATOM 5491 O O . THR A 1 717 ? 0.428 -6.654 -2.937 1.00 98.06 717 THR A O 1
ATOM 5494 N N . ASP A 1 718 ? -1.173 -7.408 -4.360 1.00 98.88 718 ASP A N 1
ATOM 5495 C CA . ASP A 1 718 ? -0.457 -8.577 -4.879 1.00 98.88 718 ASP A CA 1
ATOM 5496 C C . ASP A 1 718 ? 0.044 -8.329 -6.301 1.00 98.88 718 ASP A C 1
ATOM 5498 O O . ASP A 1 718 ? -0.707 -7.850 -7.155 1.00 98.88 718 ASP A O 1
ATOM 5502 N N . ILE A 1 719 ? 1.299 -8.686 -6.568 1.00 98.88 719 ILE A N 1
ATOM 5503 C CA . ILE A 1 719 ? 1.933 -8.546 -7.883 1.00 98.88 719 ILE A CA 1
ATOM 5504 C C . ILE A 1 719 ? 2.682 -9.837 -8.198 1.00 98.88 719 ILE A C 1
ATOM 5506 O O . ILE A 1 719 ? 3.753 -10.065 -7.639 1.00 98.88 719 ILE A O 1
ATOM 5510 N N . TYR A 1 720 ? 2.138 -10.706 -9.049 1.00 98.75 720 TYR A N 1
ATOM 5511 C CA . TYR A 1 720 ? 2.738 -12.028 -9.229 1.00 98.75 720 TYR A CA 1
ATOM 5512 C C . TYR A 1 720 ? 2.593 -12.671 -10.594 1.00 98.75 720 TYR A C 1
ATOM 5514 O O . TYR A 1 720 ? 1.654 -12.387 -11.326 1.00 98.75 720 TYR A O 1
ATOM 5522 N N . ASN A 1 721 ? 3.517 -13.573 -10.923 1.00 98.38 721 ASN A N 1
ATOM 5523 C CA . ASN A 1 721 ? 3.519 -14.306 -12.189 1.00 98.38 721 ASN A CA 1
ATOM 5524 C C . ASN A 1 721 ? 3.438 -13.388 -13.426 1.00 98.38 721 ASN A C 1
ATOM 5526 O O . ASN A 1 721 ? 2.758 -13.694 -14.402 1.00 98.38 721 ASN A O 1
ATOM 5530 N N . ASN A 1 722 ? 4.072 -12.212 -13.373 1.00 98.88 722 ASN A N 1
ATOM 5531 C CA . ASN A 1 722 ? 4.155 -11.302 -14.514 1.00 98.88 722 ASN A CA 1
ATOM 5532 C C . ASN A 1 722 ? 5.528 -11.384 -15.188 1.00 98.88 722 ASN A C 1
ATOM 5534 O O . ASN A 1 722 ? 6.541 -11.588 -14.517 1.00 98.88 722 ASN A O 1
ATOM 5538 N N . ILE A 1 723 ? 5.562 -11.106 -16.491 1.00 98.62 723 ILE A N 1
ATOM 5539 C CA . ILE A 1 723 ? 6.788 -10.819 -17.240 1.00 98.62 723 ILE A CA 1
ATOM 5540 C C . ILE A 1 723 ? 6.896 -9.305 -17.429 1.00 98.62 723 ILE A C 1
ATOM 5542 O O . ILE A 1 723 ? 5.969 -8.665 -17.929 1.00 98.62 723 ILE A O 1
ATOM 5546 N N . MET A 1 724 ? 8.031 -8.730 -17.036 1.00 98.69 724 MET A N 1
ATOM 5547 C CA . MET A 1 724 ? 8.320 -7.297 -17.112 1.00 98.69 724 MET A CA 1
ATOM 5548 C C . MET A 1 724 ? 9.623 -7.068 -17.871 1.00 98.69 724 MET A C 1
ATOM 5550 O O . MET A 1 724 ? 10.674 -7.532 -17.431 1.00 98.69 724 MET A O 1
ATOM 5554 N N . ALA A 1 725 ? 9.559 -6.361 -19.005 1.00 97.69 725 ALA A N 1
ATOM 5555 C CA . ALA A 1 725 ? 10.741 -6.170 -19.840 1.00 97.69 725 ALA A CA 1
ATOM 5556 C C . ALA A 1 725 ? 10.844 -4.836 -20.590 1.00 97.69 725 ALA A C 1
ATOM 5558 O O . ALA A 1 725 ? 9.841 -4.173 -20.865 1.00 97.69 725 ALA A O 1
ATOM 5559 N N . TYR A 1 726 ? 12.072 -4.511 -21.013 1.00 97.62 726 TYR A N 1
ATOM 5560 C CA . TYR A 1 726 ? 12.419 -3.351 -21.844 1.00 97.62 726 TYR A CA 1
ATOM 5561 C C . TYR A 1 726 ? 12.122 -2.010 -21.161 1.00 97.62 726 TYR A C 1
ATOM 5563 O O . TYR A 1 726 ? 11.326 -1.202 -21.654 1.00 97.62 726 TYR A O 1
ATOM 5571 N N . SER A 1 727 ? 12.781 -1.791 -20.022 1.00 97.06 727 SER A N 1
ATOM 5572 C CA . SER A 1 727 ? 12.668 -0.579 -19.205 1.00 97.06 727 SER A CA 1
ATOM 5573 C C . SER A 1 727 ? 13.983 0.197 -19.155 1.00 97.06 727 SER A C 1
ATOM 5575 O O . SER A 1 727 ? 15.043 -0.381 -18.908 1.00 97.06 727 SER A O 1
ATOM 5577 N N . ALA A 1 728 ? 13.927 1.503 -19.407 1.00 97.19 728 ALA A N 1
ATOM 5578 C CA . ALA A 1 728 ? 15.083 2.392 -19.329 1.00 97.19 728 ALA A CA 1
ATOM 5579 C C . ALA A 1 728 ? 15.428 2.788 -17.883 1.00 97.19 728 ALA A C 1
ATOM 5581 O O . ALA A 1 728 ? 16.553 3.228 -17.640 1.00 97.19 728 ALA A O 1
ATOM 5582 N N . ASP A 1 729 ? 14.490 2.619 -16.947 1.00 95.38 729 ASP A N 1
ATOM 5583 C CA . ASP A 1 729 ? 14.675 2.799 -15.508 1.00 95.38 729 ASP A CA 1
ATOM 5584 C C . ASP A 1 729 ? 14.287 1.521 -14.748 1.00 95.38 729 ASP A C 1
ATOM 5586 O O . ASP A 1 729 ? 14.929 0.480 -14.939 1.00 95.38 729 ASP A O 1
ATOM 5590 N N . ASP A 1 730 ? 13.253 1.550 -13.908 1.00 95.94 730 ASP A N 1
ATOM 5591 C CA . ASP A 1 730 ? 12.916 0.442 -13.029 1.00 95.94 730 ASP A CA 1
ATOM 5592 C C . ASP A 1 730 ? 12.030 -0.586 -13.768 1.00 95.94 730 ASP A C 1
ATOM 5594 O O . ASP A 1 730 ? 11.136 -0.266 -14.556 1.00 95.94 730 ASP A O 1
ATOM 5598 N N . GLY A 1 731 ? 12.258 -1.881 -13.539 1.00 97.44 731 GLY A N 1
ATOM 5599 C CA . GLY A 1 731 ? 11.300 -2.911 -13.941 1.00 97.44 731 GLY A CA 1
ATOM 5600 C C . GLY A 1 731 ? 9.969 -2.685 -13.225 1.00 97.44 731 GLY A C 1
ATOM 5601 O O . GLY A 1 731 ? 8.906 -2.718 -13.837 1.00 97.44 731 GLY A O 1
ATOM 5602 N N . ILE A 1 732 ? 10.029 -2.362 -11.938 1.00 97.69 732 ILE A N 1
ATOM 5603 C CA . ILE A 1 732 ? 8.867 -1.965 -11.152 1.00 97.69 732 ILE A CA 1
ATOM 5604 C C . ILE A 1 732 ? 9.258 -1.020 -10.019 1.00 97.69 732 ILE A C 1
ATOM 5606 O O . ILE A 1 732 ? 10.216 -1.272 -9.290 1.00 97.69 732 ILE A O 1
ATOM 5610 N N . GLU A 1 733 ? 8.448 0.012 -9.819 1.00 95.69 733 GLU A N 1
ATOM 5611 C CA . GLU A 1 733 ? 8.442 0.837 -8.620 1.00 95.69 733 GLU A CA 1
ATOM 5612 C C . GLU A 1 733 ? 7.387 0.324 -7.631 1.00 95.69 733 GLU A C 1
ATOM 5614 O O . GLU A 1 733 ? 6.178 0.352 -7.886 1.00 95.69 733 GLU A O 1
ATOM 5619 N N . LEU A 1 734 ? 7.844 -0.106 -6.456 1.00 95.12 734 LEU A N 1
ATOM 5620 C CA . LEU A 1 734 ? 6.996 -0.327 -5.284 1.00 95.12 734 LEU A CA 1
ATOM 5621 C C . LEU A 1 734 ? 6.968 0.901 -4.363 1.00 95.12 734 LEU A C 1
ATOM 5623 O O . LEU A 1 734 ? 6.413 0.841 -3.273 1.00 95.12 734 LEU A O 1
ATOM 5627 N N . ASP A 1 735 ? 7.592 2.002 -4.762 1.00 91.50 735 ASP A N 1
ATOM 5628 C CA . ASP A 1 735 ? 7.928 3.125 -3.894 1.00 91.50 735 ASP A CA 1
ATOM 5629 C C . ASP A 1 735 ? 6.717 3.794 -3.221 1.00 91.50 735 ASP A C 1
ATOM 5631 O O . ASP A 1 735 ? 5.677 4.057 -3.821 1.00 91.50 735 ASP A O 1
ATOM 5635 N N . GLY A 1 736 ? 6.869 4.157 -1.952 1.00 88.56 736 GLY A N 1
ATOM 5636 C CA . GLY A 1 736 ? 5.839 4.814 -1.161 1.00 88.56 736 GLY A CA 1
ATOM 5637 C C . GLY A 1 736 ? 5.277 3.885 -0.096 1.00 88.56 736 GLY A C 1
ATOM 5638 O O . GLY A 1 736 ? 6.006 3.447 0.789 1.00 88.56 736 GLY A O 1
ATOM 5639 N N . GLY A 1 737 ? 3.967 3.624 -0.110 1.00 84.75 737 GLY A N 1
ATOM 5640 C CA . GLY A 1 737 ? 3.275 2.976 1.010 1.00 84.75 737 GLY A CA 1
ATOM 5641 C C . GLY A 1 737 ? 3.817 1.607 1.397 1.00 84.75 737 GLY A C 1
ATOM 5642 O O . GLY A 1 737 ? 4.162 1.396 2.560 1.00 84.75 737 GLY A O 1
ATOM 5643 N N . GLN A 1 738 ? 3.900 0.700 0.422 1.00 92.50 738 GLN A N 1
ATOM 5644 C CA . GLN A 1 738 ? 4.418 -0.660 0.600 1.00 92.50 738 GLN A CA 1
ATOM 5645 C C . GLN A 1 738 ? 3.795 -1.448 1.766 1.00 92.50 738 GLN A C 1
ATOM 5647 O O . GLN A 1 738 ? 4.416 -2.341 2.327 1.00 92.50 738 GLN A O 1
ATOM 5652 N N . ILE A 1 739 ? 2.566 -1.125 2.160 1.00 91.62 739 ILE A N 1
ATOM 5653 C CA . ILE A 1 739 ? 1.898 -1.730 3.314 1.00 91.62 739 ILE A CA 1
ATOM 5654 C C . ILE A 1 739 ? 1.328 -3.087 2.925 1.00 91.62 739 ILE A C 1
ATOM 5656 O O . ILE A 1 739 ? 0.432 -3.135 2.092 1.00 91.62 739 ILE A O 1
ATOM 5660 N N . ASN A 1 740 ? 1.762 -4.185 3.539 1.00 95.31 740 ASN A N 1
ATOM 5661 C CA . ASN A 1 740 ? 1.288 -5.527 3.171 1.00 95.31 740 ASN A CA 1
ATOM 5662 C C . ASN A 1 740 ? 1.335 -5.758 1.644 1.00 95.31 740 ASN A C 1
ATOM 5664 O O . ASN A 1 740 ? 0.404 -6.319 1.065 1.00 95.31 740 ASN A O 1
ATOM 5668 N N . VAL A 1 741 ? 2.366 -5.238 0.977 1.00 98.00 741 VAL A N 1
ATOM 5669 C CA . VAL A 1 741 ? 2.560 -5.425 -0.465 1.00 98.00 741 VAL A CA 1
ATOM 5670 C C . VAL A 1 741 ? 3.333 -6.715 -0.670 1.00 98.00 741 VAL A C 1
ATOM 5672 O O . VAL A 1 741 ? 4.281 -6.990 0.065 1.00 98.00 741 VAL A O 1
ATOM 5675 N N . ARG A 1 742 ? 2.878 -7.535 -1.614 1.00 98.19 742 ARG A N 1
ATOM 5676 C CA . ARG A 1 742 ? 3.321 -8.918 -1.793 1.00 98.19 742 ARG A CA 1
ATOM 5677 C C . ARG A 1 742 ? 3.639 -9.160 -3.258 1.00 98.19 742 ARG A C 1
ATOM 5679 O O . ARG A 1 742 ? 2.761 -9.015 -4.106 1.00 98.19 742 ARG A O 1
ATOM 5686 N N . MET A 1 743 ? 4.883 -9.511 -3.554 1.00 98.38 743 MET A N 1
ATOM 5687 C CA . MET A 1 743 ? 5.374 -9.645 -4.918 1.00 98.38 743 MET A CA 1
ATOM 5688 C C . MET A 1 743 ? 6.120 -10.961 -5.120 1.00 98.38 743 MET A C 1
ATOM 5690 O O . MET A 1 743 ? 7.158 -11.175 -4.490 1.00 98.38 743 MET A O 1
ATOM 5694 N N . TRP A 1 744 ? 5.629 -11.826 -6.014 1.00 98.12 744 TRP A N 1
ATOM 5695 C CA . TRP A 1 744 ? 6.236 -13.144 -6.204 1.00 98.12 744 TRP A CA 1
ATOM 5696 C C . TRP A 1 744 ? 6.142 -13.751 -7.592 1.00 98.12 744 TRP A C 1
ATOM 5698 O O . TRP A 1 744 ? 5.296 -13.367 -8.387 1.00 98.12 744 TRP A O 1
ATOM 5708 N N . ASP A 1 745 ? 7.028 -14.698 -7.890 1.00 96.88 745 ASP A N 1
ATOM 5709 C CA . ASP A 1 745 ? 7.069 -15.439 -9.159 1.00 96.88 745 ASP A CA 1
ATOM 5710 C C . ASP A 1 745 ? 7.084 -14.543 -10.415 1.00 96.88 745 ASP A C 1
ATOM 5712 O O . ASP A 1 745 ? 6.680 -14.964 -11.495 1.00 96.88 745 ASP A O 1
ATOM 5716 N N . ASN A 1 746 ? 7.526 -13.285 -10.309 1.00 98.62 746 ASN A N 1
ATOM 5717 C CA . ASN A 1 746 ? 7.667 -12.417 -11.476 1.00 98.62 746 ASN A CA 1
ATOM 5718 C C . ASN A 1 746 ? 9.021 -12.641 -12.149 1.00 98.62 746 ASN A C 1
ATOM 5720 O O . ASN A 1 746 ? 10.027 -12.878 -11.477 1.00 98.62 746 ASN A O 1
ATOM 5724 N N . TRP A 1 747 ? 9.055 -12.461 -13.467 1.00 98.00 747 TRP A N 1
ATOM 5725 C CA . TRP A 1 747 ? 10.280 -12.414 -14.255 1.00 98.00 747 TRP A CA 1
ATOM 5726 C C . TRP A 1 747 ? 10.525 -10.994 -14.767 1.00 98.00 747 TRP A C 1
ATOM 5728 O O . TRP A 1 747 ? 9.724 -10.442 -15.522 1.00 98.00 747 TRP A O 1
ATOM 5738 N N . ILE A 1 748 ? 11.637 -10.397 -14.342 1.00 98.06 748 ILE A N 1
ATOM 5739 C CA . ILE A 1 748 ? 12.060 -9.047 -14.712 1.00 98.06 748 ILE A CA 1
ATOM 5740 C C . ILE A 1 748 ? 13.350 -9.149 -15.519 1.00 98.06 748 ILE A C 1
ATOM 5742 O O . ILE A 1 748 ? 14.345 -9.683 -15.031 1.00 98.06 748 ILE A O 1
ATOM 5746 N N . THR A 1 749 ? 13.338 -8.633 -16.744 1.00 95.38 749 THR A N 1
ATOM 5747 C CA . THR A 1 749 ? 14.442 -8.821 -17.691 1.00 95.38 749 THR A CA 1
ATOM 5748 C C . THR A 1 749 ? 14.615 -7.618 -18.610 1.00 95.38 749 THR A C 1
ATOM 5750 O O . THR A 1 749 ? 13.639 -6.948 -18.925 1.00 95.38 749 THR A O 1
ATOM 5753 N N . ARG A 1 750 ? 15.833 -7.303 -19.067 1.00 94.88 750 ARG A N 1
ATOM 5754 C CA . ARG A 1 750 ? 16.097 -6.117 -19.920 1.00 94.88 750 ARG A CA 1
ATOM 5755 C C . ARG A 1 750 ? 15.576 -4.805 -19.330 1.00 94.88 750 ARG A C 1
ATOM 5757 O O . ARG A 1 750 ? 14.891 -4.025 -19.995 1.00 94.88 750 ARG A O 1
ATOM 5764 N N . CYS A 1 751 ? 15.882 -4.588 -18.058 1.00 95.88 751 CYS A N 1
ATOM 5765 C CA . CYS A 1 751 ? 15.592 -3.347 -17.347 1.00 95.88 751 CYS A CA 1
ATOM 5766 C C . CYS A 1 751 ? 16.894 -2.750 -16.804 1.00 95.88 751 CYS A C 1
ATOM 5768 O O . CYS A 1 751 ? 17.819 -3.496 -16.458 1.00 95.88 751 CYS A O 1
ATOM 5770 N N . PHE A 1 752 ? 16.974 -1.420 -16.705 1.00 95.38 752 PHE A N 1
ATOM 5771 C CA . PHE A 1 752 ? 18.123 -0.756 -16.088 1.00 95.38 752 PHE A CA 1
ATOM 5772 C C . PHE A 1 752 ? 18.225 -1.102 -14.594 1.00 95.38 752 PHE A C 1
ATOM 5774 O O . PHE A 1 752 ? 19.302 -1.469 -14.126 1.00 95.38 752 PHE A O 1
ATOM 5781 N N . VAL A 1 753 ? 17.113 -1.060 -13.859 1.00 94.31 753 VAL A N 1
ATOM 5782 C CA . VAL A 1 753 ? 16.957 -1.559 -12.481 1.00 94.31 753 VAL A CA 1
ATOM 5783 C C . VAL A 1 753 ? 15.883 -2.648 -12.460 1.00 94.31 753 VAL A C 1
ATOM 5785 O O . VAL A 1 753 ? 14.942 -2.614 -13.244 1.00 94.31 753 VAL A O 1
ATOM 5788 N N . GLY A 1 754 ? 16.012 -3.641 -11.577 1.00 95.75 754 GLY A N 1
ATOM 5789 C CA . GLY A 1 754 ? 15.012 -4.705 -11.441 1.00 95.75 754 GLY A CA 1
ATOM 5790 C C . GLY A 1 754 ? 13.766 -4.233 -10.687 1.00 95.75 754 GLY A C 1
ATOM 5791 O O . GLY A 1 754 ? 12.711 -4.022 -11.281 1.00 95.75 754 GLY A O 1
ATOM 5792 N N . ILE A 1 755 ? 13.895 -4.059 -9.372 1.00 96.25 755 ILE A N 1
ATOM 5793 C CA . ILE A 1 755 ? 12.820 -3.637 -8.465 1.00 96.25 755 ILE A CA 1
ATOM 5794 C C . ILE A 1 755 ? 13.298 -2.434 -7.649 1.00 96.25 755 ILE A C 1
ATOM 5796 O O . ILE A 1 755 ? 14.323 -2.508 -6.959 1.00 96.25 755 ILE A O 1
ATOM 5800 N N . SER A 1 756 ? 12.525 -1.350 -7.672 1.00 94.56 756 SER A N 1
ATOM 5801 C CA . SER A 1 756 ? 12.671 -0.227 -6.749 1.00 94.56 756 SER A CA 1
ATOM 5802 C C . SER A 1 756 ? 11.714 -0.361 -5.572 1.00 94.56 756 SER A C 1
ATOM 5804 O O . SER A 1 756 ? 10.523 -0.630 -5.726 1.00 94.56 756 SER A O 1
ATOM 5806 N N . THR A 1 757 ? 12.260 -0.185 -4.374 1.00 91.88 757 THR A N 1
ATOM 5807 C CA . THR A 1 757 ? 11.518 -0.072 -3.117 1.00 91.88 757 THR A CA 1
ATOM 5808 C C . THR A 1 757 ? 11.878 1.229 -2.396 1.00 91.88 757 THR A C 1
ATOM 5810 O O . THR A 1 757 ? 11.792 1.277 -1.168 1.00 91.88 757 THR A O 1
ATOM 5813 N N . ALA A 1 758 ? 12.334 2.249 -3.131 1.00 87.00 758 ALA A N 1
ATOM 5814 C CA . ALA A 1 758 ? 12.924 3.495 -2.654 1.00 87.00 758 ALA A CA 1
ATOM 5815 C C . ALA A 1 758 ? 11.882 4.638 -2.583 1.00 87.00 758 ALA A C 1
ATOM 5817 O O . ALA A 1 758 ? 11.830 5.507 -3.445 1.00 87.00 758 ALA A O 1
ATOM 5818 N N . LEU A 1 759 ? 11.037 4.724 -1.555 1.00 81.94 759 LEU A N 1
ATOM 5819 C CA . LEU A 1 759 ? 11.210 4.120 -0.231 1.00 81.94 759 LEU A CA 1
ATOM 5820 C C . LEU A 1 759 ? 10.011 3.328 0.283 1.00 81.94 759 LEU A C 1
ATOM 5822 O O . LEU A 1 759 ? 8.885 3.548 -0.148 1.00 81.94 759 LEU A O 1
ATOM 5826 N N . ASN A 1 760 ? 10.241 2.462 1.270 1.00 86.12 760 ASN A N 1
ATOM 5827 C CA . ASN A 1 760 ? 9.195 1.777 2.026 1.00 86.12 760 ASN A CA 1
ATOM 5828 C C . ASN A 1 760 ? 8.729 2.632 3.223 1.00 86.12 760 ASN A C 1
ATOM 5830 O O . ASN A 1 760 ? 9.374 2.672 4.273 1.00 86.12 760 ASN A O 1
ATOM 5834 N N . ARG A 1 761 ? 7.601 3.337 3.072 1.00 82.81 761 ARG A N 1
ATOM 5835 C CA . ARG A 1 761 ? 7.036 4.267 4.073 1.00 82.81 761 ARG A CA 1
ATOM 5836 C C . ARG A 1 761 ? 6.200 3.600 5.161 1.00 82.81 761 ARG A C 1
ATOM 5838 O O . ARG A 1 761 ? 5.938 4.246 6.170 1.00 82.81 761 ARG A O 1
ATOM 5845 N N . GLY A 1 762 ? 5.686 2.396 4.931 1.00 77.06 762 GLY A N 1
ATOM 5846 C CA . GLY A 1 762 ? 4.697 1.786 5.822 1.00 77.06 762 GLY A CA 1
ATOM 5847 C C . GLY A 1 762 ? 4.955 0.317 6.115 1.00 77.06 762 GLY A C 1
ATOM 5848 O O . GLY A 1 762 ? 4.918 -0.065 7.281 1.00 77.06 762 GLY A O 1
ATOM 5849 N N . GLY A 1 763 ? 5.256 -0.487 5.093 1.00 83.50 763 GLY A N 1
ATOM 5850 C CA . GLY A 1 763 ? 5.599 -1.901 5.246 1.00 83.50 763 GLY A CA 1
ATOM 5851 C C . GLY A 1 763 ? 4.520 -2.750 5.945 1.00 83.50 763 GLY A C 1
ATOM 5852 O O . GLY A 1 763 ? 3.462 -2.250 6.337 1.00 83.50 763 GLY A O 1
ATOM 5853 N N . PRO A 1 764 ? 4.763 -4.054 6.135 1.00 91.19 764 PRO A N 1
ATOM 5854 C CA . PRO A 1 764 ? 5.772 -4.851 5.445 1.00 91.19 764 PRO A CA 1
ATOM 5855 C C . PRO A 1 764 ? 5.599 -4.882 3.930 1.00 91.19 764 PRO A C 1
ATOM 5857 O O . PRO A 1 764 ? 4.475 -4.976 3.441 1.00 91.19 764 PRO A O 1
ATOM 5860 N N . CYS A 1 765 ? 6.726 -4.945 3.229 1.00 94.81 765 CYS A N 1
ATOM 5861 C CA . CYS A 1 765 ? 6.800 -5.355 1.833 1.00 94.81 765 CYS A CA 1
ATOM 5862 C C . CYS A 1 765 ? 7.459 -6.734 1.750 1.00 94.81 765 CYS A C 1
ATOM 5864 O O . CYS A 1 765 ? 8.501 -6.950 2.373 1.00 94.81 765 CYS A O 1
ATOM 5866 N N . TYR A 1 766 ? 6.866 -7.650 0.994 1.00 95.81 766 TYR A N 1
ATOM 5867 C CA . TYR A 1 766 ? 7.330 -9.022 0.832 1.00 95.81 766 TYR A CA 1
ATOM 5868 C C . TYR A 1 766 ? 7.635 -9.287 -0.639 1.00 95.81 766 TYR A C 1
ATOM 5870 O O . TYR A 1 766 ? 6.749 -9.150 -1.479 1.00 95.81 766 TYR A O 1
ATOM 5878 N N . ILE A 1 767 ? 8.869 -9.684 -0.942 1.00 97.31 767 ILE A N 1
ATOM 5879 C CA . ILE A 1 767 ? 9.341 -9.961 -2.299 1.00 97.31 767 ILE A CA 1
ATOM 5880 C C . ILE A 1 767 ? 9.994 -11.336 -2.297 1.00 97.31 767 ILE A C 1
ATOM 5882 O O . ILE A 1 767 ? 11.031 -11.524 -1.655 1.00 97.31 767 ILE A O 1
ATOM 5886 N N . TRP A 1 768 ? 9.402 -12.309 -2.988 1.00 95.88 768 TRP A N 1
ATOM 5887 C CA . TRP A 1 768 ? 9.947 -13.663 -2.988 1.00 95.88 768 TRP A CA 1
ATOM 5888 C C . TRP A 1 768 ? 9.822 -14.406 -4.309 1.00 95.88 768 TRP A C 1
ATOM 5890 O O . TRP A 1 768 ? 8.898 -14.160 -5.067 1.00 95.88 768 TRP A O 1
ATOM 5900 N N . ARG A 1 769 ? 10.741 -15.339 -4.585 1.00 95.00 769 ARG A N 1
ATOM 5901 C CA . ARG A 1 769 ? 10.717 -16.199 -5.791 1.00 95.00 769 ARG A CA 1
ATOM 5902 C C . ARG A 1 769 ? 10.668 -15.455 -7.131 1.00 95.00 769 ARG A C 1
ATOM 5904 O O . ARG A 1 769 ? 10.337 -16.036 -8.158 1.00 95.00 769 ARG A O 1
ATOM 5911 N N . ASN A 1 770 ? 11.028 -14.177 -7.152 1.00 97.69 770 ASN A N 1
ATOM 5912 C CA . ASN A 1 770 ? 11.153 -13.444 -8.403 1.00 97.69 770 ASN A CA 1
ATOM 5913 C C . ASN A 1 770 ? 12.491 -13.777 -9.067 1.00 97.69 770 ASN A C 1
ATOM 5915 O O . ASN A 1 770 ? 13.485 -14.053 -8.387 1.00 97.69 770 ASN A O 1
ATOM 5919 N N . VAL A 1 771 ? 12.517 -13.693 -10.392 1.00 96.31 771 VAL A N 1
ATOM 5920 C CA . VAL A 1 771 ? 13.728 -13.793 -11.201 1.00 96.31 771 VAL A CA 1
ATOM 5921 C C . VAL A 1 771 ? 14.040 -12.430 -11.801 1.00 96.31 771 VAL A C 1
ATOM 5923 O O . VAL A 1 771 ? 13.187 -11.819 -12.442 1.00 96.31 771 VAL A O 1
ATOM 5926 N N . ILE A 1 772 ? 15.273 -11.966 -11.609 1.00 95.56 772 ILE A N 1
ATOM 5927 C CA . ILE A 1 772 ? 15.808 -10.753 -12.228 1.00 95.56 772 ILE A CA 1
ATOM 5928 C C . ILE A 1 772 ? 17.028 -11.153 -13.054 1.00 95.56 772 ILE A C 1
ATOM 5930 O O . ILE A 1 772 ? 18.030 -11.577 -12.480 1.00 95.56 772 ILE A O 1
ATOM 5934 N N . ASP A 1 773 ? 16.968 -11.029 -14.377 1.00 92.50 773 ASP A N 1
ATOM 5935 C CA . ASP A 1 773 ? 18.065 -11.408 -15.277 1.00 92.50 773 ASP A CA 1
ATOM 5936 C C . ASP A 1 773 ? 18.230 -10.447 -16.469 1.00 92.50 773 ASP A C 1
ATOM 5938 O O . ASP A 1 773 ? 17.536 -9.436 -16.553 1.00 92.50 773 ASP A O 1
ATOM 5942 N N . ASP A 1 774 ? 19.217 -10.717 -17.338 1.00 90.81 774 ASP A N 1
ATOM 5943 C CA . ASP A 1 774 ? 19.528 -9.966 -18.579 1.00 90.81 774 ASP A CA 1
ATOM 5944 C C . ASP A 1 774 ? 19.389 -8.435 -18.436 1.00 90.81 774 ASP A C 1
ATOM 5946 O O . ASP A 1 774 ? 18.813 -7.754 -19.285 1.00 90.81 774 ASP A O 1
ATOM 5950 N N . MET A 1 775 ? 19.853 -7.884 -17.308 1.00 91.94 775 MET A N 1
ATOM 5951 C CA . MET A 1 775 ? 19.678 -6.464 -17.002 1.00 91.94 775 MET A CA 1
ATOM 5952 C C . MET A 1 775 ? 20.518 -5.579 -17.924 1.00 91.94 775 MET A C 1
ATOM 5954 O O . MET A 1 775 ? 21.689 -5.861 -18.192 1.00 91.94 775 MET A O 1
ATOM 5958 N N . GLY A 1 776 ? 19.940 -4.448 -18.318 1.00 92.19 776 GLY A N 1
ATOM 5959 C CA . GLY A 1 776 ? 20.544 -3.478 -19.220 1.00 92.19 776 GLY A CA 1
ATOM 5960 C C . GLY A 1 776 ? 19.483 -2.612 -19.893 1.00 92.19 776 GLY A C 1
ATOM 5961 O O . GLY A 1 776 ? 18.426 -3.118 -20.261 1.00 92.19 776 GLY A O 1
ATOM 5962 N N . ASP A 1 777 ? 19.766 -1.320 -20.053 1.00 92.25 777 ASP A N 1
ATOM 5963 C CA . ASP A 1 777 ? 19.013 -0.423 -20.929 1.00 92.25 777 ASP A CA 1
ATOM 5964 C C . ASP A 1 777 ? 19.391 -0.636 -22.411 1.00 92.25 777 ASP A C 1
ATOM 5966 O O . ASP A 1 777 ? 20.213 -1.491 -22.755 1.00 92.25 777 ASP A O 1
ATOM 5970 N N . VAL A 1 778 ? 18.821 0.174 -23.310 1.00 90.19 778 VAL A N 1
ATOM 5971 C CA . VAL A 1 778 ? 19.100 0.128 -24.761 1.00 90.19 778 VAL A CA 1
ATOM 5972 C C . VAL A 1 778 ? 20.579 0.355 -25.121 1.00 90.19 778 VAL A C 1
ATOM 5974 O O . VAL A 1 778 ? 21.021 -0.009 -26.211 1.00 90.19 778 VAL A O 1
ATOM 5977 N N . GLU A 1 779 ? 21.367 0.947 -24.221 1.00 91.69 779 GLU A N 1
ATOM 5978 C CA . GLU A 1 779 ? 22.809 1.168 -24.380 1.00 91.69 779 GLU A CA 1
ATOM 5979 C C . GLU A 1 779 ? 23.648 0.053 -23.726 1.00 91.69 779 GLU A C 1
ATOM 5981 O O . GLU A 1 779 ? 24.876 0.043 -23.851 1.00 91.69 779 GLU A O 1
ATOM 5986 N N . GLY A 1 780 ? 23.001 -0.904 -23.053 1.00 90.38 780 GLY A N 1
ATOM 5987 C CA . GLY A 1 780 ? 23.631 -1.961 -22.267 1.00 90.38 780 GLY A CA 1
ATOM 5988 C C . GLY A 1 780 ? 24.100 -1.506 -20.882 1.00 90.38 780 GLY A C 1
ATOM 5989 O O . GLY A 1 780 ? 24.842 -2.238 -20.222 1.00 90.38 780 GLY A O 1
ATOM 5990 N N . ASN A 1 781 ? 23.706 -0.312 -20.425 1.00 91.56 781 ASN A N 1
ATOM 5991 C CA . ASN A 1 781 ? 24.007 0.161 -19.076 1.00 91.56 781 ASN A CA 1
ATOM 5992 C C . ASN A 1 781 ? 23.023 -0.444 -18.075 1.00 91.56 781 ASN A C 1
ATOM 5994 O O . ASN A 1 781 ? 21.847 -0.600 -18.371 1.00 91.56 781 ASN A O 1
ATOM 5998 N N . SER A 1 782 ? 23.478 -0.746 -16.862 1.00 90.69 782 SER A N 1
ATOM 5999 C CA . SER A 1 782 ? 22.625 -1.308 -15.808 1.00 90.69 782 SER A CA 1
ATOM 6000 C C . SER A 1 782 ? 22.892 -0.658 -14.453 1.00 90.69 782 SER A C 1
ATOM 6002 O O . SER A 1 782 ? 24.038 -0.391 -14.069 1.00 90.69 782 SER A O 1
ATOM 6004 N N . GLY A 1 783 ? 21.807 -0.420 -13.724 1.00 89.12 783 GLY A N 1
ATOM 6005 C CA . GLY A 1 783 ? 21.772 -0.068 -12.314 1.00 89.12 783 GLY A CA 1
ATOM 6006 C C . GLY A 1 783 ? 21.823 -1.303 -11.410 1.00 89.12 783 GLY A C 1
ATOM 6007 O O . GLY A 1 783 ? 22.396 -2.331 -11.764 1.00 89.12 783 GLY A O 1
ATOM 6008 N N . SER A 1 784 ? 21.269 -1.184 -10.203 1.00 88.50 784 SER A N 1
ATOM 6009 C CA . SER A 1 784 ? 21.159 -2.298 -9.253 1.00 88.50 784 SER A CA 1
ATOM 6010 C C . SER A 1 784 ? 19.927 -3.154 -9.527 1.00 88.50 784 SER A C 1
ATOM 6012 O O . SER A 1 784 ? 18.898 -2.614 -9.920 1.00 88.50 784 SER A O 1
ATOM 6014 N N . ALA A 1 785 ? 19.979 -4.455 -9.240 1.00 91.50 785 ALA A N 1
ATOM 6015 C CA . ALA A 1 785 ? 18.788 -5.304 -9.343 1.00 91.50 785 ALA A CA 1
ATOM 6016 C C . ALA A 1 785 ? 17.707 -4.907 -8.326 1.00 91.50 785 ALA A C 1
ATOM 6018 O O . ALA A 1 785 ? 16.533 -4.844 -8.675 1.00 91.50 785 ALA A O 1
ATOM 6019 N N . LEU A 1 786 ? 18.110 -4.579 -7.096 1.00 90.38 786 LEU A N 1
ATOM 6020 C CA . LEU A 1 786 ? 17.233 -4.132 -6.017 1.00 90.38 786 LEU A CA 1
ATOM 6021 C C . LEU A 1 786 ? 17.684 -2.757 -5.503 1.00 90.38 786 LEU A C 1
ATOM 6023 O O . LEU A 1 786 ? 18.811 -2.596 -5.021 1.00 90.38 786 LEU A O 1
ATOM 6027 N N . LYS A 1 787 ? 16.803 -1.759 -5.604 1.00 89.44 787 LYS A N 1
ATOM 6028 C CA . LYS A 1 787 ? 17.045 -0.361 -5.208 1.00 89.44 787 LYS A CA 1
ATOM 6029 C C . LYS A 1 787 ? 16.298 -0.055 -3.908 1.00 89.44 787 LYS A C 1
ATOM 6031 O O . LYS A 1 787 ? 15.075 -0.026 -3.879 1.00 89.44 787 LYS A O 1
ATOM 6036 N N . LEU A 1 788 ? 17.046 0.179 -2.826 1.00 84.81 788 LEU A N 1
ATOM 6037 C CA . LEU A 1 788 ? 16.539 0.051 -1.448 1.00 84.81 788 LEU A CA 1
ATOM 6038 C C . LEU A 1 788 ? 16.462 1.366 -0.649 1.00 84.81 788 LEU A C 1
ATOM 6040 O O . LEU A 1 788 ? 16.454 1.320 0.575 1.00 84.81 788 LEU A O 1
ATOM 6044 N N . GLY A 1 789 ? 16.496 2.537 -1.293 1.00 76.56 789 GLY A N 1
ATOM 6045 C CA . GLY A 1 789 ? 16.667 3.843 -0.619 1.00 76.56 789 GLY A CA 1
ATOM 6046 C C . GLY A 1 789 ? 15.563 4.248 0.370 1.00 76.56 789 GLY A C 1
ATOM 6047 O O . GLY A 1 789 ? 14.459 3.720 0.321 1.00 76.56 789 GLY A O 1
ATOM 6048 N N . GLY A 1 790 ? 15.847 5.225 1.243 1.00 73.44 790 GLY A N 1
ATOM 6049 C CA . GLY A 1 790 ? 14.825 5.910 2.051 1.00 73.44 790 GLY A CA 1
ATOM 6050 C C . GLY A 1 790 ? 15.003 5.945 3.570 1.00 73.44 790 GLY A C 1
ATOM 6051 O O . GLY A 1 790 ? 14.011 5.879 4.296 1.00 73.44 790 GLY A O 1
ATOM 6052 N N . ASN A 1 791 ? 16.226 6.055 4.088 1.00 69.56 791 ASN A N 1
ATOM 6053 C CA . ASN A 1 791 ? 16.503 6.068 5.536 1.00 69.56 791 ASN A CA 1
ATOM 6054 C C . ASN A 1 791 ? 16.209 7.394 6.276 1.00 69.56 791 ASN A C 1
ATOM 6056 O O . ASN A 1 791 ? 16.535 7.511 7.457 1.00 69.56 791 ASN A O 1
ATOM 6060 N N . LYS A 1 792 ? 15.655 8.416 5.615 1.00 68.56 792 LYS A N 1
ATOM 6061 C CA . LYS A 1 792 ? 15.395 9.724 6.246 1.00 68.56 792 LYS A CA 1
ATOM 6062 C C . LYS A 1 792 ? 14.252 9.695 7.271 1.00 68.56 792 LYS A C 1
ATOM 6064 O O . LYS A 1 792 ? 14.187 10.566 8.137 1.00 68.56 792 LYS A O 1
ATOM 6069 N N . HIS A 1 793 ? 13.354 8.717 7.181 1.00 66.06 793 HIS A N 1
ATOM 6070 C CA . HIS A 1 793 ? 12.140 8.661 8.001 1.00 66.06 793 HIS A CA 1
ATOM 6071 C C . HIS A 1 793 ? 12.382 7.968 9.335 1.00 66.06 793 HIS A C 1
ATOM 6073 O O . HIS A 1 793 ? 13.159 7.025 9.422 1.00 66.06 793 HIS A O 1
ATOM 6079 N N . ILE A 1 794 ? 11.685 8.428 10.377 1.00 56.62 794 ILE A N 1
ATOM 6080 C CA . ILE A 1 794 ? 11.854 7.929 11.753 1.00 56.62 794 ILE A CA 1
ATOM 6081 C C . ILE A 1 794 ? 11.288 6.502 11.908 1.00 56.62 794 ILE A C 1
ATOM 6083 O O . ILE A 1 794 ? 11.797 5.728 12.715 1.00 56.62 794 ILE A O 1
ATOM 6087 N N . TYR A 1 795 ? 10.279 6.133 11.106 1.00 62.97 795 TYR A N 1
ATOM 6088 C CA . TYR A 1 795 ? 9.626 4.817 11.129 1.00 62.97 795 TYR A CA 1
ATOM 6089 C C . TYR A 1 795 ? 9.405 4.255 9.709 1.00 62.97 795 TYR A C 1
ATOM 6091 O O . TYR A 1 795 ? 8.267 4.210 9.242 1.00 62.97 795 TYR A O 1
ATOM 6099 N N . PRO A 1 796 ? 10.468 3.863 8.985 1.00 72.81 796 PRO A N 1
ATOM 6100 C CA . PRO A 1 796 ? 10.330 3.211 7.685 1.00 72.81 796 PRO A CA 1
ATOM 6101 C C . PRO A 1 796 ? 9.744 1.799 7.842 1.00 72.81 796 PRO A C 1
ATOM 6103 O O . PRO A 1 796 ? 9.901 1.157 8.884 1.00 72.81 796 PRO A O 1
ATOM 6106 N N . GLY A 1 797 ? 9.084 1.304 6.796 1.00 78.94 797 GLY A N 1
ATOM 6107 C CA . GLY A 1 797 ? 8.580 -0.066 6.757 1.00 78.94 797 GLY A CA 1
ATOM 6108 C C . GLY A 1 797 ? 9.700 -1.102 6.602 1.00 78.94 797 GLY A C 1
ATOM 6109 O O . GLY A 1 797 ? 10.803 -0.778 6.160 1.00 78.94 797 GLY A O 1
ATOM 6110 N N . LEU A 1 798 ? 9.407 -2.363 6.947 1.00 85.56 798 LEU A N 1
ATOM 6111 C CA . LEU A 1 798 ? 10.331 -3.483 6.731 1.00 85.56 798 LEU A CA 1
ATOM 6112 C C . LEU A 1 798 ? 10.175 -4.059 5.321 1.00 85.56 798 LEU A C 1
ATOM 6114 O O . LEU A 1 798 ? 9.058 -4.367 4.895 1.00 85.56 798 LEU A O 1
ATOM 6118 N N . LEU A 1 799 ? 11.295 -4.262 4.634 1.00 89.12 799 LEU A N 1
ATOM 6119 C CA . LEU A 1 799 ? 11.380 -5.050 3.410 1.00 89.12 799 LEU A CA 1
ATOM 6120 C C . LEU A 1 799 ? 11.838 -6.482 3.722 1.00 89.12 799 LEU A C 1
ATOM 6122 O O . LEU A 1 799 ? 12.799 -6.681 4.458 1.00 89.12 799 LEU A O 1
ATOM 6126 N N . SER A 1 800 ? 11.158 -7.473 3.156 1.00 90.69 800 SER A N 1
ATOM 6127 C CA . SER A 1 800 ? 11.494 -8.895 3.269 1.00 90.69 800 SER A CA 1
ATOM 6128 C C . SER A 1 800 ? 11.785 -9.485 1.892 1.00 90.69 800 SER A C 1
ATOM 6130 O O . SER A 1 800 ? 10.928 -9.418 1.011 1.00 90.69 800 SER A O 1
ATOM 6132 N N . LEU A 1 801 ? 12.976 -10.056 1.715 1.00 92.12 801 LEU A N 1
ATOM 6133 C CA . LEU A 1 801 ? 13.472 -10.618 0.459 1.00 92.12 801 LEU A CA 1
ATOM 6134 C C . LEU A 1 801 ? 13.755 -12.111 0.633 1.00 92.12 801 LEU A C 1
ATOM 6136 O O . LEU A 1 801 ? 14.671 -12.466 1.373 1.00 92.12 801 LEU A O 1
ATOM 6140 N N . TRP A 1 802 ? 13.008 -12.990 -0.036 1.00 92.56 802 TRP A N 1
ATOM 6141 C CA . TRP A 1 802 ? 13.165 -14.438 0.152 1.00 92.56 802 TRP A CA 1
ATOM 6142 C C . TRP A 1 802 ? 13.222 -15.230 -1.150 1.00 92.56 802 TRP A C 1
ATOM 6144 O O . TRP A 1 802 ? 12.375 -15.045 -2.012 1.00 92.56 802 TRP A O 1
ATOM 6154 N N . HIS A 1 803 ? 14.135 -16.193 -1.291 1.00 93.06 803 HIS A N 1
ATOM 6155 C CA . HIS A 1 803 ? 14.130 -17.123 -2.442 1.00 93.06 803 HIS A CA 1
ATOM 6156 C C . HIS A 1 803 ? 14.153 -16.456 -3.834 1.00 93.06 803 HIS A C 1
ATOM 6158 O O . HIS A 1 803 ? 13.756 -17.073 -4.819 1.00 93.06 803 HIS A O 1
ATOM 6164 N N . ASN A 1 804 ? 14.576 -15.196 -3.956 1.00 94.38 804 ASN A N 1
ATOM 6165 C CA . ASN A 1 804 ? 14.681 -14.539 -5.260 1.00 94.38 804 ASN A CA 1
ATOM 6166 C C . ASN A 1 804 ? 15.960 -14.988 -5.974 1.00 94.38 804 ASN A C 1
ATOM 6168 O O . ASN A 1 804 ? 16.979 -15.227 -5.330 1.00 94.38 804 ASN A O 1
ATOM 6172 N N . THR A 1 805 ? 15.927 -15.051 -7.305 1.00 93.00 805 THR A N 1
ATOM 6173 C CA . THR A 1 805 ? 17.106 -15.313 -8.140 1.00 93.00 805 THR A CA 1
ATOM 6174 C C . THR A 1 805 ? 17.475 -14.059 -8.915 1.00 93.00 805 THR A C 1
ATOM 6176 O O . THR A 1 805 ? 16.693 -13.553 -9.713 1.00 93.00 805 THR A O 1
ATOM 6179 N N . VAL A 1 806 ? 18.679 -13.549 -8.688 1.00 92.06 806 VAL A N 1
ATOM 6180 C CA . VAL A 1 806 ? 19.178 -12.303 -9.266 1.00 92.06 806 VAL A CA 1
ATOM 6181 C C . VAL A 1 806 ? 20.463 -12.580 -10.029 1.00 92.06 806 VAL A C 1
ATOM 6183 O O . VAL A 1 806 ? 21.495 -12.918 -9.452 1.00 92.06 806 VAL A O 1
ATOM 6186 N N . ILE A 1 807 ? 20.414 -12.385 -11.339 1.00 88.31 807 ILE A N 1
ATOM 6187 C CA . ILE A 1 807 ? 21.508 -12.609 -12.279 1.00 88.31 807 ILE A CA 1
ATOM 6188 C C . ILE A 1 807 ? 21.832 -11.270 -12.940 1.00 88.31 807 ILE A C 1
ATOM 6190 O O . ILE A 1 807 ? 21.441 -10.985 -14.070 1.00 88.31 807 ILE A O 1
ATOM 6194 N N . ALA A 1 808 ? 22.533 -10.414 -12.196 1.00 81.00 808 ALA A N 1
ATOM 6195 C CA . ALA A 1 808 ? 22.803 -9.039 -12.603 1.00 81.00 808 ALA A CA 1
ATOM 6196 C C . ALA A 1 808 ? 24.291 -8.806 -12.941 1.00 81.00 808 ALA A C 1
ATOM 6198 O O . ALA A 1 808 ? 25.185 -9.306 -12.250 1.00 81.00 808 ALA A O 1
ATOM 6199 N N . PRO A 1 809 ? 24.607 -8.007 -13.976 1.00 78.62 809 PRO A N 1
ATOM 6200 C CA . PRO A 1 809 ? 25.986 -7.644 -14.307 1.00 78.62 809 PRO A CA 1
ATOM 6201 C C . PRO A 1 809 ? 26.603 -6.628 -13.324 1.00 78.62 809 PRO A C 1
ATOM 6203 O O . PRO A 1 809 ? 27.830 -6.502 -13.287 1.00 78.62 809 PRO A O 1
ATOM 6206 N N . ASN A 1 810 ? 25.779 -5.924 -12.538 1.00 79.69 810 ASN A N 1
ATOM 6207 C CA . ASN A 1 810 ? 26.167 -4.904 -11.556 1.00 79.69 810 ASN A CA 1
ATOM 6208 C C . ASN A 1 810 ? 25.728 -5.320 -10.126 1.00 79.69 810 ASN A C 1
ATOM 6210 O O . ASN A 1 810 ? 25.616 -6.512 -9.852 1.00 79.69 810 ASN A O 1
ATOM 6214 N N . LEU A 1 811 ? 25.519 -4.366 -9.209 1.00 80.31 811 LEU A N 1
ATOM 6215 C CA . LEU A 1 811 ? 25.120 -4.613 -7.815 1.00 80.31 811 LEU A CA 1
ATOM 6216 C C . LEU A 1 811 ? 23.774 -5.349 -7.704 1.00 80.31 811 LEU A C 1
ATOM 6218 O O . LEU A 1 811 ? 22.765 -4.882 -8.235 1.00 80.31 811 LEU A O 1
ATOM 6222 N N . ALA A 1 812 ? 23.735 -6.437 -6.932 1.00 83.38 812 ALA A N 1
ATOM 6223 C CA . ALA A 1 812 ? 22.480 -7.099 -6.569 1.00 83.38 812 ALA A CA 1
ATOM 6224 C C . ALA A 1 812 ? 21.569 -6.182 -5.734 1.00 83.38 812 ALA A C 1
ATOM 6226 O O . ALA A 1 812 ? 20.402 -5.987 -6.067 1.00 83.38 812 ALA A O 1
ATOM 6227 N N . MET A 1 813 ? 22.117 -5.557 -4.691 1.00 83.06 813 MET A N 1
ATOM 6228 C CA . MET A 1 813 ? 21.401 -4.638 -3.804 1.00 83.06 813 MET A CA 1
ATOM 6229 C C . MET A 1 813 ? 22.171 -3.329 -3.680 1.00 83.06 813 MET A C 1
ATOM 6231 O O . MET A 1 813 ? 23.394 -3.326 -3.547 1.00 83.06 813 MET A O 1
ATOM 6235 N N . LYS A 1 814 ? 21.461 -2.201 -3.698 1.00 79.75 814 LYS A N 1
ATOM 6236 C CA . LYS A 1 814 ? 22.070 -0.884 -3.500 1.00 79.75 814 LYS A CA 1
ATOM 6237 C C . LYS A 1 814 ? 21.192 0.004 -2.630 1.00 79.75 814 LYS A C 1
ATOM 6239 O O . LYS A 1 814 ? 19.981 0.100 -2.838 1.00 79.75 814 LYS A O 1
ATOM 6244 N N . ASP A 1 815 ? 21.817 0.704 -1.690 1.00 72.00 815 ASP A N 1
ATOM 6245 C CA . ASP A 1 815 ? 21.189 1.817 -0.993 1.00 72.00 815 ASP A CA 1
ATOM 6246 C C . ASP A 1 815 ? 20.863 2.949 -1.983 1.00 72.00 815 ASP A C 1
ATOM 6248 O O . ASP A 1 815 ? 21.698 3.440 -2.747 1.00 72.00 815 ASP A O 1
ATOM 6252 N N . GLY A 1 816 ? 19.586 3.319 -2.050 1.00 63.94 816 GLY A N 1
ATOM 6253 C CA . GLY A 1 816 ? 19.133 4.352 -2.974 1.00 63.94 816 GLY A CA 1
ATOM 6254 C C . GLY A 1 816 ? 19.574 5.747 -2.524 1.00 63.94 816 GLY A C 1
ATOM 6255 O O . GLY A 1 816 ? 19.524 6.079 -1.343 1.00 63.94 816 GLY A O 1
ATOM 6256 N N . LEU A 1 817 ? 19.926 6.604 -3.488 1.00 61.56 817 LEU A N 1
ATOM 6257 C CA . LEU A 1 817 ? 20.183 8.036 -3.256 1.00 61.56 817 LEU A CA 1
ATOM 6258 C C . LEU A 1 817 ? 18.893 8.852 -3.038 1.00 61.56 817 LEU A C 1
ATOM 6260 O O . LEU A 1 817 ? 18.962 10.051 -2.767 1.00 61.56 817 LEU A O 1
ATOM 6264 N N . TYR A 1 818 ? 17.724 8.224 -3.175 1.00 65.94 818 TYR A N 1
ATOM 6265 C CA . TYR A 1 818 ? 16.431 8.880 -3.026 1.00 65.94 818 TYR A CA 1
ATOM 6266 C C . TYR A 1 818 ? 16.068 9.038 -1.541 1.00 65.94 818 TYR A C 1
ATOM 6268 O O . TYR A 1 818 ? 16.054 8.066 -0.790 1.00 65.94 818 TYR A O 1
ATOM 6276 N N . ASP A 1 819 ? 15.804 10.284 -1.133 1.00 58.88 819 ASP A N 1
ATOM 6277 C CA . ASP A 1 819 ? 15.274 10.679 0.182 1.00 58.88 819 ASP A CA 1
ATOM 6278 C C . ASP A 1 819 ? 16.044 10.129 1.409 1.00 58.88 819 ASP A C 1
ATOM 6280 O O . ASP A 1 819 ? 15.493 9.445 2.270 1.00 58.88 819 ASP A O 1
ATOM 6284 N N . GLY A 1 820 ? 17.343 10.457 1.505 1.00 55.25 820 GLY A N 1
ATOM 6285 C CA . GLY A 1 820 ? 18.179 10.211 2.699 1.00 55.25 820 GLY A CA 1
ATOM 6286 C C . GLY A 1 820 ? 19.516 9.512 2.435 1.00 55.25 820 GLY A C 1
ATOM 6287 O O . GLY A 1 820 ? 20.436 9.614 3.247 1.00 55.25 820 GLY A O 1
ATOM 6288 N N . GLY A 1 821 ? 19.664 8.870 1.274 1.00 61.50 821 GLY A N 1
ATOM 6289 C CA . GLY A 1 821 ? 20.924 8.282 0.810 1.00 61.50 821 GLY A CA 1
ATOM 6290 C C . GLY A 1 821 ? 21.296 6.919 1.404 1.00 61.50 821 GLY A C 1
ATOM 6291 O O . GLY A 1 821 ? 22.257 6.334 0.925 1.00 61.50 821 GLY A O 1
ATOM 6292 N N . GLY A 1 822 ? 20.571 6.413 2.409 1.00 70.88 822 GLY A N 1
ATOM 6293 C CA . GLY A 1 822 ? 20.723 5.048 2.938 1.00 70.88 822 GLY A CA 1
ATOM 6294 C C . GLY A 1 822 ? 19.445 4.209 2.789 1.00 70.88 822 GLY A C 1
ATOM 6295 O O . GLY A 1 822 ? 18.415 4.748 2.373 1.00 70.88 822 GLY A O 1
ATOM 6296 N N . PRO A 1 823 ? 19.482 2.907 3.132 1.00 74.62 823 PRO A N 1
ATOM 6297 C CA . PRO A 1 823 ? 18.389 1.987 2.843 1.00 74.62 823 PRO A CA 1
ATOM 6298 C C . PRO A 1 823 ? 17.266 1.995 3.891 1.00 74.62 823 PRO A C 1
ATOM 6300 O O . PRO A 1 823 ? 17.498 2.339 5.051 1.00 74.62 823 PRO A O 1
ATOM 6303 N N . THR A 1 824 ? 16.066 1.546 3.517 1.00 78.56 824 THR A N 1
ATOM 6304 C CA . THR A 1 824 ? 15.051 1.124 4.501 1.00 78.56 824 THR A CA 1
ATOM 6305 C C . THR A 1 824 ? 15.437 -0.205 5.163 1.00 78.56 824 THR A C 1
ATOM 6307 O O . THR A 1 824 ? 16.199 -0.971 4.566 1.00 78.56 824 THR A O 1
ATOM 6310 N N . PRO A 1 825 ? 14.914 -0.521 6.367 1.00 81.94 825 PRO A N 1
ATOM 6311 C CA . PRO A 1 825 ? 15.164 -1.798 7.017 1.00 81.94 825 PRO A CA 1
ATOM 6312 C C . PRO A 1 825 ? 14.855 -2.986 6.107 1.00 81.94 825 PRO A C 1
ATOM 6314 O O . PRO A 1 825 ? 13.786 -3.037 5.493 1.00 81.94 825 PRO A O 1
ATOM 6317 N N . VAL A 1 826 ? 15.779 -3.942 6.034 1.00 83.31 826 VAL A N 1
ATOM 6318 C CA . VAL A 1 826 ? 15.673 -5.094 5.132 1.00 83.31 826 VAL A CA 1
ATOM 6319 C C . VAL A 1 826 ? 16.091 -6.388 5.821 1.00 83.31 826 VAL A C 1
ATOM 6321 O O . VAL A 1 826 ? 17.094 -6.428 6.534 1.00 83.31 826 VAL A O 1
ATOM 6324 N N . VAL A 1 827 ? 15.314 -7.444 5.586 1.00 85.56 827 VAL A N 1
ATOM 6325 C CA . VAL A 1 827 ? 15.646 -8.825 5.940 1.00 85.56 827 VAL A CA 1
ATOM 6326 C C . VAL A 1 827 ? 15.695 -9.654 4.664 1.00 85.56 827 VAL A C 1
ATOM 6328 O O . VAL A 1 827 ? 14.727 -9.661 3.905 1.00 85.56 827 VAL A O 1
ATOM 6331 N N . SER A 1 828 ? 16.798 -10.361 4.443 1.00 85.88 828 SER A N 1
ATOM 6332 C CA . SER A 1 828 ? 17.021 -11.214 3.272 1.00 85.88 828 SER A CA 1
ATOM 6333 C C . SER A 1 828 ? 17.332 -12.643 3.711 1.00 85.88 828 SER A C 1
ATOM 6335 O O . SER A 1 828 ? 18.034 -12.801 4.701 1.00 85.88 828 SER A O 1
ATOM 6337 N N . ARG A 1 829 ? 16.743 -13.665 3.075 1.00 88.44 829 ARG A N 1
ATOM 6338 C CA . ARG A 1 829 ? 17.005 -15.094 3.350 1.00 88.44 829 ARG A CA 1
ATOM 6339 C C . ARG A 1 829 ? 16.852 -15.940 2.084 1.00 88.44 829 ARG A C 1
ATOM 6341 O O . ARG A 1 829 ? 15.833 -15.834 1.400 1.00 88.44 829 ARG A O 1
ATOM 6348 N N . ASN A 1 830 ? 17.748 -16.899 1.865 1.00 90.31 830 ASN A N 1
ATOM 6349 C CA . ASN A 1 830 ? 17.660 -17.910 0.803 1.00 90.31 830 ASN A CA 1
ATOM 6350 C C . ASN A 1 830 ? 17.636 -17.349 -0.631 1.00 90.31 830 ASN A C 1
ATOM 6352 O O . ASN A 1 830 ? 17.141 -18.016 -1.537 1.00 90.31 830 ASN A O 1
ATOM 6356 N N . ASN A 1 831 ? 18.107 -16.128 -0.865 1.00 90.38 831 ASN A N 1
ATOM 6357 C CA . ASN A 1 831 ? 18.194 -15.557 -2.206 1.00 90.38 831 ASN A CA 1
ATOM 6358 C C . ASN A 1 831 ? 19.452 -16.054 -2.926 1.00 90.38 831 ASN A C 1
ATOM 6360 O O . ASN A 1 831 ? 20.431 -16.453 -2.304 1.00 90.38 831 ASN A O 1
ATOM 6364 N N . ILE A 1 832 ? 19.426 -16.017 -4.254 1.00 89.88 832 ILE A N 1
ATOM 6365 C CA . ILE A 1 832 ? 20.536 -16.387 -5.129 1.00 89.88 832 ILE A CA 1
ATOM 6366 C C . ILE A 1 832 ? 21.008 -15.125 -5.853 1.00 89.88 832 ILE A C 1
ATOM 6368 O O . ILE A 1 832 ? 20.291 -14.587 -6.693 1.00 89.88 832 ILE A O 1
ATOM 6372 N N . PHE A 1 833 ? 22.228 -14.667 -5.574 1.00 87.88 833 PHE A N 1
ATOM 6373 C CA . PHE A 1 833 ? 22.850 -13.497 -6.200 1.00 87.88 833 PHE A CA 1
ATOM 6374 C C . PHE A 1 833 ? 23.980 -13.921 -7.154 1.00 87.88 833 PHE A C 1
ATOM 6376 O O . PHE A 1 833 ? 25.167 -13.877 -6.821 1.00 87.88 833 PHE A O 1
ATOM 6383 N N . ALA A 1 834 ? 23.607 -14.324 -8.371 1.00 81.00 834 ALA A N 1
ATOM 6384 C CA . ALA A 1 834 ? 24.471 -14.894 -9.415 1.00 81.00 834 ALA A CA 1
ATOM 6385 C C . ALA A 1 834 ? 25.263 -13.871 -10.252 1.00 81.00 834 ALA A C 1
ATOM 6387 O O . ALA A 1 834 ? 25.688 -14.166 -11.370 1.00 81.00 834 ALA A O 1
ATOM 6388 N N . GLY A 1 835 ? 25.435 -12.652 -9.743 1.00 70.44 835 GLY A N 1
ATOM 6389 C CA . GLY A 1 835 ? 26.056 -11.536 -10.455 1.00 70.44 835 GLY A CA 1
ATOM 6390 C C . GLY A 1 835 ? 27.557 -11.368 -10.212 1.00 70.44 835 GLY A C 1
ATOM 6391 O O . GLY A 1 835 ? 28.144 -11.987 -9.328 1.00 70.44 835 GLY A O 1
ATOM 6392 N N . ARG A 1 836 ? 28.194 -10.459 -10.968 1.00 59.28 836 ARG A N 1
ATOM 6393 C CA . ARG A 1 836 ? 29.620 -10.107 -10.771 1.00 59.28 836 ARG A CA 1
ATOM 6394 C C . ARG A 1 836 ? 29.895 -9.460 -9.410 1.00 59.28 836 ARG A C 1
ATOM 6396 O O . ARG A 1 836 ? 31.035 -9.500 -8.956 1.00 59.28 836 ARG A O 1
ATOM 6403 N N . VAL A 1 837 ? 28.889 -8.825 -8.803 1.00 59.78 837 VAL A N 1
ATOM 6404 C CA . VAL A 1 837 ? 29.003 -8.113 -7.528 1.00 59.78 837 VAL A CA 1
ATOM 6405 C C . VAL A 1 837 ? 27.699 -8.286 -6.730 1.00 59.78 837 VAL A C 1
ATOM 6407 O O . VAL A 1 837 ? 26.718 -7.592 -6.982 1.00 59.78 837 VAL A O 1
ATOM 6410 N N . ALA A 1 838 ? 27.686 -9.182 -5.739 1.00 57.06 838 ALA A N 1
ATOM 6411 C CA . ALA A 1 838 ? 26.575 -9.321 -4.789 1.00 57.06 838 ALA A CA 1
ATOM 6412 C C . ALA A 1 838 ? 26.573 -8.204 -3.726 1.00 57.06 838 ALA A C 1
ATOM 6414 O O . ALA A 1 838 ? 25.628 -8.073 -2.965 1.00 57.06 838 ALA A O 1
ATOM 6415 N N . ASN A 1 839 ? 27.629 -7.385 -3.691 1.00 61.69 839 ASN A N 1
ATOM 6416 C CA . ASN A 1 839 ? 27.932 -6.398 -2.661 1.00 61.69 839 ASN A CA 1
ATOM 6417 C C . ASN A 1 839 ? 26.736 -5.663 -2.038 1.00 61.69 839 ASN A C 1
ATOM 6419 O O . ASN A 1 839 ? 26.066 -4.859 -2.685 1.00 61.69 839 ASN A O 1
ATOM 6423 N N . HIS A 1 840 ? 26.600 -5.836 -0.729 1.00 61.84 840 HIS A N 1
ATOM 6424 C CA . HIS A 1 840 ? 25.687 -5.088 0.115 1.00 61.84 840 HIS A CA 1
ATOM 6425 C C . HIS A 1 840 ? 26.404 -3.815 0.601 1.00 61.84 840 HIS A C 1
ATOM 6427 O O . HIS A 1 840 ? 27.297 -3.878 1.437 1.00 61.84 840 HIS A O 1
ATOM 6433 N N . THR A 1 841 ? 26.058 -2.626 0.099 1.00 58.53 841 THR A N 1
ATOM 6434 C CA . THR A 1 841 ? 26.608 -1.349 0.620 1.00 58.53 841 THR A CA 1
ATOM 6435 C C . THR A 1 841 ? 25.907 -0.865 1.896 1.00 58.53 841 THR A C 1
ATOM 6437 O O . THR A 1 841 ? 26.079 0.279 2.311 1.00 58.53 841 THR A O 1
ATOM 6440 N N . LEU A 1 842 ? 25.095 -1.717 2.527 1.00 64.38 842 LEU A N 1
ATOM 6441 C CA . LEU A 1 842 ? 24.114 -1.305 3.528 1.00 64.38 842 LEU A CA 1
ATOM 6442 C C . LEU A 1 842 ? 24.762 -1.099 4.911 1.00 64.38 842 LEU A C 1
ATOM 6444 O O . LEU A 1 842 ? 25.622 -1.876 5.299 1.00 64.38 842 LEU A O 1
ATOM 6448 N N . PRO A 1 843 ? 24.375 -0.093 5.712 1.00 60.72 843 PRO A N 1
ATOM 6449 C CA . PRO A 1 843 ? 24.913 0.076 7.065 1.00 60.72 843 PRO A CA 1
ATOM 6450 C C . PRO A 1 843 ? 24.521 -1.059 8.035 1.00 60.72 843 PRO A C 1
ATOM 6452 O O . PRO A 1 843 ? 23.375 -1.512 8.058 1.00 60.72 843 PRO A O 1
ATOM 6455 N N . LEU A 1 844 ? 25.450 -1.457 8.918 1.00 51.34 844 LEU A N 1
ATOM 6456 C CA . LEU A 1 844 ? 25.183 -2.364 10.049 1.00 51.34 844 LEU A CA 1
ATOM 6457 C C . LEU A 1 844 ? 24.038 -1.832 10.933 1.00 51.34 844 LEU A C 1
ATOM 6459 O O . LEU A 1 844 ? 24.048 -0.665 11.322 1.00 51.34 844 LEU A O 1
ATOM 6463 N N . GLY A 1 845 ? 23.082 -2.700 11.283 1.00 56.47 845 GLY A N 1
ATOM 6464 C CA . GLY A 1 845 ? 21.936 -2.375 12.147 1.00 56.47 845 GLY A CA 1
ATOM 6465 C C . GLY A 1 845 ? 20.650 -1.971 11.412 1.00 56.47 845 GLY A C 1
ATOM 6466 O O . GLY A 1 845 ? 19.617 -1.846 12.062 1.00 56.47 845 GLY A O 1
ATOM 6467 N N . VAL A 1 846 ? 20.699 -1.801 10.084 1.00 65.31 846 VAL A N 1
ATOM 6468 C CA . VAL A 1 846 ? 19.517 -1.556 9.227 1.00 65.31 846 VAL A CA 1
ATOM 6469 C C . VAL A 1 846 ? 19.180 -2.780 8.363 1.00 65.31 846 VAL A C 1
ATOM 6471 O O . VAL A 1 846 ? 18.028 -2.971 7.990 1.00 65.31 846 VAL A O 1
ATOM 6474 N N . ALA A 1 847 ? 20.160 -3.639 8.083 1.00 73.06 847 ALA A N 1
ATOM 6475 C CA . ALA A 1 847 ? 20.000 -4.831 7.258 1.00 73.06 847 ALA A CA 1
ATOM 6476 C C . ALA A 1 847 ? 20.388 -6.110 8.016 1.00 73.06 847 ALA A C 1
ATOM 6478 O O . ALA A 1 847 ? 21.368 -6.114 8.766 1.00 73.06 847 ALA A O 1
ATOM 6479 N N . ASP A 1 848 ? 19.638 -7.184 7.778 1.00 79.81 848 ASP A N 1
ATOM 6480 C CA . ASP A 1 848 ? 19.939 -8.558 8.187 1.00 79.81 848 ASP A CA 1
ATOM 6481 C C . ASP A 1 848 ? 19.819 -9.464 6.955 1.00 79.81 848 ASP A C 1
ATOM 6483 O O . ASP A 1 848 ? 18.715 -9.734 6.487 1.00 79.81 848 ASP A O 1
ATOM 6487 N N . LEU A 1 849 ? 20.951 -9.898 6.404 1.00 79.50 849 LEU A N 1
ATOM 6488 C CA . LEU A 1 849 ? 21.024 -10.461 5.052 1.00 79.50 849 LEU A CA 1
ATOM 6489 C C . LEU A 1 849 ? 21.436 -11.935 5.027 1.00 79.50 849 LEU A C 1
ATOM 6491 O O . LEU A 1 849 ? 21.872 -12.420 4.008 1.00 79.50 849 LEU A O 1
ATOM 6495 N N . ASP A 1 850 ? 21.333 -12.625 6.157 1.00 80.19 850 ASP A N 1
ATOM 6496 C CA . ASP A 1 850 ? 21.878 -13.970 6.339 1.00 80.19 850 ASP A CA 1
ATOM 6497 C C . ASP A 1 850 ? 21.262 -15.052 5.421 1.00 80.19 850 ASP A C 1
ATOM 6499 O O . ASP A 1 850 ? 20.144 -14.904 4.941 1.00 80.19 850 ASP A O 1
ATOM 6503 N N . TYR A 1 851 ? 21.926 -16.204 5.273 1.00 86.12 851 TYR A N 1
ATOM 6504 C CA . TYR A 1 851 ? 21.456 -17.365 4.489 1.00 86.12 851 TYR A CA 1
ATOM 6505 C C . TYR A 1 851 ? 21.268 -17.130 2.978 1.00 86.12 851 TYR A C 1
ATOM 6507 O O . TYR A 1 851 ? 20.606 -17.944 2.324 1.00 86.12 851 TYR A O 1
ATOM 6515 N N . ASP A 1 852 ? 21.824 -16.072 2.392 1.00 86.62 852 ASP A N 1
ATOM 6516 C CA . ASP A 1 852 ? 21.796 -15.922 0.938 1.00 86.62 852 ASP A CA 1
ATOM 6517 C C . ASP A 1 852 ? 22.985 -16.656 0.280 1.00 86.62 852 ASP A C 1
ATOM 6519 O O . ASP A 1 852 ? 24.033 -16.916 0.882 1.00 86.62 852 ASP A O 1
ATOM 6523 N N . LEU A 1 853 ? 22.802 -17.055 -0.980 1.00 86.69 853 LEU A N 1
ATOM 6524 C CA . LEU A 1 853 ? 23.834 -17.644 -1.828 1.00 86.69 853 LEU A CA 1
ATOM 6525 C C . LEU A 1 853 ? 24.395 -16.569 -2.758 1.00 86.69 853 LEU A C 1
ATOM 6527 O O . LEU A 1 853 ? 23.720 -16.117 -3.685 1.00 86.69 853 LEU A O 1
ATOM 6531 N N . ALA A 1 854 ? 25.658 -16.214 -2.564 1.00 83.44 854 ALA A N 1
ATOM 6532 C CA . ALA A 1 854 ? 26.372 -15.248 -3.384 1.00 83.44 854 ALA A CA 1
ATOM 6533 C C . ALA A 1 854 ? 27.413 -15.928 -4.288 1.00 83.44 854 ALA A C 1
ATOM 6535 O O . ALA A 1 854 ? 27.944 -17.004 -3.992 1.00 83.44 854 ALA A O 1
ATOM 6536 N N . TYR A 1 855 ? 27.723 -15.297 -5.423 1.00 76.50 855 TYR A N 1
ATOM 6537 C CA . TYR A 1 855 ? 28.803 -15.767 -6.292 1.00 76.50 855 TYR A CA 1
ATOM 6538 C C . TYR A 1 855 ? 30.159 -15.625 -5.576 1.00 76.50 855 TYR A C 1
ATOM 6540 O O . TYR A 1 855 ? 30.340 -14.735 -4.745 1.00 76.50 855 TYR A O 1
ATOM 6548 N N . GLN A 1 856 ? 31.128 -16.484 -5.893 1.00 66.69 856 GLN A N 1
ATOM 6549 C CA . GLN A 1 856 ? 32.450 -16.461 -5.254 1.00 66.69 856 GLN A CA 1
ATOM 6550 C C . GLN A 1 856 ? 33.151 -15.093 -5.407 1.00 66.69 856 GLN A C 1
ATOM 6552 O O . GLN A 1 856 ? 33.128 -14.507 -6.491 1.00 66.69 856 GLN A O 1
ATOM 6557 N N . ASP A 1 857 ? 33.804 -14.611 -4.339 1.00 63.69 857 ASP A N 1
ATOM 6558 C CA . ASP A 1 857 ? 34.560 -13.340 -4.295 1.00 63.69 857 ASP A CA 1
ATOM 6559 C C . ASP A 1 857 ? 33.706 -12.069 -4.536 1.00 63.69 857 ASP A C 1
ATOM 6561 O O . ASP A 1 857 ? 34.221 -11.027 -4.953 1.00 63.69 857 ASP A O 1
ATOM 6565 N N . SER A 1 858 ? 32.391 -12.134 -4.302 1.00 65.75 858 SER A N 1
ATOM 6566 C CA . SER A 1 858 ? 31.451 -11.062 -4.674 1.00 65.75 858 SER A CA 1
ATOM 6567 C C . SER A 1 858 ? 31.128 -10.039 -3.566 1.00 65.75 858 SER A C 1
ATOM 6569 O O . SER A 1 858 ? 30.472 -9.025 -3.845 1.00 65.75 858 SER A O 1
ATOM 6571 N N . PHE A 1 859 ? 31.625 -10.238 -2.338 1.00 63.16 859 PHE A N 1
ATOM 6572 C CA . PHE A 1 859 ? 31.494 -9.288 -1.222 1.00 63.16 859 PHE A CA 1
ATOM 6573 C C . PHE A 1 859 ? 32.609 -8.220 -1.243 1.00 63.16 859 PHE A C 1
ATOM 6575 O O . PHE A 1 859 ? 33.791 -8.552 -1.304 1.00 63.16 859 PHE A O 1
ATOM 6582 N N . LEU A 1 860 ? 32.265 -6.920 -1.154 1.00 54.97 860 LEU A N 1
ATOM 6583 C CA . LEU A 1 860 ? 33.262 -5.825 -1.076 1.00 54.97 860 LEU A CA 1
ATOM 6584 C C . LEU A 1 860 ? 33.615 -5.406 0.367 1.00 54.97 860 LEU A C 1
ATOM 6586 O O . LEU A 1 860 ? 34.514 -4.585 0.559 1.00 54.97 860 LEU A O 1
ATOM 6590 N N . ALA A 1 861 ? 32.940 -5.963 1.376 1.00 55.25 861 ALA A N 1
ATOM 6591 C CA . ALA A 1 861 ? 33.229 -5.785 2.800 1.00 55.25 861 ALA A CA 1
ATOM 6592 C C . ALA A 1 861 ? 33.272 -7.154 3.498 1.00 55.25 861 ALA A C 1
ATOM 6594 O O . ALA A 1 861 ? 32.689 -8.104 2.989 1.00 55.25 861 ALA A O 1
ATOM 6595 N N . ASP A 1 862 ? 33.976 -7.253 4.633 1.00 54.47 862 ASP A N 1
ATOM 6596 C CA . ASP A 1 862 ? 34.164 -8.513 5.369 1.00 54.47 862 ASP A CA 1
ATOM 6597 C C . ASP A 1 862 ? 32.791 -9.145 5.708 1.00 54.47 862 ASP A C 1
ATOM 6599 O O . ASP A 1 862 ? 32.060 -8.577 6.531 1.00 54.47 862 ASP A O 1
ATOM 6603 N N . PRO A 1 863 ? 32.404 -10.274 5.075 1.00 52.44 863 PRO A N 1
ATOM 6604 C CA . PRO A 1 863 ? 31.053 -10.850 5.156 1.00 52.44 863 PRO A CA 1
ATOM 6605 C C . PRO A 1 863 ? 30.665 -11.315 6.567 1.00 52.44 863 PRO A C 1
ATOM 6607 O O . PRO A 1 863 ? 29.491 -11.555 6.850 1.00 52.44 863 PRO A O 1
ATOM 6610 N N . VAL A 1 864 ? 31.644 -11.364 7.479 1.00 50.75 864 VAL A N 1
ATOM 6611 C CA . VAL A 1 864 ? 31.573 -11.912 8.842 1.00 50.75 864 VAL A CA 1
ATOM 6612 C C . VAL A 1 864 ? 30.433 -11.337 9.699 1.00 50.75 864 VAL A C 1
ATOM 6614 O O . VAL A 1 864 ? 30.060 -11.970 10.683 1.00 50.75 864 VAL A O 1
ATOM 6617 N N . ASN A 1 865 ? 29.842 -10.186 9.348 1.00 56.97 865 ASN A N 1
ATOM 6618 C CA . ASN A 1 865 ? 28.759 -9.584 10.138 1.00 56.97 865 ASN A CA 1
ATOM 6619 C C . ASN A 1 865 ? 27.349 -9.638 9.515 1.00 56.97 865 ASN A C 1
ATOM 6621 O O . ASN A 1 865 ? 26.399 -9.384 10.253 1.00 56.97 865 ASN A O 1
ATOM 6625 N N . TRP A 1 866 ? 27.182 -9.921 8.215 1.00 65.69 866 TRP A N 1
ATOM 6626 C CA . TRP A 1 866 ? 25.856 -9.898 7.556 1.00 65.69 866 TRP A CA 1
ATOM 6627 C C . TRP A 1 866 ? 25.381 -11.259 7.053 1.00 65.69 866 TRP A C 1
ATOM 6629 O O . TRP A 1 866 ? 24.178 -11.485 7.029 1.00 65.69 866 TRP A O 1
ATOM 6639 N N . GLU A 1 867 ? 26.315 -12.140 6.698 1.00 74.44 867 GLU A N 1
ATOM 6640 C CA . GLU A 1 867 ? 26.085 -13.425 6.021 1.00 74.44 867 GLU A CA 1
ATOM 6641 C C . GLU A 1 867 ? 26.779 -14.544 6.801 1.00 74.44 867 GLU A C 1
ATOM 6643 O O . GLU A 1 867 ? 27.592 -15.303 6.279 1.00 74.44 867 GLU A O 1
ATOM 6648 N N . ILE A 1 868 ? 26.531 -14.596 8.112 1.00 73.38 868 ILE A N 1
ATOM 6649 C CA . ILE A 1 868 ? 27.205 -15.527 9.032 1.00 73.38 868 ILE A CA 1
ATOM 6650 C C . ILE A 1 868 ? 26.981 -16.988 8.611 1.00 73.38 868 ILE A C 1
ATOM 6652 O O . ILE A 1 868 ? 27.869 -17.826 8.778 1.00 73.38 868 ILE A O 1
ATOM 6656 N N . ASN A 1 869 ? 25.798 -17.275 8.075 1.00 77.88 869 ASN A N 1
ATOM 6657 C CA . ASN A 1 869 ? 25.349 -18.562 7.565 1.00 77.88 869 ASN A CA 1
ATOM 6658 C C . ASN A 1 869 ? 25.109 -18.525 6.042 1.00 77.88 869 ASN A C 1
ATOM 6660 O O . ASN A 1 869 ? 24.504 -19.455 5.510 1.00 77.88 869 ASN A O 1
ATOM 6664 N N . GLY A 1 870 ? 25.555 -17.469 5.355 1.00 76.88 870 GLY A N 1
ATOM 6665 C CA . GLY A 1 870 ? 25.496 -17.360 3.899 1.00 76.88 870 GLY A CA 1
ATOM 6666 C C . GLY A 1 870 ? 26.474 -18.308 3.201 1.0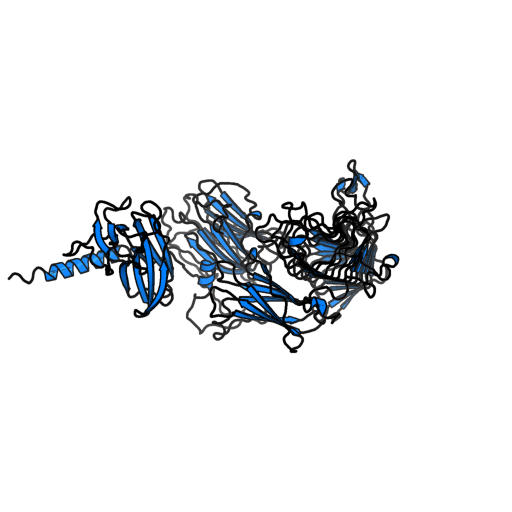0 76.88 870 GLY A C 1
ATOM 6667 O O . GLY A 1 870 ? 27.402 -18.857 3.809 1.00 76.88 870 GLY A O 1
ATOM 6668 N N . PHE A 1 871 ? 26.272 -18.504 1.900 1.00 76.94 871 PHE A N 1
ATOM 6669 C CA . PHE A 1 871 ? 27.067 -19.420 1.083 1.00 76.94 871 PHE A CA 1
ATOM 6670 C C . PHE A 1 871 ? 27.745 -18.672 -0.064 1.00 76.94 871 PHE A C 1
ATOM 6672 O O . PHE A 1 871 ? 27.127 -17.858 -0.741 1.00 76.94 871 PHE A O 1
ATOM 6679 N N . GLU A 1 872 ? 29.008 -19.002 -0.333 1.00 77.19 872 GLU A N 1
ATOM 6680 C CA . GLU A 1 872 ? 29.694 -18.602 -1.563 1.00 77.19 872 GLU A CA 1
ATOM 6681 C C . GLU A 1 872 ? 29.943 -19.826 -2.441 1.00 77.19 872 GLU A C 1
ATOM 6683 O O . GLU A 1 872 ? 30.513 -20.825 -1.988 1.00 77.19 872 GLU A O 1
ATOM 6688 N N . GLY A 1 873 ? 29.577 -19.749 -3.719 1.00 75.56 873 GLY A N 1
ATOM 6689 C CA . GLY A 1 873 ? 29.950 -20.791 -4.668 1.00 75.56 873 GLY A CA 1
ATOM 6690 C C . GLY A 1 873 ? 29.410 -20.602 -6.078 1.00 75.56 873 GLY A C 1
ATOM 6691 O O . GLY A 1 873 ? 28.737 -19.623 -6.397 1.00 75.56 873 GLY A O 1
ATOM 6692 N N . ALA A 1 874 ? 29.758 -21.552 -6.946 1.00 74.44 874 ALA A N 1
ATOM 6693 C CA . ALA A 1 874 ? 29.265 -21.583 -8.316 1.00 74.44 874 ALA A CA 1
ATOM 6694 C C . ALA A 1 874 ? 27.778 -21.959 -8.338 1.00 74.44 874 ALA A C 1
ATOM 6696 O O . ALA A 1 874 ? 27.359 -22.923 -7.696 1.00 74.44 874 ALA A O 1
ATOM 6697 N N . MET A 1 875 ? 26.991 -21.196 -9.093 1.00 79.19 875 MET A N 1
ATOM 6698 C CA . MET A 1 875 ? 25.561 -21.433 -9.271 1.00 79.19 875 MET A CA 1
ATOM 6699 C C . MET A 1 875 ? 25.361 -22.199 -10.570 1.00 79.19 875 MET A C 1
ATOM 6701 O O . MET A 1 875 ? 25.334 -21.621 -11.657 1.00 79.19 875 MET A O 1
ATOM 6705 N N . ASP A 1 876 ? 25.281 -23.520 -10.455 1.00 83.94 876 ASP A N 1
ATOM 6706 C CA . ASP A 1 876 ? 25.109 -24.394 -11.609 1.00 83.94 876 ASP A CA 1
ATOM 6707 C C . ASP A 1 876 ? 23.620 -24.487 -11.963 1.00 83.94 876 ASP A C 1
ATOM 6709 O O . ASP A 1 876 ? 22.905 -25.333 -11.423 1.00 83.94 876 ASP A O 1
ATOM 6713 N N . PHE A 1 877 ? 23.150 -23.601 -12.845 1.00 88.19 877 PHE A N 1
ATOM 6714 C CA . PHE A 1 877 ? 21.787 -23.615 -13.397 1.00 88.19 877 PHE A CA 1
ATOM 6715 C C . PHE A 1 877 ? 21.600 -24.711 -14.462 1.00 88.19 877 PHE A C 1
ATOM 6717 O O . PHE A 1 877 ? 22.560 -25.088 -15.135 1.00 88.19 877 PHE A O 1
ATOM 6724 N N . LEU A 1 878 ? 20.371 -25.216 -14.632 1.00 89.19 878 LEU A N 1
ATOM 6725 C CA . LEU A 1 878 ? 20.035 -26.269 -15.600 1.00 89.19 878 LEU A CA 1
ATOM 6726 C C . LEU A 1 878 ? 20.277 -25.819 -17.047 1.00 89.19 878 LEU A C 1
ATOM 6728 O O . LEU A 1 878 ? 20.985 -26.511 -17.780 1.00 89.19 878 LEU A O 1
ATOM 6732 N N . ASP A 1 879 ? 19.714 -24.677 -17.451 1.00 88.06 879 ASP A N 1
ATOM 6733 C CA . ASP A 1 879 ? 19.957 -24.071 -18.765 1.00 88.06 879 ASP A CA 1
ATOM 6734 C C . ASP A 1 879 ? 19.673 -22.563 -18.741 1.00 88.06 879 ASP A C 1
ATOM 6736 O O . ASP A 1 879 ? 18.651 -22.075 -19.227 1.00 88.06 879 ASP A O 1
ATOM 6740 N N . LEU A 1 880 ? 20.630 -21.800 -18.212 1.00 83.56 880 LEU A N 1
ATOM 6741 C CA . LEU A 1 880 ? 20.538 -20.340 -18.158 1.00 83.56 880 LEU A CA 1
ATOM 6742 C C . LEU A 1 880 ? 20.316 -19.709 -19.546 1.00 83.56 880 LEU A C 1
ATOM 6744 O O . LEU A 1 880 ? 19.635 -18.696 -19.662 1.00 83.56 880 LEU A O 1
ATOM 6748 N N . SER A 1 881 ? 20.861 -20.306 -20.612 1.00 83.19 881 SER A N 1
ATOM 6749 C CA . SER A 1 881 ? 20.730 -19.769 -21.974 1.00 83.19 881 SER A CA 1
ATOM 6750 C C . SER A 1 881 ? 19.321 -19.911 -22.551 1.00 83.19 881 SER A C 1
ATOM 6752 O O . SER A 1 881 ? 18.941 -19.147 -23.439 1.00 83.19 881 SER A O 1
ATOM 6754 N N . ALA A 1 882 ? 18.551 -20.869 -22.034 1.00 85.06 882 ALA A N 1
ATOM 6755 C CA . ALA A 1 882 ? 17.148 -21.076 -22.360 1.00 85.06 882 ALA A CA 1
ATOM 6756 C C . ALA A 1 882 ? 16.186 -20.383 -21.376 1.00 85.06 882 ALA A C 1
ATOM 6758 O O . ALA A 1 882 ? 14.976 -20.515 -21.547 1.00 85.06 882 ALA A O 1
ATOM 6759 N N . GLY A 1 883 ? 16.699 -19.660 -20.370 1.00 84.12 883 GLY A N 1
ATOM 6760 C CA . GLY A 1 883 ? 15.890 -19.079 -19.293 1.00 84.12 883 GLY A CA 1
ATOM 6761 C C . GLY A 1 883 ? 15.428 -20.104 -18.250 1.00 84.12 883 GLY A C 1
ATOM 6762 O O . GLY A 1 883 ? 14.397 -19.910 -17.619 1.00 84.12 883 GLY A O 1
ATOM 6763 N N . ASP A 1 884 ? 16.145 -21.220 -18.083 1.00 88.81 884 ASP A N 1
ATOM 6764 C CA . ASP A 1 884 ? 15.890 -22.194 -17.017 1.00 88.81 884 ASP A CA 1
ATOM 6765 C C . ASP A 1 884 ? 16.845 -21.949 -15.839 1.00 88.81 884 ASP A C 1
ATOM 6767 O O . ASP A 1 884 ? 17.996 -22.405 -15.824 1.00 88.81 884 ASP A O 1
ATOM 6771 N N . TRP A 1 885 ? 16.350 -21.203 -14.849 1.00 89.62 885 TRP A N 1
ATOM 6772 C CA . TRP A 1 885 ? 17.093 -20.807 -13.647 1.00 89.62 885 TRP A CA 1
ATOM 6773 C C . TRP A 1 885 ? 17.007 -21.824 -12.502 1.00 89.62 885 TRP A C 1
ATOM 6775 O O . TRP A 1 885 ? 17.423 -21.524 -11.383 1.00 89.62 885 TRP A O 1
ATOM 6785 N N . HIS A 1 886 ? 16.486 -23.032 -12.732 1.00 90.12 886 HIS A N 1
ATOM 6786 C CA . HIS A 1 886 ? 16.564 -24.076 -11.713 1.00 90.12 886 HIS A CA 1
ATOM 6787 C C . HIS A 1 886 ? 18.013 -24.508 -11.494 1.00 90.12 886 HIS A C 1
ATOM 6789 O O . HIS A 1 886 ? 18.803 -24.609 -12.432 1.00 90.12 886 HIS A O 1
ATOM 6795 N N . LEU A 1 887 ? 18.365 -24.822 -10.250 1.00 89.88 887 LEU A N 1
ATOM 6796 C CA . LEU A 1 887 ? 19.679 -25.360 -9.918 1.00 89.88 887 LEU A CA 1
ATOM 6797 C C . LEU A 1 887 ? 19.795 -26.839 -10.325 1.00 89.88 887 LEU A C 1
ATOM 6799 O O . LEU A 1 887 ? 18.882 -27.643 -10.136 1.00 89.88 887 LEU A O 1
ATOM 6803 N N . THR A 1 888 ? 20.957 -27.216 -10.850 1.00 89.69 888 THR A N 1
ATOM 6804 C CA . THR A 1 888 ? 21.323 -28.607 -11.132 1.00 89.69 888 THR A CA 1
ATOM 6805 C C . THR A 1 888 ? 21.465 -29.418 -9.840 1.00 89.69 888 THR A C 1
ATOM 6807 O O . THR A 1 888 ? 21.808 -28.904 -8.770 1.00 89.69 888 THR A O 1
ATOM 6810 N N . THR A 1 889 ? 21.251 -30.734 -9.938 1.00 86.31 889 THR A N 1
ATOM 6811 C CA . THR A 1 889 ? 21.521 -31.658 -8.830 1.00 86.31 889 THR A CA 1
ATOM 6812 C C . THR A 1 889 ? 22.997 -31.594 -8.430 1.00 86.31 889 THR A C 1
ATOM 6814 O O . THR A 1 889 ? 23.868 -31.952 -9.221 1.00 86.31 889 THR A O 1
ATOM 6817 N N . GLY A 1 890 ? 23.267 -31.196 -7.183 1.00 82.25 890 GLY A N 1
ATOM 6818 C CA . GLY A 1 890 ? 24.623 -31.048 -6.644 1.00 82.25 890 GLY A CA 1
ATOM 6819 C C . GLY A 1 890 ? 25.149 -29.611 -6.612 1.00 82.25 890 GLY A C 1
ATOM 6820 O O . GLY A 1 890 ? 26.249 -29.409 -6.100 1.00 82.25 890 GLY A O 1
ATOM 6821 N N . SER A 1 891 ? 24.375 -28.634 -7.100 1.00 87.50 891 SER A N 1
ATOM 6822 C CA . SER A 1 891 ? 24.656 -27.214 -6.867 1.00 87.50 891 SER A CA 1
ATOM 6823 C C . SER A 1 891 ? 24.713 -26.910 -5.366 1.00 87.50 891 SER A C 1
ATOM 6825 O O . SER A 1 891 ? 23.948 -27.470 -4.578 1.00 87.50 891 SER A O 1
ATOM 6827 N N . VAL A 1 892 ? 25.595 -25.988 -4.974 1.00 85.81 892 VAL A N 1
ATOM 6828 C CA . VAL A 1 892 ? 25.791 -25.585 -3.569 1.00 85.81 892 VAL A CA 1
ATOM 6829 C C . VAL A 1 892 ? 24.573 -24.889 -2.959 1.00 85.81 892 VAL A C 1
ATOM 6831 O O . VAL A 1 892 ? 24.496 -24.784 -1.744 1.00 85.81 892 VAL A O 1
ATOM 6834 N N . GLY A 1 893 ? 23.633 -24.426 -3.789 1.00 84.94 893 GLY A N 1
ATOM 6835 C CA . GLY A 1 893 ? 22.389 -23.786 -3.352 1.00 84.94 893 GLY A CA 1
ATOM 6836 C C . GLY A 1 893 ? 21.243 -24.742 -3.018 1.00 84.94 893 GLY A C 1
ATOM 6837 O O . GLY A 1 893 ? 20.179 -24.284 -2.615 1.00 84.94 893 GLY A O 1
ATOM 6838 N N . ILE A 1 894 ? 21.422 -26.054 -3.195 1.00 88.44 894 ILE A N 1
ATOM 6839 C CA . ILE A 1 894 ? 20.396 -27.058 -2.879 1.00 88.44 894 ILE A CA 1
ATOM 6840 C C . ILE A 1 894 ? 20.446 -27.418 -1.387 1.00 88.44 894 ILE A C 1
ATOM 6842 O O . ILE A 1 894 ? 21.509 -27.756 -0.876 1.00 88.44 894 ILE A O 1
ATOM 6846 N N . ASP A 1 895 ? 19.292 -27.399 -0.708 1.00 86.69 895 ASP A N 1
ATOM 6847 C CA . ASP A 1 895 ? 19.099 -27.808 0.700 1.00 86.69 895 ASP A CA 1
ATOM 6848 C C . ASP A 1 895 ? 19.941 -27.045 1.746 1.00 86.69 895 ASP A C 1
ATOM 6850 O O . ASP A 1 895 ? 20.181 -27.543 2.848 1.00 86.69 895 ASP A O 1
ATOM 6854 N N . VAL A 1 896 ? 20.393 -25.829 1.421 1.00 84.06 896 VAL A N 1
ATOM 6855 C CA . VAL A 1 896 ? 21.237 -25.005 2.310 1.00 84.06 896 VAL A CA 1
ATOM 6856 C C . VAL A 1 896 ? 20.512 -23.828 2.969 1.00 84.06 896 VAL A C 1
ATOM 6858 O O . VAL A 1 896 ? 21.013 -23.263 3.941 1.00 84.06 896 VAL A O 1
ATOM 6861 N N . GLY A 1 897 ? 19.331 -23.466 2.466 1.00 84.12 897 GLY A N 1
ATOM 6862 C CA . GLY A 1 897 ? 18.521 -22.384 3.023 1.00 84.12 897 GLY A CA 1
ATOM 6863 C C . GLY A 1 897 ? 17.861 -22.736 4.361 1.00 84.12 897 GLY A C 1
ATOM 6864 O O . GLY A 1 897 ? 17.797 -23.895 4.773 1.00 84.12 897 GLY A O 1
ATOM 6865 N N . ILE A 1 898 ? 17.319 -21.721 5.030 1.00 87.19 898 ILE A N 1
ATOM 6866 C CA . ILE A 1 898 ? 16.501 -21.879 6.236 1.00 87.19 898 ILE A CA 1
ATOM 6867 C C . ILE A 1 898 ? 15.019 -22.082 5.885 1.00 87.19 898 ILE A C 1
ATOM 6869 O O . ILE A 1 898 ? 14.516 -21.558 4.890 1.00 87.19 898 ILE A O 1
ATOM 6873 N N . ASP A 1 899 ? 14.301 -22.833 6.718 1.00 84.31 899 ASP A N 1
ATOM 6874 C CA . ASP A 1 899 ? 12.846 -22.954 6.628 1.00 84.31 899 ASP A CA 1
ATOM 6875 C C . ASP A 1 899 ? 12.164 -21.655 7.100 1.00 84.31 899 ASP A C 1
ATOM 6877 O O . ASP A 1 899 ? 12.273 -21.263 8.264 1.00 84.31 899 ASP A O 1
ATOM 6881 N N . LEU A 1 900 ? 11.464 -20.983 6.184 1.00 82.56 900 LEU A N 1
ATOM 6882 C CA . LEU A 1 900 ? 10.686 -19.761 6.411 1.00 82.56 900 LEU A CA 1
ATOM 6883 C C . LEU A 1 900 ? 9.181 -20.066 6.532 1.00 82.56 900 LEU A C 1
ATOM 6885 O O . LEU A 1 900 ? 8.331 -19.192 6.327 1.00 82.56 900 LEU A O 1
ATOM 6889 N N . GLY A 1 901 ? 8.836 -21.316 6.854 1.00 79.94 901 GLY A N 1
ATOM 6890 C CA . GLY A 1 901 ? 7.472 -21.782 7.040 1.00 79.94 901 GLY A CA 1
ATOM 6891 C C . GLY A 1 901 ? 6.703 -21.799 5.724 1.00 79.94 901 GLY A C 1
ATOM 6892 O O . GLY A 1 901 ? 7.073 -22.487 4.777 1.00 79.94 901 GLY A O 1
ATOM 6893 N N . VAL A 1 902 ? 5.614 -21.026 5.648 1.00 77.44 902 VAL A N 1
ATOM 6894 C CA . VAL A 1 902 ? 4.699 -21.049 4.492 1.00 77.44 902 VAL A CA 1
ATOM 6895 C C . VAL A 1 902 ? 5.383 -20.672 3.169 1.00 77.44 902 VAL A C 1
ATOM 6897 O O . VAL A 1 902 ? 4.973 -21.151 2.120 1.00 77.44 902 VAL A O 1
ATOM 6900 N N . ILE A 1 903 ? 6.469 -19.889 3.200 1.00 82.31 903 ILE A N 1
ATOM 6901 C CA . ILE A 1 903 ? 7.234 -19.534 1.990 1.00 82.31 903 ILE A CA 1
ATOM 6902 C C . ILE A 1 903 ? 7.911 -20.765 1.359 1.00 82.31 903 ILE A C 1
ATOM 6904 O O . ILE A 1 903 ? 8.157 -20.788 0.152 1.00 82.31 903 ILE A O 1
ATOM 6908 N N . ASN A 1 904 ? 8.180 -21.807 2.151 1.00 80.44 904 ASN A N 1
ATOM 6909 C CA . ASN A 1 904 ? 8.794 -23.062 1.717 1.00 80.44 904 ASN A CA 1
ATOM 6910 C C . ASN A 1 904 ? 7.768 -24.180 1.424 1.00 80.44 904 ASN A C 1
ATOM 6912 O O . ASN A 1 904 ? 8.186 -25.260 1.011 1.00 80.44 904 ASN A O 1
ATOM 6916 N N . ALA A 1 905 ? 6.461 -23.948 1.616 1.00 64.88 905 ALA A N 1
ATOM 6917 C CA . ALA A 1 905 ? 5.436 -25.001 1.693 1.00 64.88 905 ALA A CA 1
ATOM 6918 C C . ALA A 1 905 ? 5.294 -25.900 0.446 1.00 64.88 905 ALA A C 1
ATOM 6920 O O . ALA A 1 905 ? 4.834 -27.031 0.576 1.00 64.88 905 ALA A O 1
ATOM 6921 N N . ASP A 1 906 ? 5.733 -25.447 -0.731 1.00 58.22 906 ASP A N 1
ATOM 6922 C CA . ASP A 1 906 ? 5.681 -26.232 -1.975 1.00 58.22 906 ASP A CA 1
ATOM 6923 C C . ASP A 1 906 ? 6.950 -27.069 -2.251 1.00 58.22 906 ASP A C 1
ATOM 6925 O O . ASP A 1 906 ? 7.055 -27.709 -3.298 1.00 58.22 906 ASP A O 1
ATOM 6929 N N . TYR A 1 907 ? 7.927 -27.072 -1.333 1.00 56.28 907 TYR A N 1
ATOM 6930 C CA . TYR A 1 907 ? 9.252 -27.680 -1.541 1.00 56.28 907 TYR A CA 1
ATOM 6931 C C . TYR A 1 907 ? 9.721 -28.611 -0.403 1.00 56.28 907 TYR A C 1
ATOM 6933 O O . TYR A 1 907 ? 10.881 -29.026 -0.412 1.00 56.28 907 TYR A O 1
ATOM 6941 N N . THR A 1 908 ? 8.849 -28.966 0.553 1.00 37.41 908 THR A N 1
ATOM 6942 C CA . THR A 1 908 ? 9.128 -29.985 1.595 1.00 37.41 908 THR A CA 1
ATOM 6943 C C . THR A 1 908 ? 8.666 -31.384 1.225 1.00 37.41 908 THR A C 1
ATOM 6945 O O . THR A 1 908 ? 7.506 -31.505 0.763 1.00 37.41 908 THR A O 1
#

Sequence (908 aa):
MAQRTSFICLLGILAIIHSTALANGNLVSNSDFSALGGSGLPILWSYGSGDYSFAYSDTEYPAGKSQSLTATVGSQSSSSQGYVQQQIYNIKPHHQYRLTGWVHATIDDMAFLQFKRLNQGAEINRVSSQRNSGGWTYIEMTFDSLGANQLMVLGRFVRTAGYTNQTAYFADIRLFEDPDALLRLPLTQNGEQADSSIYDHSIQDTNLSWGAGYLSCNGNQEIDALGLPSGNVLSNGVSFGAWVKIQASSTDRYLPLIQWDGILSCGIEVKDEYTRGGIVTVTVQTNQGPVSLLSDQSEQCVTYDQWVYVSVMYKPGVDPSDSTMGEHGLTVWVAGTKSEPEALYIEHQYGSGNIASVQTTDVQILHDGQGNGFVGQVYDLRLAKGYTPVDILTRQWVDGNNDTTRITTVPSYINASTPTDSSYTQSRWLSGEIVCTFESAGIALMYHGDSNDNSTATVRYRIDGGAWIDGMNLIPDRAGKCFRGSVMYLSPDSQVQVECTLHDNDQQTQSHAVILTGQTWSNAVTQGSGKTATAGMTISDQGNQNSWVVYTAPGPLDSGTTADQTLNIVDAAYVVIRDMTILGGKKHGIRVTNSHHIRIENCNISGWGVAGILDANGFYIDPNDNNRLINNQAGIYVESASSQIVIQNNLIHSPRGTSNTWTVGHPAGQQAVMLRRTGGNHVIRDNDMMGNEEHWLNDVIGSIDNSKRRGGPYRDTDIYNNIMAYSADDGIELDGGQINVRMWDNWITRCFVGISTALNRGGPCYIWRNVIDDMGDVEGNSGSALKLGGNKHIYPGLLSLWHNTVIAPNLAMKDGLYDGGGPTPVVSRNNIFAGRVANHTLPLGVADLDYDLAYQDSFLADPVNWEINGFEGAMDFLDLSAGDWHLTTGSVGIDVGIDLGVINADYT